Protein 5X3I (pdb70)

Foldseek 3Di:
DKAADQCALQAVPAHAQRHKVPSAAAQQDKIKGKMADQAFPWKWKCKAPDIGTWDQASPDPVRRVVSPRHRMTMDIGGGHNFKIKMWMWTHHVPRIDIDDIDIYWHKDKDPDDPFDEPALPPQKDDWIFIATPVGTWKIKIKGFADPQWFKAFFAFWQAFRGCAQHKAKHDADDDFAPCNVVGHAQETEQKIWGFGFDDWTKMKHWPFLFMKIWGHDDGIIMIMGGDDPHRYIYMHMFTGFLLRRLVVLCVPQHAADFADLLLLAEEEAEAPQQALVSVVVLVVVCVVLVQDGQEYEYENQACVAAQQHGNPWDFDADLQLAADAPVRTAAPPPTRYNDLLVSQVVCVVVNYAYAYEAEQWQAPPDCDDSSPSNQVNCLVVVQFWAALVSHGQFQSDDPSGGTTGGQLVDDVNLCRSCSNNLNCCQVSVHAEYAYEDLQRDRDQAIAGPVGDGCSRCSQARVVSSQVSQLVSQVVNVHGSAYEYRHHYRNSNHGHAYEPHAYAQDLSSLSSRLSSQASNQSNRNAHYYYAFSGADDAADAQLSNLLSLQVRLLGNGHYHYHDDPVPDPPDRGNDQVVNCVVNVPPVRSVLSSVSSLLSVLCSVVLSVLSVVCRVSVQHQFHQCCSVVSNDSCSSVQRSWTARGDWKIFRGDSDPPDQKDKDAFDDAWKAFLQVRDTDDGGIDMDTCDSSDTTMITHPVCCVVCNVSND/DKAADQCALQAPLEHAQRHKVPSAAAAFAKIKHKMADQQFPWKWKCKANDIHTWDQAVYDDPVRNVVSRVNRMTMDIGGGHNAKIKMKMKTDNVNRIDIDDIDIYWHWDKDPDPQAEEPAQPPQKDDWIFIATPVGTWKTKIKGFADPQWFKAFQAFWQAARGCAQHKAKHDADDDFAPCNVVGYAQETEQKIWTFFDPDWTKMKHWDFQFMKIWHHDDRIIMIMGGDDRHRYIYMHMGTGFLLRRLVVQCVPQHAADAADLLQLAEEEAEAPQQALVSVLVVVVVCVVLVFDGQEYEYENQPCVAAQQHGHPWDFDADLQLAADADVRTAADPPTRYRDLLVSQVVCVVVNYAYAYEAEQWQACPDCDDSSPSNQVNCLVVVQFWAALVSHGQFFSDDPSGGTTGGQLVDDVSLCRSCVNNLNCCQPSNHQEYAYEDLQRDRDFQIAGPVGHGCSGCSQARVLSSQVSQLVSCVVSVHGQAYEYRHHYRNSNHGHAYEPHAYAQDLSSLSSRLSSLASNLSNRNAHYYYAFSGADDAADAQQSLLLSLQLRLLGNGHYHYHDDPVPDPDDRGSDQVVNCVVNVPPVSSVLSSVSSVLSVLCSVVSSVQSVVCSVSVQHQFYQCCSVVRNDSCSSVQRNWTDRGDWKIFRGDRDPPAQKDKDAFPPAWKAFLQVRDTDDHGIDMDTDDSSDTTMITGPVCCVVCNVSRD

Secondary structure (DSSP, 8-state):
--B--TTTT--TT---TTSEESSSPBTT---EEEEE-SS-SEEEEEETTEEEE-B-----HHHHHHTT-TTEEEEEPPPP-S-EEEEEEEEETTEEEE---EEE--BEEES-SS-EEES-GGGEEEEEEEEETTEEEEEEEEEE--TT-EEEEEES-SS-S--TT-EEEE------S-HHHHT--SSEEEEEEEE-SSS--EEEEE--SS-EEEEEETTEEEEEEE--SS-EEEEEEEESSHHHHHHHHHHHH----PPPGGGGS-EEE-TT--SHHHHHHHHHHHHHTT---SEEEESS-B-SSSSSSBTTEE----TT-PPPPGGG-EE-TTSS-S-HHHHHHHHHHTT-EEEEEE-S-B--S-SSHHHHHHHHHHHHTT-B-B-TTSSBP---SSSSTT-B-B-TTSHHHHHHHHHTTHHHHHTS---EEEE--------TT-B-TTS-BHHHHTTTHHHHHHHHHHHHHHHTTS---EEES---TTGGGSSEEE----BSSHHHHHHHHHHHHHHHHTT--SEEEETT-SBSSPPPHHHHHHHHHHHTTSSEEE------TT-SS-----HHHHHHHHT-TTHHHHHHHHHHHHHHHHHHHHHHHHHHHHH---SEE-GGGT-TT-GGGGG-TT-EEETTTEEE----STT-SEEEEEE-SS-EEETTT--EE-SEEEEEE--TT---EEEEGGGHHHHHHHH-/--B--TTTT--TT---TTSEESSSPBTTB--EEEEB-TT-SEEEEEETTEEEEEB------HHHHHHTTTTT-EEEE---B-S-EEEEEEEESBTB-EEPPPEEE--EEEE-SSSSEEES-GGGEEEEEEEEETTEEEEEEEEEE--TT-EEEEEES-SS-S--TT-EEEE------S-HHHHT--SSEEEEEEEE-SSS--EEEEEE-SS-EEEEEETTEEEEEEE--SS-EEEEEEEESSHHHHHHHHHHHH----PPPGGGGSPEEE-TT--SHHHHHHHHHHHHHTT----EEEESS-B-SSSSSSBTTEE----TT-----GGG-EE-TTSS-S-HHHHHHHHHHTT-EEEEEE-S-B--S-SSSHHHHHHHHHHHTT-B-B-TTSSBP---SSSSTTPBPB-TTSHHHHHHHHHTTHHHHHTS---EEEE--------TT-B-TTS-BHHHHHHHHHHHHHHHHHHHHHHTTS---EEES---TTGGGSSEEE----BSSHHHHHHHHHHHHHHHHTT--SEEEETT-SBSSPP-HHHHHHHHHHHTTSSEEEE-----TT-SS-----HHHHHHHHT-TTHHHHHHHHHHHHHHHHHHHHHHHHHHHHH---SEE-GGGT-TT-GGGGG-TT-EEETTTEEE----STT-SEEEEEEPSS-EEETTT--EE-SEEEEEE--TT---EEEEHHHHHHHGGGG-

Sequence (1417 aa):
MIKHRPHGIEHPYAVSPDQRVPVLPLAGEPVLLGVVAPEADRVVCEWGTLELPLSATHLSEAQAKSLGADGAWSVQTPPLAEPVKYRFHAHRGGAAESTEWFEVSPAVWTADGVGEVRGGGERVRGVEWLVSSQGVHRGRFRLQLQDGDRLVGFGERYDALDQRGRELDAVVFEQYKAQGVHGRTYLPMPFAHVVGADGNGWGFHVRTSRRTWYSSAGNELTVEVALGDEPVVDLAIYEGDPATVLTGFLDEVGRAEELPGWVFRLWASGNEWNTQQLVTARMDTHRDLAIPVGAVVIEAWSDEQGITIWRDAVYAVTEDGSAHRAEDFSYRPDGAWPDPKAMIDELHARGIKVILWQIPLQKTEFSTGQVAADAAAMVRDGHAVLEADGTAYRNRGWWFPQALMPDLSVQRTRDWWTEKRRYLVEHFDVDGFKTAGGEHAWGHDLVYADGRKGDEGNNLYPVHYARAFGDLLRSAGKAPVTFSRAGFTGSQAHGIFWAGDEDSTWQAFRSSVTAGLTAASCGIVYWGWDLAGFSGPVPDAELYLRAAAASAFMPIMQYHSEFNHHQLPLRDRTPWHVAETTGDDRVVPLFRRFATLRESLVPYLTEQAARTIATDRPLMRPLFFDHENDPEIWNHPYQYLLGDELLINPVLEPGATTWTTYLPAGEWIDVWTGDRVPSGLVTRDVPLEVVPVYCRASRWSELQPVFSMIKHRPHGIEHPYAVSPDQRVPVLPLAGEPVLLGVVAPEADRVVCEWGTLELPLSATGHLSEAQAKSLGADGAWSVQTPPLAEPVKYRFHAHRGGAAESTEWFEVSPAVWTADGVGEVRGGGERVRGVEWLVSSQGVHRGRFRLQLQDGDRLVGFGERYDALDQRGRELDAVVFEQYKAQGVHGRTYLPMPFAHVVGADGNGWGFHVRTSRRTWYSSAGNELTVEVALGDEPVVDLAIYEGDPATVLTGFLDEVGRAEELPGWVFRLWASGNEWNTQQLVTARMDTHRDLAIPVGAVVIEAWSDEQGITIWRDAVYAVTEDGSAHRAEDFSYRPDGAWPDPKAMIDELHARGIKVILWQIPLQKTEFSTGQVAADAAAMVRDGHAVLEADGTAYRNRGWWFPQALMPDLSVQRTRDWWTEKRRYLVEHFDVDGFKTAGGEHAWGHDLVYADGRKGDEGNNLYPVHYARAFGDLLRSAGKAPVTFSRAGFTGSQAHGIFWAGDEDSTWQAFRSSVTAGLTAASCGIVYWGWDLAGFSGPVPDAELYLRAAAASAFMPIMQYHSEFNHHQLPLRDRTPWHVAETTGDDRVVPLFRRFATLRESLVPYLTEQAARTIATDRPLMRPLFFDHENDPEIWNHPYQYLLGDELLINPVLEPGATTWTTYLPAGEWIDVWTGDRVPSGLVTRDVPLEVVPVYCRASRWSELQPVFS

Radius of gyration: 38.54 Å; Cα contacts (8 Å, |Δi|>4): 3440; chains: 2; bounding box: 112×68×106 Å

Nearest PDB structures (foldseek):
  5x3k-assembly2_B  TM=1.001E+00  e=0.000E+00  Kribbella flavida DSM 17836
  5x3i-assembly1_A  TM=9.994E-01  e=0.000E+00  Kribbella flavida DSM 17836
  5x3j-assembly2_B  TM=9.891E-01  e=0.000E+00  Kribbella flavida DSM 17836
  5x3j-assembly1_A  TM=9.867E-01  e=0.000E+00  Kribbella flavida DSM 17836
  5i0f-assembly1_B  TM=9.732E-01  e=0.000E+00  Trueperella pyogenes

CATH classification: 3.20.20.80 (+1 more: 2.60.40.1180)

Organism: Kribbella flavida (strain DSM 17836 / JCM 10339 / NBRC 14399) (NCBI:txid479435)

InterPro domains:
  IPR000322 Glycoside hydrolase family 31, TIM barrel domain [PF01055] (274-621)
  IPR011013 Galactose mutarotase-like domain superfamily [SSF74650] (152-246)
  IPR013780 Glycosyl hydrolase, all-beta [G3DSA:2.60.40.1180] (633-714)
  IPR013783 Immunoglobulin-like fold [G3DSA:2.60.40.10] (1-118)
  IPR017853 Glycoside hydrolase superfamily [SSF51445] (260-630)
  IPR025887 Glycoside hydrolase family 31, N-terminal domain [PF13802] (150-229)
  IPR048395 Glycosyl hydrolase family 31, C-terminal domain [PF21365] (632-712)
  IPR048488 1,3-alpha-isomaltosidase-like, N-terminal domain [PF21568] (8-105)
  IPR051816 Glycosyl Hydrolase Family 31 [PTHR43863] (149-714)

Solvent-accessible surface area: 51830 Å² total; per-residue (Å²): 117,15,126,14,98,30,65,3,6,37,22,26,52,11,54,4,28,9,8,17,46,55,39,51,0,65,48,50,65,52,1,76,0,7,0,20,0,92,100,23,85,135,3,18,0,51,14,36,143,97,117,26,93,15,66,85,129,144,26,54,128,79,51,17,97,73,43,17,36,90,29,10,42,24,24,116,4,54,85,2,92,110,64,19,115,0,68,0,49,7,45,106,73,76,63,81,77,68,20,126,110,22,102,4,9,16,0,70,62,31,82,120,57,129,14,83,28,112,55,6,63,175,66,25,156,46,47,28,6,7,33,20,88,137,30,44,49,72,0,49,0,55,0,63,6,123,122,30,11,61,1,0,0,0,0,1,7,6,46,20,13,43,2,61,57,101,157,21,12,0,18,10,11,70,21,104,38,31,1,11,101,89,25,48,2,0,1,0,0,1,0,0,1,0,4,8,40,128,46,142,8,15,0,0,8,0,124,25,11,46,53,0,60,5,36,9,83,63,77,65,2,30,0,24,3,20,21,21,158,115,28,26,3,56,6,8,41,22,110,22,66,5,12,70,1,1,40,23,0,6,101,69,28,23,67,11,78,92,11,11,6,45,0,2,49,2,0,0,0,1,27,10,2,26,30,23,146,50,0,45,39,37,1,44,40,1,127,96,53,65,2,35,7,0,0,0,0,0,19,21,0,2,37,70,61,8,0,10,6,0,74,68,14,67,55,86,66,38,162,86,0,44,32,17,170,21,116,51,16,47,49,121,108,143,18,12,2,47,70,2,90,47,5,0,61,81,4,45,68,50,32,9,54,0,0,0,32,0,3,0,0,2,25,35,98,68,110,105,32,11,3,19,16,6,11,52,1,0,93,140,62,39,8,5,0,63,39,64,112,45,81,16,0,95,3,43,28,93,140,14,66,88,0,6,0,0,3,0,11,30,85,129,0,19,75,44,0,8,73,8,1,58,11,0,4,101,83,7,60,0,7,0,0,2,0,6,1,0,10,22,6,34,4,76,54,0,44,4,64,46,52,90,97,1,50,44,3,25,8,28,0,2,17,32,2,0,78,2,0,1,44,5,0,83,70,30,70,48,32,5,1,0,0,2,25,1,0,1,20,12,0,4,28,29,11,0,3,7,5,5,16,22,48,24,61,35,102,4,1,70,12,5,0,6,0,0,1,0,0,6,0,0,3,3,14,4,2,0,7,4,0,2,3,15,4,14,100,23,4,77,8,49,2,0,0,8,0,0,2,0,0,1,3,0,0,0,0,1,0,4,2,42,98,16,131,92,102,153,112,51,84,4,1,0,0,42,17,0,17,137,76,49,66,25,126,120,0,24,52,10,0,77,140,13,1,68,25,1,47,56,0,13,29,9,0,15,16,6,3,9,48,5,25,73,53,5,75,3,1,2,3,2,10,2,11,49,38,41,95,31,95,52,8,35,99,40,51,67,7,0,5,0,0,18,16,0,0,0,8,0,2,6,89,74,63,21,104,67,43,61,0,27,1,1,80,50,114,8,10,8,3,71,78,31,86,100,24,106,58,22,116,20,82,42,92,2,57,20,67,13,4,0,0,0,0,94,16,85,50,26,50,35,5,91,38,25,28,118,138,18,101,13,117,29,70,6,36,36,28,26,44,12,66,5,24,9,10,16,43,56,35,57,0,74,42,51,55,49,2,81,0,6,0,19,1,93,130,15,123,140,7,24,0,44,12,33,123,91,125,18,103,11,55,78,129,77,182,33,54,113,49,53,21,137,75,54,24,30,113,25,11,26,27,21,126,4,57,86,3,84,115,63,18,119,0,51,0,41,3,41,162,83,71,44,74,72,59,16,124,100,24,90,4,11,16,2,72,59,31,90,89,76,66,17,86,31,118,55,6,64,175,65,25,149,46,52,29,4,7,30,16,82,139,31,31,61,84,0,52,0,48,0,55,8,112,115,32,9,60,2,0,0,0,0,2,6,5,45,17,14,43,1,59,59,109,146,22,11,0,17,10,13,67,22,91,10,29,0,12,96,91,24,45,3,0,2,0,0,0,0,0,2,0,4,23,10,142,53,118,10,18,0,0,8,0,120,32,11,28,53,0,64,6,46,10,77,67,74,64,2,34,0,21,3,20,21,19,147,88,43,35,4,56,6,6,42,22,98,21,58,5,17,68,1,2,42,23,0,7,97,75,34,17,68,10,79,98,6,49,22,40,0,2,53,1,0,0,0,1,28,8,2,32,30,27,145,47,0,51,38,37,2,35,35,2,134,98,54,67,2,34,9,0,0,0,0,0,21,19,0,1,40,71,62,10,1,8,6,0,74,71,15,74,60,82,56,32,134,89,0,49,27,16,164,25,117,57,14,63,53,129,126,111,17,12,3,48,70,1,83,48,8,0,62,84,5,48,85,73,26,7,52,0,0,0,32,0,4,0,0,4,24,36,96,64,115,110,32,10,3,22,7,6,12,49,0,0,81,153,62,37,8,3,0,55,33,66,112,49,79,15,0,103,4,61,23,133,133,15,65,85,0,3,0,0,5,0,15,34,88,134,1,18,70,41,0,10,74,7,1,57,10,0,4,103,76,6,58,0,9,0,0,1,1,5,1,1,11,21,8,38,7,69,51,0,50,5,65,54,50,86,108,0,51,42,5,28,9,32,1,2,16,32,2,1,81,2,0,1,42,4,0,78,72,32,71,48,34,5,1,0,0,2,25,2,0,2,19,11,0,4,26,27,11,0,3,7,5,6,16,21,14,22,36,40,94,3,1,67,13,4,0,6,0,0,0,0,0,5,0,0,4,4,16,3,2,0,8,5,0,2,3,16,3,4,21,7,2,47,9,37,6,0,0,6,0,0,2,0,0,0,2,0,0,0,0,1,0,4,1,40,99,7,118,88,82,117,30,56,17,4,0,0,0,28,19,0,15,121,24,13,44,26,120,108,0,26,60,26,0,76,87,4,1,55,16,0,52,50,1,27,92,7,0,44,68,2,1,36,108,6,31,81,64,5,77,4,1,1,3,3,9,2,17,51,42,38,118,32,96,59,8,27,103,41,49,68,6,0,2,0,0,17,8,0,0,0,10,0,2,6,93,71,50,21,55,67,43,59,0,26,1,0,91,42,110,5,14,8,4,53,80,29,86,126,22,103,54,21,116,14,83,42,94,1,58,16,67,11,4,0,0,0,0,95,26,90,48,29,97,113,12,89,93,25,23,137

B-factor: mean 33.65, std 22.79, range [8.96, 129.11]

Structure (mmCIF, N/CA/C/O backbone):
data_5X3I
#
_entry.id   5X3I
#
_cell.length_a   181.145
_cell.length_b   181.145
_cell.length_c   391.832
_cell.angle_alpha   90.00
_cell.angle_beta   90.00
_cell.angle_gamma   120.00
#
_symmetry.space_group_name_H-M   'H 3 2'
#
loop_
_entity.id
_entity.type
_entity.pdbx_description
1 polymer 'Glycoside hydrolase family 31'
2 non-polymer 'SULFATE ION'
3 non-polymer GLYCEROL
4 water water
#
loop_
_atom_site.group_PDB
_atom_site.id
_atom_site.type_symbol
_atom_site.label_atom_id
_atom_site.label_alt_id
_atom_site.label_comp_id
_atom_site.label_asym_id
_atom_site.label_entity_id
_atom_site.label_seq_id
_atom_site.pdbx_PDB_ins_code
_atom_site.Cartn_x
_atom_site.Cartn_y
_atom_site.Cartn_z
_atom_site.occupancy
_atom_site.B_iso_or_equiv
_atom_site.auth_seq_id
_atom_site.auth_comp_id
_atom_site.auth_asym_id
_atom_site.auth_atom_id
_atom_site.pdbx_PDB_model_num
ATOM 1 N N . MET A 1 21 ? -94.813 135.081 455.846 1.00 90.49 1 MET A N 1
ATOM 2 C CA . MET A 1 21 ? -94.246 134.120 454.913 1.00 81.19 1 MET A CA 1
ATOM 3 C C . MET A 1 21 ? -92.845 133.714 455.352 1.00 75.47 1 MET A C 1
ATOM 4 O O . MET A 1 21 ? -92.076 134.536 455.851 1.00 72.48 1 MET A O 1
ATOM 9 N N . ILE A 1 22 ? -92.523 132.439 455.172 1.00 72.26 2 ILE A N 1
ATOM 10 C CA . ILE A 1 22 ? -91.217 131.922 455.552 1.00 67.95 2 ILE A CA 1
ATOM 11 C C . ILE A 1 22 ? -90.705 130.919 454.519 1.00 61.25 2 ILE A C 1
ATOM 12 O O . ILE A 1 22 ? -91.433 130.019 454.106 1.00 62.76 2 ILE A O 1
ATOM 17 N N . LYS A 1 23 ? -89.455 131.079 454.098 1.00 56.47 3 LYS A N 1
ATOM 18 C CA . LYS A 1 23 ? -88.899 130.224 453.055 1.00 55.52 3 LYS A CA 1
ATOM 19 C C . LYS A 1 23 ? -87.603 129.535 453.472 1.00 47.30 3 LYS A C 1
ATOM 20 O O . LYS A 1 23 ? -86.687 130.166 453.996 1.00 42.94 3 LYS A O 1
ATOM 26 N N . HIS A 1 24 ? -87.549 128.229 453.235 1.00 41.96 4 HIS A N 1
ATOM 27 C CA . HIS A 1 24 ? -86.342 127.437 453.445 1.00 37.20 4 HIS A CA 1
ATOM 28 C C . HIS A 1 24 ? -86.125 126.494 452.264 1.00 36.66 4 HIS A C 1
ATOM 29 O O . HIS A 1 24 ? -87.004 125.708 451.933 1.00 36.96 4 HIS A O 1
ATOM 36 N N . ARG A 1 25 ? -84.983 126.616 451.595 1.00 34.96 5 ARG A N 1
ATOM 37 C CA . ARG A 1 25 ? -84.581 125.655 450.569 1.00 32.58 5 ARG A CA 1
ATOM 38 C C . ARG A 1 25 ? -83.288 124.972 450.997 1.00 30.54 5 ARG A C 1
ATOM 39 O O . ARG A 1 25 ? -82.249 125.610 451.008 1.00 29.85 5 ARG A O 1
ATOM 47 N N . PRO A 1 26 ? -83.344 123.677 451.344 1.00 31.54 6 PRO A N 1
ATOM 48 C CA . PRO A 1 26 ? -82.167 122.983 451.884 1.00 29.23 6 PRO A CA 1
ATOM 49 C C . PRO A 1 26 ? -80.898 123.159 451.047 1.00 26.53 6 PRO A C 1
ATOM 50 O O . PRO A 1 26 ? -79.837 123.392 451.619 1.00 24.10 6 PRO A O 1
ATOM 54 N N . HIS A 1 27 ? -81.014 123.071 449.724 1.00 25.28 7 HIS A N 1
ATOM 55 C CA . HIS A 1 27 ? -79.875 123.286 448.833 1.00 24.62 7 HIS A CA 1
ATOM 56 C C . HIS A 1 27 ? -79.619 124.756 448.506 1.00 24.91 7 HIS A C 1
ATOM 57 O O . HIS A 1 27 ? -78.567 125.108 447.979 1.00 26.15 7 HIS A O 1
ATOM 64 N N . GLY A 1 28 ? -80.584 125.611 448.801 1.00 25.53 8 GLY A N 1
ATOM 65 C CA . GLY A 1 28 ? -80.445 127.022 448.506 1.00 26.57 8 GLY A CA 1
ATOM 66 C C . GLY A 1 28 ? -80.408 127.292 447.012 1.00 28.31 8 GLY A C 1
ATOM 67 O O . GLY A 1 28 ? -81.022 126.575 446.222 1.00 26.23 8 GLY A O 1
ATOM 68 N N . ILE A 1 29 ? -79.665 128.319 446.627 1.00 25.46 9 ILE A N 1
ATOM 69 C CA . ILE A 1 29 ? -79.616 128.752 445.234 1.00 26.37 9 ILE A CA 1
ATOM 70 C C . ILE A 1 29 ? -78.701 127.835 444.419 1.00 23.10 9 ILE A C 1
ATOM 71 O O . ILE A 1 29 ? -78.762 127.806 443.192 1.00 22.37 9 ILE A O 1
ATOM 76 N N . GLU A 1 30 ? -77.885 127.070 445.136 1.00 22.49 10 GLU A N 1
ATOM 77 C CA . GLU A 1 30 ? -76.949 126.101 444.574 1.00 19.90 10 GLU A CA 1
ATOM 78 C C . GLU A 1 30 ? -75.869 126.777 443.741 1.00 21.21 10 GLU A C 1
ATOM 79 O O . GLU A 1 30 ? -75.419 126.260 442.722 1.00 22.15 10 GLU A O 1
ATOM 85 N N . HIS A 1 31 ? -75.460 127.945 444.212 1.00 22.70 11 HIS A N 1
ATOM 86 C CA . HIS A 1 31 ? -74.223 128.561 443.788 1.00 18.51 11 HIS A CA 1
ATOM 87 C C . HIS A 1 31 ? -73.128 127.577 444.171 1.00 19.88 11 HIS A C 1
ATOM 88 O O . HIS A 1 31 ? -73.071 127.142 445.317 1.00 25.24 11 HIS A O 1
ATOM 95 N N . PRO A 1 32 ? -72.276 127.188 443.214 1.00 19.88 12 PRO A N 1
ATOM 96 C CA . PRO A 1 32 ? -71.314 126.122 443.520 1.00 18.24 12 PRO A CA 1
ATOM 97 C C . PRO A 1 32 ? -70.254 126.508 444.543 1.00 18.40 12 PRO A C 1
ATOM 98 O O . PRO A 1 32 ? -69.662 125.621 445.140 1.00 22.18 12 PRO A O 1
ATOM 102 N N . TYR A 1 33 ? -69.911 127.785 444.619 1.00 20.27 13 TYR A N 1
ATOM 103 C CA . TYR A 1 33 ? -68.982 128.273 445.626 1.00 18.95 13 TYR A CA 1
ATOM 104 C C . TYR A 1 33 ? -69.557 129.019 446.846 1.00 24.09 13 TYR A C 1
ATOM 105 O O . TYR A 1 33 ? -68.795 129.508 447.672 1.00 28.61 13 TYR A O 1
ATOM 114 N N . ALA A 1 34 ? -70.872 129.160 446.942 1.00 22.81 14 ALA A N 1
ATOM 115 C CA . ALA A 1 34 ? -71.446 129.996 447.997 1.00 29.06 14 ALA A CA 1
ATOM 116 C C . ALA A 1 34 ? -72.769 129.461 448.534 1.00 31.08 14 ALA A C 1
ATOM 117 O O . ALA A 1 34 ? -73.393 128.597 447.923 1.00 26.57 14 ALA A O 1
ATOM 119 N N . VAL A 1 35 ? -73.193 129.988 449.681 1.00 32.57 15 VAL A N 1
ATOM 120 C CA . VAL A 1 35 ? -74.467 129.591 450.272 1.00 31.72 15 VAL A CA 1
ATOM 121 C C . VAL A 1 35 ? -75.444 130.760 450.385 1.00 31.54 15 VAL A C 1
ATOM 122 O O . VAL A 1 35 ? -75.051 131.894 450.630 1.00 34.37 15 VAL A O 1
ATOM 126 N N . SER A 1 36 ? -76.719 130.476 450.157 1.00 29.15 16 SER A N 1
ATOM 127 C CA . SER A 1 36 ? -77.765 131.474 450.318 1.00 34.05 16 SER A CA 1
ATOM 128 C C . SER A 1 36 ? -78.335 131.446 451.745 1.00 33.59 16 SER A C 1
ATOM 129 O O . SER A 1 36 ? -78.220 130.442 452.438 1.00 30.54 16 SER A O 1
ATOM 132 N N . PRO A 1 37 ? -78.942 132.557 452.188 1.00 34.71 17 PRO A N 1
ATOM 133 C CA . PRO A 1 37 ? -79.503 132.688 453.539 1.00 34.39 17 PRO A CA 1
ATOM 134 C C . PRO A 1 37 ? -80.670 131.751 453.838 1.00 33.47 17 PRO A C 1
ATOM 135 O O . PRO A 1 37 ? -81.075 131.651 454.985 1.00 36.52 17 PRO A O 1
ATOM 139 N N . ASP A 1 38 ? -81.250 131.133 452.820 1.00 32.25 18 ASP A N 1
ATOM 140 C CA . ASP A 1 38 ? -82.408 130.266 453.020 1.00 33.26 18 ASP A CA 1
ATOM 141 C C . ASP A 1 38 ? -82.077 128.775 453.169 1.00 30.54 18 ASP A C 1
ATOM 142 O O . ASP A 1 38 ? -82.979 127.945 453.196 1.00 30.44 18 ASP A O 1
ATOM 147 N N . GLN A 1 39 ? -80.800 128.419 453.218 1.00 29.11 19 GLN A N 1
ATOM 148 C CA . GLN A 1 39 ? -80.449 127.009 453.062 1.00 30.02 19 GLN A CA 1
ATOM 149 C C . GLN A 1 39 ? -79.849 126.318 454.281 1.00 31.26 19 GLN A C 1
ATOM 150 O O . GLN A 1 39 ? -79.648 126.912 455.332 1.00 30.69 19 GLN A O 1
ATOM 156 N N . ARG A 1 40 ? -79.566 125.038 454.092 1.00 29.10 20 ARG A N 1
ATOM 157 C CA . ARG A 1 40 ? -78.915 124.203 455.085 1.00 29.06 20 ARG A CA 1
ATOM 158 C C . ARG A 1 40 ? -77.420 124.126 454.793 1.00 28.01 20 ARG A C 1
ATOM 159 O O . ARG A 1 40 ? -77.019 123.757 453.684 1.00 28.06 20 ARG A O 1
ATOM 167 N N . VAL A 1 41 ? -76.602 124.544 455.755 1.00 26.46 21 VAL A N 1
ATOM 168 C CA . VAL A 1 41 ? -75.148 124.522 455.609 1.00 24.36 21 VAL A CA 1
ATOM 169 C C . VAL A 1 41 ? -74.439 123.630 456.626 1.00 27.86 21 VAL A C 1
ATOM 170 O O . VAL A 1 41 ? -74.509 123.893 457.821 1.00 32.10 21 VAL A O 1
ATOM 174 N N . PRO A 1 42 ? -73.751 122.577 456.167 1.00 26.90 22 PRO A N 1
ATOM 175 C CA . PRO A 1 42 ? -73.701 122.085 454.792 1.00 25.85 22 PRO A CA 1
ATOM 176 C C . PRO A 1 42 ? -74.986 121.372 454.442 1.00 25.30 22 PRO A C 1
ATOM 177 O O . PRO A 1 42 ? -75.755 121.026 455.336 1.00 25.41 22 PRO A O 1
ATOM 181 N N . VAL A 1 43 ? -75.222 121.178 453.154 1.00 23.00 23 VAL A N 1
ATOM 182 C CA . VAL A 1 43 ? -76.401 120.474 452.706 1.00 23.95 23 VAL A CA 1
ATOM 183 C C . VAL A 1 43 ? -76.326 119.017 453.146 1.00 23.68 23 VAL A C 1
ATOM 184 O O . VAL A 1 43 ? -77.323 118.444 453.559 1.00 24.45 23 VAL A O 1
ATOM 188 N N . LEU A 1 44 ? -75.132 118.436 453.071 1.00 22.43 24 LEU A N 1
ATOM 189 C CA . LEU A 1 44 ? -74.905 117.059 453.501 1.00 22.92 24 LEU A CA 1
ATOM 190 C C . LEU A 1 44 ? -73.850 117.003 454.609 1.00 24.29 24 LEU A C 1
ATOM 191 O O . LEU A 1 44 ? -72.670 116.826 454.342 1.00 25.53 24 LEU A O 1
ATOM 196 N N . PRO A 1 45 ? -74.278 117.158 455.865 1.00 24.55 25 PRO A N 1
ATOM 197 C CA . PRO A 1 45 ? -73.331 117.168 456.985 1.00 26.97 25 PRO A CA 1
ATOM 198 C C . PRO A 1 45 ? -72.781 115.784 457.270 1.00 26.50 25 PRO A C 1
ATOM 199 O O . PRO A 1 45 ? -73.483 114.800 457.054 1.00 27.55 25 PRO A O 1
ATOM 203 N N . LEU A 1 46 ? -71.540 115.706 457.730 1.00 27.14 26 LEU A N 1
ATOM 204 C CA . LEU A 1 46 ? -71.013 114.445 458.231 1.00 27.42 26 LEU A CA 1
ATOM 205 C C . LEU A 1 46 ? -71.667 114.141 459.570 1.00 29.57 26 LEU A C 1
ATOM 206 O O . LEU A 1 46 ? -72.037 115.057 460.301 1.00 30.10 26 LEU A O 1
ATOM 211 N N . ALA A 1 47 ? -71.831 112.862 459.881 1.00 28.38 27 ALA A N 1
ATOM 212 C CA . ALA A 1 47 ? -72.269 112.472 461.216 1.00 31.39 27 ALA A CA 1
ATOM 213 C C . ALA A 1 47 ? -71.312 113.064 462.237 1.00 31.07 27 ALA A C 1
ATOM 214 O O . ALA A 1 47 ? -70.101 112.920 462.114 1.00 33.02 27 ALA A O 1
ATOM 216 N N . GLY A 1 48 ? -71.853 113.763 463.225 1.00 32.48 28 GLY A N 1
ATOM 217 C CA . GLY A 1 48 ? -71.022 114.403 464.225 1.00 36.16 28 GLY A CA 1
ATOM 218 C C . GLY A 1 48 ? -70.874 115.894 464.006 1.00 40.11 28 GLY A C 1
ATOM 219 O O . GLY A 1 48 ? -70.512 116.624 464.922 1.00 40.34 28 GLY A O 1
ATOM 220 N N . GLU A 1 49 ? -71.157 116.345 462.788 1.00 39.07 29 GLU A N 1
ATOM 221 C CA . GLU A 1 49 ? -71.101 117.760 462.458 1.00 35.25 29 GLU A CA 1
ATOM 222 C C . GLU A 1 49 ? -72.398 118.447 462.825 1.00 37.40 29 GLU A C 1
ATOM 223 O O . GLU A 1 49 ? -73.473 117.887 462.639 1.00 37.60 29 GLU A O 1
ATOM 229 N N . PRO A 1 50 ? -72.302 119.669 463.352 1.00 37.17 30 PRO A N 1
ATOM 230 C CA . PRO A 1 50 ? -73.490 120.500 463.518 1.00 39.98 30 PRO A CA 1
ATOM 231 C C . PRO A 1 50 ? -73.948 120.999 462.154 1.00 43.28 30 PRO A C 1
ATOM 232 O O . PRO A 1 50 ? -73.187 120.918 461.192 1.00 39.87 30 PRO A O 1
ATOM 236 N N . VAL A 1 51 ? -75.175 121.482 462.057 1.00 40.75 31 VAL A N 1
ATOM 237 C CA . VAL A 1 51 ? -75.622 122.053 460.804 1.00 37.50 31 VAL A CA 1
ATOM 238 C C . VAL A 1 51 ? -76.223 123.429 461.037 1.00 40.49 31 VAL A C 1
ATOM 239 O O . VAL A 1 51 ? -76.878 123.678 462.049 1.00 41.35 31 VAL A O 1
ATOM 243 N N . LEU A 1 52 ? -75.956 124.340 460.113 1.00 36.17 32 LEU A N 1
ATOM 244 C CA . LEU A 1 52 ? -76.524 125.670 460.188 1.00 35.99 32 LEU A CA 1
ATOM 245 C C . LEU A 1 52 ? -77.781 125.725 459.336 1.00 36.62 32 LEU A C 1
ATOM 246 O O . LEU A 1 52 ? -77.766 125.338 458.171 1.00 35.49 32 LEU A O 1
ATOM 251 N N . LEU A 1 53 ? -78.876 126.179 459.928 1.00 39.38 33 LEU A N 1
ATOM 252 C CA . LEU A 1 53 ? -80.128 126.304 459.206 1.00 37.52 33 LEU A CA 1
ATOM 253 C C . LEU A 1 53 ? -80.466 127.769 458.992 1.00 41.66 33 LEU A C 1
ATOM 254 O O . LEU A 1 53 ? -80.701 128.497 459.947 1.00 44.34 33 LEU A O 1
ATOM 259 N N . GLY A 1 54 ? -80.445 128.210 457.740 1.00 40.13 34 GLY A N 1
ATOM 260 C CA . GLY A 1 54 ? -80.918 129.537 457.404 1.00 39.36 34 GLY A CA 1
ATOM 261 C C . GLY A 1 54 ? -82.367 129.534 456.959 1.00 40.51 34 GLY A C 1
ATOM 262 O O . GLY A 1 54 ? -82.865 128.540 456.434 1.00 38.03 34 GLY A O 1
ATOM 263 N N . VAL A 1 55 ? -83.035 130.667 457.144 1.00 44.39 35 VAL A N 1
ATOM 264 C CA . VAL A 1 55 ? -84.417 130.833 456.719 1.00 46.21 35 VAL A CA 1
ATOM 265 C C . VAL A 1 55 ? -84.655 132.295 456.355 1.00 50.50 35 VAL A C 1
ATOM 266 O O . VAL A 1 55 ? -84.070 133.190 456.961 1.00 50.37 35 VAL A O 1
ATOM 270 N N . VAL A 1 56 ? -85.486 132.542 455.349 1.00 48.37 36 VAL A N 1
ATOM 271 C CA . VAL A 1 56 ? -85.845 133.909 455.013 1.00 55.38 36 VAL A CA 1
ATOM 272 C C . VAL A 1 56 ? -87.295 134.196 455.381 1.00 57.45 36 VAL A C 1
ATOM 273 O O . VAL A 1 56 ? -88.220 133.641 454.794 1.00 58.83 36 VAL A O 1
ATOM 277 N N . ALA A 1 57 ? -87.477 135.054 456.378 1.00 61.89 37 ALA A N 1
ATOM 278 C CA . ALA A 1 57 ? -88.801 135.491 456.802 1.00 70.15 37 ALA A CA 1
ATOM 279 C C . ALA A 1 57 ? -88.755 136.978 457.104 1.00 74.95 37 ALA A C 1
ATOM 280 O O . ALA A 1 57 ? -88.591 137.370 458.257 1.00 74.47 37 ALA A O 1
ATOM 282 N N . PRO A 1 58 ? -88.885 137.810 456.060 1.00 77.36 38 PRO A N 1
ATOM 283 C CA . PRO A 1 58 ? -88.663 139.258 456.140 1.00 81.81 38 PRO A CA 1
ATOM 284 C C . PRO A 1 58 ? -89.512 139.914 457.218 1.00 85.22 38 PRO A C 1
ATOM 285 O O . PRO A 1 58 ? -88.999 140.726 457.990 1.00 80.41 38 PRO A O 1
ATOM 289 N N . GLU A 1 59 ? -90.790 139.558 457.279 1.00 87.65 39 GLU A N 1
ATOM 290 C CA . GLU A 1 59 ? -91.620 140.031 458.371 1.00 94.13 39 GLU A CA 1
ATOM 291 C C . GLU A 1 59 ? -92.040 138.869 459.263 1.00 96.29 39 GLU A C 1
ATOM 292 O O . GLU A 1 59 ? -92.909 138.072 458.912 1.00 99.66 39 GLU A O 1
ATOM 298 N N . ALA A 1 60 ? -91.415 138.791 460.432 1.00 94.33 40 ALA A N 1
ATOM 299 C CA . ALA A 1 60 ? -91.823 137.866 461.477 1.00 94.45 40 ALA A CA 1
ATOM 300 C C . ALA A 1 60 ? -91.366 138.415 462.816 1.00 94.88 40 ALA A C 1
ATOM 301 O O . ALA A 1 60 ? -90.313 139.045 462.897 1.00 90.89 40 ALA A O 1
ATOM 303 N N . ASP A 1 61 ? -92.138 138.170 463.868 1.00 95.68 41 ASP A N 1
ATOM 304 C CA . ASP A 1 61 ? -91.707 138.558 465.203 1.00 94.82 41 ASP A CA 1
ATOM 305 C C . ASP A 1 61 ? -90.701 137.556 465.741 1.00 90.55 41 ASP A C 1
ATOM 306 O O . ASP A 1 61 ? -89.653 137.924 466.270 1.00 86.63 41 ASP A O 1
ATOM 311 N N . ARG A 1 62 ? -91.032 136.281 465.587 1.00 90.23 42 ARG A N 1
ATOM 312 C CA . ARG A 1 62 ? -90.209 135.205 466.110 1.00 89.50 42 ARG A CA 1
ATOM 313 C C . ARG A 1 62 ? -90.200 134.013 465.165 1.00 81.00 42 ARG A C 1
ATOM 314 O O . ARG A 1 62 ? -91.206 133.701 464.527 1.00 79.86 42 ARG A O 1
ATOM 322 N N . VAL A 1 63 ? -89.051 133.355 465.077 1.00 74.08 43 VAL A N 1
ATOM 323 C CA . VAL A 1 63 ? -88.921 132.155 464.269 1.00 71.34 43 VAL A CA 1
ATOM 324 C C . VAL A 1 63 ? -88.209 131.062 465.054 1.00 63.99 43 VAL A C 1
ATOM 325 O O . VAL A 1 63 ? -87.106 131.262 465.564 1.00 60.25 43 VAL A O 1
ATOM 329 N N . VAL A 1 64 ? -88.854 129.907 465.156 1.00 62.01 44 VAL A N 1
ATOM 330 C CA . VAL A 1 64 ? -88.246 128.754 465.800 1.00 66.83 44 VAL A CA 1
ATOM 331 C C . VAL A 1 64 ? -88.219 127.570 464.849 1.00 61.88 44 VAL A C 1
ATOM 332 O O . VAL A 1 64 ? -88.993 127.505 463.894 1.00 61.38 44 VAL A O 1
ATOM 336 N N . CYS A 1 65 ? -87.320 126.634 465.114 1.00 60.48 45 CYS A N 1
ATOM 337 C CA . CYS A 1 65 ? -87.254 125.410 464.334 1.00 61.23 45 CYS A CA 1
ATOM 338 C C . CYS A 1 65 ? -87.640 124.213 465.183 1.00 59.79 45 CYS A C 1
ATOM 339 O O . CYS A 1 65 ? -87.147 124.050 466.296 1.00 59.72 45 CYS A O 1
ATOM 342 N N . GLU A 1 66 ? -88.504 123.358 464.652 1.00 57.61 46 GLU A N 1
ATOM 343 C CA . GLU A 1 66 ? -88.797 122.131 465.358 1.00 60.57 46 GLU A CA 1
ATOM 344 C C . GLU A 1 66 ? -87.842 121.091 464.817 1.00 56.61 46 GLU A C 1
ATOM 345 O O . GLU A 1 66 ? -88.005 120.593 463.707 1.00 54.74 46 GLU A O 1
ATOM 351 N N . TRP A 1 67 ? -86.873 120.731 465.646 1.00 58.32 47 TRP A N 1
ATOM 352 C CA . TRP A 1 67 ? -85.757 119.908 465.220 1.00 56.24 47 TRP A CA 1
ATOM 353 C C . TRP A 1 67 ? -85.823 118.580 465.943 1.00 57.91 47 TRP A C 1
ATOM 354 O O . TRP A 1 67 ? -85.525 118.505 467.133 1.00 59.78 47 TRP A O 1
ATOM 365 N N . GLY A 1 68 ? -86.174 117.526 465.218 1.00 58.76 48 GLY A N 1
ATOM 366 C CA . GLY A 1 68 ? -86.464 116.261 465.859 1.00 61.60 48 GLY A CA 1
ATOM 367 C C . GLY A 1 68 ? -87.561 116.492 466.878 1.00 65.39 48 GLY A C 1
ATOM 368 O O . GLY A 1 68 ? -88.638 116.986 466.549 1.00 65.24 48 GLY A O 1
ATOM 369 N N . THR A 1 69 ? -87.283 116.137 468.125 1.00 63.19 49 THR A N 1
ATOM 370 C CA . THR A 1 69 ? -88.220 116.391 469.206 1.00 66.57 49 THR A CA 1
ATOM 371 C C . THR A 1 69 ? -87.902 117.698 469.937 1.00 64.39 49 THR A C 1
ATOM 372 O O . THR A 1 69 ? -88.580 118.055 470.900 1.00 60.89 49 THR A O 1
ATOM 376 N N . LEU A 1 70 ? -86.874 118.411 469.487 1.00 59.00 50 LEU A N 1
ATOM 377 C CA . LEU A 1 70 ? -86.488 119.653 470.153 1.00 60.44 50 LEU A CA 1
ATOM 378 C C . LEU A 1 70 ? -87.095 120.882 469.493 1.00 61.55 50 LEU A C 1
ATOM 379 O O . LEU A 1 70 ? -87.788 120.782 468.484 1.00 62.84 50 LEU A O 1
ATOM 384 N N . GLU A 1 71 ? -86.821 122.045 470.076 1.00 61.03 51 GLU A N 1
ATOM 385 C CA . GLU A 1 71 ? -87.216 123.317 469.489 1.00 65.89 51 GLU A CA 1
ATOM 386 C C . GLU A 1 71 ? -86.058 124.302 469.576 1.00 69.61 51 GLU A C 1
ATOM 387 O O . GLU A 1 71 ? -85.568 124.598 470.664 1.00 67.58 51 GLU A O 1
ATOM 393 N N . LEU A 1 72 ? -85.617 124.803 468.427 1.00 68.62 52 LEU A N 1
ATOM 394 C CA . LEU A 1 72 ? -84.457 125.683 468.377 1.00 67.14 52 LEU A CA 1
ATOM 395 C C . LEU A 1 72 ? -84.821 127.093 467.920 1.00 68.91 52 LEU A C 1
ATOM 396 O O . LEU A 1 72 ? -85.299 127.283 466.803 1.00 67.78 52 LEU A O 1
ATOM 401 N N . PRO A 1 73 ? -84.609 128.086 468.796 1.00 68.71 53 PRO A N 1
ATOM 402 C CA . PRO A 1 73 ? -84.860 129.492 468.474 1.00 68.95 53 PRO A CA 1
ATOM 403 C C . PRO A 1 73 ? -83.870 130.044 467.455 1.00 67.52 53 PRO A C 1
ATOM 404 O O . PRO A 1 73 ? -82.665 129.832 467.591 1.00 63.61 53 PRO A O 1
ATOM 408 N N . LEU A 1 74 ? -84.374 130.768 466.463 1.00 65.25 54 LEU A N 1
ATOM 409 C CA . LEU A 1 74 ? -83.519 131.321 465.421 1.00 66.81 54 LEU A CA 1
ATOM 410 C C . LEU A 1 74 ? -83.166 132.774 465.705 1.00 65.80 54 LEU A C 1
ATOM 411 O O . LEU A 1 74 ? -83.986 133.535 466.210 1.00 62.83 54 LEU A O 1
ATOM 416 N N . SER A 1 75 ? -81.934 133.143 465.370 1.00 68.57 55 SER A N 1
ATOM 417 C CA . SER A 1 75 ? -81.411 134.476 465.647 1.00 74.97 55 SER A CA 1
ATOM 418 C C . SER A 1 75 ? -81.695 135.485 464.527 1.00 79.36 55 SER A C 1
ATOM 419 O O . SER A 1 75 ? -82.380 135.180 463.554 1.00 77.82 55 SER A O 1
ATOM 422 N N . ALA A 1 76 ? -81.159 136.691 464.681 1.00 82.68 56 ALA A N 1
ATOM 423 C CA . ALA A 1 76 ? -81.436 137.791 463.762 1.00 84.56 56 ALA A CA 1
ATOM 424 C C . ALA A 1 76 ? -80.630 137.726 462.470 1.00 87.17 56 ALA A C 1
ATOM 425 O O . ALA A 1 76 ? -81.098 138.168 461.425 1.00 91.35 56 ALA A O 1
ATOM 427 N N . THR A 1 77 ? -79.413 137.203 462.541 1.00 89.19 57 THR A N 1
ATOM 428 C CA . THR A 1 77 ? -78.554 137.153 461.363 1.00 89.41 57 THR A CA 1
ATOM 429 C C . THR A 1 77 ? -78.138 135.725 461.038 1.00 89.80 57 THR A C 1
ATOM 430 O O . THR A 1 77 ? -78.489 134.790 461.757 1.00 87.62 57 THR A O 1
ATOM 434 N N . HIS A 1 93 ? -67.224 134.404 449.856 1.00 81.31 73 HIS A N 1
ATOM 435 C CA . HIS A 1 93 ? -68.626 134.055 449.768 1.00 78.27 73 HIS A CA 1
ATOM 436 C C . HIS A 1 93 ? -69.502 135.154 449.189 1.00 80.65 73 HIS A C 1
ATOM 437 O O . HIS A 1 93 ? -69.009 136.018 448.471 1.00 86.09 73 HIS A O 1
ATOM 444 N N . LEU A 1 94 ? -70.795 135.131 449.500 1.00 76.28 74 LEU A N 1
ATOM 445 C CA . LEU A 1 94 ? -71.741 136.003 448.803 1.00 80.76 74 LEU A CA 1
ATOM 446 C C . LEU A 1 94 ? -71.557 137.498 449.078 1.00 86.63 74 LEU A C 1
ATOM 447 O O . LEU A 1 94 ? -71.577 137.952 450.217 1.00 86.03 74 LEU A O 1
ATOM 452 N N . SER A 1 95 ? -71.438 138.265 448.002 1.00 88.19 75 SER A N 1
ATOM 453 C CA . SER A 1 95 ? -71.321 139.695 448.109 1.00 92.96 75 SER A CA 1
ATOM 454 C C . SER A 1 95 ? -72.526 140.213 448.848 1.00 95.53 75 SER A C 1
ATOM 455 O O . SER A 1 95 ? -73.626 139.740 448.665 1.00 96.11 75 SER A O 1
ATOM 458 N N . GLU A 1 96 ? -72.315 141.190 449.697 1.00 97.39 76 GLU A N 1
ATOM 459 C CA . GLU A 1 96 ? -73.416 141.849 450.388 1.00 99.39 76 GLU A CA 1
ATOM 460 C C . GLU A 1 96 ? -74.586 142.191 449.458 1.00 97.59 76 GLU A C 1
ATOM 461 O O . GLU A 1 96 ? -75.738 142.003 449.833 1.00 96.14 76 GLU A O 1
ATOM 467 N N . ALA A 1 97 ? -74.293 142.645 448.241 1.00 96.93 77 ALA A N 1
ATOM 468 C CA . ALA A 1 97 ? -75.344 143.019 447.295 1.00 95.22 77 ALA A CA 1
ATOM 469 C C . ALA A 1 97 ? -76.148 141.810 446.806 1.00 94.39 77 ALA A C 1
ATOM 470 O O . ALA A 1 97 ? -77.372 141.881 446.680 1.00 92.20 77 ALA A O 1
ATOM 472 N N . GLN A 1 98 ? -75.455 140.710 446.523 1.00 93.69 78 GLN A N 1
ATOM 473 C CA . GLN A 1 98 ? -76.111 139.468 446.112 1.00 89.81 78 GLN A CA 1
ATOM 474 C C . GLN A 1 98 ? -76.953 138.896 447.247 1.00 88.48 78 GLN A C 1
ATOM 475 O O . GLN A 1 98 ? -78.053 138.383 447.030 1.00 83.27 78 GLN A O 1
ATOM 481 N N . ALA A 1 99 ? -76.415 138.984 448.458 1.00 89.01 79 ALA A N 1
ATOM 482 C CA . ALA A 1 99 ? -77.085 138.472 449.643 1.00 88.80 79 ALA A CA 1
ATOM 483 C C . ALA A 1 99 ? -78.435 139.161 449.877 1.00 88.91 79 ALA A C 1
ATOM 484 O O . ALA A 1 99 ? -79.420 138.493 450.195 1.00 82.77 79 ALA A O 1
ATOM 486 N N . LYS A 1 100 ? -78.480 140.486 449.711 1.00 90.39 80 LYS A N 1
ATOM 487 C CA . LYS A 1 100 ? -79.722 141.250 449.884 1.00 88.54 80 LYS A CA 1
ATOM 488 C C . LYS A 1 100 ? -80.805 140.757 448.932 1.00 86.74 80 LYS A C 1
ATOM 489 O O . LYS A 1 100 ? -81.976 140.667 449.301 1.00 84.99 80 LYS A O 1
ATOM 495 N N . SER A 1 101 ? -80.402 140.455 447.700 1.00 88.06 81 SER A N 1
ATOM 496 C CA . SER A 1 101 ? -81.328 140.010 446.661 1.00 85.61 81 SER A CA 1
ATOM 497 C C . SER A 1 101 ? -81.996 138.695 447.038 1.00 83.38 81 SER A C 1
ATOM 498 O O . SER A 1 101 ? -83.124 138.415 446.632 1.00 81.63 81 SER A O 1
ATOM 501 N N . LEU A 1 102 ? -81.280 137.889 447.812 1.00 83.74 82 LEU A N 1
ATOM 502 C CA . LEU A 1 102 ? -81.798 136.624 448.314 1.00 81.72 82 LEU A CA 1
ATOM 503 C C . LEU A 1 102 ? -82.416 136.809 449.693 1.00 80.96 82 LEU A C 1
ATOM 504 O O . LEU A 1 102 ? -82.852 135.844 450.313 1.00 75.83 82 LEU A O 1
ATOM 509 N N . GLY A 1 103 ? -82.482 138.058 450.143 1.00 84.37 83 GLY A N 1
ATOM 510 C CA . GLY A 1 103 ? -83.085 138.381 451.421 1.00 83.18 83 GLY A CA 1
ATOM 511 C C . GLY A 1 103 ? -82.238 138.224 452.674 1.00 81.41 83 GLY A C 1
ATOM 512 O O . GLY A 1 103 ? -82.749 137.785 453.706 1.00 81.10 83 GLY A O 1
ATOM 513 N N . ALA A 1 104 ? -80.982 138.655 452.607 1.00 81.50 84 ALA A N 1
ATOM 514 C CA . ALA A 1 104 ? -80.082 138.534 453.743 1.00 78.63 84 ALA A CA 1
ATOM 515 C C . ALA A 1 104 ? -80.655 139.320 454.912 1.00 82.90 84 ALA A C 1
ATOM 516 O O . ALA A 1 104 ? -80.615 138.862 456.053 1.00 83.72 84 ALA A O 1
ATOM 518 N N . ASP A 1 105 ? -81.201 140.498 454.631 1.00 83.06 85 ASP A N 1
ATOM 519 C CA . ASP A 1 105 ? -81.992 141.197 455.627 1.00 83.64 85 ASP A CA 1
ATOM 520 C C . ASP A 1 105 ? -83.240 140.355 455.833 1.00 81.74 85 ASP A C 1
ATOM 521 O O . ASP A 1 105 ? -83.803 139.832 454.872 1.00 83.62 85 ASP A O 1
ATOM 526 N N . GLY A 1 106 ? -83.679 140.219 457.076 1.00 81.87 86 GLY A N 1
ATOM 527 C CA . GLY A 1 106 ? -84.829 139.384 457.366 1.00 83.07 86 GLY A CA 1
ATOM 528 C C . GLY A 1 106 ? -84.516 137.900 457.301 1.00 74.13 86 GLY A C 1
ATOM 529 O O . GLY A 1 106 ? -85.420 137.071 457.215 1.00 68.51 86 GLY A O 1
ATOM 530 N N . ALA A 1 107 ? -83.231 137.565 457.335 1.00 69.82 87 ALA A N 1
ATOM 531 C CA . ALA A 1 107 ? -82.807 136.175 457.341 1.00 71.57 87 ALA A CA 1
ATOM 532 C C . ALA A 1 107 ? -82.588 135.692 458.767 1.00 70.25 87 ALA A C 1
ATOM 533 O O . ALA A 1 107 ? -81.917 136.351 459.556 1.00 70.51 87 ALA A O 1
ATOM 535 N N . TRP A 1 108 ? -83.154 134.535 459.085 1.00 66.18 88 TRP A N 1
ATOM 536 C CA . TRP A 1 108 ? -83.013 133.948 460.410 1.00 66.91 88 TRP A CA 1
ATOM 537 C C . TRP A 1 108 ? -82.124 132.715 460.344 1.00 59.05 88 TRP A C 1
ATOM 538 O O . TRP A 1 108 ? -82.114 132.010 459.337 1.00 54.92 88 TRP A O 1
ATOM 549 N N . SER A 1 109 ? -81.377 132.455 461.412 1.00 62.09 89 SER A N 1
ATOM 550 C CA . SER A 1 109 ? -80.518 131.277 461.454 1.00 58.72 89 SER A CA 1
ATOM 551 C C . SER A 1 109 ? -80.258 130.752 462.868 1.00 59.16 89 SER A C 1
ATOM 552 O O . SER A 1 109 ? -80.340 131.490 463.851 1.00 57.22 89 SER A O 1
ATOM 555 N N . VAL A 1 110 ? -79.950 129.461 462.947 1.00 56.51 90 VAL A N 1
ATOM 556 C CA . VAL A 1 110 ? -79.552 128.817 464.191 1.00 51.32 90 VAL A CA 1
ATOM 557 C C . VAL A 1 110 ? -78.632 127.642 463.878 1.00 46.66 90 VAL A C 1
ATOM 558 O O . VAL A 1 110 ? -78.746 127.024 462.821 1.00 45.25 90 VAL A O 1
ATOM 562 N N . GLN A 1 111 ? -77.705 127.352 464.782 1.00 43.84 91 GLN A N 1
ATOM 563 C CA . GLN A 1 111 ? -76.867 126.168 464.661 1.00 43.19 91 GLN A CA 1
ATOM 564 C C . GLN A 1 111 ? -77.419 125.041 465.527 1.00 47.95 91 GLN A C 1
ATOM 565 O O . GLN A 1 111 ? -77.641 125.215 466.724 1.00 49.97 91 GLN A O 1
ATOM 571 N N . THR A 1 112 ? -77.651 123.889 464.908 1.00 46.53 92 THR A N 1
ATOM 572 C CA . THR A 1 112 ? -78.223 122.734 465.588 1.00 49.08 92 THR A CA 1
ATOM 573 C C . THR A 1 112 ? -77.170 121.959 466.374 1.00 48.34 92 THR A C 1
ATOM 574 O O . THR A 1 112 ? -75.974 122.187 466.197 1.00 45.77 92 THR A O 1
ATOM 578 N N . PRO A 1 113 ? -77.615 121.056 467.267 1.00 49.41 93 PRO A N 1
ATOM 579 C CA . PRO A 1 113 ? -76.694 120.080 467.853 1.00 49.25 93 PRO A CA 1
ATOM 580 C C . PRO A 1 113 ? -76.129 119.168 466.775 1.00 46.76 93 PRO A C 1
ATOM 581 O O . PRO A 1 113 ? -76.770 119.020 465.740 1.00 46.43 93 PRO A O 1
ATOM 585 N N . PRO A 1 114 ? -74.954 118.565 467.014 1.00 47.15 94 PRO A N 1
ATOM 586 C CA . PRO A 1 114 ? -74.307 117.663 466.055 1.00 42.18 94 PRO A CA 1
ATOM 587 C C . PRO A 1 114 ? -75.255 116.584 465.559 1.00 44.55 94 PRO A C 1
ATOM 588 O O . PRO A 1 114 ? -76.073 116.113 466.344 1.00 42.58 94 PRO A O 1
ATOM 592 N N . LEU A 1 115 ? -75.160 116.203 464.286 1.00 39.95 95 LEU A N 1
ATOM 593 C CA . LEU A 1 115 ? -76.080 115.206 463.746 1.00 39.55 95 LEU A CA 1
ATOM 594 C C . LEU A 1 115 ? -75.644 113.809 464.134 1.00 40.79 95 LEU A C 1
ATOM 595 O O . LEU A 1 115 ? -74.567 113.366 463.744 1.00 41.77 95 LEU A O 1
ATOM 600 N N . ALA A 1 116 ? -76.471 113.118 464.912 1.00 38.60 96 ALA A N 1
ATOM 601 C CA . ALA A 1 116 ? -76.215 111.719 465.228 1.00 38.20 96 ALA A CA 1
ATOM 602 C C . ALA A 1 116 ? -77.028 110.745 464.391 1.00 34.42 96 ALA A C 1
ATOM 603 O O . ALA A 1 116 ? -76.797 109.546 464.447 1.00 40.88 96 ALA A O 1
ATOM 605 N N . GLU A 1 117 ? -77.941 111.260 463.580 1.00 34.32 97 GLU A N 1
ATOM 606 C CA . GLU A 1 117 ? -78.947 110.416 462.943 1.00 38.37 97 GLU A CA 1
ATOM 607 C C . GLU A 1 117 ? -79.864 111.262 462.076 1.00 36.47 97 GLU A C 1
ATOM 608 O O . GLU A 1 117 ? -79.893 112.478 462.226 1.00 35.53 97 GLU A O 1
ATOM 614 N N . PRO A 1 118 ? -80.606 110.625 461.156 1.00 36.43 98 PRO A N 1
ATOM 615 C CA . PRO A 1 118 ? -81.578 111.375 460.357 1.00 37.30 98 PRO A CA 1
ATOM 616 C C . PRO A 1 118 ? -82.522 112.189 461.227 1.00 42.04 98 PRO A C 1
ATOM 617 O O . PRO A 1 118 ? -82.977 111.707 462.266 1.00 42.06 98 PRO A O 1
ATOM 621 N N . VAL A 1 119 ? -82.785 113.423 460.815 1.00 40.20 99 VAL A N 1
ATOM 622 C CA . VAL A 1 119 ? -83.657 114.315 461.562 1.00 43.18 99 VAL A CA 1
ATOM 623 C C . VAL A 1 119 ? -84.701 114.936 460.647 1.00 47.68 99 VAL A C 1
ATOM 624 O O . VAL A 1 119 ? -84.361 115.484 459.604 1.00 45.34 99 VAL A O 1
ATOM 628 N N . LYS A 1 120 ? -85.972 114.830 461.026 1.00 51.00 100 LYS A N 1
ATOM 629 C CA . LYS A 1 120 ? -87.023 115.589 460.360 1.00 50.92 100 LYS A CA 1
ATOM 630 C C . LYS A 1 120 ? -87.166 116.928 461.057 1.00 51.09 100 LYS A C 1
ATOM 631 O O . LYS A 1 120 ? -87.132 116.998 462.283 1.00 51.58 100 LYS A O 1
ATOM 637 N N . TYR A 1 121 ? -87.315 117.994 460.282 1.00 50.70 101 TYR A N 1
ATOM 638 C CA . TYR A 1 121 ? -87.443 119.312 460.877 1.00 51.45 101 TYR A CA 1
ATOM 639 C C . TYR A 1 121 ? -88.303 120.239 460.035 1.00 51.18 101 TYR A C 1
ATOM 640 O O . TYR A 1 121 ? -88.397 120.089 458.819 1.00 53.88 101 TYR A O 1
ATOM 649 N N . ARG A 1 122 ? -88.948 121.184 460.707 1.00 54.01 102 ARG A N 1
ATOM 650 C CA . ARG A 1 122 ? -89.682 122.245 460.037 1.00 55.65 102 ARG A CA 1
ATOM 651 C C . ARG A 1 122 ? -89.518 123.525 460.839 1.00 56.08 102 ARG A C 1
ATOM 652 O O . ARG A 1 122 ? -88.864 123.532 461.878 1.00 55.01 102 ARG A O 1
ATOM 660 N N . PHE A 1 123 ? -90.106 124.609 460.353 1.00 58.11 103 PHE A N 1
ATOM 661 C CA . PHE A 1 123 ? -89.939 125.901 460.998 1.00 58.87 103 PHE A CA 1
ATOM 662 C C . PHE A 1 123 ? -91.284 126.523 461.326 1.00 63.01 103 PHE A C 1
ATOM 663 O O . PHE A 1 123 ? -92.242 126.396 460.563 1.00 64.05 103 PHE A O 1
ATOM 671 N N . HIS A 1 124 ? -91.348 127.198 462.467 1.00 66.33 104 HIS A N 1
ATOM 672 C CA . HIS A 1 124 ? -92.562 127.883 462.882 1.00 69.63 104 HIS A CA 1
ATOM 673 C C . HIS A 1 124 ? -92.287 129.364 463.078 1.00 69.77 104 HIS A C 1
ATOM 674 O O . HIS A 1 124 ? -91.351 129.748 463.782 1.00 65.86 104 HIS A O 1
ATOM 681 N N . ALA A 1 125 ? -93.102 130.191 462.436 1.00 74.19 105 ALA A N 1
ATOM 682 C CA . ALA A 1 125 ? -92.950 131.635 462.528 1.00 82.19 105 ALA A CA 1
ATOM 683 C C . ALA A 1 125 ? -94.306 132.306 462.656 1.00 87.90 105 ALA A C 1
ATOM 684 O O . ALA A 1 125 ? -95.317 131.778 462.195 1.00 87.82 105 ALA A O 1
ATOM 686 N N . HIS A 1 126 ? -94.325 133.472 463.288 1.00 92.04 106 HIS A N 1
ATOM 687 C CA . HIS A 1 126 ? -95.562 134.222 463.435 1.00 100.54 106 HIS A CA 1
ATOM 688 C C . HIS A 1 126 ? -95.324 135.727 463.460 1.00 102.58 106 HIS A C 1
ATOM 689 O O . HIS A 1 126 ? -94.314 136.197 463.988 1.00 99.79 106 HIS A O 1
ATOM 696 N N . ARG A 1 127 ? -96.257 136.477 462.876 1.00 105.26 107 ARG A N 1
ATOM 697 C CA . ARG A 1 127 ? -96.240 137.930 462.984 1.00 107.35 107 ARG A CA 1
ATOM 698 C C . ARG A 1 127 ? -97.284 138.371 463.997 1.00 108.44 107 ARG A C 1
ATOM 699 O O . ARG A 1 127 ? -98.483 138.308 463.719 1.00 108.51 107 ARG A O 1
ATOM 707 N N . GLY A 1 128 ? -96.826 138.828 465.159 1.00 106.85 108 GLY A N 1
ATOM 708 C CA . GLY A 1 128 ? -97.699 139.377 466.182 1.00 109.31 108 GLY A CA 1
ATOM 709 C C . GLY A 1 128 ? -98.924 138.539 466.495 1.00 111.01 108 GLY A C 1
ATOM 710 O O . GLY A 1 128 ? -100.000 139.078 466.751 1.00 114.00 108 GLY A O 1
ATOM 711 N N . GLY A 1 129 ? -98.769 137.220 466.473 1.00 108.85 109 GLY A N 1
ATOM 712 C CA . GLY A 1 129 ? -99.882 136.329 466.744 1.00 109.51 109 GLY A CA 1
ATOM 713 C C . GLY A 1 129 ? -100.540 135.720 465.517 1.00 109.79 109 GLY A C 1
ATOM 714 O O . GLY A 1 129 ? -101.589 135.087 465.626 1.00 113.14 109 GLY A O 1
ATOM 715 N N . ALA A 1 130 ? -99.934 135.906 464.348 1.00 108.27 110 ALA A N 1
ATOM 716 C CA . ALA A 1 130 ? -100.414 135.247 463.136 1.00 107.52 110 ALA A CA 1
ATOM 717 C C . ALA A 1 130 ? -99.340 134.299 462.629 1.00 105.26 110 ALA A C 1
ATOM 718 O O . ALA A 1 130 ? -98.298 134.738 462.155 1.00 105.44 110 ALA A O 1
ATOM 720 N N . ALA A 1 131 ? -99.611 133.000 462.701 1.00 105.06 111 ALA A N 1
ATOM 721 C CA . ALA A 1 131 ? -98.560 131.996 462.562 1.00 100.15 111 ALA A CA 1
ATOM 722 C C . ALA A 1 131 ? -98.574 131.248 461.235 1.00 96.16 111 ALA A C 1
ATOM 723 O O . ALA A 1 131 ? -99.629 131.018 460.645 1.00 95.61 111 ALA A O 1
ATOM 725 N N . GLU A 1 132 ? -97.381 130.880 460.776 1.00 93.04 112 GLU A N 1
ATOM 726 C CA . GLU A 1 132 ? -97.215 130.036 459.599 1.00 88.74 112 GLU A CA 1
ATOM 727 C C . GLU A 1 132 ? -96.192 128.940 459.866 1.00 81.75 112 GLU A C 1
ATOM 728 O O . GLU A 1 132 ? -95.263 129.120 460.655 1.00 79.13 112 GLU A O 1
ATOM 734 N N . SER A 1 133 ? -96.364 127.808 459.197 1.00 78.50 113 SER A N 1
ATOM 735 C CA . SER A 1 133 ? -95.458 126.682 459.360 1.00 76.02 113 SER A CA 1
ATOM 736 C C . SER A 1 133 ? -94.992 126.169 458.009 1.00 70.48 113 SER A C 1
ATOM 737 O O . SER A 1 133 ? -95.792 126.015 457.089 1.00 71.89 113 SER A O 1
ATOM 740 N N . THR A 1 134 ? -93.696 125.903 457.891 1.00 66.70 114 THR A N 1
ATOM 741 C CA . THR A 1 134 ? -93.147 125.378 456.649 1.00 65.04 114 THR A CA 1
ATOM 742 C C . THR A 1 134 ? -93.481 123.905 456.506 1.00 61.62 114 THR A C 1
ATOM 743 O O . THR A 1 134 ? -94.072 123.305 457.399 1.00 63.13 114 THR A O 1
ATOM 747 N N . GLU A 1 135 ? -93.076 123.316 455.391 1.00 59.75 115 GLU A N 1
ATOM 748 C CA . GLU A 1 135 ? -93.272 121.892 455.185 1.00 62.22 115 GLU A CA 1
ATOM 749 C C . GLU A 1 135 ? -92.239 121.115 455.988 1.00 60.03 115 GLU A C 1
ATOM 750 O O . GLU A 1 135 ? -91.417 121.704 456.687 1.00 55.87 115 GLU A O 1
ATOM 756 N N . TRP A 1 136 ? -92.282 119.793 455.890 1.00 61.34 116 TRP A N 1
ATOM 757 C CA . TRP A 1 136 ? -91.297 118.964 456.570 1.00 60.56 116 TRP A CA 1
ATOM 758 C C . TRP A 1 136 ? -90.054 118.779 455.711 1.00 53.08 116 TRP A C 1
ATOM 759 O O . TRP A 1 136 ? -90.144 118.422 454.537 1.00 52.43 116 TRP A O 1
ATOM 770 N N . PHE A 1 137 ? -88.896 119.038 456.306 1.00 50.59 117 PHE A N 1
ATOM 771 C CA . PHE A 1 137 ? -87.618 118.766 455.666 1.00 50.38 117 PHE A CA 1
ATOM 772 C C . PHE A 1 137 ? -86.917 117.643 456.417 1.00 51.60 117 PHE A C 1
ATOM 773 O O . PHE A 1 137 ? -87.122 117.470 457.616 1.00 49.73 117 PHE A O 1
ATOM 781 N N . GLU A 1 138 ? -86.095 116.876 455.712 1.00 48.65 118 GLU A N 1
ATOM 782 C CA . GLU A 1 138 ? -85.322 115.826 456.353 1.00 46.64 118 GLU A CA 1
ATOM 783 C C . GLU A 1 138 ? -83.863 115.895 455.939 1.00 41.65 118 GLU A C 1
ATOM 784 O O . GLU A 1 138 ? -83.545 116.173 454.786 1.00 39.10 118 GLU A O 1
ATOM 790 N N . VAL A 1 139 ? -82.976 115.648 456.893 1.00 37.04 119 VAL A N 1
ATOM 791 C CA . VAL A 1 139 ? -81.560 115.562 456.596 1.00 32.48 119 VAL A CA 1
ATOM 792 C C . VAL A 1 139 ? -80.956 114.331 457.273 1.00 36.68 119 VAL A C 1
ATOM 793 O O . VAL A 1 139 ? -81.189 114.077 458.453 1.00 36.98 119 VAL A O 1
ATOM 797 N N . SER A 1 140 ? -80.227 113.547 456.489 1.00 33.74 120 SER A N 1
ATOM 798 C CA . SER A 1 140 ? -79.552 112.348 456.956 1.00 29.78 120 SER A CA 1
ATOM 799 C C . SER A 1 140 ? -78.040 112.520 456.913 1.00 31.88 120 SER A C 1
ATOM 800 O O . SER A 1 140 ? -77.481 112.780 455.850 1.00 32.12 120 SER A O 1
ATOM 803 N N . PRO A 1 141 ? -77.370 112.370 458.063 1.00 30.98 121 PRO A N 1
ATOM 804 C CA . PRO A 1 141 ? -75.913 112.508 458.158 1.00 28.95 121 PRO A CA 1
ATOM 805 C C . PRO A 1 141 ? -75.171 111.443 457.360 1.00 26.12 121 PRO A C 1
ATOM 806 O O . PRO A 1 141 ? -75.676 110.339 457.200 1.00 27.38 121 PRO A O 1
ATOM 810 N N . ALA A 1 142 ? -73.985 111.777 456.870 1.00 24.10 122 ALA A N 1
ATOM 811 C CA . ALA A 1 142 ? -73.220 110.858 456.037 1.00 23.60 122 ALA A CA 1
ATOM 812 C C . ALA A 1 142 ? -71.869 110.531 456.649 1.00 21.86 122 ALA A C 1
ATOM 813 O O . ALA A 1 142 ? -71.361 111.269 457.483 1.00 25.31 122 ALA A O 1
ATOM 815 N N . VAL A 1 143 ? -71.291 109.414 456.229 1.00 22.02 123 VAL A N 1
ATOM 816 C CA . VAL A 1 143 ? -69.985 109.008 456.719 1.00 21.89 123 VAL A CA 1
ATOM 817 C C . VAL A 1 143 ? -69.103 108.448 455.615 1.00 22.74 123 VAL A C 1
ATOM 818 O O . VAL A 1 143 ? -69.589 107.854 454.655 1.00 22.71 123 VAL A O 1
ATOM 822 N N . TRP A 1 144 ? -67.800 108.616 455.786 1.00 21.86 124 TRP A N 1
ATOM 823 C CA . TRP A 1 144 ? -66.817 108.031 454.894 1.00 22.84 124 TRP A CA 1
ATOM 824 C C . TRP A 1 144 ? -66.427 106.633 455.355 1.00 24.13 124 TRP A C 1
ATOM 825 O O . TRP A 1 144 ? -66.049 106.433 456.504 1.00 26.48 124 TRP A O 1
ATOM 836 N N . THR A 1 145 ? -66.497 105.676 454.442 1.00 24.64 125 THR A N 1
ATOM 837 C CA . THR A 1 145 ? -66.187 104.288 454.747 1.00 24.37 125 THR A CA 1
ATOM 838 C C . THR A 1 145 ? -65.472 103.638 453.579 1.00 26.82 125 THR A C 1
ATOM 839 O O . THR A 1 145 ? -65.671 104.038 452.432 1.00 25.69 125 THR A O 1
ATOM 843 N N . ALA A 1 146 ? -64.655 102.629 453.865 1.00 25.34 126 ALA A N 1
ATOM 844 C CA . ALA A 1 146 ? -64.057 101.817 452.810 1.00 22.44 126 ALA A CA 1
ATOM 845 C C . ALA A 1 146 ? -64.931 100.616 452.472 1.00 24.92 126 ALA A C 1
ATOM 846 O O . ALA A 1 146 ? -64.661 99.907 451.509 1.00 30.42 126 ALA A O 1
ATOM 848 N N . ASP A 1 147 ? -65.981 100.394 453.258 1.00 25.49 127 ASP A N 1
ATOM 849 C CA . ASP A 1 147 ? -66.905 99.289 453.015 1.00 28.17 127 ASP A CA 1
ATOM 850 C C . ASP A 1 147 ? -68.045 99.702 452.076 1.00 34.60 127 ASP A C 1
ATOM 851 O O . ASP A 1 147 ? -68.766 100.655 452.360 1.00 36.18 127 ASP A O 1
ATOM 856 N N . GLY A 1 148 ? -68.230 98.972 450.979 1.00 39.57 128 GLY A N 1
ATOM 857 C CA . GLY A 1 148 ? -69.305 99.282 450.047 1.00 33.35 128 GLY A CA 1
ATOM 858 C C . GLY A 1 148 ? -69.403 98.339 448.868 1.00 31.07 128 GLY A C 1
ATOM 859 O O . GLY A 1 148 ? -68.512 97.530 448.640 1.00 30.85 128 GLY A O 1
ATOM 860 N N . VAL A 1 149 ? -70.500 98.440 448.121 1.00 37.36 129 VAL A N 1
ATOM 861 C CA . VAL A 1 149 ? -70.659 97.688 446.876 1.00 39.40 129 VAL A CA 1
ATOM 862 C C . VAL A 1 149 ? -70.035 98.442 445.707 1.00 37.59 129 VAL A C 1
ATOM 863 O O . VAL A 1 149 ? -69.930 97.916 444.603 1.00 36.63 129 VAL A O 1
ATOM 867 N N . GLY A 1 150 ? -69.629 99.68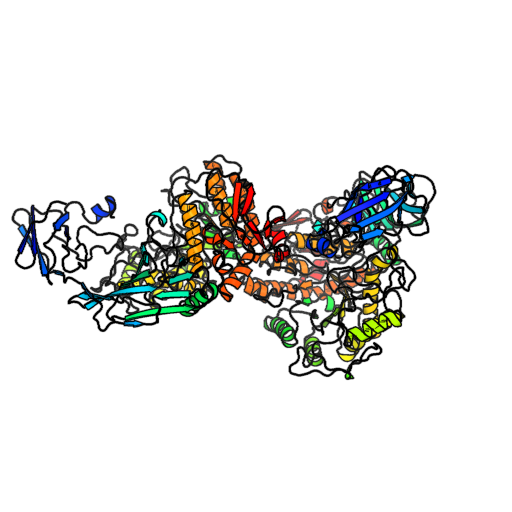2 445.962 1.00 40.07 130 GLY A N 1
ATOM 868 C CA . GLY A 1 150 ? -69.092 100.542 444.924 1.00 34.50 130 GLY A CA 1
ATOM 869 C C . GLY A 1 150 ? -67.698 100.173 444.471 1.00 34.91 130 GLY A C 1
ATOM 870 O O . GLY A 1 150 ? -66.925 99.581 445.221 1.00 35.32 130 GLY A O 1
ATOM 871 N N . GLU A 1 151 ? -67.373 100.546 443.238 1.00 31.77 131 GLU A N 1
ATOM 872 C CA . GLU A 1 151 ? -66.068 100.259 442.662 1.00 31.51 131 GLU A CA 1
ATOM 873 C C . GLU A 1 151 ? -65.457 101.474 441.981 1.00 31.43 131 GLU A C 1
ATOM 874 O O . GLU A 1 151 ? -66.150 102.277 441.357 1.00 28.25 131 GLU A O 1
ATOM 880 N N . VAL A 1 152 ? -64.149 101.595 442.110 1.00 28.62 132 VAL A N 1
ATOM 881 C CA . VAL A 1 152 ? -63.389 102.476 441.256 1.00 29.25 132 VAL A CA 1
ATOM 882 C C . VAL A 1 152 ? -62.728 101.585 440.223 1.00 29.68 132 VAL A C 1
ATOM 883 O O . VAL A 1 152 ? -61.912 100.732 440.565 1.00 32.40 132 VAL A O 1
ATOM 887 N N . ARG A 1 153 ? -63.118 101.751 438.967 1.00 27.72 133 ARG A N 1
ATOM 888 C CA . ARG A 1 153 ? -62.652 100.877 437.900 1.00 27.73 133 ARG A CA 1
ATOM 889 C C . ARG A 1 153 ? -61.655 101.570 436.996 1.00 32.18 133 ARG A C 1
ATOM 890 O O . ARG A 1 153 ? -61.894 102.691 436.556 1.00 31.02 133 ARG A O 1
ATOM 898 N N . GLY A 1 154 ? -60.549 100.893 436.708 1.00 30.19 134 GLY A N 1
ATOM 899 C CA . GLY A 1 154 ? -59.649 101.330 435.660 1.00 31.12 134 GLY A CA 1
ATOM 900 C C . GLY A 1 154 ? -58.305 101.916 436.038 1.00 34.69 134 GLY A C 1
ATOM 901 O O . GLY A 1 154 ? -57.464 102.123 435.164 1.00 38.35 134 GLY A O 1
ATOM 902 N N . GLY A 1 155 ? -58.077 102.167 437.320 1.00 29.33 135 GLY A N 1
ATOM 903 C CA . GLY A 1 155 ? -56.821 102.763 437.735 1.00 29.72 135 GLY A CA 1
ATOM 904 C C . GLY A 1 155 ? -55.694 101.789 438.038 1.00 33.60 135 GLY A C 1
ATOM 905 O O . GLY A 1 155 ? -54.548 102.197 438.215 1.00 30.35 135 GLY A O 1
ATOM 906 N N . GLY A 1 156 ? -56.012 100.502 438.109 1.00 38.66 136 GLY A N 1
ATOM 907 C CA . GLY A 1 156 ? -55.014 99.492 438.423 1.00 39.40 136 GLY A CA 1
ATOM 908 C C . GLY A 1 156 ? -54.269 99.750 439.720 1.00 36.65 136 GLY A C 1
ATOM 909 O O . GLY A 1 156 ? -54.852 100.202 440.703 1.00 37.06 136 GLY A O 1
ATOM 910 N N . GLU A 1 157 ? -52.968 99.488 439.719 1.00 35.97 137 GLU A N 1
ATOM 911 C CA . GLU A 1 157 ? -52.179 99.590 440.942 1.00 40.20 137 GLU A CA 1
ATOM 912 C C . GLU A 1 157 ? -51.909 101.028 441.356 1.00 36.84 137 GLU A C 1
ATOM 913 O O . GLU A 1 157 ? -51.382 101.275 442.435 1.00 35.77 137 GLU A O 1
ATOM 919 N N . ARG A 1 158 ? -52.267 101.977 440.499 1.00 37.54 138 ARG A N 1
ATOM 920 C CA . ARG A 1 158 ? -52.064 103.381 440.822 1.00 34.00 138 ARG A CA 1
ATOM 921 C C . ARG A 1 158 ? -53.077 103.869 441.852 1.00 30.95 138 ARG A C 1
ATOM 922 O O . ARG A 1 158 ? -52.825 104.836 442.560 1.00 32.55 138 ARG A O 1
ATOM 930 N N . VAL A 1 159 ? -54.215 103.190 441.940 1.00 29.74 139 VAL A N 1
ATOM 931 C CA . VAL A 1 159 ? -55.294 103.616 442.827 1.00 30.98 139 VAL A CA 1
ATOM 932 C C . VAL A 1 159 ? -55.227 102.959 444.209 1.00 32.41 139 VAL A C 1
ATOM 933 O O . VAL A 1 159 ? -55.136 101.742 444.325 1.00 31.99 139 VAL A O 1
ATOM 937 N N . ARG A 1 160 ? -55.274 103.785 445.247 1.00 33.29 140 ARG A N 1
ATOM 938 C CA . ARG A 1 160 ? -55.303 103.313 446.624 1.00 42.77 140 ARG A CA 1
ATOM 939 C C . ARG A 1 160 ? -56.296 104.102 447.469 1.00 37.89 140 ARG A C 1
ATOM 940 O O . ARG A 1 160 ? -56.759 105.168 447.068 1.00 30.09 140 ARG A O 1
ATOM 948 N N . GLY A 1 161 ? -56.617 103.566 448.642 1.00 38.82 141 GLY A N 1
ATOM 949 C CA . GLY A 1 161 ? -57.420 104.274 449.619 1.00 33.72 141 GLY A CA 1
ATOM 950 C C . GLY A 1 161 ? -58.804 104.653 449.144 1.00 28.54 141 GLY A C 1
ATOM 951 O O . GLY A 1 161 ? -59.256 105.772 449.362 1.00 31.05 141 GLY A O 1
ATOM 952 N N . VAL A 1 162 ? -59.479 103.717 448.497 1.00 26.68 142 VAL A N 1
ATOM 953 C CA . VAL A 1 162 ? -60.817 103.962 447.995 1.00 27.97 142 VAL A CA 1
ATOM 954 C C . VAL A 1 162 ? -61.817 104.051 449.138 1.00 28.92 142 VAL A C 1
ATOM 955 O O . VAL A 1 162 ? -61.863 103.174 449.997 1.00 31.29 142 VAL A O 1
ATOM 959 N N . GLU A 1 163 ? -62.614 105.111 449.151 1.00 26.83 143 GLU A N 1
ATOM 960 C CA . GLU A 1 163 ? -63.670 105.243 450.140 1.00 26.64 143 GLU A CA 1
ATOM 961 C C . GLU A 1 163 ? -64.923 105.896 449.566 1.00 27.16 143 GLU A C 1
ATOM 962 O O . GLU A 1 163 ? -64.883 106.542 448.515 1.00 26.14 143 GLU A O 1
ATOM 968 N N . TRP A 1 164 ? -66.030 105.714 450.274 1.00 25.75 144 TRP A N 1
ATOM 969 C CA . TRP A 1 164 ? -67.341 106.140 449.826 1.00 24.13 144 TRP A CA 1
ATOM 970 C C . TRP A 1 164 ? -68.044 106.957 450.892 1.00 24.75 144 TRP A C 1
ATOM 971 O O . TRP A 1 164 ? -67.990 106.621 452.074 1.00 26.15 144 TRP A O 1
ATOM 982 N N . LEU A 1 165 ? -68.694 108.035 450.473 1.00 24.75 145 LEU A N 1
ATOM 983 C CA . LEU A 1 165 ? -69.481 108.849 451.383 1.00 23.12 145 LEU A CA 1
ATOM 984 C C . LEU A 1 165 ? -70.915 108.367 451.332 1.00 23.91 145 LEU A C 1
ATOM 985 O O . LEU A 1 165 ? -71.591 108.508 450.312 1.00 21.83 145 LEU A O 1
ATOM 990 N N . VAL A 1 166 ? -71.375 107.788 452.438 1.00 23.46 146 VAL A N 1
ATOM 991 C CA . VAL A 1 166 ? -72.659 107.106 452.451 1.00 22.07 146 VAL A CA 1
ATOM 992 C C . VAL A 1 166 ? -73.575 107.630 453.547 1.00 22.55 146 VAL A C 1
ATOM 993 O O . VAL A 1 166 ? -73.121 108.111 454.573 1.00 27.12 146 VAL A O 1
ATOM 997 N N . SER A 1 167 ? -74.872 107.549 453.298 1.00 24.47 147 SER A N 1
ATOM 998 C CA . SER A 1 167 ? -75.876 107.841 454.306 1.00 26.84 147 SER A CA 1
ATOM 999 C C . SER A 1 167 ? -77.041 106.888 454.096 1.00 30.23 147 SER A C 1
ATOM 1000 O O . SER A 1 167 ? -76.977 106.003 453.243 1.00 28.80 147 SER A O 1
ATOM 1003 N N . SER A 1 168 ? -78.113 107.081 454.856 1.00 30.19 148 SER A N 1
ATOM 1004 C CA . SER A 1 168 ? -79.309 106.264 454.692 1.00 30.59 148 SER A CA 1
ATOM 1005 C C . SER A 1 168 ? -79.932 106.484 453.319 1.00 32.68 148 SER A C 1
ATOM 1006 O O . SER A 1 168 ? -80.713 105.664 452.851 1.00 33.34 148 SER A O 1
ATOM 1009 N N . GLN A 1 169 ? -79.582 107.597 452.683 1.00 34.28 149 GLN A N 1
ATOM 1010 C CA . GLN A 1 169 ? -80.091 107.916 451.355 1.00 34.20 149 GLN A CA 1
ATOM 1011 C C . GLN A 1 169 ? -79.370 107.142 450.264 1.00 32.31 149 GLN A C 1
ATOM 1012 O O . GLN A 1 169 ? -79.973 106.794 449.258 1.00 38.62 149 GLN A O 1
ATOM 1018 N N . GLY A 1 170 ? -78.080 106.886 450.453 1.00 30.54 150 GLY A N 1
ATOM 1019 C CA . GLY A 1 170 ? -77.313 106.137 449.474 1.00 27.09 150 GLY A CA 1
ATOM 1020 C C . GLY A 1 170 ? -75.841 106.492 449.466 1.00 23.69 150 GLY A C 1
ATOM 1021 O O . GLY A 1 170 ? -75.330 107.027 450.445 1.00 25.98 150 GLY A O 1
ATOM 1022 N N . VAL A 1 171 ? -75.159 106.188 448.363 1.00 21.56 151 VAL A N 1
ATOM 1023 C CA . VAL A 1 171 ? -73.756 106.545 448.222 1.00 22.71 151 VAL A CA 1
ATOM 1024 C C . VAL A 1 171 ? -73.617 107.846 447.438 1.00 23.84 151 VAL A C 1
ATOM 1025 O O . VAL A 1 171 ? -73.864 107.893 446.233 1.00 23.45 151 VAL A O 1
ATOM 1029 N N . HIS A 1 172 ? -73.218 108.895 448.143 1.00 24.84 152 HIS A N 1
ATOM 1030 C CA . HIS A 1 172 ? -73.170 110.241 447.594 1.00 24.36 152 HIS A CA 1
ATOM 1031 C C . HIS A 1 172 ? -71.918 110.562 446.787 1.00 24.04 152 HIS A C 1
ATOM 1032 O O . HIS A 1 172 ? -72.004 111.183 445.730 1.00 24.06 152 HIS A O 1
ATOM 1039 N N . ARG A 1 173 ? -70.760 110.148 447.291 1.00 22.43 153 ARG A N 1
ATOM 1040 C CA . ARG A 1 173 ? -69.482 110.450 446.649 1.00 20.82 153 ARG A CA 1
ATOM 1041 C C . ARG A 1 173 ? -68.526 109.277 446.761 1.00 22.62 153 ARG A C 1
ATOM 1042 O O . ARG A 1 173 ? -68.611 108.488 447.708 1.00 21.83 153 ARG A O 1
ATOM 1050 N N . GLY A 1 174 ? -67.668 109.124 445.759 1.00 22.08 154 GLY A N 1
ATOM 1051 C CA . GLY A 1 174 ? -66.468 108.322 445.889 1.00 19.64 154 GLY A CA 1
ATOM 1052 C C . GLY A 1 174 ? -65.245 109.183 446.130 1.00 23.95 154 GLY A C 1
ATOM 1053 O O . GLY A 1 174 ? -65.229 110.373 445.794 1.00 25.61 154 GLY A O 1
ATOM 1054 N N . ARG A 1 175 ? -64.201 108.567 446.669 1.00 22.89 155 ARG A N 1
ATOM 1055 C CA . ARG A 1 175 ? -62.920 109.222 446.876 1.00 22.50 155 ARG A CA 1
ATOM 1056 C C . ARG A 1 175 ? -61.781 108.206 446.806 1.00 24.65 155 ARG A C 1
ATOM 1057 O O . ARG A 1 175 ? -61.940 107.063 447.228 1.00 27.39 155 ARG A O 1
ATOM 1065 N N . PHE A 1 176 ? -60.639 108.618 446.264 1.00 25.67 156 PHE A N 1
ATOM 1066 C CA . PHE A 1 176 ? -59.493 107.730 446.153 1.00 21.97 156 PHE A CA 1
ATOM 1067 C C . PHE A 1 176 ? -58.198 108.497 445.957 1.00 24.25 156 PHE A C 1
ATOM 1068 O O . PHE A 1 176 ? -58.196 109.718 445.819 1.00 24.48 156 PHE A O 1
ATOM 1076 N N . ARG A 1 177 ? -57.095 107.766 445.916 1.00 25.82 157 ARG A N 1
ATOM 1077 C CA . ARG A 1 177 ? -55.781 108.382 445.852 1.00 24.38 157 ARG A CA 1
ATOM 1078 C C . ARG A 1 177 ? -54.995 107.813 444.685 1.00 27.19 157 ARG A C 1
ATOM 1079 O O . ARG A 1 177 ? -54.974 106.606 444.469 1.00 29.20 157 ARG A O 1
ATOM 1087 N N . LEU A 1 178 ? -54.365 108.694 443.922 1.00 28.14 158 LEU A N 1
ATOM 1088 C CA . LEU A 1 178 ? -53.463 108.261 442.871 1.00 30.54 158 LEU A CA 1
ATOM 1089 C C . LEU A 1 178 ? -52.044 108.456 443.356 1.00 27.69 158 LEU A C 1
ATOM 1090 O O . LEU A 1 178 ? -51.710 109.508 443.881 1.00 28.62 158 LEU A O 1
ATOM 1095 N N . GLN A 1 179 ? -51.214 107.438 443.177 1.00 29.37 159 GLN A N 1
ATOM 1096 C CA . GLN A 1 179 ? -49.840 107.481 443.647 1.00 31.69 159 GLN A CA 1
ATOM 1097 C C . GLN A 1 179 ? -48.955 108.369 442.779 1.00 29.43 159 GLN A C 1
ATOM 1098 O O . GLN A 1 179 ? -48.884 108.196 441.571 1.00 30.91 159 GLN A O 1
ATOM 1104 N N . LEU A 1 180 ? -48.260 109.295 443.422 1.00 29.80 160 LEU A N 1
ATOM 1105 C CA . LEU A 1 180 ? -47.337 110.202 442.756 1.00 33.56 160 LEU A CA 1
ATOM 1106 C C . LEU A 1 180 ? -45.904 109.873 443.142 1.00 38.78 160 LEU A C 1
ATOM 1107 O O . LEU A 1 180 ? -45.651 109.334 444.219 1.00 37.17 160 LEU A O 1
ATOM 1112 N N . GLN A 1 181 ? -44.966 110.196 442.261 1.00 35.25 161 GLN A N 1
ATOM 1113 C CA . GLN A 1 181 ? -43.560 109.997 442.564 1.00 37.13 161 GLN A CA 1
ATOM 1114 C C . GLN A 1 181 ? -42.893 111.351 442.723 1.00 44.21 161 GLN A C 1
ATOM 1115 O O . GLN A 1 181 ? -43.528 112.387 442.525 1.00 40.31 161 GLN A O 1
ATOM 1121 N N . ASP A 1 182 ? -41.609 111.348 443.060 1.00 44.15 162 ASP A N 1
ATOM 1122 C CA . ASP A 1 182 ? -40.888 112.596 443.257 1.00 44.41 162 ASP A CA 1
ATOM 1123 C C . ASP A 1 182 ? -40.630 113.254 441.916 1.00 41.08 162 ASP A C 1
ATOM 1124 O O . ASP A 1 182 ? -40.314 112.582 440.940 1.00 42.50 162 ASP A O 1
ATOM 1129 N N . GLY A 1 183 ? -40.782 114.570 441.866 1.00 41.30 163 GLY A N 1
ATOM 1130 C CA . GLY A 1 183 ? -40.583 115.295 440.627 1.00 42.34 163 GLY A CA 1
ATOM 1131 C C . GLY A 1 183 ? -41.787 115.257 439.706 1.00 38.24 163 GLY A C 1
ATOM 1132 O O . GLY A 1 183 ? -41.785 115.883 438.647 1.00 37.84 163 GLY A O 1
ATOM 1133 N N . ASP A 1 184 ? -42.819 114.522 440.104 1.00 38.24 164 ASP A N 1
ATOM 1134 C CA . ASP A 1 184 ? -44.051 114.480 439.330 1.00 33.91 164 ASP A CA 1
ATOM 1135 C C . ASP A 1 184 ? -44.759 115.823 439.395 1.00 30.74 164 ASP A C 1
ATOM 1136 O O . ASP A 1 184 ? -44.871 116.423 440.458 1.00 28.36 164 ASP A O 1
ATOM 1141 N N . ARG A 1 185 ? -45.215 116.293 438.242 1.00 30.34 165 ARG A N 1
ATOM 1142 C CA . ARG A 1 185 ? -46.020 117.507 438.154 1.00 26.44 165 ARG A CA 1
ATOM 1143 C C . ARG A 1 185 ? -47.436 117.151 437.728 1.00 23.58 165 ARG A C 1
ATOM 1144 O O . ARG A 1 185 ? -47.648 116.148 437.059 1.00 23.74 165 ARG A O 1
ATOM 1152 N N . LEU A 1 186 ? -48.402 117.964 438.135 1.00 21.81 166 LEU A N 1
ATOM 1153 C CA . LEU A 1 186 ? -49.780 117.770 437.721 1.00 22.29 166 LEU A CA 1
ATOM 1154 C C . LEU A 1 186 ? -50.223 118.934 436.830 1.00 20.93 166 LEU A C 1
ATOM 1155 O O . LEU A 1 186 ? -50.377 120.053 437.304 1.00 21.22 166 LEU A O 1
ATOM 1160 N N . VAL A 1 187 ? -50.429 118.659 435.545 1.00 22.08 167 VAL A N 1
ATOM 1161 C CA . VAL A 1 187 ? -50.734 119.716 434.565 1.00 19.65 167 VAL A CA 1
ATOM 1162 C C . VAL A 1 187 ? -51.982 119.350 433.777 1.00 16.26 167 VAL A C 1
ATOM 1163 O O . VAL A 1 187 ? -52.064 118.272 433.206 1.00 20.56 167 VAL A O 1
ATOM 1167 N N . GLY A 1 188 ? -52.984 120.220 433.781 1.00 21.85 168 GLY A N 1
ATOM 1168 C CA . GLY A 1 188 ? -54.279 119.748 433.334 1.00 16.06 168 GLY A CA 1
ATOM 1169 C C . GLY A 1 188 ? -55.460 120.471 433.929 1.00 15.70 168 GLY A C 1
ATOM 1170 O O . GLY A 1 188 ? -55.423 121.655 434.225 1.00 17.67 168 GLY A O 1
ATOM 1171 N N . PHE A 1 189 ? -56.533 119.701 434.051 1.00 17.52 169 PHE A N 1
ATOM 1172 C CA . PHE A 1 189 ? -57.750 120.083 434.750 1.00 17.19 169 PHE A CA 1
ATOM 1173 C C . PHE A 1 189 ? -58.494 121.163 433.992 1.00 16.39 169 PHE A C 1
ATOM 1174 O O . PHE A 1 189 ? -59.254 121.919 434.571 1.00 17.85 169 PHE A O 1
ATOM 1182 N N . GLY A 1 190 ? -58.299 121.180 432.680 1.00 17.80 170 GLY A N 1
ATOM 1183 C CA . GLY A 1 190 ? -58.911 122.180 431.834 1.00 14.64 170 GLY A CA 1
ATOM 1184 C C . GLY A 1 190 ? -58.096 123.452 431.846 1.00 15.55 170 GLY A C 1
ATOM 1185 O O . GLY A 1 190 ? -56.867 123.419 431.896 1.00 18.30 170 GLY A O 1
ATOM 1186 N N . GLU A 1 191 ? -58.796 124.574 431.786 1.00 18.35 171 GLU A N 1
ATOM 1187 C CA . GLU A 1 191 ? -58.178 125.887 431.747 1.00 15.43 171 GLU A CA 1
ATOM 1188 C C . GLU A 1 191 ? -57.970 126.421 433.170 1.00 15.89 171 GLU A C 1
ATOM 1189 O O . GLU A 1 191 ? -58.930 126.634 433.894 1.00 17.48 171 GLU A O 1
ATOM 1195 N N . ARG A 1 192 ? -56.715 126.642 433.552 1.00 17.05 172 ARG A N 1
ATOM 1196 C CA . ARG A 1 192 ? -56.382 127.040 434.919 1.00 16.20 172 ARG A CA 1
ATOM 1197 C C . ARG A 1 192 ? -55.593 128.335 434.939 1.00 15.42 172 ARG A C 1
ATOM 1198 O O . ARG A 1 192 ? -54.689 128.531 434.133 1.00 16.64 172 ARG A O 1
ATOM 1206 N N . TYR A 1 193 ? -56.027 129.265 435.781 1.00 18.08 173 TYR A N 1
ATOM 1207 C CA . TYR A 1 193 ? -55.414 130.575 435.824 1.00 15.74 173 TYR A CA 1
ATOM 1208 C C . TYR A 1 193 ? -54.347 130.836 436.898 1.00 19.20 173 TYR A C 1
ATOM 1209 O O . TYR A 1 193 ? -53.664 131.852 436.835 1.00 19.99 173 TYR A O 1
ATOM 1218 N N . ASP A 1 194 ? -54.251 129.982 437.916 1.00 21.11 174 ASP A N 1
ATOM 1219 C CA . ASP A 1 194 ? -53.253 130.194 438.970 1.00 18.85 174 ASP A CA 1
ATOM 1220 C C . ASP A 1 194 ? -51.872 129.588 438.724 1.00 19.92 174 ASP A C 1
ATOM 1221 O O . ASP A 1 194 ? -50.867 130.232 438.987 1.00 25.91 174 ASP A O 1
ATOM 1226 N N . ALA A 1 195 ? -51.813 128.353 438.243 1.00 19.01 175 ALA A N 1
ATOM 1227 C CA . ALA A 1 195 ? -50.517 127.712 438.014 1.00 18.57 175 ALA A CA 1
ATOM 1228 C C . ALA A 1 195 ? -50.554 126.656 436.918 1.00 17.76 175 ALA A C 1
ATOM 1229 O O . ALA A 1 195 ? -51.570 126.008 436.706 1.00 20.80 175 ALA A O 1
ATOM 1231 N N . LEU A 1 196 ? -49.436 126.484 436.224 1.00 17.43 176 LEU A N 1
ATOM 1232 C CA . LEU A 1 196 ? -49.295 125.378 435.290 1.00 16.16 176 LEU A CA 1
ATOM 1233 C C . LEU A 1 196 ? -49.293 124.037 436.039 1.00 20.27 176 LEU A C 1
ATOM 1234 O O . LEU A 1 196 ? -50.044 123.118 435.711 1.00 21.19 176 LEU A O 1
ATOM 1239 N N . ASP A 1 197 ? -48.446 123.944 437.057 1.00 22.19 177 ASP A N 1
ATOM 1240 C CA . ASP A 1 197 ? -48.362 122.743 437.891 1.00 21.02 177 ASP A CA 1
ATOM 1241 C C . ASP A 1 197 ? -49.289 122.878 439.097 1.00 21.48 177 ASP A C 1
ATOM 1242 O O . ASP A 1 197 ? -49.145 123.795 439.884 1.00 20.48 177 ASP A O 1
ATOM 1247 N N . GLN A 1 198 ? -50.252 121.970 439.224 1.00 21.55 178 GLN A N 1
ATOM 1248 C CA . GLN A 1 198 ? -51.260 122.064 440.282 1.00 22.55 178 GLN A CA 1
ATOM 1249 C C . GLN A 1 198 ? -50.908 121.271 441.554 1.00 25.70 178 GLN A C 1
ATOM 1250 O O . GLN A 1 198 ? -51.697 121.230 442.499 1.00 24.40 178 GLN A O 1
ATOM 1256 N N . ARG A 1 199 ? -49.741 120.637 441.573 1.00 24.95 179 ARG A N 1
ATOM 1257 C CA . ARG A 1 199 ? -49.370 119.817 442.723 1.00 24.33 179 ARG A CA 1
ATOM 1258 C C . ARG A 1 199 ? -49.233 120.663 443.987 1.00 24.94 179 ARG A C 1
ATOM 1259 O O . ARG A 1 199 ? -48.593 121.704 443.985 1.00 26.86 179 ARG A O 1
ATOM 1267 N N . GLY A 1 200 ? -49.860 120.207 445.065 1.00 26.42 180 GLY A N 1
ATOM 1268 C CA . GLY A 1 200 ? -49.800 120.907 446.336 1.00 24.42 180 GLY A CA 1
ATOM 1269 C C . GLY A 1 200 ? -51.012 121.783 446.564 1.00 27.91 180 GLY A C 1
ATOM 1270 O O . GLY A 1 200 ? -51.140 122.428 447.601 1.00 27.91 180 GLY A O 1
ATOM 1271 N N . ARG A 1 201 ? -51.923 121.793 445.599 1.00 26.97 181 ARG A N 1
ATOM 1272 C CA . ARG A 1 201 ? -53.060 122.700 445.648 1.00 26.07 181 ARG A CA 1
ATOM 1273 C C . ARG A 1 201 ? -54.365 121.957 445.806 1.00 24.11 181 ARG A C 1
ATOM 1274 O O . ARG A 1 201 ? -54.477 120.796 445.444 1.00 23.98 181 ARG A O 1
ATOM 1282 N N . GLU A 1 202 ? -55.347 122.650 446.359 1.00 23.50 182 GLU A N 1
ATOM 1283 C CA . GLU A 1 202 ? -56.718 122.190 446.334 1.00 23.47 182 GLU A CA 1
ATOM 1284 C C . GLU A 1 202 ? -57.479 122.889 445.209 1.00 23.49 182 GLU A C 1
ATOM 1285 O O . GLU A 1 202 ? -57.411 124.105 445.075 1.00 25.65 182 GLU A O 1
ATOM 1291 N N . LEU A 1 203 ? -58.209 122.109 444.421 1.00 21.31 183 LEU A N 1
ATOM 1292 C CA . LEU A 1 203 ? -58.969 122.631 443.288 1.00 21.12 183 LEU A CA 1
ATOM 1293 C C . LEU A 1 203 ? -60.122 121.694 442.986 1.00 21.80 183 LEU A C 1
ATOM 1294 O O . LEU A 1 203 ? -60.160 120.571 443.496 1.00 21.36 183 LEU A O 1
ATOM 1299 N N . ASP A 1 204 ? -61.082 122.160 442.190 1.00 21.25 184 ASP A N 1
ATOM 1300 C CA . ASP A 1 204 ? -62.149 121.281 441.746 1.00 16.83 184 ASP A CA 1
ATOM 1301 C C . ASP A 1 204 ? -62.452 121.476 440.252 1.00 18.50 184 ASP A C 1
ATOM 1302 O O . ASP A 1 204 ? -61.844 122.317 439.611 1.00 21.19 184 ASP A O 1
ATOM 1307 N N . ALA A 1 205 ? -63.348 120.666 439.700 1.00 17.49 185 ALA A N 1
ATOM 1308 C CA . ALA A 1 205 ? -63.772 120.883 438.334 1.00 16.95 185 ALA A CA 1
ATOM 1309 C C . ALA A 1 205 ? -65.271 121.069 438.268 1.00 15.94 185 ALA A C 1
ATOM 1310 O O . ALA A 1 205 ? -66.025 120.095 438.295 1.00 20.94 185 ALA A O 1
ATOM 1312 N N . VAL A 1 206 ? -65.693 122.315 438.094 1.00 16.42 186 VAL A N 1
ATOM 1313 C CA . VAL A 1 206 ? -67.093 122.627 437.888 1.00 14.96 186 VAL A CA 1
ATOM 1314 C C . VAL A 1 206 ? -67.198 123.919 437.075 1.00 15.59 186 VAL A C 1
ATOM 1315 O O . VAL A 1 206 ? -66.493 124.898 437.341 1.00 16.44 186 VAL A O 1
ATOM 1319 N N . VAL A 1 207 ? -68.127 123.943 436.131 1.00 17.64 187 VAL A N 1
ATOM 1320 C CA . VAL A 1 207 ? -68.272 125.109 435.277 1.00 13.71 187 VAL A CA 1
ATOM 1321 C C . VAL A 1 207 ? -68.834 126.243 436.107 1.00 15.49 187 VAL A C 1
ATOM 1322 O O . VAL A 1 207 ? -69.871 126.097 436.747 1.00 15.80 187 VAL A O 1
ATOM 1326 N N . PHE A 1 208 ? -68.137 127.368 436.112 1.00 15.51 188 PHE A N 1
ATOM 1327 C CA . PHE A 1 208 ? -68.597 128.510 436.885 1.00 15.03 188 PHE A CA 1
ATOM 1328 C C . PHE A 1 208 ? -68.173 129.805 436.235 1.00 15.12 188 PHE A C 1
ATOM 1329 O O . PHE A 1 208 ? -67.056 129.902 435.731 1.00 17.02 188 PHE A O 1
ATOM 1337 N N . GLU A 1 209 ? -69.029 130.814 436.290 1.00 14.41 189 GLU A N 1
ATOM 1338 C CA . GLU A 1 209 ? -68.597 132.110 435.822 1.00 16.19 189 GLU A CA 1
ATOM 1339 C C . GLU A 1 209 ? -68.076 132.896 437.006 1.00 16.32 189 GLU A C 1
ATOM 1340 O O . GLU A 1 209 ? -68.836 133.410 437.808 1.00 20.48 189 GLU A O 1
ATOM 1346 N N . GLN A 1 210 ? -66.767 133.048 437.047 1.00 17.64 190 GLN A N 1
ATOM 1347 C CA . GLN A 1 210 ? -66.115 133.877 438.034 1.00 17.14 190 GLN A CA 1
ATOM 1348 C C . GLN A 1 210 ? -65.760 135.175 437.335 1.00 16.66 190 GLN A C 1
ATOM 1349 O O . GLN A 1 210 ? -64.966 135.168 436.395 1.00 15.58 190 GLN A O 1
ATOM 1355 N N . TYR A 1 211 ? -66.332 136.288 437.733 1.00 17.98 191 TYR A N 1
ATOM 1356 C CA . TYR A 1 211 ? -66.141 137.540 437.026 1.00 17.85 191 TYR A CA 1
ATOM 1357 C C . TYR A 1 211 ? -64.854 138.222 437.452 1.00 19.44 191 TYR A C 1
ATOM 1358 O O . TYR A 1 211 ? -64.805 138.878 438.424 1.00 20.07 191 TYR A O 1
ATOM 1367 N N . LYS A 1 212 ? -63.804 137.961 436.696 1.00 19.10 192 LYS A N 1
ATOM 1368 C CA . LYS A 1 212 ? -62.461 138.461 436.903 1.00 17.94 192 LYS A CA 1
ATOM 1369 C C . LYS A 1 212 ? -61.728 137.721 438.043 1.00 18.78 192 LYS A C 1
ATOM 1370 O O . LYS A 1 212 ? -62.327 137.006 438.778 1.00 18.93 192 LYS A O 1
ATOM 1376 N N . ALA A 1 213 ? -60.442 137.950 438.203 1.00 20.52 193 ALA A N 1
ATOM 1377 C CA . ALA A 1 213 ? -59.704 137.379 439.316 1.00 20.20 193 ALA A CA 1
ATOM 1378 C C . ALA A 1 213 ? -59.823 135.857 439.352 1.00 22.05 193 ALA A C 1
ATOM 1379 O O . ALA A 1 213 ? -59.938 135.276 440.392 1.00 19.70 193 ALA A O 1
ATOM 1381 N N . GLN A 1 214 ? -59.839 135.218 438.205 1.00 17.67 194 GLN A N 1
ATOM 1382 C CA . GLN A 1 214 ? -60.003 133.757 438.155 1.00 15.99 194 GLN A CA 1
ATOM 1383 C C . GLN A 1 214 ? -58.847 133.048 438.858 1.00 18.72 194 GLN A C 1
ATOM 1384 O O . GLN A 1 214 ? -59.057 132.070 439.576 1.00 19.19 194 GLN A O 1
ATOM 1390 N N . GLY A 1 215 ? -57.636 133.542 438.637 1.00 19.54 195 GLY A N 1
ATOM 1391 C CA . GLY A 1 215 ? -56.442 132.970 439.231 1.00 19.31 195 GLY A CA 1
ATOM 1392 C C . GLY A 1 215 ? -56.442 133.075 440.750 1.00 20.00 195 GLY A C 1
ATOM 1393 O O . GLY A 1 215 ? -56.125 132.120 441.442 1.00 23.06 195 GLY A O 1
ATOM 1394 N N . VAL A 1 216 ? -56.809 134.247 441.248 1.00 21.20 196 VAL A N 1
ATOM 1395 C CA . VAL A 1 216 ? -56.917 134.498 442.680 1.00 19.96 196 VAL A CA 1
ATOM 1396 C C . VAL A 1 216 ? -57.841 133.492 443.362 1.00 23.88 196 VAL A C 1
ATOM 1397 O O . VAL A 1 216 ? -57.470 132.888 444.364 1.00 25.22 196 VAL A O 1
ATOM 1401 N N . HIS A 1 217 ? -59.026 133.288 442.793 1.00 21.85 197 HIS A N 1
ATOM 1402 C CA . HIS A 1 217 ? -60.018 132.391 443.376 1.00 19.85 197 HIS A CA 1
ATOM 1403 C C . HIS A 1 217 ? -59.796 130.922 443.038 1.00 21.15 197 HIS A C 1
ATOM 1404 O O . HIS A 1 217 ? -60.468 130.048 443.579 1.00 21.64 197 HIS A O 1
ATOM 1411 N N . GLY A 1 218 ? -58.872 130.653 442.126 1.00 21.66 198 GLY A N 1
ATOM 1412 C CA . GLY A 1 218 ? -58.666 129.307 441.636 1.00 19.68 198 GLY A CA 1
ATOM 1413 C C . GLY A 1 218 ? -59.897 128.691 440.984 1.00 21.82 198 GLY A C 1
ATOM 1414 O O . GLY A 1 218 ? -60.186 127.516 441.196 1.00 20.72 198 GLY A O 1
ATOM 1415 N N . ARG A 1 219 ? -60.637 129.474 440.203 1.00 18.17 199 ARG A N 1
ATOM 1416 C CA . ARG A 1 219 ? -61.820 128.926 439.542 1.00 17.18 199 ARG A CA 1
ATOM 1417 C C . ARG A 1 219 ? -61.697 129.017 438.021 1.00 16.93 199 ARG A C 1
ATOM 1418 O O . ARG A 1 219 ? -60.763 129.631 437.508 1.00 19.30 199 ARG A O 1
ATOM 1426 N N . THR A 1 220 ? -62.650 128.435 437.298 1.00 18.29 200 THR A N 1
ATOM 1427 C CA . THR A 1 220 ? -62.571 128.478 435.848 1.00 14.90 200 THR A CA 1
ATOM 1428 C C . THR A 1 220 ? -63.911 128.296 435.130 1.00 16.72 200 THR A C 1
ATOM 1429 O O . THR A 1 220 ? -64.797 127.602 435.602 1.00 12.57 200 THR A O 1
ATOM 1433 N N . TYR A 1 221 ? -64.009 128.893 433.947 1.00 16.83 201 TYR A N 1
ATOM 1434 C CA . TYR A 1 221 ? -65.125 128.660 433.044 1.00 14.90 201 TYR A CA 1
ATOM 1435 C C . TYR A 1 221 ? -65.032 127.306 432.334 1.00 14.06 201 TYR A C 1
ATOM 1436 O O . TYR A 1 221 ? -66.008 126.818 431.788 1.00 15.17 201 TYR A O 1
ATOM 1445 N N . LEU A 1 222 ? -63.838 126.742 432.282 1.00 12.89 202 LEU A N 1
ATOM 1446 C CA . LEU A 1 222 ? -63.595 125.600 431.413 1.00 15.18 202 LEU A CA 1
ATOM 1447 C C . LEU A 1 222 ? -62.761 124.522 432.114 1.00 15.31 202 LEU A C 1
ATOM 1448 O O . LEU A 1 222 ? -61.608 124.311 431.765 1.00 15.72 202 LEU A O 1
ATOM 1453 N N . PRO A 1 223 ? -63.334 123.873 433.136 1.00 16.46 203 PRO A N 1
ATOM 1454 C CA . PRO A 1 223 ? -62.635 122.776 433.818 1.00 15.37 203 PRO A CA 1
ATOM 1455 C C . PRO A 1 223 ? -62.715 121.469 433.046 1.00 15.66 203 PRO A C 1
ATOM 1456 O O . PRO A 1 223 ? -63.665 121.308 432.295 1.00 17.12 203 PRO A O 1
ATOM 1460 N N . MET A 1 224 ? -61.757 120.563 433.240 1.00 15.69 204 MET A N 1
ATOM 1461 C CA . MET A 1 224 ? -61.923 119.159 432.852 1.00 13.84 204 MET A CA 1
ATOM 1462 C C . MET A 1 224 ? -61.343 118.210 433.923 1.00 14.18 204 MET A C 1
ATOM 1463 O O . MET A 1 224 ? -60.278 118.468 434.452 1.00 14.34 204 MET A O 1
ATOM 1468 N N . PRO A 1 225 ? -62.009 117.077 434.182 1.00 14.65 205 PRO A N 1
ATOM 1469 C CA . PRO A 1 225 ? -61.454 116.122 435.153 1.00 16.92 205 PRO A CA 1
ATOM 1470 C C . PRO A 1 225 ? -60.347 115.292 434.517 1.00 16.35 205 PRO A C 1
ATOM 1471 O O . PRO A 1 225 ? -60.478 114.087 434.373 1.00 19.53 205 PRO A O 1
ATOM 1475 N N . PHE A 1 226 ? -59.292 115.957 434.083 1.00 15.92 206 PHE A N 1
ATOM 1476 C CA . PHE A 1 226 ? -58.213 115.302 433.358 1.00 16.67 206 PHE A CA 1
ATOM 1477 C C . PHE A 1 226 ? -56.923 116.035 433.641 1.00 18.28 206 PHE A C 1
ATOM 1478 O O . PHE A 1 226 ? -56.923 117.247 433.772 1.00 19.18 206 PHE A O 1
ATOM 1486 N N . ALA A 1 227 ? -55.821 115.304 433.736 1.00 19.35 207 ALA A N 1
ATOM 1487 C CA . ALA A 1 227 ? -54.519 115.936 433.915 1.00 17.70 207 ALA A CA 1
ATOM 1488 C C . ALA A 1 227 ? -53.370 115.035 433.490 1.00 17.88 207 ALA A C 1
ATOM 1489 O O . ALA A 1 227 ? -53.496 113.815 433.480 1.00 19.88 207 ALA A O 1
ATOM 1491 N N . HIS A 1 228 ? -52.239 115.658 433.188 1.00 19.04 208 HIS A N 1
ATOM 1492 C CA . HIS A 1 228 ? -50.998 114.942 432.965 1.00 18.40 208 HIS A CA 1
ATOM 1493 C C . HIS A 1 228 ? -50.332 114.688 434.314 1.00 21.49 208 HIS A C 1
ATOM 1494 O O . HIS A 1 228 ? -50.314 115.567 435.173 1.00 20.89 208 HIS A O 1
ATOM 1501 N N . VAL A 1 229 ? -49.783 113.496 434.503 1.00 23.74 209 VAL A N 1
ATOM 1502 C CA . VAL A 1 229 ? -48.831 113.303 435.585 1.00 24.60 209 VAL A CA 1
ATOM 1503 C C . VAL A 1 229 ? -47.481 113.090 434.925 1.00 26.44 209 VAL A C 1
ATOM 1504 O O . VAL A 1 229 ? -47.204 112.030 434.370 1.00 27.03 209 VAL A O 1
ATOM 1508 N N . VAL A 1 230 ? -46.630 114.097 435.019 1.00 25.14 210 VAL A N 1
ATOM 1509 C CA . VAL A 1 230 ? -45.434 114.144 434.195 1.00 30.74 210 VAL A CA 1
ATOM 1510 C C . VAL A 1 230 ? -44.242 114.415 435.074 1.00 32.79 210 VAL A C 1
ATOM 1511 O O . VAL A 1 230 ? -44.259 115.341 435.878 1.00 35.76 210 VAL A O 1
ATOM 1515 N N . GLY A 1 231 ? -43.188 113.627 434.903 1.00 37.90 211 GLY A N 1
ATOM 1516 C CA . GLY A 1 231 ? -42.159 113.570 435.923 1.00 47.22 211 GLY A CA 1
ATOM 1517 C C . GLY A 1 231 ? -40.760 113.375 435.399 1.00 53.08 211 GLY A C 1
ATOM 1518 O O . GLY A 1 231 ? -40.550 113.110 434.217 1.00 59.69 211 GLY A O 1
ATOM 1519 N N . ALA A 1 232 ? -39.803 113.509 436.307 1.00 53.10 212 ALA A N 1
ATOM 1520 C CA . ALA A 1 232 ? -38.397 113.659 435.961 1.00 64.77 212 ALA A CA 1
ATOM 1521 C C . ALA A 1 232 ? -37.808 112.496 435.167 1.00 64.49 212 ALA A C 1
ATOM 1522 O O . ALA A 1 232 ? -37.080 112.714 434.202 1.00 60.31 212 ALA A O 1
ATOM 1524 N N . ASP A 1 233 ? -38.117 111.269 435.577 1.00 72.04 213 ASP A N 1
ATOM 1525 C CA . ASP A 1 233 ? -37.425 110.101 435.043 1.00 74.41 213 ASP A CA 1
ATOM 1526 C C . ASP A 1 233 ? -38.362 109.125 434.345 1.00 70.72 213 ASP A C 1
ATOM 1527 O O . ASP A 1 233 ? -38.319 108.976 433.121 1.00 70.15 213 ASP A O 1
ATOM 1532 N N . GLY A 1 234 ? -39.198 108.459 435.135 1.00 70.95 214 GLY A N 1
ATOM 1533 C CA . GLY A 1 234 ? -40.061 107.408 434.631 1.00 67.52 214 GLY A CA 1
ATOM 1534 C C . GLY A 1 234 ? -41.011 107.862 433.539 1.00 62.51 214 GLY A C 1
ATOM 1535 O O . GLY A 1 234 ? -41.283 109.054 433.403 1.00 61.14 214 GLY A O 1
ATOM 1536 N N . ASN A 1 235 ? -41.497 106.913 432.745 1.00 57.85 215 ASN A N 1
ATOM 1537 C CA . ASN A 1 235 ? -42.509 107.203 431.740 1.00 56.98 215 ASN A CA 1
ATOM 1538 C C . ASN A 1 235 ? -43.728 107.881 432.362 1.00 50.91 215 ASN A C 1
ATOM 1539 O O . ASN A 1 235 ? -44.271 107.406 433.357 1.00 44.68 215 ASN A O 1
ATOM 1544 N N . GLY A 1 236 ? -44.146 108.996 431.774 1.00 46.51 216 GLY A N 1
ATOM 1545 C CA . GLY A 1 236 ? -45.264 109.761 432.290 1.00 33.40 216 GLY A CA 1
ATOM 1546 C C . GLY A 1 236 ? -46.597 109.108 431.990 1.00 30.01 216 GLY A C 1
ATOM 1547 O O . GLY A 1 236 ? -46.661 108.074 431.329 1.00 29.15 216 GLY A O 1
ATOM 1548 N N . TRP A 1 237 ? -47.665 109.717 432.489 1.00 25.23 217 TRP A N 1
ATOM 1549 C CA . TRP A 1 237 ? -49.004 109.190 432.287 1.00 25.17 217 TRP A CA 1
ATOM 1550 C C . TRP A 1 237 ? -50.043 110.281 432.515 1.00 22.66 217 TRP A C 1
ATOM 1551 O O . TRP A 1 237 ? -49.703 111.432 432.783 1.00 22.82 217 TRP A O 1
ATOM 1562 N N . GLY A 1 238 ? -51.310 109.914 432.389 1.00 21.16 218 GLY A N 1
ATOM 1563 C CA . GLY A 1 238 ? -52.392 110.836 432.655 1.00 19.50 218 GLY A CA 1
ATOM 1564 C C . GLY A 1 238 ? -53.678 110.102 432.955 1.00 19.65 218 GLY A C 1
ATOM 1565 O O . GLY A 1 238 ? -53.801 108.917 432.675 1.00 23.29 218 GLY A O 1
ATOM 1566 N N . PHE A 1 239 ? -54.646 110.816 433.510 1.00 20.69 219 PHE A N 1
ATOM 1567 C CA . PHE A 1 239 ? -55.916 110.216 433.889 1.00 19.33 219 PHE A CA 1
ATOM 1568 C C . PHE A 1 239 ? -57.094 111.093 433.486 1.00 18.00 219 PHE A C 1
ATOM 1569 O O . PHE A 1 239 ? -56.985 112.305 433.430 1.00 20.16 219 PHE A O 1
ATOM 1577 N N . HIS A 1 240 ? -58.222 110.454 433.232 1.00 18.72 220 HIS A N 1
ATOM 1578 C CA . HIS A 1 240 ? -59.480 111.140 433.022 1.00 16.75 220 HIS A CA 1
ATOM 1579 C C . HIS A 1 240 ? -60.550 110.463 433.861 1.00 17.55 220 HIS A C 1
ATOM 1580 O O . HIS A 1 240 ? -60.842 109.292 433.665 1.00 19.57 220 HIS A O 1
ATOM 1587 N N . VAL A 1 241 ? -61.138 111.199 434.791 1.00 18.94 221 VAL A N 1
ATOM 1588 C CA . VAL A 1 241 ? -62.267 110.663 435.533 1.00 17.60 221 VAL A CA 1
ATOM 1589 C C . VAL A 1 241 ? -63.480 110.775 434.634 1.00 18.42 221 VAL A C 1
ATOM 1590 O O . VAL A 1 241 ? -63.840 111.892 434.243 1.00 19.87 221 VAL A O 1
ATOM 1594 N N . ARG A 1 242 ? -64.154 109.676 434.306 1.00 18.78 222 ARG A N 1
ATOM 1595 C CA . ARG A 1 242 ? -65.174 109.896 433.314 1.00 17.21 222 ARG A CA 1
ATOM 1596 C C . ARG A 1 242 ? -66.478 110.203 434.017 1.00 19.49 222 ARG A C 1
ATOM 1597 O O . ARG A 1 242 ? -67.291 109.331 434.272 1.00 22.83 222 ARG A O 1
ATOM 1605 N N . THR A 1 243 ? -66.742 111.492 434.127 1.00 20.84 223 THR A N 1
ATOM 1606 C CA . THR A 1 243 ? -67.989 111.995 434.655 1.00 17.49 223 THR A CA 1
ATOM 1607 C C . THR A 1 243 ? -68.115 113.442 434.211 1.00 18.62 223 THR A C 1
ATOM 1608 O O . THR A 1 243 ? -67.101 114.112 434.023 1.00 17.57 223 THR A O 1
ATOM 1612 N N . SER A 1 244 ? -69.339 113.937 434.102 1.00 18.40 224 SER A N 1
ATOM 1613 C CA . SER A 1 244 ? -69.568 115.373 434.051 1.00 19.41 224 SER A CA 1
ATOM 1614 C C . SER A 1 244 ? -70.038 115.921 435.409 1.00 17.39 224 SER A C 1
ATOM 1615 O O . SER A 1 244 ? -70.348 117.097 435.528 1.00 19.22 224 SER A O 1
ATOM 1618 N N . ARG A 1 245 ? -70.121 115.058 436.419 1.00 17.48 225 ARG A N 1
ATOM 1619 C CA . ARG A 1 245 ? -70.437 115.519 437.772 1.00 17.04 225 ARG A CA 1
ATOM 1620 C C . ARG A 1 245 ? -69.231 116.237 438.374 1.00 16.04 225 ARG A C 1
ATOM 1621 O O . ARG A 1 245 ? -68.124 116.098 437.894 1.00 17.87 225 ARG A O 1
ATOM 1629 N N . ARG A 1 246 ? -69.464 117.028 439.413 1.00 15.56 226 ARG A N 1
ATOM 1630 C CA . ARG A 1 246 ? -68.394 117.734 440.100 1.00 15.03 226 ARG A CA 1
ATOM 1631 C C . ARG A 1 246 ? -67.327 116.769 440.627 1.00 18.56 226 ARG A C 1
ATOM 1632 O O . ARG A 1 246 ? -67.636 115.659 441.068 1.00 19.17 226 ARG A O 1
ATOM 1640 N N . THR A 1 247 ? -66.073 117.201 440.544 1.00 18.76 227 THR A N 1
ATOM 1641 C CA . THR A 1 247 ? -64.935 116.486 441.112 1.00 17.36 227 THR A CA 1
ATOM 1642 C C . THR A 1 247 ? -64.025 117.462 441.841 1.00 19.15 227 THR A C 1
ATOM 1643 O O . THR A 1 247 ? -63.965 118.637 441.474 1.00 22.09 227 THR A O 1
ATOM 1647 N N . TRP A 1 248 ? -63.302 116.967 442.843 1.00 18.34 228 TRP A N 1
ATOM 1648 C CA . TRP A 1 248 ? -62.410 117.780 443.677 1.00 17.67 228 TRP A CA 1
ATOM 1649 C C . TRP A 1 248 ? -61.015 117.162 443.750 1.00 19.14 228 TRP A C 1
ATOM 1650 O O . TRP A 1 248 ? -60.858 115.952 443.692 1.00 19.57 228 TRP A O 1
ATOM 1661 N N . TYR A 1 249 ? -60.003 117.999 443.902 1.00 21.46 229 TYR A N 1
ATOM 1662 C CA . TYR A 1 249 ? -58.629 117.532 443.846 1.00 20.44 229 TYR A CA 1
ATOM 1663 C C . TYR A 1 249 ? -57.785 118.174 444.928 1.00 21.47 229 TYR A C 1
ATOM 1664 O O . TYR A 1 249 ? -57.931 119.360 445.220 1.00 24.75 229 TYR A O 1
ATOM 1673 N N . SER A 1 250 ? -56.925 117.375 445.546 1.00 23.24 230 SER A N 1
ATOM 1674 C CA . SER A 1 250 ? -55.920 117.905 446.452 1.00 23.64 230 SER A CA 1
ATOM 1675 C C . SER A 1 250 ? -54.693 117.015 446.434 1.00 22.52 230 SER A C 1
ATOM 1676 O O . SER A 1 250 ? -54.792 115.799 446.318 1.00 28.22 230 SER A O 1
ATOM 1679 N N . SER A 1 251 ? -53.524 117.614 446.547 1.00 23.44 231 SER A N 1
ATOM 1680 C CA . SER A 1 251 ? -52.328 116.798 446.620 1.00 27.54 231 SER A CA 1
ATOM 1681 C C . SER A 1 251 ? -51.438 117.272 447.764 1.00 28.87 231 SER A C 1
ATOM 1682 O O . SER A 1 251 ? -51.274 118.462 448.006 1.00 29.25 231 SER A O 1
ATOM 1685 N N . ALA A 1 252 ? -50.919 116.306 448.500 1.00 32.69 232 ALA A N 1
ATOM 1686 C CA . ALA A 1 252 ? -49.928 116.546 449.532 1.00 30.91 232 ALA A CA 1
ATOM 1687 C C . ALA A 1 252 ? -49.062 115.307 449.571 1.00 30.92 232 ALA A C 1
ATOM 1688 O O . ALA A 1 252 ? -49.540 114.208 449.301 1.00 32.04 232 ALA A O 1
ATOM 1690 N N . GLY A 1 253 ? -47.787 115.480 449.876 1.00 34.39 233 GLY A N 1
ATOM 1691 C CA . GLY A 1 253 ? -46.868 114.364 449.853 1.00 35.13 233 GLY A CA 1
ATOM 1692 C C . GLY A 1 253 ? -46.855 113.670 448.505 1.00 34.20 233 GLY A C 1
ATOM 1693 O O . GLY A 1 253 ? -46.807 114.308 447.460 1.00 34.77 233 GLY A O 1
ATOM 1694 N N . ASN A 1 254 ? -46.888 112.347 448.547 1.00 34.18 234 ASN A N 1
ATOM 1695 C CA . ASN A 1 254 ? -46.819 111.510 447.361 1.00 33.98 234 ASN A CA 1
ATOM 1696 C C . ASN A 1 254 ? -48.174 111.071 446.813 1.00 32.80 234 ASN A C 1
ATOM 1697 O O . ASN A 1 254 ? -48.242 110.161 445.998 1.00 30.39 234 ASN A O 1
ATOM 1702 N N . GLU A 1 255 ? -49.258 111.627 447.341 1.00 30.56 235 GLU A N 1
ATOM 1703 C CA . GLU A 1 255 ? -50.579 111.250 446.857 1.00 32.70 235 GLU A CA 1
ATOM 1704 C C . GLU A 1 255 ? -51.442 112.385 446.285 1.00 29.80 235 GLU A C 1
ATOM 1705 O O . GLU A 1 255 ? -51.491 113.484 446.820 1.00 27.57 235 GLU A O 1
ATOM 1711 N N . LEU A 1 256 ? -52.134 112.086 445.192 1.00 27.14 236 LEU A N 1
ATOM 1712 C CA . LEU A 1 256 ? -53.171 112.968 444.671 1.00 26.15 236 LEU A CA 1
ATOM 1713 C C . LEU A 1 256 ? -54.534 112.414 445.050 1.00 23.95 236 LEU A C 1
ATOM 1714 O O . LEU A 1 256 ? -54.912 111.331 444.616 1.00 23.76 236 LEU A O 1
ATOM 1719 N N . THR A 1 257 ? -55.268 113.156 445.867 1.00 24.28 237 THR A N 1
ATOM 1720 C CA . THR A 1 257 ? -56.585 112.715 446.296 1.00 23.30 237 THR A CA 1
ATOM 1721 C C . THR A 1 257 ? -57.666 113.213 445.344 1.00 22.25 237 THR A C 1
ATOM 1722 O O . THR A 1 257 ? -57.753 114.405 445.080 1.00 23.36 237 THR A O 1
ATOM 1726 N N . VAL A 1 258 ? -58.491 112.296 444.851 1.00 23.86 238 VAL A N 1
ATOM 1727 C CA . VAL A 1 258 ? -59.576 112.622 443.930 1.00 22.62 238 VAL A CA 1
ATOM 1728 C C . VAL A 1 258 ? -60.941 112.283 444.519 1.00 23.31 238 VAL A C 1
ATOM 1729 O O . VAL A 1 258 ? -61.199 111.136 444.873 1.00 25.18 238 VAL A O 1
ATOM 1733 N N . GLU A 1 259 ? -61.810 113.284 444.611 1.00 22.00 239 GLU A N 1
ATOM 1734 C CA . GLU A 1 259 ? -63.164 113.105 445.123 1.00 19.53 239 GLU A CA 1
ATOM 1735 C C . GLU A 1 259 ? -64.169 113.329 443.996 1.00 20.69 239 GLU A C 1
ATOM 1736 O O . GLU A 1 259 ? -64.042 114.279 443.217 1.00 20.04 239 GLU A O 1
ATOM 1742 N N . VAL A 1 260 ? -65.165 112.456 443.932 1.00 19.88 240 VAL A N 1
ATOM 1743 C CA . VAL A 1 260 ? -66.101 112.393 442.826 1.00 17.53 240 VAL A CA 1
ATOM 1744 C C . VAL A 1 260 ? -67.570 112.344 443.254 1.00 21.57 240 VAL A C 1
ATOM 1745 O O . VAL A 1 260 ? -67.986 111.416 443.941 1.00 21.96 240 VAL A O 1
ATOM 1749 N N . ALA A 1 261 ? -68.358 113.327 442.828 1.00 18.40 241 ALA A N 1
ATOM 1750 C CA . ALA A 1 261 ? -69.799 113.286 443.042 1.00 18.26 241 ALA A CA 1
ATOM 1751 C C . ALA A 1 261 ? -70.409 112.157 442.223 1.00 18.18 241 ALA A C 1
ATOM 1752 O O . ALA A 1 261 ? -70.002 111.924 441.088 1.00 20.14 241 ALA A O 1
ATOM 1754 N N . LEU A 1 262 ? -71.381 111.460 442.806 1.00 20.16 242 LEU A N 1
ATOM 1755 C CA . LEU A 1 262 ? -71.979 110.288 442.178 1.00 19.02 242 LEU A CA 1
ATOM 1756 C C . LEU A 1 262 ? -73.455 110.485 441.886 1.00 19.69 242 LEU A C 1
ATOM 1757 O O . LEU A 1 262 ? -74.121 111.296 442.517 1.00 21.97 242 LEU A O 1
ATOM 1762 N N . GLY A 1 263 ? -73.949 109.734 440.911 1.00 20.18 243 GLY A N 1
ATOM 1763 C CA . GLY A 1 263 ? -75.372 109.595 440.686 1.00 22.68 243 GLY A CA 1
ATOM 1764 C C . GLY A 1 263 ? -75.878 108.354 441.407 1.00 26.17 243 GLY A C 1
ATOM 1765 O O . GLY A 1 263 ? -75.369 108.003 442.461 1.00 28.14 243 GLY A O 1
ATOM 1766 N N . ASP A 1 264 ? -76.878 107.697 440.838 1.00 26.94 244 ASP A N 1
ATOM 1767 C CA . ASP A 1 264 ? -77.460 106.500 441.431 1.00 27.95 244 ASP A CA 1
ATOM 1768 C C . ASP A 1 264 ? -76.537 105.292 441.444 1.00 28.56 244 ASP A C 1
ATOM 1769 O O . ASP A 1 264 ? -76.750 104.360 442.209 1.00 31.01 244 ASP A O 1
ATOM 1774 N N . GLU A 1 265 ? -75.528 105.292 440.589 1.00 27.68 245 GLU A N 1
ATOM 1775 C CA . GLU A 1 265 ? -74.650 104.143 440.479 1.00 28.41 245 GLU A CA 1
ATOM 1776 C C . GLU A 1 265 ? -73.331 104.427 441.172 1.00 27.95 245 GLU A C 1
ATOM 1777 O O . GLU A 1 265 ? -72.610 105.335 440.778 1.00 28.26 245 GLU A O 1
ATOM 1783 N N . PRO A 1 266 ? -73.005 103.644 442.211 1.00 28.48 246 PRO A N 1
ATOM 1784 C CA . PRO A 1 266 ? -71.767 103.869 442.960 1.00 29.19 246 PRO A CA 1
ATOM 1785 C C . PRO A 1 266 ? -70.535 103.355 442.217 1.00 28.90 246 PRO A C 1
ATOM 1786 O O . PRO A 1 266 ? -69.818 102.499 442.723 1.00 28.14 246 PRO A O 1
ATOM 1790 N N . VAL A 1 267 ? -70.294 103.883 441.023 1.00 27.85 247 VAL A N 1
ATOM 1791 C CA . VAL A 1 267 ? -69.161 103.456 440.212 1.00 27.02 247 VAL A CA 1
ATOM 1792 C C . VAL A 1 267 ? -68.379 104.658 439.707 1.00 28.57 247 VAL A C 1
ATOM 1793 O O . VAL A 1 267 ? -68.967 105.617 439.210 1.00 30.36 247 VAL A O 1
ATOM 1797 N N . VAL A 1 268 ? -67.060 104.618 439.854 1.00 28.58 248 VAL A N 1
ATOM 1798 C CA . VAL A 1 268 ? -66.198 105.619 439.248 1.00 25.21 248 VAL A CA 1
ATOM 1799 C C . VAL A 1 268 ? -65.349 104.959 438.168 1.00 27.13 248 VAL A C 1
ATOM 1800 O O . VAL A 1 268 ? -64.536 104.077 438.449 1.00 26.36 248 VAL A O 1
ATOM 1804 N N . ASP A 1 269 ? -65.573 105.369 436.926 1.00 24.70 249 ASP A N 1
ATOM 1805 C CA . ASP A 1 269 ? -64.796 104.866 435.804 1.00 22.84 249 ASP A CA 1
ATOM 1806 C C . ASP A 1 269 ? -63.622 105.791 435.543 1.00 22.96 249 ASP A C 1
ATOM 1807 O O . ASP A 1 269 ? -63.800 106.967 435.231 1.00 22.36 249 ASP A O 1
ATOM 1812 N N . LEU A 1 270 ? -62.421 105.250 435.669 1.00 23.48 250 LEU A N 1
ATOM 1813 C CA . LEU A 1 270 ? -61.211 106.041 435.566 1.00 21.98 250 LEU A CA 1
ATOM 1814 C C . LEU A 1 270 ? -60.355 105.553 434.408 1.00 28.19 250 LEU A C 1
ATOM 1815 O O . LEU A 1 270 ? -59.993 104.379 434.354 1.00 30.48 250 LEU A O 1
ATOM 1820 N N . ALA A 1 271 ? -60.052 106.447 433.469 1.00 25.37 251 ALA A N 1
ATOM 1821 C CA . ALA A 1 271 ? -59.196 106.094 432.345 1.00 19.92 251 ALA A CA 1
ATOM 1822 C C . ALA A 1 271 ? -57.762 106.475 432.657 1.00 21.02 251 ALA A C 1
ATOM 1823 O O . ALA A 1 271 ? -57.497 107.550 433.182 1.00 24.99 251 ALA A O 1
ATOM 1825 N N . ILE A 1 272 ? -56.842 105.570 432.358 1.00 22.87 252 ILE A N 1
ATOM 1826 C CA . ILE A 1 272 ? -55.421 105.828 432.518 1.00 21.51 252 ILE A CA 1
ATOM 1827 C C . ILE A 1 272 ? -54.752 105.834 431.150 1.00 21.85 252 ILE A C 1
ATOM 1828 O O . ILE A 1 272 ? -54.966 104.928 430.360 1.00 25.77 252 ILE A O 1
ATOM 1833 N N . TYR A 1 273 ? -53.954 106.857 430.866 1.00 23.61 253 TYR A N 1
ATOM 1834 C CA . TYR A 1 273 ? -53.251 106.921 429.586 1.00 24.60 253 TYR A CA 1
ATOM 1835 C C . TYR A 1 273 ? -51.757 106.894 429.833 1.00 23.77 253 TYR A C 1
ATOM 1836 O O . TYR A 1 273 ? -51.267 107.581 430.719 1.00 26.45 253 TYR A O 1
ATOM 1845 N N . GLU A 1 274 ? -51.030 106.116 429.039 1.00 26.14 254 GLU A N 1
ATOM 1846 C CA . GLU A 1 274 ? -49.590 105.987 429.242 1.00 29.08 254 GLU A CA 1
ATOM 1847 C C . GLU A 1 274 ? -48.797 106.436 428.021 1.00 27.52 254 GLU A C 1
ATOM 1848 O O . GLU A 1 274 ? -49.206 106.193 426.895 1.00 26.78 254 GLU A O 1
ATOM 1854 N N . GLY A 1 275 ? -47.680 107.118 428.250 1.00 26.00 255 GLY A N 1
ATOM 1855 C CA . GLY A 1 275 ? -46.785 107.495 427.169 1.00 25.12 255 GLY A CA 1
ATOM 1856 C C . GLY A 1 275 ? -46.115 108.819 427.450 1.00 27.64 255 GLY A C 1
ATOM 1857 O O . GLY A 1 275 ? -46.154 109.302 428.581 1.00 28.70 255 GLY A O 1
ATOM 1858 N N . ASP A 1 276 ? -45.513 109.418 426.425 1.00 25.40 256 ASP A N 1
ATOM 1859 C CA . ASP A 1 276 ? -45.044 110.794 426.533 1.00 24.00 256 ASP A CA 1
ATOM 1860 C C . ASP A 1 276 ? -46.282 111.693 426.551 1.00 23.09 256 ASP A C 1
ATOM 1861 O O . ASP A 1 276 ? -47.369 111.221 426.231 1.00 24.68 256 ASP A O 1
ATOM 1866 N N . PRO A 1 277 ? -46.133 112.967 426.956 1.00 21.91 257 PRO A N 1
ATOM 1867 C CA . PRO A 1 277 ? -47.326 113.798 427.154 1.00 20.39 257 PRO A CA 1
ATOM 1868 C C . PRO A 1 277 ? -48.246 113.889 425.931 1.00 20.55 257 PRO A C 1
ATOM 1869 O O . PRO A 1 277 ? -49.459 113.895 426.100 1.00 20.16 257 PRO A O 1
ATOM 1873 N N . ALA A 1 278 ? -47.683 113.920 424.728 1.00 21.43 258 ALA A N 1
ATOM 1874 C CA . ALA A 1 278 ? -48.503 113.980 423.526 1.00 20.51 258 ALA A CA 1
ATOM 1875 C C . ALA A 1 278 ? -49.330 112.710 423.361 1.00 22.68 258 ALA A C 1
ATOM 1876 O O . ALA A 1 278 ? -50.503 112.770 423.011 1.00 23.25 258 ALA A O 1
ATOM 1878 N N . THR A 1 279 ? -48.714 111.560 423.612 1.00 22.12 259 THR A N 1
ATOM 1879 C CA . THR A 1 279 ? -49.419 110.289 423.501 1.00 20.59 259 T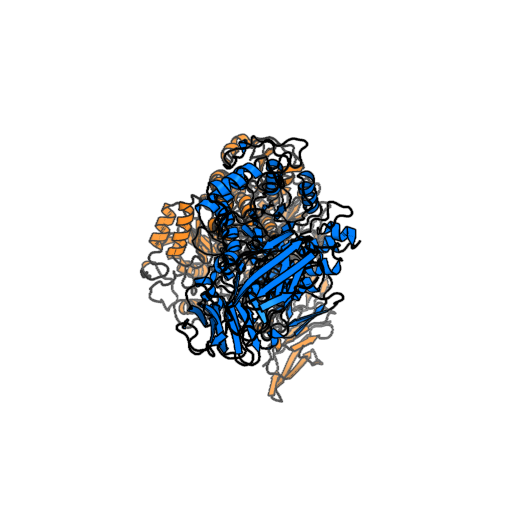HR A CA 1
ATOM 1880 C C . THR A 1 279 ? -50.499 110.156 424.580 1.00 18.20 259 THR A C 1
ATOM 1881 O O . THR A 1 279 ? -51.558 109.601 424.337 1.00 19.96 259 THR A O 1
ATOM 1885 N N . VAL A 1 280 ? -50.226 110.680 425.764 1.00 21.94 260 VAL A N 1
ATOM 1886 C CA . VAL A 1 280 ? -51.242 110.742 426.811 1.00 19.68 260 VAL A CA 1
ATOM 1887 C C . VAL A 1 280 ? -52.426 111.583 426.330 1.00 21.28 260 VAL A C 1
ATOM 1888 O O . VAL A 1 280 ? -53.576 111.167 426.437 1.00 22.04 260 VAL A O 1
ATOM 1892 N N . LEU A 1 281 ? -52.135 112.751 425.772 1.00 18.82 261 LEU A N 1
ATOM 1893 C CA . LEU A 1 281 ? -53.192 113.618 425.268 1.00 19.03 261 LEU A CA 1
ATOM 1894 C C . LEU A 1 281 ? -53.984 112.934 424.150 1.00 18.61 261 LEU A C 1
ATOM 1895 O O . LEU A 1 281 ? -55.205 113.041 424.099 1.00 20.27 261 LEU A O 1
ATOM 1900 N N . THR A 1 282 ? -53.291 112.199 423.286 1.00 19.43 262 THR A N 1
ATOM 1901 C CA . THR A 1 282 ? -53.946 111.507 422.184 1.00 18.31 262 THR A CA 1
ATOM 1902 C C . THR A 1 282 ? -54.992 110.528 422.702 1.00 18.18 262 THR A C 1
ATOM 1903 O O . THR A 1 282 ? -56.094 110.444 422.170 1.00 22.66 262 THR A O 1
ATOM 1907 N N . GLY A 1 283 ? -54.637 109.787 423.745 1.00 23.55 263 GLY A N 1
ATOM 1908 C CA . GLY A 1 283 ? -55.573 108.866 424.361 1.00 20.25 263 GLY A CA 1
ATOM 1909 C C . GLY A 1 283 ? -56.816 109.572 424.880 1.00 18.51 263 GLY A C 1
ATOM 1910 O O . GLY A 1 283 ? -57.928 109.125 424.640 1.00 20.41 263 GLY A O 1
ATOM 1911 N N . PHE A 1 284 ? -56.618 110.672 425.596 1.00 16.97 264 PHE A N 1
ATOM 1912 C CA . PHE A 1 284 ? -57.724 111.501 426.077 1.00 16.24 264 PHE A CA 1
ATOM 1913 C C . PHE A 1 284 ? -58.602 111.975 424.906 1.00 15.51 264 PHE A C 1
ATOM 1914 O O . PHE A 1 284 ? -59.808 111.767 424.907 1.00 17.89 264 PHE A O 1
ATOM 1922 N N . LEU A 1 285 ? -57.987 112.578 423.895 1.00 18.40 265 LEU A N 1
ATOM 1923 C CA . LEU A 1 285 ? -58.759 113.199 422.813 1.00 15.84 265 LEU A CA 1
ATOM 1924 C C . LEU A 1 285 ? -59.426 112.154 421.916 1.00 17.11 265 LEU A C 1
ATOM 1925 O O . LEU A 1 285 ? -60.529 112.375 421.431 1.00 19.35 265 LEU A O 1
ATOM 1930 N N . ASP A 1 286 ? -58.772 111.010 421.712 1.00 20.70 266 ASP A N 1
ATOM 1931 C CA . ASP A 1 286 ? -59.405 109.890 421.013 1.00 18.25 266 ASP A CA 1
ATOM 1932 C C . ASP A 1 286 ? -60.713 109.511 421.688 1.00 18.59 266 ASP A C 1
ATOM 1933 O O . ASP A 1 286 ? -61.671 109.105 421.039 1.00 19.35 266 ASP A O 1
ATOM 1938 N N . GLU A 1 287 ? -60.720 109.603 423.010 1.00 19.25 267 GLU A N 1
ATOM 1939 C CA . GLU A 1 287 ? -61.906 109.297 423.785 1.00 17.67 267 GLU A CA 1
ATOM 1940 C C . GLU A 1 287 ? -62.947 110.424 423.807 1.00 17.10 267 GLU A C 1
ATOM 1941 O O . GLU A 1 287 ? -64.124 110.174 423.617 1.00 19.01 267 GLU A O 1
ATOM 1947 N N . VAL A 1 288 ? -62.525 111.645 424.112 1.00 18.60 268 VAL A N 1
ATOM 1948 C CA . VAL A 1 288 ? -63.505 112.719 424.307 1.00 16.85 268 VAL A CA 1
ATOM 1949 C C . VAL A 1 288 ? -63.707 113.717 423.151 1.00 18.01 268 VAL A C 1
ATOM 1950 O O . VAL A 1 288 ? -64.604 114.551 423.202 1.00 20.80 268 VAL A O 1
ATOM 1954 N N . GLY A 1 289 ? -62.924 113.592 422.092 1.00 20.87 269 GLY A N 1
ATOM 1955 C CA . GLY A 1 289 ? -62.980 114.557 421.011 1.00 16.89 269 GLY A CA 1
ATOM 1956 C C . GLY A 1 289 ? -61.785 115.474 420.850 1.00 17.22 269 GLY A C 1
ATOM 1957 O O . GLY A 1 289 ? -60.976 115.663 421.763 1.00 13.66 269 GLY A O 1
ATOM 1958 N N . ARG A 1 290 ? -61.702 116.055 419.651 1.00 16.58 270 ARG A N 1
ATOM 1959 C CA . ARG A 1 290 ? -60.509 116.723 419.159 1.00 15.48 270 ARG A CA 1
ATOM 1960 C C . ARG A 1 290 ? -60.889 117.869 418.196 1.00 15.35 270 ARG A C 1
ATOM 1961 O O . ARG A 1 290 ? -61.927 117.820 417.552 1.00 15.02 270 ARG A O 1
ATOM 1969 N N . ALA A 1 291 ? -60.046 118.889 418.110 1.00 15.94 271 ALA A N 1
ATOM 1970 C CA . ALA A 1 291 ? -60.301 120.000 417.205 1.00 16.58 271 ALA A CA 1
ATOM 1971 C C . ALA A 1 291 ? -60.300 119.526 415.764 1.00 17.27 271 ALA A C 1
ATOM 1972 O O . ALA A 1 291 ? -59.666 118.538 415.425 1.00 17.72 271 ALA A O 1
ATOM 1974 N N . GLU A 1 292 ? -61.026 120.255 414.929 1.00 19.13 272 GLU A N 1
ATOM 1975 C CA . GLU A 1 292 ? -60.928 120.103 413.490 1.00 15.62 272 GLU A CA 1
ATOM 1976 C C . GLU A 1 292 ? -60.292 121.380 412.972 1.00 17.38 272 GLU A C 1
ATOM 1977 O O . GLU A 1 292 ? -60.339 122.414 413.646 1.00 17.94 272 GLU A O 1
ATOM 1983 N N . GLU A 1 293 ? -59.650 121.297 411.810 1.00 15.27 273 GLU A N 1
ATOM 1984 C CA . GLU A 1 293 ? -58.947 122.441 411.263 1.00 16.04 273 GLU A CA 1
ATOM 1985 C C . GLU A 1 293 ? -59.945 123.538 410.943 1.00 14.16 273 GLU A C 1
ATOM 1986 O O . GLU A 1 293 ? -60.924 123.309 410.254 1.00 15.79 273 GLU A O 1
ATOM 1992 N N . LEU A 1 294 ? -59.709 124.709 411.510 1.00 14.33 274 LEU A N 1
ATOM 1993 C CA . LEU A 1 294 ? -60.466 125.901 411.190 1.00 14.03 274 LEU A CA 1
ATOM 1994 C C . LEU A 1 294 ? -59.768 126.701 410.065 1.00 15.11 274 LEU A C 1
ATOM 1995 O O . LEU A 1 294 ? -58.573 126.532 409.839 1.00 14.22 274 LEU A O 1
ATOM 2000 N N . PRO A 1 295 ? -60.513 127.572 409.365 1.00 13.67 275 PRO A N 1
ATOM 2001 C CA . PRO A 1 295 ? -59.875 128.369 408.308 1.00 14.76 275 PRO A CA 1
ATOM 2002 C C . PRO A 1 295 ? -58.747 129.239 408.825 1.00 11.99 275 PRO A C 1
ATOM 2003 O O . PRO A 1 295 ? -58.776 129.721 409.963 1.00 13.25 275 PRO A O 1
ATOM 2007 N N . GLY A 1 296 ? -57.767 129.450 407.963 1.00 13.36 276 GLY A N 1
ATOM 2008 C CA . GLY A 1 296 ? -56.603 130.252 408.285 1.00 12.90 276 GLY A CA 1
ATOM 2009 C C . GLY A 1 296 ? -56.904 131.648 408.784 1.00 12.88 276 GLY A C 1
ATOM 2010 O O . GLY A 1 296 ? -56.125 132.190 409.556 1.00 13.61 276 GLY A O 1
ATOM 2011 N N . TRP A 1 297 ? -58.031 132.227 408.368 1.00 14.83 277 TRP A N 1
ATOM 2012 C CA . TRP A 1 297 ? -58.329 133.609 408.754 1.00 12.16 277 TRP A CA 1
ATOM 2013 C C . TRP A 1 297 ? -58.517 133.808 410.263 1.00 13.42 277 TRP A C 1
ATOM 2014 O O . TRP A 1 297 ? -58.397 134.933 410.735 1.00 11.09 277 TRP A O 1
ATOM 2025 N N . VAL A 1 298 ? -58.779 132.735 411.020 1.00 12.86 278 VAL A N 1
ATOM 2026 C CA . VAL A 1 298 ? -58.940 132.893 412.473 1.00 11.29 278 VAL A CA 1
ATOM 2027 C C . VAL A 1 298 ? -57.626 133.332 413.107 1.00 14.45 278 VAL A C 1
ATOM 2028 O O . VAL A 1 298 ? -57.616 133.875 414.209 1.00 14.87 278 VAL A O 1
ATOM 2032 N N . PHE A 1 299 ? -56.524 133.151 412.385 1.00 12.52 279 PHE A N 1
ATOM 2033 C CA . PHE A 1 299 ? -55.226 133.539 412.913 1.00 12.51 279 PHE A CA 1
ATOM 2034 C C . PHE A 1 299 ? -54.871 135.007 412.700 1.00 15.61 279 PHE A C 1
ATOM 2035 O O . PHE A 1 299 ? -53.811 135.454 413.119 1.00 14.02 279 PHE A O 1
ATOM 2043 N N . ARG A 1 300 ? -55.766 135.768 412.084 1.00 13.87 280 ARG A N 1
ATOM 2044 C CA . ARG A 1 300 ? -55.538 137.196 411.964 1.00 12.80 280 ARG A CA 1
ATOM 2045 C C . ARG A 1 300 ? -56.023 137.922 413.217 1.00 14.07 280 ARG A C 1
ATOM 2046 O O . ARG A 1 300 ? -56.627 137.314 414.092 1.00 14.91 280 ARG A O 1
ATOM 2054 N N . LEU A 1 301 ? -55.808 139.229 413.280 1.00 12.50 281 LEU A N 1
ATOM 2055 C CA . LEU A 1 301 ? -56.203 139.983 414.460 1.00 14.20 281 LEU A CA 1
ATOM 2056 C C . LEU A 1 301 ? -57.722 140.085 414.558 1.00 13.23 281 LEU A C 1
ATOM 2057 O O . LEU A 1 301 ? -58.401 140.380 413.567 1.00 13.94 281 LEU A O 1
ATOM 2062 N N . TRP A 1 302 ? -58.237 139.813 415.751 1.00 15.13 282 TRP A N 1
ATOM 2063 C CA . TRP A 1 302 ? -59.648 140.004 416.072 1.00 13.92 282 TRP A CA 1
ATOM 2064 C C . TRP A 1 302 ? -59.858 141.326 416.802 1.00 14.05 282 TRP A C 1
ATOM 2065 O O . TRP A 1 302 ? -59.235 141.578 417.834 1.00 12.05 282 TRP A O 1
ATOM 2076 N N . ALA A 1 303 ? -60.750 142.158 416.278 1.00 13.51 283 ALA A N 1
ATOM 2077 C CA . ALA A 1 303 ? -61.045 143.437 416.902 1.00 14.74 283 ALA A CA 1
ATOM 2078 C C . ALA A 1 303 ? -62.415 143.378 417.535 1.00 12.87 283 ALA A C 1
ATOM 2079 O O . ALA A 1 303 ? -63.330 142.776 416.980 1.00 12.43 283 ALA A O 1
ATOM 2081 N N . SER A 1 304 ? -62.539 143.977 418.713 1.00 12.62 284 SER A N 1
ATOM 2082 C CA . SER A 1 304 ? -63.793 143.968 419.430 1.00 12.30 284 SER A CA 1
ATOM 2083 C C . SER A 1 304 ? -63.928 145.163 420.384 1.00 13.91 284 SER A C 1
ATOM 2084 O O . SER A 1 304 ? -62.936 145.667 420.895 1.00 12.43 284 SER A O 1
ATOM 2087 N N . GLY A 1 305 ? -65.157 145.626 420.591 1.00 13.51 285 GLY A N 1
ATOM 2088 C CA . GLY A 1 305 ? -65.486 146.282 421.838 1.00 12.98 285 GLY A CA 1
ATOM 2089 C C . GLY A 1 305 ? -66.980 146.420 422.041 1.00 16.17 285 GLY A C 1
ATOM 2090 O O . GLY A 1 305 ? -67.740 146.718 421.111 1.00 15.83 285 GLY A O 1
ATOM 2091 N N . ASN A 1 306 ? -67.383 146.377 423.305 1.00 13.92 286 ASN A N 1
ATOM 2092 C CA . ASN A 1 306 ? -68.786 146.133 423.582 1.00 14.93 286 ASN A CA 1
ATOM 2093 C C . ASN A 1 306 ? -69.633 147.322 423.178 1.00 16.56 286 ASN A C 1
ATOM 2094 O O . ASN A 1 306 ? -70.774 147.174 422.784 1.00 15.95 286 ASN A O 1
ATOM 2099 N N . GLU A 1 307 ? -69.035 148.498 423.229 1.00 14.69 287 GLU A N 1
ATOM 2100 C CA . GLU A 1 307 ? -69.774 149.709 422.953 1.00 17.58 287 GLU A CA 1
ATOM 2101 C C . GLU A 1 307 ? -69.888 150.025 421.456 1.00 16.88 287 GLU A C 1
ATOM 2102 O O . GLU A 1 307 ? -70.421 151.075 421.107 1.00 17.15 287 GLU A O 1
ATOM 2108 N N . TRP A 1 308 ? -69.429 149.147 420.559 1.00 14.31 288 TRP A N 1
ATOM 2109 C CA . TRP A 1 308 ? -69.704 149.498 419.182 1.00 13.83 288 TRP A CA 1
ATOM 2110 C C . TRP A 1 308 ? -71.048 148.869 418.896 1.00 16.05 288 TRP A C 1
ATOM 2111 O O . TRP A 1 308 ? -71.146 147.760 418.379 1.00 13.97 288 TRP A O 1
ATOM 2122 N N . ASN A 1 309 ? -72.072 149.680 419.130 1.00 17.67 289 ASN A N 1
ATOM 2123 C CA . ASN A 1 309 ? -73.457 149.230 419.121 1.00 15.46 289 ASN A CA 1
ATOM 2124 C C . ASN A 1 309 ? -74.310 149.706 417.959 1.00 14.40 289 ASN A C 1
ATOM 2125 O O . ASN A 1 309 ? -75.531 149.589 418.020 1.00 14.99 289 ASN A O 1
ATOM 2130 N N . THR A 1 310 ? -73.694 150.394 416.999 1.00 14.20 290 THR A N 1
ATOM 2131 C CA . THR A 1 310 ? -74.393 150.848 415.799 1.00 13.32 290 THR A CA 1
ATOM 2132 C C . THR A 1 310 ? -73.588 150.557 414.534 1.00 13.68 290 THR A C 1
ATOM 2133 O O . THR A 1 310 ? -72.376 150.394 414.590 1.00 14.73 290 THR A O 1
ATOM 2137 N N . GLN A 1 311 ? -74.272 150.539 413.395 1.00 15.74 291 GLN A N 1
ATOM 2138 C CA . GLN A 1 311 ? -73.608 150.427 412.103 1.00 15.27 291 GLN A CA 1
ATOM 2139 C C . GLN A 1 311 ? -72.555 151.532 411.947 1.00 17.81 291 GLN A C 1
ATOM 2140 O O . GLN A 1 311 ? -71.419 151.259 411.588 1.00 15.51 291 GLN A O 1
ATOM 2146 N N . GLN A 1 312 ? -72.931 152.764 412.270 1.00 16.75 292 GLN A N 1
ATOM 2147 C CA . GLN A 1 312 ? -72.012 153.900 412.184 1.00 17.75 292 GLN A CA 1
ATOM 2148 C C . GLN A 1 312 ? -70.726 153.685 412.994 1.00 18.24 292 GLN A C 1
ATOM 2149 O O . GLN A 1 312 ? -69.637 153.987 412.518 1.00 17.68 292 GLN A O 1
ATOM 2155 N N . LEU A 1 313 ? -70.853 153.142 414.202 1.00 16.53 293 LEU A N 1
ATOM 2156 C CA . LEU A 1 313 ? -69.686 152.927 415.054 1.00 14.77 293 LEU A CA 1
ATOM 2157 C C . LEU A 1 313 ? -68.784 151.789 414.556 1.00 16.09 293 LEU A C 1
ATOM 2158 O O . LEU A 1 313 ? -67.566 151.948 414.493 1.00 15.45 293 LEU A O 1
ATOM 2163 N N . VAL A 1 314 ? -69.379 150.651 414.207 1.00 15.93 294 VAL A N 1
ATOM 2164 C CA . VAL A 1 314 ? -68.597 149.534 413.709 1.00 14.14 294 VAL A CA 1
ATOM 2165 C C . VAL A 1 314 ? -67.841 149.967 412.455 1.00 15.28 294 VAL A C 1
ATOM 2166 O O . VAL A 1 314 ? -66.646 149.741 412.340 1.00 14.71 294 VAL A O 1
ATOM 2170 N N . THR A 1 315 ? -68.527 150.638 411.537 1.00 15.73 295 THR A N 1
ATOM 2171 C CA . THR A 1 315 ? -67.855 151.056 410.317 1.00 15.87 295 THR A CA 1
ATOM 2172 C C . THR A 1 315 ? -66.778 152.105 410.644 1.00 15.02 295 THR A C 1
ATOM 2173 O O . THR A 1 315 ? -65.703 152.059 410.069 1.00 16.01 295 THR A O 1
ATOM 2177 N N . ALA A 1 316 ? -67.026 152.992 411.605 1.00 15.94 296 ALA A N 1
ATOM 2178 C CA . ALA A 1 316 ? -66.009 153.987 411.986 1.00 17.02 296 ALA A CA 1
ATOM 2179 C C . ALA A 1 316 ? -64.740 153.345 412.543 1.00 15.74 296 ALA A C 1
ATOM 2180 O O . ALA A 1 316 ? -63.636 153.703 412.139 1.00 16.38 296 ALA A O 1
ATOM 2182 N N . ARG A 1 317 ? -64.906 152.401 413.469 1.00 16.23 297 ARG A N 1
ATOM 2183 C CA . ARG A 1 317 ? -63.772 151.724 414.087 1.00 13.11 297 ARG A CA 1
ATOM 2184 C C . ARG A 1 317 ? -62.964 150.924 413.051 1.00 11.45 297 ARG A C 1
ATOM 2185 O O . ARG A 1 317 ? -61.738 150.932 413.082 1.00 13.03 297 ARG A O 1
ATOM 2193 N N . MET A 1 318 ? -63.648 150.241 412.138 1.00 10.75 298 MET A N 1
ATOM 2194 C CA . MET A 1 318 ? -62.946 149.470 411.115 1.00 12.04 298 MET A CA 1
ATOM 2195 C C . MET A 1 318 ? -62.283 150.404 410.089 1.00 12.74 298 MET A C 1
ATOM 2196 O O . MET A 1 318 ? -61.208 150.114 409.597 1.00 13.66 298 MET A O 1
ATOM 2201 N N . ASP A 1 319 ? -62.922 151.528 409.795 1.00 14.13 299 ASP A N 1
ATOM 2202 C CA . ASP A 1 319 ? -62.315 152.520 408.913 1.00 16.15 299 ASP A CA 1
ATOM 2203 C C . ASP A 1 319 ? -61.016 153.022 409.540 1.00 14.51 299 ASP A C 1
ATOM 2204 O O . ASP A 1 319 ? -60.025 153.216 408.848 1.00 15.39 299 ASP A O 1
ATOM 2209 N N . THR A 1 320 ? -61.013 153.182 410.860 1.00 15.34 300 THR A N 1
ATOM 2210 C CA . THR A 1 320 ? -59.811 153.660 411.528 1.00 15.93 300 THR A CA 1
ATOM 2211 C C . THR A 1 320 ? -58.694 152.618 411.435 1.00 14.39 300 THR A C 1
ATOM 2212 O O . THR A 1 320 ? -57.554 152.973 411.169 1.00 16.60 300 THR A O 1
ATOM 2216 N N . HIS A 1 321 ? -59.029 151.340 411.620 1.00 14.17 301 HIS A N 1
ATOM 2217 C CA . HIS A 1 321 ? -58.070 150.258 411.401 1.00 14.78 301 HIS A CA 1
ATOM 2218 C C . HIS A 1 321 ? -57.443 150.379 410.016 1.00 15.37 301 HIS A C 1
ATOM 2219 O O . HIS A 1 321 ? -56.226 150.293 409.866 1.00 17.61 301 HIS A O 1
ATOM 2226 N N . ARG A 1 322 ? -58.291 150.561 409.006 1.00 14.01 302 ARG A N 1
ATOM 2227 C CA . ARG A 1 322 ? -57.823 150.689 407.629 1.00 15.84 302 ARG A CA 1
ATOM 2228 C C . ARG A 1 322 ? -56.920 151.908 407.457 1.00 13.49 302 ARG A C 1
ATOM 2229 O O . ARG A 1 322 ? -55.851 151.811 406.889 1.00 16.28 302 ARG A O 1
ATOM 2237 N N . ASP A 1 323 ? -57.361 153.055 407.954 1.00 15.12 303 ASP A N 1
ATOM 2238 C CA . ASP A 1 323 ? -56.626 154.291 407.724 1.00 16.79 303 ASP A CA 1
ATOM 2239 C C . ASP A 1 323 ? -55.288 154.312 408.463 1.00 18.29 303 ASP A C 1
ATOM 2240 O O . ASP A 1 323 ? -54.345 154.941 408.004 1.00 17.10 303 ASP A O 1
ATOM 2245 N N . LEU A 1 324 ? -55.191 153.590 409.581 1.00 17.92 304 LEU A N 1
ATOM 2246 C CA . LEU A 1 324 ? -53.927 153.507 410.310 1.00 13.46 304 LEU A CA 1
ATOM 2247 C C . LEU A 1 324 ? -53.093 152.312 409.855 1.00 16.48 304 LEU A C 1
ATOM 2248 O O . LEU A 1 324 ? -52.042 152.038 410.409 1.00 16.65 304 LEU A O 1
ATOM 2253 N N . ALA A 1 325 ? -53.580 151.605 408.841 1.00 16.51 305 ALA A N 1
ATOM 2254 C CA . ALA A 1 325 ? -52.879 150.464 408.272 1.00 17.00 305 ALA A CA 1
ATOM 2255 C C . ALA A 1 325 ? -52.541 149.397 409.328 1.00 17.34 305 ALA A C 1
ATOM 2256 O O . ALA A 1 325 ? -51.462 148.817 409.303 1.00 20.22 305 ALA A O 1
ATOM 2258 N N . ILE A 1 326 ? -53.469 149.175 410.256 1.00 16.85 306 ILE A N 1
ATOM 2259 C CA . ILE A 1 326 ? -53.395 148.063 411.198 1.00 15.37 306 ILE A CA 1
ATOM 2260 C C . ILE A 1 326 ? -54.323 146.964 410.718 1.00 14.59 306 ILE A C 1
ATOM 2261 O O . ILE A 1 326 ? -55.542 147.088 410.817 1.00 15.63 306 ILE A O 1
ATOM 2266 N N . PRO A 1 327 ? -53.747 145.880 410.200 1.00 15.26 307 PRO A N 1
ATOM 2267 C CA . PRO A 1 327 ? -54.540 144.816 409.578 1.00 15.22 307 PRO A CA 1
ATOM 2268 C C . PRO A 1 327 ? -55.453 144.154 410.599 1.00 16.44 307 PRO A C 1
ATOM 2269 O O . PRO A 1 327 ? -55.015 143.921 411.712 1.00 20.09 307 PRO A O 1
ATOM 2273 N N . VAL A 1 328 ? -56.698 143.892 410.232 1.00 15.32 308 VAL A N 1
ATOM 2274 C CA . VAL A 1 328 ? -57.606 143.175 411.099 1.00 15.88 308 VAL A CA 1
ATOM 2275 C C . VAL A 1 328 ? -58.339 142.119 410.275 1.00 15.60 308 VAL A C 1
ATOM 2276 O O . VAL A 1 328 ? -58.778 142.394 409.166 1.00 17.59 308 VAL A O 1
ATOM 2280 N N . GLY A 1 329 ? -58.412 140.896 410.794 1.00 14.24 309 GLY A N 1
ATOM 2281 C CA . GLY A 1 329 ? -59.083 139.816 410.097 1.00 9.97 309 GLY A CA 1
ATOM 2282 C C . GLY A 1 329 ? -60.513 139.506 410.515 1.00 11.93 309 GLY A C 1
ATOM 2283 O O . GLY A 1 329 ? -61.239 138.873 409.763 1.00 15.46 309 GLY A O 1
ATOM 2284 N N . ALA A 1 330 ? -60.929 139.948 411.698 1.00 12.28 310 ALA A N 1
ATOM 2285 C CA . ALA A 1 330 ? -62.302 139.726 412.145 1.00 13.52 310 ALA A CA 1
ATOM 2286 C C . ALA A 1 330 ? -62.802 140.825 413.076 1.00 10.24 310 ALA A C 1
ATOM 2287 O O . ALA A 1 330 ? -62.053 141.335 413.890 1.00 14.48 310 ALA A O 1
ATOM 2289 N N . VAL A 1 331 ? -64.078 141.159 412.976 1.00 12.39 311 VAL A N 1
ATOM 2290 C CA . VAL A 1 331 ? -64.684 142.056 413.952 1.00 12.00 311 VAL A CA 1
ATOM 2291 C C . VAL A 1 331 ? -65.809 141.326 414.670 1.00 9.68 311 VAL A C 1
ATOM 2292 O O . VAL A 1 331 ? -66.624 140.644 414.048 1.00 13.32 311 VAL A O 1
ATOM 2296 N N . VAL A 1 332 ? -65.807 141.442 415.991 1.00 11.52 312 VAL A N 1
ATOM 2297 C CA . VAL A 1 332 ? -66.865 140.911 416.818 1.00 12.60 312 VAL A CA 1
ATOM 2298 C C . VAL A 1 332 ? -67.832 142.036 417.177 1.00 11.25 312 VAL A C 1
ATOM 2299 O O . VAL A 1 332 ? -67.412 143.073 417.664 1.00 13.97 312 VAL A O 1
ATOM 2303 N N . ILE A 1 333 ? -69.117 141.836 416.943 1.00 10.74 313 ILE A N 1
ATOM 2304 C CA . ILE A 1 333 ? -70.091 142.824 417.375 1.00 12.08 313 ILE A CA 1
ATOM 2305 C C . ILE A 1 333 ? -70.933 142.253 418.508 1.00 13.52 313 ILE A C 1
ATOM 2306 O O . ILE A 1 333 ? -71.786 141.396 418.287 1.00 12.32 313 ILE A O 1
ATOM 2311 N N . GLU A 1 334 ? -70.694 142.738 419.719 1.00 12.97 314 GLU A N 1
ATOM 2312 C CA . GLU A 1 334 ? -71.462 142.255 420.857 1.00 14.30 314 GLU A CA 1
ATOM 2313 C C . GLU A 1 334 ? -72.843 142.868 420.984 1.00 17.73 314 GLU A C 1
ATOM 2314 O O . GLU A 1 334 ? -73.814 142.122 421.119 1.00 15.46 314 GLU A O 1
ATOM 2320 N N . ALA A 1 335 ? -72.985 144.195 420.928 1.00 17.07 315 ALA A N 1
ATOM 2321 C CA . ALA A 1 335 ? -74.363 144.625 420.964 1.00 14.77 315 ALA A CA 1
ATOM 2322 C C . ALA A 1 335 ? -74.781 145.001 419.569 1.00 16.81 315 ALA A C 1
ATOM 2323 O O . ALA A 1 335 ? -74.783 146.179 419.186 1.00 14.92 315 ALA A O 1
ATOM 2325 N N . TRP A 1 336 ? -75.293 143.992 418.878 1.00 14.50 316 TRP A N 1
ATOM 2326 C CA . TRP A 1 336 ? -75.873 144.151 417.560 1.00 14.09 316 TRP A CA 1
ATOM 2327 C C . TRP A 1 336 ? -77.365 144.036 417.550 1.00 12.61 316 TRP A C 1
ATOM 2328 O O . TRP A 1 336 ? -77.993 144.357 416.552 1.00 11.61 316 TRP A O 1
ATOM 2339 N N . SER A 1 337 ? -77.939 143.615 418.675 1.00 13.56 317 SER A N 1
ATOM 2340 C CA . SER A 1 337 ? -79.267 143.026 418.612 1.00 11.60 317 SER A CA 1
ATOM 2341 C C . SER A 1 337 ? -80.312 143.896 419.280 1.00 14.26 317 SER A C 1
ATOM 2342 O O . SER A 1 337 ? -79.990 144.919 419.857 1.00 14.06 317 SER A O 1
ATOM 2345 N N . ASP A 1 338 ? -81.559 143.441 419.227 1.00 13.88 318 ASP A N 1
ATOM 2346 C CA . ASP A 1 338 ? -82.670 144.109 419.894 1.00 14.88 318 ASP A CA 1
ATOM 2347 C C . ASP A 1 338 ? -82.546 144.082 421.418 1.00 17.12 318 ASP A C 1
ATOM 2348 O O . ASP A 1 338 ? -83.365 144.657 422.113 1.00 17.90 318 ASP A O 1
ATOM 2353 N N . GLU A 1 339 ? -81.554 143.360 421.924 1.00 17.27 319 GLU A N 1
ATOM 2354 C CA . GLU A 1 339 ? -81.374 143.176 423.358 1.00 16.33 319 GLU A CA 1
ATOM 2355 C C . GLU A 1 339 ? -82.616 142.567 424.001 1.00 15.57 319 GLU A C 1
ATOM 2356 O O . GLU A 1 339 ? -82.860 142.754 425.180 1.00 13.83 319 GLU A O 1
ATOM 2362 N N . GLN A 1 340 ? -83.393 141.824 423.224 1.00 16.11 320 GLN A N 1
ATOM 2363 C CA . GLN A 1 340 ? -84.485 141.083 423.811 1.00 15.86 320 GLN A CA 1
ATOM 2364 C C . GLN A 1 340 ? -84.280 139.601 423.522 1.00 14.59 320 GLN A C 1
ATOM 2365 O O . GLN A 1 340 ? -83.762 138.890 424.368 1.00 16.82 320 GLN A O 1
ATOM 2371 N N . GLY A 1 341 ? -84.568 139.178 422.328 1.00 16.82 321 GLY A N 1
ATOM 2372 C CA . GLY A 1 341 ? -84.266 137.841 421.924 1.00 16.71 321 GLY A CA 1
ATOM 2373 C C . GLY A 1 341 ? -82.825 137.546 421.545 1.00 19.01 321 GLY A C 1
ATOM 2374 O O . GLY A 1 341 ? -82.449 136.435 421.550 1.00 13.99 321 GLY A O 1
ATOM 2375 N N . ILE A 1 342 ? -82.065 138.582 421.197 1.00 16.80 322 ILE A N 1
ATOM 2376 C CA . ILE A 1 342 ? -80.684 138.466 420.796 1.00 14.61 322 ILE A CA 1
ATOM 2377 C C . ILE A 1 342 ? -80.552 137.553 419.587 1.00 16.44 322 ILE A C 1
ATOM 2378 O O . ILE A 1 342 ? -79.650 136.773 419.498 1.00 17.23 322 ILE A O 1
ATOM 2383 N N . THR A 1 343 ? -81.493 137.664 418.679 1.00 15.86 323 THR A N 1
ATOM 2384 C CA . THR A 1 343 ? -81.440 136.971 417.428 1.00 14.03 323 THR A CA 1
ATOM 2385 C C . THR A 1 343 ? -81.953 137.859 416.300 1.00 13.26 323 THR A C 1
ATOM 2386 O O . THR A 1 343 ? -82.158 137.411 415.228 1.00 12.93 323 THR A O 1
ATOM 2390 N N . ILE A 1 344 ? -82.111 139.138 416.587 1.00 15.49 324 ILE A N 1
ATOM 2391 C CA . ILE A 1 344 ? -82.604 140.119 415.610 1.00 13.86 324 ILE A CA 1
ATOM 2392 C C . ILE A 1 344 ? -81.823 141.444 415.692 1.00 12.91 324 ILE A C 1
ATOM 2393 O O . ILE A 1 344 ? -81.528 141.909 416.782 1.00 16.69 324 ILE A O 1
ATOM 2398 N N . TRP A 1 345 ? -81.467 142.039 414.554 1.00 11.76 325 TRP A N 1
ATOM 2399 C CA . TRP A 1 345 ? -80.739 143.315 414.570 1.00 12.97 325 TRP A CA 1
ATOM 2400 C C . TRP A 1 345 ? -81.551 144.396 415.304 1.00 12.43 325 TRP A C 1
ATOM 2401 O O . TRP A 1 345 ? -82.752 144.502 415.110 1.00 16.79 325 TRP A O 1
ATOM 2412 N N . ARG A 1 346 ? -80.901 145.185 416.146 1.00 13.63 326 ARG A N 1
ATOM 2413 C CA . ARG A 1 346 ? -81.594 146.277 416.816 1.00 14.21 326 ARG A CA 1
ATOM 2414 C C . ARG A 1 346 ? -82.264 147.217 415.808 1.00 17.14 326 ARG A C 1
ATOM 2415 O O . ARG A 1 346 ? -81.691 147.528 414.758 1.00 16.49 326 ARG A O 1
ATOM 2423 N N . ASP A 1 347 ? -83.477 147.630 416.174 1.00 15.67 327 ASP A N 1
ATOM 2424 C CA . ASP A 1 347 ? -84.386 148.483 415.398 1.00 17.89 327 ASP A CA 1
ATOM 2425 C C . ASP A 1 347 ? -84.884 147.864 414.101 1.00 16.87 327 ASP A C 1
ATOM 2426 O O . ASP A 1 347 ? -85.369 148.572 413.230 1.00 22.98 327 ASP A O 1
ATOM 2431 N N . ALA A 1 348 ? -84.837 146.544 414.000 1.00 18.02 328 ALA A N 1
ATOM 2432 C CA . ALA A 1 348 ? -85.436 145.871 412.856 1.00 17.75 328 ALA A CA 1
ATOM 2433 C C . ALA A 1 348 ? -86.948 145.927 412.986 1.00 17.35 328 ALA A C 1
ATOM 2434 O O . ALA A 1 348 ? -87.475 145.879 414.091 1.00 19.66 328 ALA A O 1
ATOM 2436 N N . VAL A 1 349 ? -87.636 146.014 411.856 1.00 17.97 329 VAL A N 1
ATOM 2437 C CA . VAL A 1 349 ? -89.092 146.089 411.843 1.00 18.30 329 VAL A CA 1
ATOM 2438 C C . VAL A 1 349 ? -89.706 144.864 411.158 1.00 14.85 329 VAL A C 1
ATOM 2439 O O . VAL A 1 349 ? -89.330 144.501 410.052 1.00 20.39 329 VAL A O 1
ATOM 2443 N N . TYR A 1 350 ? -90.628 144.208 411.843 1.00 17.43 330 TYR A N 1
ATOM 2444 C CA . TYR A 1 350 ? -91.170 142.938 411.375 1.00 16.13 330 TYR A CA 1
ATOM 2445 C C . TYR A 1 350 ? -92.502 142.632 412.047 1.00 16.22 330 TYR A C 1
ATOM 2446 O O . TYR A 1 350 ? -92.809 143.175 413.096 1.00 17.84 330 TYR A O 1
ATOM 2455 N N . ALA A 1 351 ? -93.277 141.737 411.457 1.00 18.86 331 ALA A N 1
ATOM 2456 C CA . ALA A 1 351 ? -94.468 141.241 412.121 1.00 16.79 331 ALA A CA 1
ATOM 2457 C C . ALA A 1 351 ? -94.074 140.088 413.037 1.00 16.34 331 ALA A C 1
ATOM 2458 O O . ALA A 1 351 ? -93.460 139.140 412.593 1.00 19.52 331 ALA A O 1
ATOM 2460 N N . VAL A 1 352 ? -94.426 140.184 414.312 1.00 19.02 332 VAL A N 1
ATOM 2461 C CA . VAL A 1 352 ? -94.150 139.127 415.285 1.00 15.04 332 VAL A CA 1
ATOM 2462 C C . VAL A 1 352 ? -94.843 137.814 414.908 1.00 19.92 332 VAL A C 1
ATOM 2463 O O . VAL A 1 352 ? -95.995 137.810 414.503 1.00 19.70 332 VAL A O 1
ATOM 2467 N N . THR A 1 353 ? -94.141 136.694 415.036 1.00 20.97 333 THR A N 1
ATOM 2468 C CA . THR A 1 353 ? -94.789 135.416 414.825 1.00 16.57 333 THR A CA 1
ATOM 2469 C C . THR A 1 353 ? -95.290 134.927 416.184 1.00 19.50 333 THR A C 1
ATOM 2470 O O . THR A 1 353 ? -94.498 134.550 417.060 1.00 20.41 333 THR A O 1
ATOM 2474 N N . GLU A 1 354 ? -96.618 134.941 416.340 1.00 20.46 334 GLU A N 1
ATOM 2475 C CA . GLU A 1 354 ? -97.285 134.600 417.595 1.00 18.72 334 GLU A CA 1
ATOM 2476 C C . GLU A 1 354 ? -96.930 133.184 418.037 1.00 18.26 334 GLU A C 1
ATOM 2477 O O . GLU A 1 354 ? -96.953 132.886 419.220 1.00 19.80 334 GLU A O 1
ATOM 2483 N N . ASP A 1 355 ? -96.614 132.316 417.083 1.00 16.40 335 ASP A N 1
ATOM 2484 C CA . ASP A 1 355 ? -96.391 130.903 417.391 1.00 17.78 335 ASP A CA 1
ATOM 2485 C C . ASP A 1 355 ? -94.967 130.600 417.869 1.00 19.10 335 ASP A C 1
ATOM 2486 O O . ASP A 1 355 ? -94.657 129.478 418.217 1.00 20.02 335 ASP A O 1
ATOM 2491 N N . GLY A 1 356 ? -94.100 131.600 417.864 1.00 18.64 336 GLY A N 1
ATOM 2492 C CA . GLY A 1 356 ? -92.716 131.390 418.243 1.00 14.54 336 GLY A CA 1
ATOM 2493 C C . GLY A 1 356 ? -91.864 130.725 417.171 1.00 16.09 336 GLY A C 1
ATOM 2494 O O . GLY A 1 356 ? -90.800 130.192 417.465 1.00 16.97 336 GLY A O 1
ATOM 2495 N N . SER A 1 357 ? -92.335 130.744 415.931 1.00 15.87 337 SER A N 1
ATOM 2496 C CA . 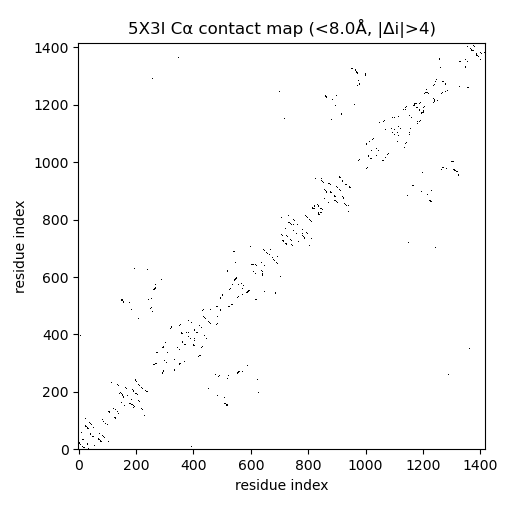SER A 1 357 ? -91.559 130.225 414.815 1.00 14.28 337 SER A CA 1
ATOM 2497 C C . SER A 1 357 ? -90.450 131.206 414.452 1.00 16.65 337 SER A C 1
ATOM 2498 O O . SER A 1 357 ? -90.544 132.384 414.742 1.00 17.38 337 SER A O 1
ATOM 2501 N N . ALA A 1 358 ? -89.406 130.702 413.813 1.00 13.11 338 ALA A N 1
ATOM 2502 C CA . ALA A 1 358 ? -88.287 131.518 413.378 1.00 13.29 338 ALA A CA 1
ATOM 2503 C C . ALA A 1 358 ? -88.652 132.430 412.198 1.00 14.88 338 ALA A C 1
ATOM 2504 O O . ALA A 1 358 ? -89.563 132.129 411.444 1.00 15.78 338 ALA A O 1
ATOM 2506 N N . HIS A 1 359 ? -87.915 133.527 412.042 1.00 17.73 339 HIS A N 1
ATOM 2507 C CA . HIS A 1 359 ? -88.120 134.485 410.938 1.00 15.21 339 HIS A CA 1
ATOM 2508 C C . HIS A 1 359 ? -87.253 134.192 409.724 1.00 17.19 339 HIS A C 1
ATOM 2509 O O . HIS A 1 359 ? -86.152 133.673 409.861 1.00 17.99 339 HIS A O 1
ATOM 2516 N N . ARG A 1 360 ? -87.769 134.474 408.531 1.00 15.99 340 ARG A N 1
ATOM 2517 C CA . ARG A 1 360 ? -86.893 134.511 407.373 1.00 17.48 340 ARG A CA 1
ATOM 2518 C C . ARG A 1 360 ? -86.339 135.929 407.201 1.00 16.44 340 ARG A C 1
ATOM 2519 O O . ARG A 1 360 ? -86.834 136.865 407.822 1.00 16.76 340 ARG A O 1
ATOM 2527 N N . ALA A 1 361 ? -85.404 136.103 406.275 1.00 15.80 341 ALA A N 1
ATOM 2528 C CA . ALA A 1 361 ? -84.710 137.382 406.124 1.00 17.29 341 ALA A CA 1
ATOM 2529 C C . ALA A 1 361 ? -85.665 138.466 405.632 1.00 17.56 341 ALA A C 1
ATOM 2530 O O . ALA A 1 361 ? -85.603 139.615 406.062 1.00 16.93 341 ALA A O 1
ATOM 2532 N N . GLU A 1 362 ? -86.574 138.070 404.752 1.00 17.93 342 GLU A N 1
ATOM 2533 C CA . GLU A 1 362 ? -87.478 139.017 404.127 1.00 19.97 342 GLU A CA 1
ATOM 2534 C C . GLU A 1 362 ? -88.567 139.517 405.089 1.00 19.73 342 GLU A C 1
ATOM 2535 O O . GLU A 1 362 ? -89.293 140.438 404.751 1.00 21.49 342 GLU A O 1
ATOM 2541 N N . ASP A 1 363 ? -88.676 138.923 406.277 1.00 17.60 343 ASP A N 1
ATOM 2542 C CA . ASP A 1 363 ? -89.589 139.434 407.300 1.00 15.11 343 ASP A CA 1
ATOM 2543 C C . ASP A 1 363 ? -89.173 140.820 407.787 1.00 17.09 343 ASP A C 1
ATOM 2544 O O . ASP A 1 363 ? -89.988 141.561 408.316 1.00 15.77 343 ASP A O 1
ATOM 2549 N N . PHE A 1 364 ? -87.893 141.141 407.647 1.00 14.90 344 PHE A N 1
ATOM 2550 C CA . PHE A 1 364 ? -87.324 142.309 408.308 1.00 15.96 344 PHE A CA 1
ATOM 2551 C C . PHE A 1 364 ? -87.175 143.522 407.384 1.00 16.98 344 PHE A C 1
ATOM 2552 O O . PHE A 1 364 ? -86.747 143.397 406.243 1.00 17.93 344 PHE A O 1
ATOM 2560 N N . SER A 1 365 ? -87.531 144.690 407.897 1.00 19.51 345 SER A N 1
ATOM 2561 C CA . SER A 1 365 ? -87.164 145.952 407.268 1.00 19.82 345 SER A CA 1
ATOM 2562 C C . SER A 1 365 ? -86.222 146.684 408.195 1.00 18.39 345 SER A C 1
ATOM 2563 O O . SER A 1 365 ? -86.340 146.566 409.402 1.00 19.72 345 SER A O 1
ATOM 2566 N N . TYR A 1 366 ? -85.308 147.452 407.622 1.00 20.18 346 TYR A N 1
ATOM 2567 C CA . TYR A 1 366 ? -84.348 148.221 408.391 1.00 21.38 346 TYR A CA 1
ATOM 2568 C C . TYR A 1 366 ? -84.489 149.707 408.040 1.00 22.55 346 TYR A C 1
ATOM 2569 O O . TYR A 1 366 ? -84.367 150.104 406.889 1.00 25.42 346 TYR A O 1
ATOM 2578 N N . ARG A 1 367 ? -84.773 150.517 409.045 1.00 23.91 347 ARG A N 1
ATOM 2579 C CA . ARG A 1 367 ? -85.082 151.923 408.830 1.00 26.78 347 ARG A CA 1
ATOM 2580 C C . ARG A 1 367 ? -83.834 152.782 408.738 1.00 24.23 347 ARG A C 1
ATOM 2581 O O . ARG A 1 367 ? -82.870 152.558 409.473 1.00 23.84 347 ARG A O 1
ATOM 2589 N N . PRO A 1 368 ? -83.857 153.783 407.839 1.00 22.99 348 PRO A N 1
ATOM 2590 C CA . PRO A 1 368 ? -82.707 154.649 407.574 1.00 22.59 348 PRO A CA 1
ATOM 2591 C C . PRO A 1 368 ? -82.175 155.304 408.832 1.00 19.47 348 PRO A C 1
ATOM 2592 O O . PRO A 1 368 ? -80.994 155.569 408.919 1.00 22.49 348 PRO A O 1
ATOM 2596 N N . ASP A 1 369 ? -83.052 155.561 409.789 1.00 20.54 349 ASP A N 1
ATOM 2597 C CA . ASP A 1 369 ? -82.670 156.229 411.026 1.00 20.82 349 ASP A CA 1
ATOM 2598 C C . ASP A 1 369 ? -82.383 155.250 412.172 1.00 20.96 349 ASP A C 1
ATOM 2599 O O . ASP A 1 369 ? -82.112 155.666 413.294 1.00 23.13 349 ASP A O 1
ATOM 2604 N N . GLY A 1 370 ? -82.454 153.954 411.895 1.00 21.80 350 GLY A N 1
ATOM 2605 C CA . GLY A 1 370 ? -82.236 152.955 412.929 1.00 20.69 350 GLY A CA 1
ATOM 2606 C C . GLY A 1 370 ? -80.771 152.731 413.257 1.00 21.24 350 GLY A C 1
ATOM 2607 O O . GLY A 1 370 ? -79.888 153.251 412.571 1.00 20.35 350 GLY A O 1
ATOM 2608 N N . ALA A 1 371 ? -80.504 151.939 414.295 1.00 17.13 351 ALA A N 1
ATOM 2609 C CA . ALA A 1 371 ? -79.126 151.639 414.669 1.00 14.20 351 ALA A CA 1
ATOM 2610 C C . ALA A 1 371 ? -78.360 150.878 413.572 1.00 13.67 351 ALA A C 1
ATOM 2611 O O . ALA A 1 371 ? -77.152 151.023 413.449 1.00 16.22 351 ALA A O 1
ATOM 2613 N N . TRP A 1 372 ? -79.066 150.059 412.799 1.00 14.36 352 TRP A N 1
ATOM 2614 C CA . TRP A 1 372 ? -78.463 149.291 411.712 1.00 15.99 352 TRP A CA 1
ATOM 2615 C C . TRP A 1 372 ? -79.290 149.474 410.435 1.00 17.04 352 TRP A C 1
ATOM 2616 O O . TRP A 1 372 ? -80.094 148.621 410.081 1.00 17.84 352 TRP A O 1
ATOM 2627 N N . PRO A 1 373 ? -79.106 150.608 409.751 1.00 18.17 353 PRO A N 1
ATOM 2628 C CA . PRO A 1 373 ? -79.938 150.900 408.577 1.00 17.32 353 PRO A CA 1
ATOM 2629 C C . PRO A 1 373 ? -79.751 149.893 407.455 1.00 16.39 353 PRO A C 1
ATOM 2630 O O . PRO A 1 373 ? -80.706 149.603 406.756 1.00 19.14 353 PRO A O 1
ATOM 2634 N N . ASP A 1 374 ? -78.533 149.413 407.248 1.00 16.72 354 ASP A N 1
ATOM 2635 C CA . ASP A 1 374 ? -78.291 148.437 406.188 1.00 15.00 354 ASP A CA 1
ATOM 2636 C C . ASP A 1 374 ? -77.212 147.428 406.579 1.00 16.47 354 ASP A C 1
ATOM 2637 O O . ASP A 1 374 ? -76.083 147.540 406.137 1.00 17.19 354 ASP A O 1
ATOM 2642 N N . PRO A 1 375 ? -77.550 146.448 407.420 1.00 16.22 355 PRO A N 1
ATOM 2643 C CA . PRO A 1 375 ? -76.503 145.539 407.901 1.00 16.22 355 PRO A CA 1
ATOM 2644 C C . PRO A 1 375 ? -75.857 144.683 406.802 1.00 14.20 355 PRO A C 1
ATOM 2645 O O . PRO A 1 375 ? -74.676 144.395 406.915 1.00 16.04 355 PRO A O 1
ATOM 2649 N N . LYS A 1 376 ? -76.598 144.312 405.762 1.00 16.15 356 LYS A N 1
ATOM 2650 C CA . LYS A 1 376 ? -76.015 143.550 404.662 1.00 15.39 356 LYS A CA 1
ATOM 2651 C C . LYS A 1 376 ? -74.936 144.362 403.941 1.00 18.78 356 LYS A C 1
ATOM 2652 O O . LYS A 1 376 ? -73.888 143.832 403.600 1.00 17.57 356 LYS A O 1
ATOM 2658 N N . ALA A 1 377 ? -75.191 145.649 403.719 1.00 18.36 357 ALA A N 1
ATOM 2659 C CA . ALA A 1 377 ? -74.200 146.504 403.072 1.00 15.63 357 ALA A CA 1
ATOM 2660 C C . ALA A 1 377 ? -72.946 146.626 403.933 1.00 14.35 357 ALA A C 1
ATOM 2661 O O . ALA A 1 377 ? -71.838 146.590 403.420 1.00 17.58 357 ALA A O 1
ATOM 2663 N N . MET A 1 378 ? -73.126 146.767 405.243 1.00 15.15 358 MET A N 1
ATOM 2664 C CA . MET A 1 378 ? -71.988 146.836 406.153 1.00 16.89 358 MET A CA 1
ATOM 2665 C C . MET A 1 378 ? -71.138 145.569 406.048 1.00 16.31 358 MET A C 1
ATOM 2666 O O . MET A 1 378 ? -69.924 145.635 405.889 1.00 15.77 358 MET A O 1
ATOM 2671 N N . ILE A 1 379 ? -71.795 144.419 406.106 1.00 17.25 359 ILE A N 1
ATOM 2672 C CA . ILE A 1 379 ? -71.096 143.143 406.096 1.00 18.48 359 ILE A CA 1
ATOM 2673 C C . ILE A 1 379 ? -70.453 142.882 404.732 1.00 14.90 359 ILE A C 1
ATOM 2674 O O . ILE A 1 379 ? -69.347 142.376 404.661 1.00 15.73 359 ILE A O 1
ATOM 2679 N N . ASP A 1 380 ? -71.145 143.240 403.657 1.00 17.00 360 ASP A N 1
ATOM 2680 C CA . ASP A 1 380 ? -70.576 143.074 402.329 1.00 15.62 360 ASP A CA 1
ATOM 2681 C C . ASP A 1 380 ? -69.289 143.896 402.197 1.00 14.28 360 ASP A C 1
ATOM 2682 O O . ASP A 1 380 ? -68.299 143.400 401.688 1.00 16.21 360 ASP A O 1
ATOM 2687 N N . GLU A 1 381 ? -69.293 145.130 402.693 1.00 15.61 361 GLU A N 1
ATOM 2688 C CA . GLU A 1 381 ? -68.086 145.951 402.628 1.00 15.22 361 GLU A CA 1
ATOM 2689 C C . GLU A 1 381 ? -66.955 145.360 403.459 1.00 15.79 361 GLU A C 1
ATOM 2690 O O . GLU A 1 381 ? -65.825 145.305 402.991 1.00 16.30 361 GLU A O 1
ATOM 2696 N N . LEU A 1 382 ? -67.259 144.906 404.676 1.00 15.68 362 LEU A N 1
ATOM 2697 C CA . LEU A 1 382 ? -66.240 144.291 405.526 1.00 14.82 362 LEU A CA 1
ATOM 2698 C C . LEU A 1 382 ? -65.663 143.050 404.833 1.00 13.18 362 LEU A C 1
ATOM 2699 O O . LEU A 1 382 ? -64.455 142.862 404.799 1.00 12.07 362 LEU A O 1
ATOM 2704 N N . HIS A 1 383 ? -66.533 142.225 404.266 1.00 12.96 363 HIS A N 1
ATOM 2705 C CA . HIS A 1 383 ? -66.083 141.057 403.521 1.00 14.05 363 HIS A CA 1
ATOM 2706 C C . HIS A 1 383 ? -65.194 141.466 402.340 1.00 17.87 363 HIS A C 1
ATOM 2707 O O . HIS A 1 383 ? -64.180 140.823 402.075 1.00 16.21 363 HIS A O 1
ATOM 2714 N N . ALA A 1 384 ? -65.563 142.555 401.667 1.00 15.77 364 ALA A N 1
ATOM 2715 C CA . ALA A 1 384 ? -64.779 143.061 400.538 1.00 15.73 364 ALA A CA 1
ATOM 2716 C C . ALA A 1 384 ? -63.360 143.425 400.983 1.00 16.29 364 ALA A C 1
ATOM 2717 O O . ALA A 1 384 ? -62.407 143.246 400.235 1.00 19.45 364 ALA A O 1
ATOM 2719 N N . ARG A 1 385 ? -63.226 143.895 402.219 1.00 16.13 365 ARG A N 1
ATOM 2720 C CA . ARG A 1 385 ? -61.917 144.207 402.770 1.00 17.59 365 ARG A CA 1
ATOM 2721 C C . ARG A 1 385 ? -61.240 142.986 403.396 1.00 15.88 365 ARG A C 1
ATOM 2722 O O . ARG A 1 385 ? -60.166 143.101 403.963 1.00 19.58 365 ARG A O 1
ATOM 2730 N N . GLY A 1 386 ? -61.884 141.829 403.320 1.00 17.89 366 GLY A N 1
ATOM 2731 C CA . GLY A 1 386 ? -61.322 140.607 403.873 1.00 15.69 366 GLY A CA 1
ATOM 2732 C C . GLY A 1 386 ? -61.514 140.459 405.378 1.00 16.39 366 GLY A C 1
ATOM 2733 O O . GLY A 1 386 ? -60.818 139.698 406.025 1.00 19.22 366 GLY A O 1
ATOM 2734 N N . ILE A 1 387 ? -62.475 141.181 405.929 1.00 15.89 367 ILE A N 1
ATOM 2735 C CA . ILE A 1 387 ? -62.764 141.129 407.359 1.00 14.10 367 ILE A CA 1
ATOM 2736 C C . ILE A 1 387 ? -64.013 140.296 407.631 1.00 15.32 367 ILE A C 1
ATOM 2737 O O . ILE A 1 387 ? -65.058 140.539 407.029 1.00 14.18 367 ILE A O 1
ATOM 2742 N N . LYS A 1 388 ? -63.885 139.297 408.502 1.00 14.57 368 LYS A N 1
ATOM 2743 C CA . LYS A 1 388 ? -65.014 138.462 408.935 1.00 12.82 368 LYS A CA 1
ATOM 2744 C C . LYS A 1 388 ? -65.862 139.114 410.032 1.00 13.41 368 LYS A C 1
ATOM 2745 O O . LYS A 1 388 ? -65.397 139.982 410.764 1.00 12.74 368 LYS A O 1
ATOM 2751 N N . VAL A 1 389 ? -67.117 138.696 410.123 1.00 14.46 369 VAL A N 1
ATOM 2752 C CA . VAL A 1 389 ? -68.037 139.295 411.062 1.00 12.26 369 VAL A CA 1
ATOM 2753 C C . VAL A 1 389 ? -68.587 138.234 412.023 1.00 10.93 369 VAL A C 1
ATOM 2754 O O . VAL A 1 389 ? -69.116 137.201 411.598 1.00 10.88 369 VAL A O 1
ATOM 2758 N N . ILE A 1 390 ? -68.434 138.509 413.309 1.00 10.54 370 ILE A N 1
ATOM 2759 C CA . ILE A 1 390 ? -68.836 137.599 414.379 1.00 10.88 370 ILE A CA 1
ATOM 2760 C C . ILE A 1 390 ? -69.891 138.265 415.259 1.00 11.38 370 ILE A C 1
ATOM 2761 O O . ILE A 1 390 ? -69.674 139.366 415.748 1.00 11.65 370 ILE A O 1
ATOM 2766 N N . LEU A 1 391 ? -71.021 137.598 415.458 1.00 10.99 371 LEU A N 1
ATOM 2767 C CA . LEU A 1 391 ? -72.112 138.143 416.269 1.00 10.44 371 LEU A CA 1
ATOM 2768 C C . LEU A 1 391 ? -72.227 137.456 417.643 1.00 12.39 371 LEU A C 1
ATOM 2769 O O . LEU A 1 391 ? -72.146 136.241 417.744 1.00 11.94 371 LEU A O 1
ATOM 2774 N N . TRP A 1 392 ? -72.439 138.255 418.677 1.00 12.81 372 TRP A N 1
ATOM 2775 C CA . TRP A 1 392 ? -72.574 137.773 420.051 1.00 12.51 372 TRP A CA 1
ATOM 2776 C C . TRP A 1 392 ? -73.850 136.965 420.252 1.00 12.75 372 TRP A C 1
ATOM 2777 O O . TRP A 1 392 ? -74.884 137.266 419.666 1.00 11.64 372 TRP A O 1
ATOM 2788 N N . GLN A 1 393 ? -73.753 135.950 421.104 1.00 12.83 373 GLN A N 1
ATOM 2789 C CA . GLN A 1 393 ? -74.866 135.096 421.474 1.00 12.39 373 GLN A CA 1
ATOM 2790 C C . GLN A 1 393 ? -74.814 134.746 422.961 1.00 13.87 373 GLN A C 1
ATOM 2791 O O . GLN A 1 393 ? -73.740 134.733 423.572 1.00 11.31 373 GLN A O 1
ATOM 2797 N N . ILE A 1 394 ? -75.988 134.470 423.518 1.00 11.73 374 ILE A N 1
ATOM 2798 C CA . ILE A 1 394 ? -76.135 133.993 424.884 1.00 11.79 374 ILE A CA 1
ATOM 2799 C C . ILE A 1 394 ? -77.226 132.913 424.880 1.00 12.83 374 ILE A C 1
ATOM 2800 O O . ILE A 1 394 ? -78.215 133.050 424.181 1.00 14.76 374 ILE A O 1
ATOM 2805 N N . PRO A 1 395 ? -77.053 131.829 425.659 1.00 12.02 375 PRO A N 1
ATOM 2806 C CA . PRO A 1 395 ? -78.082 130.782 425.626 1.00 12.44 375 PRO A CA 1
ATOM 2807 C C . PRO A 1 395 ? -79.173 131.024 426.662 1.00 13.70 375 PRO A C 1
ATOM 2808 O O . PRO A 1 395 ? -79.346 130.210 427.575 1.00 12.60 375 PRO A O 1
ATOM 2812 N N . LEU A 1 396 ? -79.871 132.143 426.522 1.00 11.02 376 LEU A N 1
ATOM 2813 C CA . LEU A 1 396 ? -80.898 132.569 427.463 1.00 14.34 376 LEU A CA 1
ATOM 2814 C C . LEU A 1 396 ? -82.026 133.278 426.735 1.00 16.18 376 LEU A C 1
ATOM 2815 O O . LEU A 1 396 ? -81.779 134.072 425.831 1.00 16.73 376 LEU A O 1
ATOM 2820 N N . GLN A 1 397 ? -83.249 132.995 427.153 1.00 14.14 377 GLN A N 1
ATOM 2821 C CA . GLN A 1 397 ? -84.428 133.650 426.630 1.00 14.45 377 GLN A CA 1
ATOM 2822 C C . GLN A 1 397 ? -85.081 134.492 427.720 1.00 16.04 377 GLN A C 1
ATOM 2823 O O . GLN A 1 397 ? -85.659 133.949 428.657 1.00 15.47 377 GLN A O 1
ATOM 2829 N N . LYS A 1 398 ? -85.000 135.810 427.573 1.00 16.67 378 LYS A 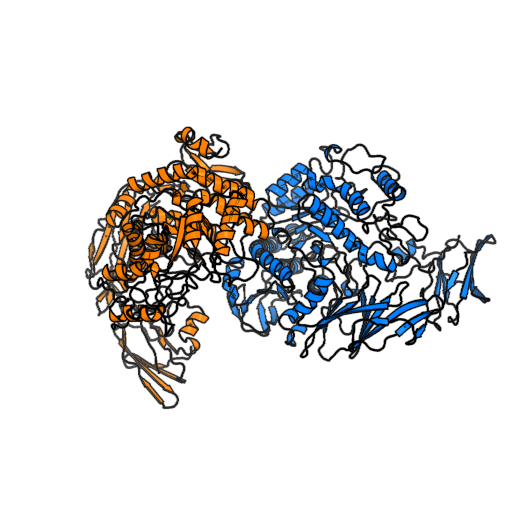N 1
ATOM 2830 C CA . LYS A 1 398 ? -85.521 136.744 428.564 1.00 16.74 378 LYS A CA 1
ATOM 2831 C C . LYS A 1 398 ? -87.010 136.543 428.801 1.00 17.67 378 LYS A C 1
ATOM 2832 O O . LYS A 1 398 ? -87.786 136.395 427.861 1.00 19.36 378 LYS A O 1
ATOM 2838 N N . THR A 1 399 ? -87.378 136.445 430.070 1.00 20.27 379 THR A N 1
ATOM 2839 C CA . THR A 1 399 ? -88.773 136.354 430.483 1.00 21.09 379 THR A CA 1
ATOM 2840 C C . THR A 1 399 ? -89.400 137.659 430.986 1.00 23.44 379 THR A C 1
ATOM 2841 O O . THR A 1 399 ? -90.580 137.692 431.297 1.00 24.49 379 THR A O 1
ATOM 2845 N N . GLU A 1 400 ? -88.614 138.725 431.067 1.00 23.99 380 GLU A N 1
ATOM 2846 C CA . GLU A 1 400 ? -89.067 139.950 431.720 1.00 25.53 380 GLU A CA 1
ATOM 2847 C C . GLU A 1 400 ? -90.019 140.773 430.855 1.00 28.93 380 GLU A C 1
ATOM 2848 O O . GLU A 1 400 ? -90.570 141.767 431.310 1.00 33.50 380 GLU A O 1
ATOM 2854 N N . PHE A 1 401 ? -90.212 140.368 429.608 1.00 28.33 381 PHE A N 1
ATOM 2855 C CA . PHE A 1 401 ? -91.115 141.089 428.724 1.00 30.75 381 PHE A CA 1
ATOM 2856 C C . PHE A 1 401 ? -92.428 140.354 428.549 1.00 29.97 381 PHE A C 1
ATOM 2857 O O . PHE A 1 401 ? -92.447 139.145 428.366 1.00 31.95 381 PHE A O 1
ATOM 2865 N N . SER A 1 402 ? -93.526 141.096 428.628 1.00 33.18 382 SER A N 1
ATOM 2866 C CA . SER A 1 402 ? -94.860 140.534 428.455 1.00 35.52 382 SER A CA 1
ATOM 2867 C C . SER A 1 402 ? -95.223 140.343 426.995 1.00 30.74 382 SER A C 1
ATOM 2868 O O . SER A 1 402 ? -96.026 139.478 426.662 1.00 30.20 382 SER A O 1
ATOM 2871 N N . THR A 1 403 ? -94.657 141.179 426.131 1.00 29.97 383 THR A N 1
ATOM 2872 C CA . THR A 1 403 ? -95.040 141.199 424.725 1.00 27.15 383 THR A CA 1
ATOM 2873 C C . THR A 1 403 ? -93.861 141.077 423.772 1.00 23.78 383 THR A C 1
ATOM 2874 O O . THR A 1 403 ? -92.713 141.049 424.190 1.00 27.25 383 THR A O 1
ATOM 2878 N N . GLY A 1 404 ? -94.168 141.049 422.481 1.00 22.74 384 GLY A N 1
ATOM 2879 C CA . GLY A 1 404 ? -93.157 141.002 421.442 1.00 22.55 384 GLY A CA 1
ATOM 2880 C C . GLY A 1 404 ? -92.714 139.597 421.089 1.00 18.83 384 GLY A C 1
ATOM 2881 O O . GLY A 1 404 ? -93.208 138.618 421.642 1.00 19.21 384 GLY A O 1
ATOM 2882 N N . GLN A 1 405 ? -91.783 139.506 420.150 1.00 19.28 385 GLN A N 1
ATOM 2883 C CA . GLN A 1 405 ? -91.250 138.225 419.730 1.00 16.44 385 GLN A CA 1
ATOM 2884 C C . GLN A 1 405 ? -90.609 137.467 420.882 1.00 16.10 385 GLN A C 1
ATOM 2885 O O . GLN A 1 405 ? -90.717 136.252 420.961 1.00 19.05 385 GLN A O 1
ATOM 2891 N N . VAL A 1 406 ? -89.936 138.196 421.766 1.00 18.11 386 VAL A N 1
ATOM 2892 C CA . VAL A 1 406 ? -89.229 137.568 422.863 1.00 15.82 386 VAL A CA 1
ATOM 2893 C C . VAL A 1 406 ? -90.204 136.813 423.781 1.00 18.98 386 VAL A C 1
ATOM 2894 O O . VAL A 1 406 ? -89.890 135.721 424.245 1.00 16.24 386 VAL A O 1
ATOM 2898 N N . ALA A 1 407 ? -91.390 137.382 424.008 1.00 19.38 387 ALA A N 1
ATOM 2899 C CA . ALA A 1 407 ? -92.402 136.754 424.855 1.00 17.88 387 ALA A CA 1
ATOM 2900 C C . ALA A 1 407 ? -93.075 135.594 424.138 1.00 17.76 387 ALA A C 1
ATOM 2901 O O . ALA A 1 407 ? -93.358 134.564 424.747 1.00 20.07 387 ALA A O 1
ATOM 2903 N N . ALA A 1 408 ? -93.325 135.766 422.845 1.00 16.88 388 ALA A N 1
ATOM 2904 C CA . ALA A 1 408 ? -93.900 134.695 422.052 1.00 18.10 388 ALA A CA 1
ATOM 2905 C C . ALA A 1 408 ? -92.979 133.473 422.048 1.00 19.13 388 ALA A C 1
ATOM 2906 O O . ALA A 1 408 ? -93.446 132.354 422.153 1.00 17.93 388 ALA A O 1
ATOM 2908 N N . ASP A 1 409 ? -91.672 133.703 421.925 1.00 19.62 389 ASP A N 1
ATOM 2909 C CA . ASP A 1 409 ? -90.708 132.606 421.863 1.00 17.04 389 ASP A CA 1
ATOM 2910 C C . ASP A 1 409 ? -90.568 131.903 423.223 1.00 15.19 389 ASP A C 1
ATOM 2911 O O . ASP A 1 409 ? -90.457 130.688 423.282 1.00 16.33 389 ASP A O 1
ATOM 2916 N N . ALA A 1 410 ? -90.566 132.675 424.304 1.00 16.72 390 ALA A N 1
ATOM 2917 C CA . ALA A 1 410 ? -90.474 132.098 425.638 1.00 16.46 390 ALA A CA 1
ATOM 2918 C C . ALA A 1 410 ? -91.679 131.198 425.890 1.00 19.63 390 ALA A C 1
ATOM 2919 O O . ALA A 1 410 ? -91.544 130.106 426.421 1.00 18.68 390 ALA A O 1
ATOM 2921 N N . ALA A 1 411 ? -92.853 131.664 425.484 1.00 20.96 391 ALA A N 1
ATOM 2922 C CA . ALA A 1 411 ? -94.072 130.892 425.653 1.00 18.29 391 ALA A CA 1
ATOM 2923 C C . ALA A 1 411 ? -94.007 129.617 424.822 1.00 20.09 391 ALA A C 1
ATOM 2924 O O . ALA A 1 411 ? -94.404 128.561 425.290 1.00 21.37 391 ALA A O 1
ATOM 2926 N N . ALA A 1 412 ? -93.509 129.722 423.592 1.00 16.65 392 ALA A N 1
ATOM 2927 C CA . ALA A 1 412 ? -93.328 128.547 422.757 1.00 17.65 392 ALA A CA 1
ATOM 2928 C C . ALA A 1 412 ? -92.350 127.565 423.397 1.00 17.96 392 ALA A C 1
ATOM 2929 O O . ALA A 1 412 ? -92.530 126.370 423.286 1.00 16.76 392 ALA A O 1
ATOM 2931 N N . MET A 1 413 ? -91.314 128.082 424.044 1.00 15.39 393 MET A N 1
ATOM 2932 C CA . MET A 1 413 ? -90.320 127.226 424.677 1.00 16.27 393 MET A CA 1
ATOM 2933 C C . MET A 1 413 ? -90.957 126.340 425.740 1.00 19.33 393 MET A C 1
ATOM 2934 O O . MET A 1 413 ? -90.670 125.154 425.813 1.00 18.52 393 MET A O 1
ATOM 2939 N N . VAL A 1 414 ? -91.822 126.932 426.559 1.00 19.12 394 VAL A N 1
ATOM 2940 C CA . VAL A 1 414 ? -92.515 126.188 427.606 1.00 19.65 394 VAL A CA 1
ATOM 2941 C C . VAL A 1 414 ? -93.533 125.236 426.990 1.00 17.99 394 VAL A C 1
ATOM 2942 O O . VAL A 1 414 ? -93.586 124.074 427.353 1.00 23.90 394 VAL A O 1
ATOM 2946 N N . ARG A 1 415 ? -94.326 125.736 426.046 1.00 19.87 395 ARG A N 1
ATOM 2947 C CA . ARG A 1 415 ? -95.385 124.944 425.428 1.00 17.06 395 ARG A CA 1
ATOM 2948 C C . ARG A 1 415 ? -94.841 123.709 424.706 1.00 21.22 395 ARG A C 1
ATOM 2949 O O . ARG A 1 415 ? -95.394 122.628 424.824 1.00 18.18 395 ARG A O 1
ATOM 2957 N N . ASP A 1 416 ? -93.780 123.886 423.925 1.00 19.45 396 ASP A N 1
ATOM 2958 C CA . ASP A 1 416 ? -93.258 122.805 423.095 1.00 16.47 396 ASP A CA 1
ATOM 2959 C C . ASP A 1 416 ? -92.081 122.049 423.700 1.00 18.24 396 ASP A C 1
ATOM 2960 O O . ASP A 1 416 ? -91.449 121.244 423.028 1.00 21.17 396 ASP A O 1
ATOM 2965 N N . GLY A 1 417 ? -91.738 122.364 424.941 1.00 18.01 397 GLY A N 1
ATOM 2966 C CA . GLY A 1 417 ? -90.707 121.616 425.631 1.00 19.06 397 GLY A CA 1
ATOM 2967 C C . GLY A 1 417 ? -89.278 121.915 425.207 1.00 17.25 397 GLY A C 1
ATOM 2968 O O . GLY A 1 417 ? -88.465 121.010 425.134 1.00 16.41 397 GLY A O 1
ATOM 2969 N N . HIS A 1 418 ? -88.980 123.178 424.920 1.00 16.59 398 HIS A N 1
ATOM 2970 C CA . HIS A 1 418 ? -87.637 123.582 424.513 1.00 14.48 398 HIS A CA 1
ATOM 2971 C C . HIS A 1 418 ? -86.800 124.132 425.671 1.00 13.83 398 HIS A C 1
ATOM 2972 O O . HIS A 1 418 ? -85.661 124.531 425.471 1.00 15.77 398 HIS A O 1
ATOM 2979 N N . ALA A 1 419 ? -87.383 124.194 426.864 1.00 14.99 399 ALA A N 1
ATOM 2980 C CA . ALA A 1 419 ? -86.695 124.784 428.009 1.00 14.60 399 ALA A CA 1
ATOM 2981 C C . ALA A 1 419 ? -86.158 123.729 428.977 1.00 16.00 399 ALA A C 1
ATOM 2982 O O . ALA A 1 419 ? -86.810 122.721 429.227 1.00 18.82 399 ALA A O 1
ATOM 2984 N N . VAL A 1 420 ? -84.973 123.986 429.517 1.00 14.07 400 VAL A N 1
ATOM 2985 C CA . VAL A 1 420 ? -84.432 123.186 430.603 1.00 15.91 400 VAL A CA 1
ATOM 2986 C C . VAL A 1 420 ? -85.408 123.263 431.777 1.00 15.67 400 VAL A C 1
ATOM 2987 O O . VAL A 1 420 ? -85.936 124.331 432.069 1.00 18.17 400 VAL A O 1
ATOM 2991 N N . LEU A 1 421 ? -85.652 122.133 432.427 1.00 15.77 401 LEU A N 1
ATOM 2992 C CA . LEU A 1 421 ? -86.710 122.025 433.432 1.00 17.75 401 LEU A CA 1
ATOM 2993 C C . LEU A 1 421 ? -86.202 121.849 434.866 1.00 16.34 401 LEU A C 1
ATOM 2994 O O . LEU A 1 421 ? -85.134 121.289 435.088 1.00 18.02 401 LEU A O 1
ATOM 2999 N N . GLU A 1 422 ? -86.988 122.335 435.825 1.00 20.42 402 GLU A N 1
ATOM 3000 C CA . GLU A 1 422 ? -86.783 121.997 437.226 1.00 19.47 402 GLU A CA 1
ATOM 3001 C C . GLU A 1 422 ? -87.307 120.589 437.478 1.00 20.15 402 GLU A C 1
ATOM 3002 O O . GLU A 1 422 ? -87.937 119.987 436.609 1.00 22.16 402 GLU A O 1
ATOM 3008 N N . ALA A 1 423 ? -87.102 120.096 438.693 1.00 21.93 403 ALA A N 1
ATOM 3009 C CA . ALA A 1 423 ? -87.547 118.759 439.060 1.00 20.91 403 ALA A CA 1
ATOM 3010 C C . ALA A 1 423 ? -89.068 118.679 439.038 1.00 21.65 403 ALA A C 1
ATOM 3011 O O . ALA A 1 423 ? -89.629 117.650 438.697 1.00 24.42 403 ALA A O 1
ATOM 3013 N N . ASP A 1 424 ? -89.725 119.790 439.354 1.00 22.66 404 ASP A N 1
ATOM 3014 C CA . ASP A 1 424 ? -91.182 119.821 439.426 1.00 23.63 404 ASP A CA 1
ATOM 3015 C C . ASP A 1 424 ? -91.829 120.044 438.060 1.00 24.43 404 ASP A C 1
ATOM 3016 O O . ASP A 1 424 ? -93.040 120.181 437.963 1.00 25.27 404 ASP A O 1
ATOM 3021 N N . GLY A 1 425 ? -91.016 120.123 437.010 1.00 21.98 405 GLY A N 1
ATOM 3022 C CA . GLY A 1 425 ? -91.560 120.209 435.669 1.00 19.08 405 GLY A CA 1
ATOM 3023 C C . GLY A 1 425 ? -91.782 121.612 435.134 1.00 20.24 405 GLY A C 1
ATOM 3024 O O . GLY A 1 425 ? -92.071 121.773 433.948 1.00 21.91 405 GLY A O 1
ATOM 3025 N N . THR A 1 426 ? -91.670 122.620 435.994 1.00 24.57 406 THR A N 1
ATOM 3026 C CA . THR A 1 426 ? -91.674 124.014 435.543 1.00 19.76 406 THR A CA 1
ATOM 3027 C C . THR A 1 426 ? -90.333 124.348 434.878 1.00 20.57 406 THR A C 1
ATOM 3028 O O . THR A 1 426 ? -89.348 123.654 435.094 1.00 21.79 406 THR A O 1
ATOM 3032 N N . ALA A 1 427 ? -90.301 125.403 434.069 1.00 19.10 407 ALA A N 1
ATOM 3033 C CA . ALA A 1 427 ? -89.073 125.780 433.378 1.00 15.70 407 ALA A CA 1
ATOM 3034 C C . ALA A 1 427 ? -88.071 126.404 434.332 1.00 18.58 407 ALA A C 1
ATOM 3035 O O . ALA A 1 427 ? -88.427 127.222 435.175 1.00 20.98 407 ALA A O 1
ATOM 3037 N N . TYR A 1 428 ? -86.815 126.009 434.197 1.00 18.37 408 TYR A N 1
ATOM 3038 C CA . TYR A 1 428 ? -85.740 126.618 434.972 1.00 16.92 408 TYR A CA 1
ATOM 3039 C C . TYR A 1 428 ? -85.612 128.101 434.661 1.00 18.54 408 TYR A C 1
ATOM 3040 O O . TYR A 1 428 ? -85.689 128.497 433.509 1.00 18.20 408 TYR A O 1
ATOM 3049 N N . ARG A 1 429 ? -85.405 128.919 435.669 1.00 20.19 409 ARG A N 1
ATOM 3050 C CA . ARG A 1 429 ? -85.154 130.325 435.536 1.00 18.89 409 ARG A CA 1
ATOM 3051 C C . ARG A 1 429 ? -83.773 130.739 436.003 1.00 20.37 409 ARG A C 1
ATOM 3052 O O . ARG A 1 429 ? -83.350 130.429 437.066 1.00 23.29 409 ARG A O 1
ATOM 3060 N N . ASN A 1 430 ? -83.091 131.451 435.151 1.00 20.08 410 ASN A N 1
ATOM 3061 C CA . ASN A 1 430 ? -81.768 131.944 435.416 1.00 22.79 410 ASN A CA 1
ATOM 3062 C C . ASN A 1 430 ? -81.684 132.567 436.802 1.00 26.29 410 ASN A C 1
ATOM 3063 O O . ASN A 1 430 ? -82.350 133.493 437.111 1.00 27.04 410 ASN A O 1
ATOM 3068 N N . ARG A 1 431 ? -80.902 131.919 437.630 1.00 29.65 411 ARG A N 1
ATOM 3069 C CA . ARG A 1 431 ? -80.879 132.120 439.064 1.00 38.97 411 ARG A CA 1
ATOM 3070 C C . ARG A 1 431 ? -79.732 133.014 439.187 1.00 40.79 411 ARG A C 1
ATOM 3071 O O . ARG A 1 431 ? -79.182 133.114 440.220 1.00 42.94 411 ARG A O 1
ATOM 3079 N N . GLY A 1 432 ? -79.406 133.651 438.073 1.00 46.84 412 GLY A N 1
ATOM 3080 C CA . GLY A 1 432 ? -78.206 134.391 437.898 1.00 56.83 412 GLY A CA 1
ATOM 3081 C C . GLY A 1 432 ? -78.564 135.747 438.302 1.00 56.97 412 GLY A C 1
ATOM 3082 O O . GLY A 1 432 ? -79.707 135.993 438.631 1.00 61.23 412 GLY A O 1
ATOM 3083 N N . TRP A 1 433 ? -77.548 136.610 438.291 1.00 63.54 413 TRP A N 1
ATOM 3084 C CA . TRP A 1 433 ? -77.685 138.026 438.591 1.00 59.57 413 TRP A CA 1
ATOM 3085 C C . TRP A 1 433 ? -77.992 138.986 437.441 1.00 56.82 413 TRP A C 1
ATOM 3086 O O . TRP A 1 433 ? -78.717 139.956 437.675 1.00 65.91 413 TRP A O 1
ATOM 3097 N N . TRP A 1 434 ? -77.531 138.683 436.227 1.00 53.44 414 TRP A N 1
ATOM 3098 C CA . TRP A 1 434 ? -78.021 139.462 435.021 1.00 48.73 414 TRP A CA 1
ATOM 3099 C C . TRP A 1 434 ? -78.817 138.567 434.007 1.00 39.96 414 TRP A C 1
ATOM 3100 O O . TRP A 1 434 ? -78.670 137.428 434.031 1.00 39.93 414 TRP A O 1
ATOM 3111 N N . PHE A 1 435 ? -79.668 139.109 433.162 1.00 40.09 415 PHE A N 1
ATOM 3112 C CA . PHE A 1 435 ? -80.649 138.343 432.399 1.00 37.25 415 PHE A CA 1
ATOM 3113 C C . PHE A 1 435 ? -81.528 137.567 433.416 1.00 38.31 415 PHE A C 1
ATOM 3114 O O . PHE A 1 435 ? -81.518 136.380 433.400 1.00 31.38 415 PHE A O 1
ATOM 3122 N N . PRO A 1 436 ? -82.234 138.268 434.316 1.00 41.82 416 PRO A N 1
ATOM 3123 C CA . PRO A 1 436 ? -82.861 137.617 435.467 1.00 36.78 416 PRO A CA 1
ATOM 3124 C C . PRO A 1 436 ? -84.022 136.727 435.073 1.00 29.10 416 PRO A C 1
ATOM 3125 O O . PRO A 1 436 ? -84.887 137.154 434.314 1.00 29.72 416 PRO A O 1
ATOM 3129 N N . GLN A 1 437 ? -84.047 135.514 435.606 1.00 25.76 417 GLN A N 1
ATOM 3130 C CA . GLN A 1 437 ? -85.151 134.595 435.377 1.00 24.57 417 GLN A CA 1
ATOM 3131 C C . GLN A 1 437 ? -85.311 134.202 433.913 1.00 23.01 417 GLN A C 1
ATOM 3132 O O . GLN A 1 437 ? -86.377 133.748 433.513 1.00 23.88 417 GLN A O 1
ATOM 3138 N N . ALA A 1 438 ? -84.250 134.337 433.126 1.00 21.48 418 ALA A N 1
ATOM 3139 C CA . ALA A 1 438 ? -84.308 133.929 431.727 1.00 18.01 418 ALA A CA 1
ATOM 3140 C C . ALA A 1 438 ? -84.354 132.407 431.630 1.00 17.11 418 ALA A C 1
ATOM 3141 O O . ALA A 1 438 ? -83.745 131.725 432.439 1.00 19.71 418 ALA A O 1
ATOM 3143 N N . LEU A 1 439 ? -85.078 131.880 430.647 1.00 17.43 419 LEU A N 1
ATOM 3144 C CA . LEU A 1 439 ? -85.076 130.436 430.372 1.00 16.67 419 LEU A CA 1
ATOM 3145 C C . LEU A 1 439 ? -83.811 130.007 429.636 1.00 16.35 419 LEU A C 1
ATOM 3146 O O . LEU A 1 439 ? -83.200 130.804 428.935 1.00 17.76 419 LEU A O 1
ATOM 3151 N N . MET A 1 440 ? -83.427 128.749 429.799 1.00 16.02 420 MET A N 1
ATOM 3152 C CA . MET A 1 440 ? -82.322 128.172 429.040 1.00 14.28 420 MET A CA 1
ATOM 3153 C C . MET A 1 440 ? -82.868 127.211 427.997 1.00 13.54 420 MET A C 1
ATOM 3154 O O . MET A 1 440 ? -83.586 126.287 428.348 1.00 17.33 420 MET A O 1
ATOM 3159 N N . PRO A 1 441 ? -82.524 127.412 426.713 1.00 12.36 421 PRO A N 1
ATOM 3160 C CA . PRO A 1 441 ? -82.975 126.409 425.743 1.00 14.18 421 PRO A CA 1
ATOM 3161 C C . PRO A 1 441 ? -82.304 125.077 426.042 1.00 13.87 421 PRO A C 1
ATOM 3162 O O . PRO A 1 441 ? -81.140 125.059 426.421 1.00 11.79 421 PRO A O 1
ATOM 3166 N N . ASP A 1 442 ? -82.993 123.969 425.849 1.00 14.83 422 ASP A N 1
ATOM 3167 C CA . ASP A 1 442 ? -82.355 122.736 426.231 1.00 16.04 422 ASP A CA 1
ATOM 3168 C C . ASP A 1 442 ? -81.625 122.218 425.010 1.00 13.08 422 ASP A C 1
ATOM 3169 O O . ASP A 1 442 ? -82.178 121.496 424.195 1.00 14.82 422 ASP A O 1
ATOM 3174 N N . LEU A 1 443 ? -80.319 122.419 425.020 1.00 14.76 423 LEU A N 1
ATOM 3175 C CA . LEU A 1 443 ? -79.502 122.204 423.834 1.00 15.00 423 LEU A CA 1
ATOM 3176 C C . LEU A 1 443 ? -78.925 120.804 423.907 1.00 13.95 423 LEU A C 1
ATOM 3177 O O . LEU A 1 443 ? -78.130 120.408 423.068 1.00 14.44 423 LEU A O 1
ATOM 3182 N N . SER A 1 444 ? -79.336 120.064 424.935 1.00 13.07 424 SER A N 1
ATOM 3183 C CA . SER A 1 444 ? -78.903 118.681 425.084 1.00 15.24 424 SER A CA 1
ATOM 3184 C C . SER A 1 444 ? -79.491 117.755 424.023 1.00 16.01 424 SER A C 1
ATOM 3185 O O . SER A 1 444 ? -79.007 116.648 423.852 1.00 19.74 424 SER A O 1
ATOM 3188 N N . VAL A 1 445 ? -80.544 118.185 423.334 1.00 15.84 425 VAL A N 1
ATOM 3189 C CA . VAL A 1 445 ? -81.138 117.334 422.305 1.00 13.40 425 VAL A CA 1
ATOM 3190 C C . VAL A 1 445 ? -81.304 118.046 420.958 1.00 16.67 425 VAL A C 1
ATOM 3191 O O . VAL A 1 445 ? -81.483 119.262 420.889 1.00 14.60 425 VAL A O 1
ATOM 3195 N N . GLN A 1 446 ? -81.266 117.255 419.894 1.00 14.23 426 GLN A N 1
ATOM 3196 C CA . GLN A 1 446 ? -81.191 117.778 418.544 1.00 16.30 426 GLN A CA 1
ATOM 3197 C C . GLN A 1 446 ? -82.373 118.678 418.161 1.00 19.22 426 GLN A C 1
ATOM 3198 O O . GLN A 1 446 ? -82.160 119.722 417.546 1.00 17.92 426 GLN A O 1
ATOM 3204 N N . ARG A 1 447 ? -83.601 118.291 418.529 1.00 17.51 427 ARG A N 1
ATOM 3205 C CA . ARG A 1 447 ? -84.779 119.046 418.106 1.00 14.97 427 ARG A CA 1
ATOM 3206 C C . ARG A 1 447 ? -84.740 120.480 418.631 1.00 16.93 427 ARG A C 1
ATOM 3207 O O . ARG A 1 447 ? -85.156 121.404 417.947 1.00 15.57 427 ARG A O 1
ATOM 3215 N N . THR A 1 448 ? -84.244 120.667 419.847 1.00 17.25 428 THR A N 1
ATOM 3216 C CA . THR A 1 448 ? -84.176 122.006 420.404 1.00 14.88 428 THR A CA 1
ATOM 3217 C C . THR A 1 448 ? -82.948 122.774 419.901 1.00 14.39 428 THR A C 1
ATOM 3218 O O . THR A 1 448 ? -83.029 123.976 419.698 1.00 17.08 428 THR A O 1
ATOM 3222 N N . ARG A 1 449 ? -81.824 122.093 419.697 1.00 14.08 429 ARG A N 1
ATOM 3223 C CA . ARG A 1 449 ? -80.697 122.729 419.031 1.00 15.07 429 ARG A CA 1
ATOM 3224 C C . ARG A 1 449 ? -81.172 123.275 417.670 1.00 15.01 429 ARG A C 1
ATOM 3225 O O . ARG A 1 449 ? -80.900 124.423 417.353 1.00 17.25 429 ARG A O 1
ATOM 3233 N N . ASP A 1 450 ? -81.928 122.468 416.927 1.00 13.63 430 ASP A N 1
ATOM 3234 C CA . ASP A 1 450 ? -82.538 122.895 415.660 1.00 16.65 430 ASP A CA 1
ATOM 3235 C C . ASP A 1 450 ? -83.423 124.129 415.828 1.00 15.50 430 ASP A C 1
ATOM 3236 O O . ASP A 1 450 ? -83.246 125.116 415.126 1.00 14.43 430 ASP A O 1
ATOM 3241 N N . TRP A 1 451 ? -84.384 124.038 416.744 1.00 14.10 431 TRP A N 1
ATOM 3242 C CA . TRP A 1 451 ? -85.351 125.110 416.974 1.00 13.89 431 TRP A CA 1
ATOM 3243 C C . TRP A 1 451 ? -84.686 126.422 417.375 1.00 13.15 431 TRP A C 1
ATOM 3244 O O . TRP A 1 451 ? -84.998 127.472 416.831 1.00 12.27 431 TRP A O 1
ATOM 3255 N N . TRP A 1 452 ? -83.765 126.350 418.327 1.00 11.72 432 TRP A N 1
ATOM 3256 C CA . TRP A 1 452 ? -83.059 127.533 418.813 1.00 13.76 432 TRP A CA 1
ATOM 3257 C C . TRP A 1 452 ? -82.211 128.203 417.719 1.00 11.68 432 TRP A C 1
ATOM 3258 O O . TRP A 1 452 ? -82.305 129.405 417.503 1.00 9.94 432 TRP A O 1
ATOM 3269 N N . THR A 1 453 ? -81.383 127.406 417.056 1.00 12.96 433 THR A N 1
ATOM 3270 C CA . THR A 1 453 ? -80.479 127.928 416.044 1.00 12.32 433 THR A CA 1
ATOM 3271 C C . THR A 1 453 ? -81.239 128.376 414.790 1.00 13.50 433 THR A C 1
ATOM 3272 O O . THR A 1 453 ? -80.764 129.251 414.067 1.00 13.40 433 THR A O 1
ATOM 3276 N N . GLU A 1 454 ? -82.416 127.801 414.545 1.00 12.99 434 GLU A N 1
ATOM 3277 C CA . GLU A 1 454 ? -83.195 128.162 413.358 1.00 13.43 434 GLU A CA 1
ATOM 3278 C C . GLU A 1 454 ? -83.509 129.656 413.348 1.00 12.37 434 GLU A C 1
ATOM 3279 O O . GLU A 1 454 ? -83.604 130.260 412.304 1.00 13.09 434 GLU A O 1
ATOM 3285 N N . LYS A 1 455 ? -83.648 130.245 414.528 1.00 13.91 435 LYS A N 1
ATOM 3286 C CA . LYS A 1 455 ? -83.925 131.673 414.636 1.00 14.98 435 LYS A CA 1
ATOM 3287 C C . LYS A 1 455 ? -82.749 132.516 414.139 1.00 13.30 435 LYS A C 1
ATOM 3288 O O . LYS A 1 455 ? -82.937 133.651 413.697 1.00 12.24 435 LYS A O 1
ATOM 3294 N N . ARG A 1 456 ? -81.548 131.947 414.213 1.00 12.02 436 ARG A N 1
ATOM 3295 C CA . ARG A 1 456 ? -80.337 132.619 413.768 1.00 11.17 436 ARG A CA 1
ATOM 3296 C C . ARG A 1 456 ? -79.945 132.291 412.309 1.00 13.85 436 ARG A C 1
ATOM 3297 O O . ARG A 1 456 ? -78.984 132.860 411.782 1.00 12.11 436 ARG A O 1
ATOM 3305 N N . ARG A 1 457 ? -80.674 131.373 411.681 1.00 11.49 437 ARG A N 1
ATOM 3306 C CA . ARG A 1 457 ? -80.254 130.851 410.381 1.00 14.48 437 ARG A CA 1
ATOM 3307 C C . ARG A 1 457 ? -80.102 131.950 409.319 1.00 13.85 437 ARG A C 1
ATOM 3308 O O . ARG A 1 457 ? -79.129 131.947 408.566 1.00 9.84 437 ARG A O 1
ATOM 3316 N N . TYR A 1 458 ? -81.041 132.892 409.276 1.00 12.99 438 TYR A N 1
ATOM 3317 C CA . TYR A 1 458 ? -80.971 133.967 408.283 1.00 13.44 438 TYR A CA 1
ATOM 3318 C C . TYR A 1 458 ? -79.720 134.840 408.466 1.00 12.66 438 TYR A C 1
ATOM 3319 O O . TYR A 1 458 ? -79.253 135.460 407.516 1.00 13.81 438 TYR A O 1
ATOM 3328 N N . LEU A 1 459 ? -79.164 134.868 409.675 1.00 12.52 439 LEU A N 1
ATOM 3329 C CA . LEU A 1 459 ? -77.953 135.647 409.920 1.00 12.35 439 LEU A CA 1
ATOM 3330 C C . LEU A 1 459 ? -76.772 135.060 409.165 1.00 12.82 439 LEU A C 1
ATOM 3331 O O . LEU A 1 459 ? -75.946 135.805 408.638 1.00 13.63 439 LEU A O 1
ATOM 3336 N N . VAL A 1 460 ? -76.685 133.731 409.129 1.00 14.80 440 VAL A N 1
ATOM 3337 C CA . VAL A 1 460 ? -75.637 133.063 408.355 1.00 13.65 440 VAL A CA 1
ATOM 3338 C C . VAL A 1 460 ? -75.971 132.930 406.856 1.00 16.35 440 VAL A C 1
ATOM 3339 O O . VAL A 1 460 ? -75.106 133.122 406.013 1.00 16.25 440 VAL A O 1
ATOM 3343 N N . GLU A 1 461 ? -77.211 132.588 406.527 1.00 14.07 441 GLU A N 1
ATOM 3344 C CA . GLU A 1 461 ? -77.556 132.304 405.134 1.00 16.08 441 GLU A CA 1
ATOM 3345 C C . GLU A 1 461 ? -77.810 133.571 404.291 1.00 16.38 441 GLU A C 1
ATOM 3346 O O . GLU A 1 461 ? -77.360 133.653 403.160 1.00 21.29 441 GLU A O 1
ATOM 3352 N N . HIS A 1 462 ? -78.512 134.550 404.843 1.00 16.76 442 HIS A N 1
ATOM 3353 C CA . HIS A 1 462 ? -78.726 135.814 404.146 1.00 16.99 442 HIS A CA 1
ATOM 3354 C C . HIS A 1 462 ? -77.576 136.781 404.408 1.00 16.44 442 HIS A C 1
ATOM 3355 O O . HIS A 1 462 ? -76.941 137.243 403.472 1.00 16.31 442 HIS A O 1
ATOM 3362 N N . PHE A 1 463 ? -77.346 137.142 405.671 1.00 14.70 443 PHE A N 1
ATOM 3363 C CA . PHE A 1 463 ? -76.315 138.130 405.977 1.00 13.67 443 PHE A CA 1
ATOM 3364 C C . PHE A 1 463 ? -74.874 137.608 405.883 1.00 13.48 443 PHE A C 1
ATOM 3365 O O . PHE A 1 463 ? -73.947 138.395 405.945 1.00 15.20 443 PHE A O 1
ATOM 3373 N N . ASP A 1 464 ? -74.693 136.301 405.724 1.00 15.82 444 ASP A N 1
ATOM 3374 C CA . ASP A 1 464 ? -73.364 135.696 405.534 1.00 13.85 444 ASP A CA 1
ATOM 3375 C C . ASP A 1 464 ? -72.394 135.934 406.722 1.00 15.87 444 ASP A C 1
ATOM 3376 O O . ASP A 1 464 ? -71.186 136.062 406.540 1.00 13.40 444 ASP A O 1
ATOM 3381 N N . VAL A 1 465 ? -72.949 135.997 407.930 1.00 12.06 445 VAL A N 1
ATOM 3382 C CA . VAL A 1 465 ? -72.150 136.087 409.154 1.00 13.87 445 VAL A CA 1
ATOM 3383 C C . VAL A 1 465 ? -71.179 134.893 409.252 1.00 16.23 445 VAL A C 1
ATOM 3384 O O . VAL A 1 465 ? -71.513 133.778 408.879 1.00 14.96 445 VAL A O 1
ATOM 3388 N N . ASP A 1 466 ? -69.955 135.156 409.685 1.00 13.94 446 ASP A N 1
ATOM 3389 C CA . ASP A 1 466 ? -68.915 134.140 409.686 1.00 13.11 446 ASP A CA 1
ATOM 3390 C C . ASP A 1 466 ? -68.723 133.338 410.976 1.00 12.43 446 ASP A C 1
ATOM 3391 O O . ASP A 1 466 ? -67.959 132.385 410.999 1.00 13.05 446 ASP A O 1
ATOM 3396 N N . GLY A 1 467 ? -69.387 133.733 412.046 1.00 13.80 447 GLY A N 1
ATOM 3397 C CA . GLY A 1 467 ? -69.201 133.036 413.310 1.00 12.86 447 GLY A CA 1
ATOM 3398 C C . GLY A 1 467 ? -70.047 133.626 414.412 1.00 10.00 447 GLY A C 1
ATOM 3399 O O . GLY A 1 467 ? -70.706 134.634 414.208 1.00 10.66 447 GLY A O 1
ATOM 3400 N N . PHE A 1 468 ? -70.028 132.998 415.577 1.00 11.13 448 PHE A N 1
ATOM 3401 C CA . PHE A 1 468 ? -70.808 133.485 416.705 1.00 11.27 448 PHE A CA 1
ATOM 3402 C C . PHE A 1 468 ? -69.953 133.506 417.953 1.00 11.47 448 PHE A C 1
ATOM 3403 O O . PHE A 1 468 ? -69.219 132.563 418.227 1.00 12.32 448 PHE A O 1
ATOM 3411 N N . LYS A 1 469 ? -70.062 134.570 418.729 1.00 12.31 449 LYS A N 1
ATOM 3412 C CA . LYS A 1 469 ? -69.351 134.570 419.970 1.00 11.03 449 LYS A CA 1
ATOM 3413 C C . LYS A 1 469 ? -70.367 134.000 420.928 1.00 13.38 449 LYS A C 1
ATOM 3414 O O . LYS A 1 469 ? -71.266 134.711 421.395 1.00 13.53 449 LYS A O 1
ATOM 3420 N N . THR A 1 470 ? -70.153 132.755 421.320 1.00 13.67 450 THR A N 1
ATOM 3421 C CA . THR A 1 470 ? -71.186 132.118 422.097 1.00 12.71 450 THR A CA 1
ATOM 3422 C C . THR A 1 470 ? -70.691 132.285 423.515 1.00 13.21 450 THR A C 1
ATOM 3423 O O . THR A 1 470 ? -69.961 131.458 424.052 1.00 16.53 450 THR A O 1
ATOM 3427 N N . ALA A 1 471 ? -71.189 133.347 424.121 1.00 12.36 451 ALA A N 1
ATOM 3428 C CA . ALA A 1 471 ? -70.837 133.768 425.462 1.00 12.73 451 ALA A CA 1
ATOM 3429 C C . ALA A 1 471 ? -71.705 133.034 426.477 1.00 11.51 451 ALA A C 1
ATOM 3430 O O . ALA A 1 471 ? -72.778 132.587 426.135 1.00 12.65 451 ALA A O 1
ATOM 3432 N N . GLY A 1 472 ? -71.234 132.914 427.711 1.00 15.60 452 GLY A N 1
ATOM 3433 C CA . GLY A 1 472 ? -72.035 132.333 428.778 1.00 15.47 452 GLY A CA 1
ATOM 3434 C C . GLY A 1 472 ? -72.206 130.835 428.649 1.00 13.83 452 GLY A C 1
ATOM 3435 O O . GLY A 1 472 ? -71.337 130.152 428.124 1.00 16.83 452 GLY A O 1
ATOM 3436 N N . GLY A 1 473 ? -73.336 130.327 429.116 1.00 13.36 453 GLY A N 1
ATOM 3437 C CA . GLY A 1 473 ? -73.555 128.896 429.190 1.00 12.64 453 GLY A CA 1
ATOM 3438 C C . GLY A 1 473 ? -73.304 128.263 430.564 1.00 15.67 453 GLY A C 1
ATOM 3439 O O . GLY A 1 473 ? -73.447 127.054 430.718 1.00 15.39 453 GLY A O 1
ATOM 3440 N N . GLU A 1 474 ? -72.943 129.078 431.554 1.00 14.77 454 GLU A N 1
ATOM 3441 C CA . GLU A 1 474 ? -72.668 128.600 432.922 1.00 15.46 454 GLU A CA 1
ATOM 3442 C C . GLU A 1 474 ? -73.894 128.670 433.826 1.00 15.56 454 GLU A C 1
ATOM 3443 O O . GLU A 1 474 ? -73.788 128.466 435.023 1.00 17.39 454 GLU A O 1
ATOM 3449 N N . HIS A 1 475 ? -75.040 129.014 433.250 1.00 15.27 455 HIS A N 1
ATOM 3450 C CA . HIS A 1 475 ? -76.176 129.518 434.016 1.00 15.91 455 HIS A CA 1
ATOM 3451 C C . HIS A 1 475 ? -76.970 128.465 434.783 1.00 17.22 455 HIS A C 1
ATOM 3452 O O . HIS A 1 475 ? -77.808 128.823 435.597 1.00 15.45 455 HIS A O 1
ATOM 3459 N N . ALA A 1 476 ? -76.742 127.184 434.510 1.00 15.37 456 ALA A N 1
ATOM 3460 C CA . ALA A 1 476 ? -77.617 126.190 435.101 1.00 16.08 456 ALA A CA 1
ATOM 3461 C C . ALA A 1 476 ? -77.133 125.839 436.499 1.00 16.96 456 ALA A C 1
ATOM 3462 O O . ALA A 1 476 ? -76.091 125.228 436.661 1.00 17.47 456 ALA A O 1
ATOM 3464 N N . TRP A 1 477 ? -77.935 126.188 437.493 1.00 17.41 457 TRP A N 1
ATOM 3465 C CA . TRP A 1 477 ? -77.671 125.770 438.861 1.00 18.17 457 TRP A CA 1
ATOM 3466 C C . TRP A 1 477 ? -78.849 124.968 439.377 1.00 19.88 457 TRP A C 1
ATOM 3467 O O . TRP A 1 477 ? -79.945 125.491 439.516 1.00 20.28 457 TRP A O 1
ATOM 3478 N N . GLY A 1 478 ? -78.634 123.673 439.544 1.00 20.45 458 GLY A N 1
ATOM 3479 C CA . GLY A 1 478 ? -79.309 122.865 440.533 1.00 18.16 458 GLY A CA 1
ATOM 3480 C C . GLY A 1 478 ? -79.004 121.407 440.254 1.00 18.75 458 GLY A C 1
ATOM 3481 O O . GLY A 1 478 ? -78.869 121.004 439.098 1.00 17.46 458 GLY A O 1
ATOM 3482 N N . HIS A 1 479 ? -79.086 120.582 441.283 1.00 18.29 459 HIS A N 1
ATOM 3483 C CA . HIS A 1 479 ? -78.660 119.204 441.160 1.00 17.23 459 HIS A CA 1
ATOM 3484 C C . HIS A 1 479 ? -79.751 118.388 440.505 1.00 16.47 459 HIS A C 1
ATOM 3485 O O . HIS A 1 479 ? -79.485 117.378 439.891 1.00 18.55 459 HIS A O 1
ATOM 3492 N N . ASP A 1 480 ? -80.989 118.801 440.735 1.00 16.95 460 ASP A N 1
ATOM 3493 C CA . ASP A 1 480 ? -82.175 118.101 440.256 1.00 16.88 460 ASP A CA 1
ATOM 3494 C C . ASP A 1 480 ? -82.797 118.648 438.968 1.00 21.04 460 ASP A C 1
ATOM 3495 O O . ASP A 1 480 ? -83.929 118.304 438.654 1.00 19.07 460 ASP A O 1
ATOM 3500 N N . LEU A 1 481 ? -82.130 119.581 438.295 1.00 16.88 461 LEU A N 1
ATOM 3501 C CA . LEU A 1 481 ? -82.621 120.055 436.992 1.00 16.09 461 LEU A CA 1
ATOM 3502 C C . LEU A 1 481 ? -82.795 118.873 436.036 1.00 17.67 461 LEU A C 1
ATOM 3503 O O . LEU A 1 481 ? -82.139 117.858 436.188 1.00 20.09 461 LEU A O 1
ATOM 3508 N N . VAL A 1 482 ? -83.730 118.975 435.098 1.00 19.26 462 VAL A N 1
ATOM 3509 C CA . VAL A 1 482 ? -83.976 117.889 434.157 1.00 15.01 462 VAL A CA 1
ATOM 3510 C C . VAL A 1 482 ? -83.778 118.305 432.696 1.00 16.94 462 VAL A C 1
ATOM 3511 O O . VAL A 1 482 ? -84.401 119.253 432.222 1.00 18.71 462 VAL A O 1
ATOM 3515 N N . TYR A 1 483 ? -82.916 117.568 431.998 1.00 17.54 463 TYR A N 1
ATOM 3516 C CA . TYR A 1 483 ? -82.622 117.793 430.590 1.00 16.76 463 TYR A CA 1
ATOM 3517 C C . TYR A 1 483 ? -83.290 116.736 429.737 1.00 19.41 463 TYR A C 1
ATOM 3518 O O . TYR A 1 483 ? -83.448 115.591 430.166 1.00 19.47 463 TYR A O 1
ATOM 3527 N N . ALA A 1 484 ? -83.671 117.123 428.521 1.00 17.56 464 ALA A N 1
ATOM 3528 C CA . ALA A 1 484 ? -84.418 116.238 427.638 1.00 14.80 464 ALA A CA 1
ATOM 3529 C C . ALA A 1 484 ? -83.603 115.032 427.186 1.00 17.40 464 ALA A C 1
ATOM 3530 O O . ALA A 1 484 ? -84.159 114.062 426.692 1.00 18.15 464 ALA A O 1
ATOM 3532 N N . ASP A 1 485 ? -82.292 115.084 427.361 1.00 16.50 465 ASP A N 1
ATOM 3533 C CA . ASP A 1 485 ? -81.469 113.955 426.981 1.00 16.57 465 ASP A CA 1
ATOM 3534 C C . ASP A 1 485 ? -81.489 112.889 428.085 1.00 18.97 465 ASP A C 1
ATOM 3535 O O . ASP A 1 485 ? -80.835 111.875 427.957 1.00 18.81 465 ASP A O 1
ATOM 3540 N N . GLY A 1 486 ? -82.227 113.154 429.166 1.00 18.82 466 GLY A N 1
ATOM 3541 C CA . GLY A 1 486 ? -82.363 112.207 430.267 1.00 18.86 466 GLY A CA 1
ATOM 3542 C C . GLY A 1 486 ? -81.414 112.429 431.433 1.00 20.02 466 GLY A C 1
ATOM 3543 O O . GLY A 1 486 ? -81.532 111.773 432.474 1.00 25.13 466 GLY A O 1
ATOM 3544 N N . ARG A 1 487 ? -80.465 113.344 431.278 1.00 17.60 467 ARG A N 1
ATOM 3545 C CA . ARG A 1 487 ? -79.562 113.677 432.372 1.00 16.17 467 ARG A CA 1
ATOM 3546 C C . ARG A 1 487 ? -80.188 114.644 433.369 1.00 16.29 467 ARG A C 1
ATOM 3547 O O . ARG A 1 487 ? -80.986 115.499 432.998 1.00 17.15 467 ARG A O 1
ATOM 3555 N N . LYS A 1 488 ? -79.797 114.521 434.633 1.00 18.39 468 LYS A N 1
ATOM 3556 C CA . LYS A 1 488 ? -80.199 115.493 435.626 1.00 16.86 468 LYS A CA 1
ATOM 3557 C C . LYS A 1 488 ? -79.112 116.549 435.766 1.00 16.47 468 LYS A C 1
ATOM 3558 O O . LYS A 1 488 ? -78.027 116.405 435.214 1.00 17.12 468 LYS A O 1
ATOM 3564 N N . GLY A 1 489 ? -79.384 117.574 436.565 1.00 18.05 469 GLY A N 1
ATOM 3565 C CA . GLY A 1 489 ? -78.518 118.737 436.628 1.00 17.42 469 GLY A CA 1
ATOM 3566 C C . GLY A 1 489 ? -77.129 118.468 437.168 1.00 20.00 469 GLY A C 1
ATOM 3567 O O . GLY A 1 489 ? -76.167 119.096 436.737 1.00 15.34 469 GLY A O 1
ATOM 3568 N N . ASP A 1 490 ? -77.016 117.529 438.109 1.00 19.08 470 ASP A N 1
ATOM 3569 C CA . ASP A 1 490 ? -75.717 117.225 438.690 1.00 16.02 470 ASP A CA 1
ATOM 3570 C C . ASP A 1 490 ? -74.758 116.700 437.631 1.00 16.33 470 ASP A C 1
ATOM 3571 O O . ASP A 1 490 ? -73.561 116.900 437.730 1.00 18.00 470 ASP A O 1
ATOM 3576 N N . GLU A 1 491 ? -75.293 115.953 436.673 1.00 16.60 471 GLU A N 1
ATOM 3577 C CA . GLU A 1 491 ? -74.582 115.548 435.467 1.00 17.00 471 GLU A CA 1
ATOM 3578 C C . GLU A 1 491 ? -74.586 116.541 434.287 1.00 19.79 471 GLU A C 1
ATOM 3579 O O . GLU A 1 491 ? -73.585 116.711 433.602 1.00 19.92 471 GLU A O 1
ATOM 3585 N N . GLY A 1 492 ? -75.736 117.152 434.024 1.00 17.99 472 GLY A N 1
ATOM 3586 C CA . GLY A 1 492 ? -75.944 117.878 432.783 1.00 15.75 472 GLY A CA 1
ATOM 3587 C C . GLY A 1 492 ? -75.427 119.305 432.761 1.00 17.11 472 GLY A C 1
ATOM 3588 O O . GLY A 1 492 ? -75.084 119.822 431.702 1.00 17.50 472 GLY A O 1
ATOM 3589 N N . ASN A 1 493 ? -75.373 119.942 433.926 1.00 17.50 473 ASN A N 1
ATOM 3590 C CA . ASN A 1 493 ? -75.041 121.357 433.999 1.00 17.34 473 ASN A CA 1
ATOM 3591 C C . ASN A 1 493 ? -73.645 121.676 433.486 1.00 17.02 473 ASN A C 1
ATOM 3592 O O . ASN A 1 493 ? -73.450 122.693 432.838 1.00 14.85 473 ASN A O 1
ATOM 3597 N N . ASN A 1 494 ? -72.682 120.810 433.780 1.00 15.49 474 ASN A N 1
ATOM 3598 C CA . ASN A 1 494 ? -71.336 120.983 433.270 1.00 16.54 474 ASN A CA 1
ATOM 3599 C C . ASN A 1 494 ? -71.256 120.740 431.756 1.00 15.20 474 ASN A C 1
ATOM 3600 O O . ASN A 1 494 ? -70.378 121.273 431.093 1.00 14.12 474 ASN A O 1
ATOM 3605 N N . LEU A 1 495 ? -72.160 119.923 431.228 1.00 15.76 475 LEU A N 1
ATOM 3606 C CA . LEU A 1 495 ? -72.163 119.614 429.803 1.00 14.95 475 LEU A CA 1
ATOM 3607 C C . LEU A 1 495 ? -72.801 120.719 428.955 1.00 15.13 475 LEU A C 1
ATOM 3608 O O . LEU A 1 495 ? -72.550 120.783 427.755 1.00 12.10 475 LEU A O 1
ATOM 3613 N N . TYR A 1 496 ? -73.616 121.567 429.585 1.00 14.01 476 TYR A N 1
ATOM 3614 C CA . TYR A 1 496 ? -74.384 122.567 428.859 1.00 14.44 476 TYR A CA 1
ATOM 3615 C C . TYR A 1 496 ? -73.536 123.410 427.896 1.00 13.77 476 TYR A C 1
ATOM 3616 O O . TYR A 1 496 ? -73.911 123.513 426.753 1.00 16.14 476 TYR A O 1
ATOM 3625 N N . PRO A 1 497 ? -72.402 123.988 428.345 1.00 11.96 477 PRO A N 1
ATOM 3626 C CA . PRO A 1 497 ? -71.643 124.808 427.389 1.00 13.20 477 PRO A CA 1
ATOM 3627 C C . PRO A 1 497 ? -71.077 124.019 426.205 1.00 15.49 477 PRO A C 1
ATOM 3628 O O . PRO A 1 497 ? -70.879 124.625 425.151 1.00 14.46 477 PRO A O 1
ATOM 3632 N N . VAL A 1 498 ? -70.829 122.720 426.375 1.00 12.81 478 VAL A N 1
ATOM 3633 C CA . VAL A 1 498 ? -70.440 121.867 425.259 1.00 10.69 478 VAL A CA 1
ATOM 3634 C C . VAL A 1 498 ? -71.552 121.781 424.203 1.00 13.21 478 VAL A C 1
ATOM 3635 O O . VAL A 1 498 ? -71.294 122.004 423.020 1.00 12.99 478 VAL A O 1
ATOM 3639 N N . HIS A 1 499 ? -72.765 121.444 424.639 1.00 12.45 479 HIS A N 1
ATOM 3640 C CA . HIS A 1 499 ? -73.931 121.391 423.765 1.00 12.50 479 HIS A CA 1
ATOM 3641 C C . HIS A 1 499 ? -74.132 122.730 423.050 1.00 13.91 479 HIS A C 1
ATOM 3642 O O . HIS A 1 499 ? -74.492 122.766 421.879 1.00 13.45 479 HIS A O 1
ATOM 3649 N N . TYR A 1 500 ? -73.888 123.811 423.785 1.00 10.21 480 TYR A N 1
ATOM 3650 C CA . TYR A 1 500 ? -74.113 125.175 423.318 1.00 13.29 480 TYR A CA 1
ATOM 3651 C C . TYR A 1 500 ? -73.177 125.530 422.159 1.00 13.99 480 TYR A C 1
ATOM 3652 O O . TYR A 1 500 ? -73.634 125.907 421.101 1.00 12.62 480 TYR A O 1
ATOM 3661 N N . ALA A 1 501 ? -71.880 125.368 422.371 1.00 13.59 481 ALA A N 1
ATOM 3662 C CA . ALA A 1 501 ? -70.893 125.529 421.316 1.00 14.46 481 ALA A CA 1
ATOM 3663 C C . ALA A 1 501 ? -71.207 124.670 420.088 1.00 13.48 481 ALA A C 1
ATOM 3664 O O . ALA A 1 501 ? -71.207 125.158 418.949 1.00 13.44 481 ALA A O 1
ATOM 3666 N N . ARG A 1 502 ? -71.457 123.394 420.335 1.00 12.52 482 ARG A N 1
ATOM 3667 C CA . ARG A 1 502 ? -71.764 122.424 419.297 1.00 10.33 482 ARG A CA 1
ATOM 3668 C C . ARG A 1 502 ? -72.982 122.859 418.473 1.00 13.07 482 ARG A C 1
ATOM 3669 O O . ARG A 1 502 ? -72.992 122.719 417.253 1.00 12.63 482 ARG A O 1
ATOM 3677 N N . ALA A 1 503 ? -74.006 123.372 419.149 1.00 14.53 483 ALA A N 1
ATOM 3678 C CA . ALA A 1 503 ? -75.225 123.785 418.464 1.00 12.95 483 ALA A CA 1
ATOM 3679 C C . ALA A 1 503 ? -74.927 124.868 417.423 1.00 10.52 483 ALA A C 1
ATOM 3680 O O . ALA A 1 503 ? -75.400 124.794 416.308 1.00 11.80 483 ALA A O 1
ATOM 3682 N N . PHE A 1 504 ? -74.140 125.871 417.785 1.00 12.70 484 PHE A N 1
ATOM 3683 C CA . PHE A 1 504 ? -73.870 126.925 416.818 1.00 12.29 484 PHE A CA 1
ATOM 3684 C C . PHE A 1 504 ? -72.789 126.516 415.810 1.00 11.61 484 PHE A C 1
ATOM 3685 O O . PHE A 1 504 ? -72.825 126.953 414.652 1.00 12.18 484 PHE A O 1
ATOM 3693 N N . GLY A 1 505 ? -71.888 125.627 416.215 1.00 10.84 485 GLY A N 1
ATOM 3694 C CA . GLY A 1 505 ? -70.989 124.989 415.266 1.00 10.08 485 GLY A CA 1
ATOM 3695 C C . GLY A 1 505 ? -71.781 124.322 414.147 1.00 13.33 485 GLY A C 1
ATOM 3696 O O . GLY A 1 505 ? -71.495 124.518 412.961 1.00 14.88 485 GLY A O 1
ATOM 3697 N N . ASP A 1 506 ? -72.804 123.567 414.530 1.00 11.72 486 ASP A N 1
ATOM 3698 C CA . ASP A 1 506 ? -73.642 122.840 413.583 1.00 12.63 486 ASP A CA 1
ATOM 3699 C C . ASP A 1 506 ? -74.471 123.761 412.680 1.00 12.61 486 ASP A C 1
ATOM 3700 O O . ASP A 1 506 ? -74.666 123.451 411.514 1.00 12.99 486 ASP A O 1
ATOM 3705 N N . LEU A 1 507 ? -74.979 124.858 413.230 1.00 11.48 487 LEU A N 1
ATOM 3706 C CA . LEU A 1 507 ? -75.657 125.862 412.411 1.00 12.27 487 LEU A CA 1
ATOM 3707 C C . LEU A 1 507 ? -74.754 126.327 411.266 1.00 11.92 487 LEU A C 1
ATOM 3708 O O . LEU A 1 507 ? -75.154 126.312 410.116 1.00 14.79 487 LEU A O 1
ATOM 3713 N N . LEU A 1 508 ? -73.537 126.720 411.610 1.00 10.88 488 LEU A N 1
ATOM 3714 C CA . LEU A 1 508 ? -72.552 127.179 410.648 1.00 13.46 488 LEU A CA 1
ATOM 3715 C C . LEU A 1 508 ? -72.270 126.081 409.612 1.00 15.27 488 LEU A C 1
ATOM 3716 O O . LEU A 1 508 ? -72.357 126.336 408.420 1.00 13.64 488 LEU A O 1
ATOM 3721 N N . ARG A 1 509 ? -71.981 124.865 410.076 1.00 14.58 489 ARG A N 1
ATOM 3722 C CA . ARG A 1 509 ? -71.833 123.709 409.185 1.00 13.13 489 ARG A CA 1
ATOM 3723 C C . ARG A 1 509 ? -73.008 123.553 408.226 1.00 14.27 489 ARG A C 1
ATOM 3724 O O . ARG A 1 509 ? -72.811 123.300 407.055 1.00 14.83 489 ARG A O 1
ATOM 3732 N N . SER A 1 510 ? -74.230 123.707 408.728 1.00 13.77 490 SER A N 1
ATOM 3733 C CA . SER A 1 510 ? -75.410 123.435 407.923 1.00 13.99 490 SER A CA 1
ATOM 3734 C C . SER A 1 510 ? -75.569 124.483 406.827 1.00 16.93 490 SER A C 1
ATOM 3735 O O . SER A 1 510 ? -76.263 124.256 405.852 1.00 16.55 490 SER A O 1
ATOM 3738 N N . ALA A 1 511 ? -74.936 125.630 407.027 1.00 13.92 491 ALA A N 1
ATOM 3739 C CA . ALA A 1 511 ? -74.915 126.712 406.054 1.00 15.58 491 ALA A CA 1
ATOM 3740 C C . ALA A 1 511 ? -73.672 126.637 405.176 1.00 17.60 491 ALA A C 1
ATOM 3741 O O . ALA A 1 511 ? -73.386 127.552 404.431 1.00 23.54 491 ALA A O 1
ATOM 3743 N N . GLY A 1 512 ? -72.887 125.577 405.320 1.00 19.99 492 GLY A N 1
ATOM 3744 C CA . GLY A 1 512 ? -71.730 125.383 404.464 1.00 17.93 492 GLY A CA 1
ATOM 3745 C C . GLY A 1 512 ? -70.499 126.144 404.914 1.00 19.15 492 GLY A C 1
ATOM 3746 O O . GLY A 1 512 ? -69.547 126.284 404.155 1.00 21.34 492 GLY A O 1
ATOM 3747 N N . LYS A 1 513 ? -70.502 126.602 406.163 1.00 16.40 493 LYS A N 1
ATOM 3748 C CA . LYS A 1 513 ? -69.406 127.396 406.694 1.00 14.73 493 LYS A CA 1
ATOM 3749 C C . LYS A 1 513 ? -68.696 126.674 407.834 1.00 14.44 493 LYS A C 1
ATOM 3750 O O . LYS A 1 513 ? -69.268 125.808 408.466 1.00 17.03 493 LYS A O 1
ATOM 3756 N N . ALA A 1 514 ? -67.450 127.042 408.083 1.00 15.02 494 ALA A N 1
ATOM 3757 C CA . ALA A 1 514 ? -66.670 126.447 409.168 1.00 15.65 494 ALA A CA 1
ATOM 3758 C C . ALA A 1 514 ? -67.273 126.764 410.538 1.00 14.75 494 ALA A C 1
ATOM 3759 O O . ALA A 1 514 ? -67.822 127.842 410.742 1.00 12.20 494 ALA A O 1
ATOM 3761 N N . PRO A 1 515 ? -67.163 125.809 411.483 1.00 14.92 495 PRO A N 1
ATOM 3762 C CA . PRO A 1 515 ? -67.839 125.927 412.779 1.00 13.57 495 PRO A CA 1
ATOM 3763 C C . PRO A 1 515 ? -67.106 126.889 413.692 1.00 15.64 495 PRO A C 1
ATOM 3764 O O . PRO A 1 515 ? -66.594 126.464 414.733 1.00 13.21 495 PRO A O 1
ATOM 3768 N N . VAL A 1 516 ? -67.062 128.169 413.334 1.00 13.87 496 VAL A N 1
ATOM 3769 C CA . VAL A 1 516 ? -66.294 129.067 414.146 1.00 11.17 496 VAL A CA 1
ATOM 3770 C C . VAL A 1 516 ? -67.241 129.647 415.183 1.00 12.17 496 VAL A C 1
ATOM 3771 O O . VAL A 1 516 ? -67.910 130.625 414.939 1.00 13.90 496 VAL A O 1
ATOM 3775 N N . THR A 1 517 ? -67.128 129.127 416.399 1.00 12.56 497 THR A N 1
ATOM 3776 C CA . THR A 1 517 ? -67.820 129.632 417.568 1.00 11.94 497 THR A CA 1
ATOM 3777 C C . THR A 1 517 ? -66.670 130.159 418.407 1.00 13.37 497 THR A C 1
ATOM 3778 O O . THR A 1 517 ? -65.532 129.738 418.222 1.00 12.66 497 THR A O 1
ATOM 3782 N N . PHE A 1 518 ? -66.956 131.132 419.255 1.00 11.89 498 PHE A N 1
ATOM 3783 C CA . PHE A 1 518 ? -65.962 131.741 420.103 1.00 13.22 498 PHE A CA 1
ATOM 3784 C C . PHE A 1 518 ? -66.566 131.740 421.518 1.00 12.80 498 PHE A C 1
ATOM 3785 O O . PHE A 1 518 ? -67.469 132.520 421.795 1.00 12.13 498 PHE A O 1
ATOM 3793 N N . SER A 1 519 ? -66.026 130.912 422.408 1.00 13.66 499 SER A N 1
ATOM 3794 C CA . SER A 1 519 ? -66.671 130.589 423.693 1.00 11.90 499 SER A CA 1
ATOM 3795 C C . SER A 1 519 ? -65.716 130.776 424.871 1.00 11.31 499 SER A C 1
ATOM 3796 O O . SER A 1 519 ? -64.530 130.571 424.721 1.00 13.30 499 SER A O 1
ATOM 3799 N N . ARG A 1 520 ? -66.205 131.258 426.005 1.00 12.20 500 ARG A N 1
ATOM 3800 C CA . ARG A 1 520 ? -65.442 131.221 427.254 1.00 11.36 500 ARG A CA 1
ATOM 3801 C C . ARG A 1 520 ? -65.598 129.904 428.035 1.00 13.86 500 ARG A C 1
ATOM 3802 O O . ARG A 1 520 ? -64.666 129.443 428.670 1.00 13.13 500 ARG A O 1
ATOM 3810 N N . ALA A 1 521 ? -66.787 129.312 427.969 1.00 16.51 501 ALA A N 1
ATOM 3811 C CA . ALA A 1 521 ? -67.170 128.217 428.844 1.00 14.73 501 ALA A CA 1
ATOM 3812 C C . ALA A 1 521 ? -67.129 126.886 428.130 1.00 14.37 501 ALA A C 1
ATOM 3813 O O . ALA A 1 521 ? -67.336 126.812 426.925 1.00 16.56 501 ALA A O 1
ATOM 3815 N N . GLY A 1 522 ? -66.817 125.836 428.881 1.00 12.36 502 GLY A N 1
ATOM 3816 C CA . GLY A 1 522 ? -66.769 124.506 428.321 1.00 13.90 502 GLY A CA 1
ATOM 3817 C C . GLY A 1 522 ? -66.472 123.435 429.351 1.00 14.29 502 GLY A C 1
ATOM 3818 O O . GLY A 1 522 ? -66.447 123.698 430.556 1.00 15.35 502 GLY A O 1
ATOM 3819 N N . PHE A 1 523 ? -66.236 122.230 428.858 1.00 14.12 503 PHE A N 1
ATOM 3820 C CA . PHE A 1 523 ? -65.996 121.064 429.688 1.00 15.91 503 PHE A CA 1
ATOM 3821 C C . PHE A 1 523 ? -65.314 120.045 428.801 1.00 16.96 503 PHE A C 1
ATOM 3822 O O . PHE A 1 523 ? -64.974 120.344 427.655 1.00 14.66 503 PHE A O 1
ATOM 3830 N N . THR A 1 524 ? -65.149 118.838 429.326 1.00 18.78 504 THR A N 1
ATOM 3831 C CA . THR A 1 524 ? -64.681 117.707 428.550 1.00 14.48 504 THR A CA 1
ATOM 3832 C C . THR A 1 524 ? -65.500 117.584 427.263 1.00 16.28 504 THR A C 1
ATOM 3833 O O . THR A 1 524 ? -66.719 117.580 427.304 1.00 14.37 504 THR A O 1
ATOM 3837 N N . GLY A 1 525 ? -64.822 117.481 426.126 1.00 15.64 505 GLY A N 1
ATOM 3838 C CA . GLY A 1 525 ? -65.503 117.417 424.845 1.00 14.24 505 GLY A CA 1
ATOM 3839 C C . GLY A 1 525 ? -65.541 118.735 424.078 1.00 16.43 505 GLY A C 1
ATOM 3840 O O . GLY A 1 525 ? -65.716 118.729 422.862 1.00 15.74 505 GLY A O 1
ATOM 3841 N N . SER A 1 526 ? -65.361 119.856 424.774 1.00 15.24 506 SER A N 1
ATOM 3842 C CA . SER A 1 526 ? -65.338 121.165 424.120 1.00 15.11 506 SER A CA 1
ATOM 3843 C C . SER A 1 526 ? -64.221 121.305 423.071 1.00 16.10 506 SER A C 1
ATOM 3844 O O . SER A 1 526 ? -64.288 122.180 422.207 1.00 16.05 506 SER A O 1
ATOM 3847 N N . GLN A 1 527 ? -63.217 120.435 423.145 1.00 15.76 507 GLN A N 1
ATOM 3848 C CA . GLN A 1 527 ? -62.104 120.437 422.198 1.00 13.48 507 GLN A CA 1
ATOM 3849 C C . GLN A 1 527 ? -62.597 120.414 420.741 1.00 13.78 507 GLN A C 1
ATOM 3850 O O . GLN A 1 527 ? -61.973 120.987 419.861 1.00 13.27 507 GLN A O 1
ATOM 3856 N N . ALA A 1 528 ? -63.712 119.739 420.507 1.00 13.08 508 ALA A N 1
ATOM 3857 C CA . ALA A 1 528 ? -64.216 119.559 419.160 1.00 15.52 508 ALA A CA 1
ATOM 3858 C C . ALA A 1 528 ? -64.962 120.782 418.630 1.00 12.95 508 ALA A C 1
ATOM 3859 O O . ALA A 1 528 ? -65.327 120.808 417.465 1.00 14.59 508 ALA A O 1
ATOM 3861 N N . HIS A 1 529 ? -65.239 121.763 419.485 1.00 13.60 509 HIS A N 1
ATOM 3862 C CA . HIS A 1 529 ? -66.090 122.855 419.032 1.00 14.78 509 HIS A CA 1
ATOM 3863 C C . HIS A 1 529 ? -65.534 124.271 419.130 1.00 13.08 509 HIS A C 1
ATOM 3864 O O . HIS A 1 529 ? -65.701 124.944 420.140 1.00 13.15 509 HIS A O 1
ATOM 3871 N N . GLY A 1 530 ? -65.109 124.799 417.993 1.00 16.05 510 GLY A N 1
ATOM 3872 C CA . GLY A 1 530 ? -64.726 126.189 417.894 1.00 12.59 510 GLY A CA 1
ATOM 3873 C C . GLY A 1 530 ? -63.524 126.689 418.661 1.00 13.65 510 GLY A C 1
ATOM 3874 O O . GLY A 1 530 ? -62.568 125.973 418.931 1.00 14.94 510 GLY A O 1
ATOM 3875 N N . ILE A 1 531 ? -63.598 127.968 418.994 1.00 12.64 511 ILE A N 1
ATOM 3876 C CA . ILE A 1 531 ? -62.507 128.725 419.559 1.00 11.36 511 ILE A CA 1
ATOM 3877 C C . ILE A 1 531 ? -62.892 129.143 420.978 1.00 13.27 511 ILE A C 1
ATOM 3878 O O . ILE A 1 531 ? -64.075 129.281 421.290 1.00 12.44 511 ILE A O 1
ATOM 3883 N N . PHE A 1 532 ? -61.890 129.345 421.823 1.00 14.23 512 PHE A N 1
ATOM 3884 C CA . PHE A 1 532 ? -62.111 129.679 423.218 1.00 14.71 512 PHE A CA 1
ATOM 3885 C C . PHE A 1 532 ? -61.276 130.883 423.611 1.00 12.43 512 PHE A C 1
ATOM 3886 O O . PHE A 1 532 ? -60.172 131.074 423.112 1.00 14.11 512 PHE A O 1
ATOM 3894 N N . TRP A 1 533 ? -61.829 131.719 424.476 1.00 13.22 513 TRP A N 1
ATOM 3895 C CA . TRP A 1 533 ? -61.053 132.802 425.043 1.00 14.04 513 TRP A CA 1
ATOM 3896 C C . TRP A 1 533 ? -61.173 132.782 426.569 1.00 13.77 513 TRP A C 1
ATOM 3897 O O . TRP A 1 533 ? -62.141 132.260 427.119 1.00 14.13 513 TRP A O 1
ATOM 3908 N N . ALA A 1 534 ? -60.186 133.372 427.229 1.00 12.82 514 ALA A N 1
ATOM 3909 C CA . ALA A 1 534 ? -59.978 133.207 428.667 1.00 14.86 514 ALA A CA 1
ATOM 3910 C C . ALA A 1 534 ? -61.008 133.915 429.547 1.00 13.91 514 ALA A C 1
ATOM 3911 O O . ALA A 1 534 ? -60.945 133.795 430.755 1.00 14.36 514 ALA A O 1
ATOM 3913 N N . GLY A 1 535 ? -61.921 134.677 428.950 1.00 14.45 515 GLY A N 1
ATOM 3914 C CA . GLY A 1 535 ? -62.986 135.302 429.713 1.00 12.87 515 GLY A CA 1
ATOM 3915 C C . GLY A 1 535 ? -62.629 136.679 430.240 1.00 13.24 515 GLY A C 1
ATOM 3916 O O . GLY A 1 535 ? -61.783 137.356 429.677 1.00 15.82 515 GLY A O 1
ATOM 3917 N N . ASP A 1 536 ? -63.268 137.086 431.331 1.00 13.39 516 ASP A N 1
ATOM 3918 C CA . ASP A 1 536 ? -63.221 138.481 431.774 1.00 16.77 516 ASP A CA 1
ATOM 3919 C C . ASP A 1 536 ? -62.098 138.750 432.785 1.00 19.02 516 ASP A C 1
ATOM 3920 O O . ASP A 1 536 ? -61.967 138.018 433.767 1.00 21.14 516 ASP A O 1
ATOM 3925 N N . GLU A 1 537 ? -61.304 139.798 432.560 1.00 17.16 517 GLU A N 1
ATOM 3926 C CA . GLU A 1 537 ? -60.318 140.248 433.551 1.00 17.24 517 GLU A CA 1
ATOM 3927 C C . GLU A 1 537 ? -60.052 141.756 433.536 1.00 19.95 517 GLU A C 1
ATOM 3928 O O . GLU A 1 537 ? -60.377 142.456 432.566 1.00 18.48 517 GLU A O 1
ATOM 3934 N N . ASP A 1 538 ? -59.454 142.253 434.619 1.00 21.24 518 ASP A N 1
ATOM 3935 C CA . ASP A 1 538 ? -59.024 143.647 434.662 1.00 19.97 518 ASP A CA 1
ATOM 3936 C C . ASP A 1 538 ? -57.749 143.802 433.859 1.00 19.29 518 ASP A C 1
ATOM 3937 O O . ASP A 1 538 ? -57.148 142.804 433.468 1.00 19.29 518 ASP A O 1
ATOM 3942 N N . SER A 1 539 ? -57.270 145.034 433.706 1.00 19.73 519 SER A N 1
ATOM 3943 C CA . SER A 1 539 ? -56.048 145.209 432.954 1.00 16.93 519 SER A CA 1
ATOM 3944 C C . SER A 1 539 ? -54.923 145.375 433.956 1.00 18.34 519 SER A C 1
ATOM 3945 O O . SER A 1 539 ? -54.614 146.490 434.355 1.00 21.76 519 SER A O 1
ATOM 3948 N N . THR A 1 540 ? -54.187 144.290 434.177 1.00 20.52 520 THR A N 1
ATOM 3949 C CA . THR A 1 540 ? -53.175 144.203 435.226 1.00 16.92 520 THR A CA 1
ATOM 3950 C C . THR A 1 540 ? -52.154 143.208 434.772 1.00 18.26 520 THR A C 1
ATOM 3951 O O . THR A 1 540 ? -52.457 142.344 433.954 1.00 19.69 520 THR A O 1
ATOM 3955 N N . TRP A 1 541 ? -50.957 143.290 435.333 1.00 21.28 521 TRP A N 1
ATOM 3956 C CA . TRP A 1 541 ? -49.933 142.314 435.015 1.00 19.59 521 TRP A CA 1
ATOM 3957 C C . TRP A 1 541 ? -50.327 140.947 435.556 1.00 19.48 521 TRP A C 1
ATOM 3958 O O . TRP A 1 541 ? -50.041 139.926 434.940 1.00 22.96 521 TRP A O 1
ATOM 3969 N N . GLN A 1 542 ? -50.995 140.936 436.704 1.00 22.70 522 GLN A N 1
ATOM 3970 C CA . GLN A 1 542 ? -51.421 139.683 437.308 1.00 22.85 522 GLN A CA 1
ATOM 3971 C C . GLN A 1 542 ? -52.383 138.923 436.386 1.00 19.06 522 GLN A C 1
ATOM 3972 O O . GLN A 1 542 ? -52.261 137.723 436.216 1.00 20.60 522 GLN A O 1
ATOM 3978 N N . ALA A 1 543 ? -53.328 139.630 435.784 1.00 19.69 523 ALA A N 1
ATOM 3979 C CA . ALA A 1 543 ? -54.264 139.001 434.851 1.00 17.78 523 ALA A CA 1
ATOM 3980 C C . ALA A 1 543 ? -53.556 138.509 433.581 1.00 17.72 523 ALA A C 1
ATOM 3981 O O . ALA A 1 543 ? -53.900 137.468 433.040 1.00 21.77 523 ALA A O 1
ATOM 3983 N N . PHE A 1 544 ? -52.571 139.273 433.125 1.00 19.64 524 PHE A N 1
ATOM 3984 C CA . PHE A 1 544 ? -51.735 138.912 431.982 1.00 15.65 524 PHE A CA 1
ATOM 3985 C C . PHE A 1 544 ? -51.089 137.553 432.260 1.00 17.71 524 PHE A C 1
ATOM 3986 O O . PHE A 1 544 ? -51.228 136.611 431.475 1.00 18.57 524 PHE A O 1
ATOM 3994 N N . ARG A 1 545 ? -50.411 137.441 433.397 1.00 18.30 525 ARG A N 1
ATOM 3995 C CA . ARG A 1 545 ? -49.763 136.187 433.758 1.00 18.12 525 ARG A CA 1
ATOM 3996 C C . ARG A 1 545 ? -50.777 135.056 433.893 1.00 17.82 525 ARG A C 1
ATOM 3997 O O . ARG A 1 545 ? -50.558 133.971 433.375 1.00 17.48 525 ARG A O 1
ATOM 4005 N N . SER A 1 546 ? -51.890 135.314 434.575 1.00 19.33 526 SER A N 1
ATOM 4006 C CA . SER A 1 546 ? -52.927 134.297 434.719 1.00 17.74 526 SER A CA 1
ATOM 4007 C C . SER A 1 546 ? -53.411 133.827 433.345 1.00 17.96 526 SER A C 1
ATOM 4008 O O . SER A 1 546 ? -53.675 132.64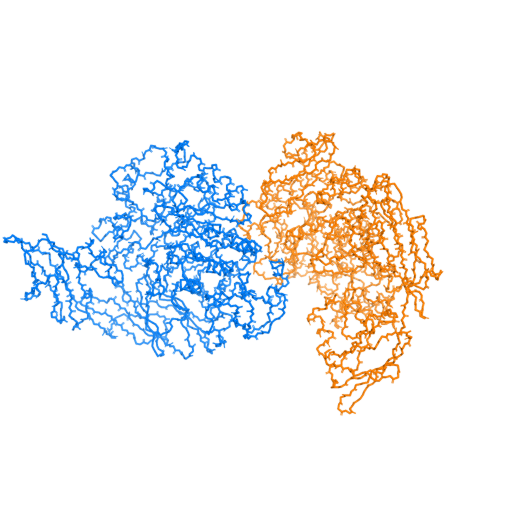2 433.130 1.00 19.91 526 SER A O 1
ATOM 4011 N N . SER A 1 547 ? -53.498 134.763 432.412 1.00 18.34 527 SER A N 1
ATOM 4012 C CA . SER A 1 547 ? -54.021 134.447 431.091 1.00 15.72 527 SER A CA 1
ATOM 4013 C C . SER A 1 547 ? -53.080 133.536 430.305 1.00 13.49 527 SER A C 1
ATOM 4014 O O . SER A 1 547 ? -53.527 132.589 429.678 1.00 17.36 527 SER A O 1
ATOM 4017 N N . VAL A 1 548 ? -51.780 133.808 430.354 1.00 16.02 528 VAL A N 1
ATOM 4018 C CA . VAL A 1 548 ? -50.803 132.908 429.747 1.00 15.49 528 VAL A CA 1
ATOM 4019 C C . VAL A 1 548 ? -50.945 131.481 430.303 1.00 16.68 528 VAL A C 1
ATOM 4020 O O . VAL A 1 548 ? -50.912 130.510 429.556 1.00 16.03 528 VAL A O 1
ATOM 4024 N N . THR A 1 549 ? -51.130 131.373 431.617 1.00 18.77 529 THR A N 1
ATOM 4025 C CA . THR A 1 549 ? -51.268 130.068 432.270 1.00 17.57 529 THR A CA 1
ATOM 4026 C C . THR A 1 549 ? -52.532 129.362 431.814 1.00 15.30 529 THR A C 1
ATOM 4027 O O . THR A 1 549 ? -52.534 128.154 431.600 1.00 17.72 529 THR A O 1
ATOM 4031 N N . ALA A 1 550 ? -53.598 130.137 431.649 1.00 16.04 530 ALA A N 1
ATOM 4032 C CA . ALA A 1 550 ? -54.864 129.623 431.151 1.00 16.50 530 ALA A CA 1
ATOM 4033 C C . ALA A 1 550 ? -54.687 128.978 429.773 1.00 14.93 530 ALA A C 1
ATOM 4034 O O . ALA A 1 550 ? -55.113 127.857 429.554 1.00 15.44 530 ALA A O 1
ATOM 4036 N N . GLY A 1 551 ? -54.045 129.701 428.858 1.00 17.53 531 GLY A N 1
ATOM 4037 C CA . GLY A 1 551 ? -53.746 129.172 427.535 1.00 13.28 531 GLY A CA 1
ATOM 4038 C C . GLY A 1 551 ? -52.934 127.889 427.559 1.00 15.65 531 GLY A C 1
ATOM 4039 O O . GLY A 1 551 ? -53.273 126.927 426.887 1.00 16.00 531 GLY A O 1
ATOM 4040 N N . LEU A 1 552 ? -51.869 127.875 428.354 1.00 17.84 532 LEU A N 1
ATOM 4041 C CA . LEU A 1 552 ? -50.991 126.704 428.456 1.00 17.32 532 LEU A CA 1
ATOM 4042 C C . LEU A 1 552 ? -51.693 125.468 429.010 1.00 14.62 532 LEU A C 1
ATOM 4043 O O . LEU A 1 552 ? -51.532 124.367 428.492 1.00 17.35 532 LEU A O 1
ATOM 4048 N N . THR A 1 553 ? -52.467 125.657 430.069 1.00 17.13 533 THR A N 1
ATOM 4049 C CA . THR A 1 553 ? -53.182 124.552 430.678 1.00 15.15 533 THR A CA 1
ATOM 4050 C C . THR A 1 553 ? -54.285 124.057 429.753 1.00 17.03 533 THR A C 1
ATOM 4051 O O . THR A 1 553 ? -54.425 122.854 429.565 1.00 16.27 533 THR A O 1
ATOM 4055 N N . ALA A 1 554 ? -55.033 124.979 429.142 1.00 16.34 534 ALA A N 1
ATOM 4056 C CA . ALA A 1 554 ? -56.061 124.588 428.173 1.00 15.62 534 ALA A CA 1
ATOM 4057 C C . ALA A 1 554 ? -55.464 123.770 427.029 1.00 14.61 534 ALA A C 1
ATOM 4058 O O . ALA A 1 554 ? -56.025 122.761 426.613 1.00 15.50 534 ALA A O 1
ATOM 4060 N N . ALA A 1 555 ? -54.319 124.215 426.530 1.00 14.43 535 ALA A N 1
ATOM 4061 C CA . ALA A 1 555 ? -53.640 123.509 425.447 1.00 14.47 535 ALA A CA 1
ATOM 4062 C C . ALA A 1 555 ? -53.212 122.099 425.859 1.00 15.66 535 ALA A C 1
ATOM 4063 O O . ALA A 1 555 ? -53.304 121.167 425.077 1.00 16.31 535 ALA A O 1
ATOM 4065 N N . SER A 1 556 ? -52.736 121.952 427.093 1.00 18.79 536 SER A N 1
ATOM 4066 C CA . SER A 1 556 ? -52.326 120.632 427.580 1.00 16.26 536 SER A CA 1
ATOM 4067 C C . SER A 1 556 ? -53.492 119.651 427.585 1.00 16.52 536 SER A C 1
ATOM 4068 O O . SER A 1 556 ? -53.291 118.444 427.600 1.00 18.63 536 SER A O 1
ATOM 4071 N N . CYS A 1 557 ? -54.705 120.189 427.611 1.00 16.81 537 CYS A N 1
ATOM 4072 C CA . CYS A 1 557 ? -55.936 119.410 427.588 1.00 13.92 537 CYS A CA 1
ATOM 4073 C C . CYS A 1 557 ? -56.607 119.301 426.213 1.00 16.39 537 CYS A C 1
ATOM 4074 O O . CYS A 1 557 ? -57.699 118.746 426.095 1.00 15.95 537 CYS A O 1
ATOM 4077 N N . GLY A 1 558 ? -55.970 119.860 425.182 1.00 17.68 538 GLY A N 1
ATOM 4078 C CA . GLY A 1 558 ? -56.465 119.714 423.827 1.00 16.56 538 GLY A CA 1
ATOM 4079 C C . GLY A 1 558 ? -57.280 120.882 423.288 1.00 15.11 538 GLY A C 1
ATOM 4080 O O . GLY A 1 558 ? -57.920 120.757 422.240 1.00 13.80 538 GLY A O 1
ATOM 4081 N N . ILE A 1 559 ? -57.230 122.021 423.975 1.00 15.83 539 ILE A N 1
ATOM 4082 C CA . ILE A 1 559 ? -57.912 123.198 423.482 1.00 15.35 539 ILE A CA 1
ATOM 4083 C C . ILE A 1 559 ? -56.891 123.917 422.603 1.00 15.06 539 ILE A C 1
ATOM 4084 O O . ILE A 1 559 ? -55.924 124.504 423.086 1.00 17.38 539 ILE A O 1
ATOM 4089 N N . VAL A 1 560 ? -57.147 123.875 421.305 1.00 14.52 540 VAL A N 1
ATOM 4090 C CA . VAL A 1 560 ? -56.178 124.315 420.302 1.00 16.19 540 VAL A CA 1
ATOM 4091 C C . VAL A 1 560 ? -56.301 125.812 420.038 1.00 17.62 540 VAL A C 1
ATOM 4092 O O . VAL A 1 560 ? -55.334 126.558 420.175 1.00 14.71 540 VAL A O 1
ATOM 4096 N N . TYR A 1 561 ? -57.474 126.244 419.600 1.00 14.57 541 TYR A N 1
ATOM 4097 C CA . TYR A 1 561 ? -57.617 127.634 419.270 1.00 12.23 541 TYR A CA 1
ATOM 4098 C C . TYR A 1 561 ? -58.086 128.414 420.488 1.00 11.91 541 TYR A C 1
ATOM 4099 O O . TYR A 1 561 ? -59.266 128.460 420.821 1.00 13.79 541 TYR A O 1
ATOM 4108 N N . TRP A 1 562 ? -57.153 129.157 421.045 1.00 14.22 542 TRP A N 1
ATOM 4109 C CA . TRP A 1 562 ? -57.349 129.827 422.311 1.00 12.86 542 TRP A CA 1
ATOM 4110 C C . TRP A 1 562 ? -56.742 131.210 422.258 1.00 11.51 542 TRP A C 1
ATOM 4111 O O . TRP A 1 562 ? -55.686 131.419 421.670 1.00 13.88 542 TRP A O 1
ATOM 4122 N N . GLY A 1 563 ? -57.402 132.139 422.927 1.00 12.83 543 GLY A N 1
ATOM 4123 C CA . GLY A 1 563 ? -56.961 133.516 423.011 1.00 10.01 543 GLY A CA 1
ATOM 4124 C C . GLY A 1 563 ? -57.491 134.150 424.286 1.00 13.62 543 GLY A C 1
ATOM 4125 O O . GLY A 1 563 ? -58.072 133.467 425.128 1.00 11.75 543 GLY A O 1
ATOM 4126 N N . TRP A 1 564 ? -57.260 135.448 424.436 1.00 13.18 544 TRP A N 1
ATOM 4127 C CA . TRP A 1 564 ? -57.666 136.196 425.621 1.00 13.15 544 TRP A CA 1
ATOM 4128 C C . TRP A 1 564 ? -57.869 137.651 425.235 1.00 14.22 544 TRP A C 1
ATOM 4129 O O . TRP A 1 564 ? -57.429 138.055 424.168 1.00 13.38 544 TRP A O 1
ATOM 4140 N N . ASP A 1 565 ? -58.514 138.442 426.087 1.00 15.48 545 ASP A N 1
ATOM 4141 C CA . ASP A 1 565 ? -58.611 139.853 425.775 1.00 16.56 545 ASP A CA 1
ATOM 4142 C C . ASP A 1 565 ? -57.247 140.433 426.113 1.00 15.83 545 ASP A C 1
ATOM 4143 O O . ASP A 1 565 ? -56.916 140.584 427.286 1.00 15.48 545 ASP A O 1
ATOM 4148 N N . LEU A 1 566 ? -56.509 140.894 425.111 1.00 15.13 546 LEU A N 1
ATOM 4149 C CA . LEU A 1 566 ? -55.123 141.236 425.390 1.00 14.21 546 LEU A CA 1
ATOM 4150 C C . LEU A 1 566 ? -55.101 142.513 426.212 1.00 16.18 546 LEU A C 1
ATOM 4151 O O . LEU A 1 566 ? -55.813 143.462 425.920 1.00 16.21 546 LEU A O 1
ATOM 4156 N N . ALA A 1 567 ? -54.335 142.466 427.299 1.00 16.18 547 ALA A N 1
ATOM 4157 C CA . ALA A 1 567 ? -54.244 143.529 428.303 1.00 14.11 547 ALA A CA 1
ATOM 4158 C C . ALA A 1 567 ? -55.572 143.869 429.000 1.00 15.62 547 ALA A C 1
ATOM 4159 O O . ALA A 1 567 ? -55.692 144.931 429.585 1.00 18.33 547 ALA A O 1
ATOM 4161 N N . GLY A 1 568 ? -56.543 142.959 428.962 1.00 16.97 548 GLY A N 1
ATOM 4162 C CA . GLY A 1 568 ? -57.756 143.022 429.766 1.00 14.82 548 GLY A CA 1
ATOM 4163 C C . GLY A 1 568 ? -58.872 143.875 429.180 1.00 17.64 548 GLY A C 1
ATOM 4164 O O . GLY A 1 568 ? -58.587 144.910 428.557 1.00 18.30 548 GLY A O 1
ATOM 4165 N N . PHE A 1 569 ? -60.136 143.507 429.403 1.00 13.64 549 PHE A N 1
ATOM 4166 C CA . PHE A 1 569 ? -61.220 144.354 428.909 1.00 14.36 549 PHE A CA 1
ATOM 4167 C C . PHE A 1 569 ? -61.897 145.271 429.937 1.00 16.96 549 PHE A C 1
ATOM 4168 O O . PHE A 1 569 ? -62.669 146.141 429.560 1.00 18.35 549 PHE A O 1
ATOM 4176 N N . SER A 1 570 ? -61.559 145.124 431.216 1.00 16.74 550 SER A N 1
ATOM 4177 C CA . SER A 1 570 ? -62.380 145.725 432.265 1.00 18.84 550 SER A CA 1
ATOM 4178 C C . SER A 1 570 ? -61.636 146.835 432.982 1.00 18.08 550 SER A C 1
ATOM 4179 O O . SER A 1 570 ? -60.444 146.738 433.195 1.00 19.34 550 SER A O 1
ATOM 4182 N N . GLY A 1 571 ? -62.359 147.882 433.352 1.00 20.85 551 GLY A N 1
ATOM 4183 C CA . GLY A 1 571 ? -61.780 149.003 434.066 1.00 24.77 551 GLY A CA 1
ATOM 4184 C C . GLY A 1 571 ? -61.138 150.033 433.155 1.00 26.49 551 GLY A C 1
ATOM 4185 O O . GLY A 1 571 ? -61.325 149.990 431.944 1.00 25.80 551 GLY A O 1
ATOM 4186 N N . PRO A 1 572 ? -60.377 150.971 433.738 1.00 27.67 552 PRO A N 1
ATOM 4187 C CA . PRO A 1 572 ? -59.701 152.004 432.953 1.00 25.34 552 PRO A CA 1
ATOM 4188 C C . PRO A 1 572 ? -58.812 151.406 431.866 1.00 21.65 552 PRO A C 1
ATOM 4189 O O . PRO A 1 572 ? -58.315 150.296 432.020 1.00 21.03 552 PRO A O 1
ATOM 4193 N N . VAL A 1 573 ? -58.645 152.146 430.777 1.00 20.27 553 VAL A N 1
ATOM 4194 C CA . VAL A 1 573 ? -57.790 151.744 429.677 1.00 18.68 553 VAL A CA 1
ATOM 4195 C C . VAL A 1 573 ? -56.387 151.408 430.188 1.00 20.20 553 VAL A C 1
ATOM 4196 O O . VAL A 1 573 ? -55.842 152.142 430.995 1.00 20.44 553 VAL A O 1
ATOM 4200 N N . PRO A 1 574 ? -55.819 150.277 429.745 1.00 19.31 554 PRO A N 1
ATOM 4201 C CA . PRO A 1 574 ? -54.466 149.896 430.162 1.00 18.46 554 PRO A CA 1
ATOM 4202 C C . PRO A 1 574 ? -53.416 150.937 429.810 1.00 23.01 554 PRO A C 1
ATOM 4203 O O . PRO A 1 574 ? -53.552 151.623 428.800 1.00 23.73 554 PRO A O 1
ATOM 4207 N N . ASP A 1 575 ? -52.373 151.036 430.623 1.00 23.03 555 ASP A N 1
ATOM 4208 C CA . ASP A 1 575 ? -51.238 151.884 430.288 1.00 21.25 555 ASP A CA 1
ATOM 4209 C C . ASP A 1 575 ? -50.490 151.311 429.080 1.00 22.41 555 ASP A C 1
ATOM 4210 O O . ASP A 1 575 ? -50.665 150.146 428.722 1.00 23.53 555 ASP A O 1
ATOM 4215 N N . ALA A 1 576 ? -49.690 152.151 428.431 1.00 24.04 556 ALA A N 1
ATOM 4216 C CA . ALA A 1 576 ? -49.023 151.776 427.185 1.00 22.36 556 ALA A CA 1
ATOM 4217 C C . ALA A 1 576 ? -48.111 150.561 427.330 1.00 20.61 556 ALA A C 1
ATOM 4218 O O . ALA A 1 576 ? -48.029 149.732 426.427 1.00 21.55 556 ALA A O 1
ATOM 4220 N N . GLU A 1 577 ? -47.427 150.451 428.462 1.00 21.19 557 GLU A N 1
ATOM 4221 C CA . GLU A 1 577 ? -46.463 149.373 428.638 1.00 20.73 557 GLU A CA 1
ATOM 4222 C C . GLU A 1 577 ? -47.140 148.006 428.738 1.00 20.24 557 GLU A C 1
ATOM 4223 O O . GLU A 1 577 ? -46.734 147.067 428.066 1.00 20.67 557 GLU A O 1
ATOM 4229 N N . LEU A 1 578 ? -48.159 147.894 429.579 1.00 20.01 558 LEU A N 1
ATOM 4230 C CA . LEU A 1 578 ? -48.919 146.650 429.683 1.00 18.35 558 LEU A CA 1
ATOM 4231 C C . LEU A 1 578 ? -49.547 146.283 428.338 1.00 19.95 558 LEU A C 1
ATOM 4232 O O . LEU A 1 578 ? -49.462 145.147 427.901 1.00 22.30 558 LEU A O 1
ATOM 4237 N N . TYR A 1 579 ? -50.164 147.260 427.686 1.00 19.90 559 TYR A N 1
ATOM 4238 C CA . TYR A 1 579 ? -50.840 147.021 426.409 1.00 18.21 559 TYR A CA 1
ATOM 4239 C C . TYR A 1 579 ? -49.874 146.433 425.377 1.00 17.47 559 TYR A C 1
ATOM 4240 O O . TYR A 1 579 ? -50.162 145.412 424.766 1.00 19.58 559 TYR A O 1
ATOM 4249 N N . LEU A 1 580 ? -48.713 147.057 425.225 1.00 18.78 560 LEU A N 1
ATOM 4250 C CA . LEU A 1 580 ? -47.743 146.625 424.220 1.00 19.32 560 LEU A CA 1
ATOM 4251 C C . LEU A 1 580 ? -47.027 145.331 424.595 1.00 16.99 560 LEU A C 1
ATOM 4252 O O . LEU A 1 580 ? -46.695 144.546 423.722 1.00 17.71 560 LEU A O 1
ATOM 4257 N N . ARG A 1 581 ? -46.788 145.103 425.885 1.00 19.89 561 ARG A N 1
ATOM 4258 C CA . ARG A 1 581 ? -46.269 143.801 426.310 1.00 17.76 561 ARG A CA 1
ATOM 4259 C C . ARG A 1 581 ? -47.300 142.720 425.990 1.00 15.30 561 ARG A C 1
ATOM 4260 O O . ARG A 1 581 ? -46.965 141.667 425.481 1.00 14.79 561 ARG A O 1
ATOM 4268 N N . ALA A 1 582 ? -48.557 142.999 426.306 1.00 16.95 562 ALA A N 1
ATOM 4269 C CA . ALA A 1 582 ? -49.635 142.061 426.023 1.00 14.57 562 ALA A CA 1
ATOM 4270 C C . ALA A 1 582 ? -49.769 141.828 424.524 1.00 15.89 562 ALA A C 1
ATOM 4271 O O . ALA A 1 582 ? -49.833 140.694 424.076 1.00 17.96 562 ALA A O 1
ATOM 4273 N N . ALA A 1 583 ? -49.809 142.917 423.762 1.00 16.65 563 ALA A N 1
ATOM 4274 C CA . ALA A 1 583 ? -49.982 142.827 422.316 1.00 16.44 563 ALA A CA 1
ATOM 4275 C C . ALA A 1 583 ? -48.863 142.013 421.675 1.00 18.52 563 ALA A C 1
ATOM 4276 O O . ALA A 1 583 ? -49.122 141.174 420.822 1.00 15.41 563 ALA A O 1
ATOM 4278 N N . ALA A 1 584 ? -47.625 142.253 422.098 1.00 19.08 564 ALA A N 1
ATOM 4279 C CA . ALA A 1 584 ? -46.488 141.555 421.512 1.00 15.13 564 ALA A CA 1
ATOM 4280 C C . ALA A 1 584 ? -46.545 140.054 421.756 1.00 15.49 564 ALA A C 1
ATOM 4281 O O . ALA A 1 584 ? -46.348 139.271 420.835 1.00 16.93 564 ALA A O 1
ATOM 4283 N N . ALA A 1 585 ? -46.824 139.651 422.993 1.00 17.15 565 ALA A N 1
ATOM 4284 C CA . ALA A 1 585 ? -46.923 138.234 423.312 1.00 17.53 565 ALA A CA 1
ATOM 4285 C C . ALA A 1 585 ? -48.100 137.599 422.585 1.00 14.02 565 ALA A C 1
ATOM 4286 O O . ALA A 1 585 ? -48.017 136.472 422.125 1.00 16.46 565 ALA A O 1
ATOM 4288 N N . SER A 1 586 ? -49.196 138.337 422.478 1.00 16.71 566 SER A N 1
ATOM 4289 C CA . SER A 1 586 ? -50.422 137.795 421.891 1.00 15.28 566 SER A CA 1
ATOM 4290 C C . SER A 1 586 ? -50.285 137.515 420.394 1.00 17.30 566 SER A C 1
ATOM 4291 O O . SER A 1 586 ? -50.906 136.592 419.875 1.00 17.03 566 SER A O 1
ATOM 4294 N N . ALA A 1 587 ? -49.443 138.292 419.721 1.00 16.33 567 ALA A N 1
ATOM 4295 C CA . ALA A 1 587 ? -49.115 138.054 418.311 1.00 14.97 567 ALA A CA 1
ATOM 4296 C C . ALA A 1 587 ? -48.499 136.664 418.097 1.00 17.57 567 ALA A C 1
ATOM 4297 O O . ALA A 1 587 ? -48.451 136.135 416.991 1.00 16.41 567 ALA A O 1
ATOM 4299 N N . PHE A 1 588 ? -47.951 136.132 419.172 1.00 17.30 568 PHE A N 1
ATOM 4300 C CA . PHE A 1 588 ? -47.408 134.777 419.270 1.00 16.93 568 PHE A CA 1
ATOM 4301 C C . PHE A 1 588 ? -48.323 133.715 419.943 1.00 18.93 568 PHE A C 1
ATOM 4302 O O . PHE A 1 588 ? -47.840 132.730 420.502 1.00 18.36 568 PHE A O 1
ATOM 4310 N N . MET A 1 589 ? -49.611 134.020 420.065 1.00 19.91 569 MET A N 1
ATOM 4311 C CA . MET A 1 589 ? -50.581 133.095 420.655 1.00 15.43 569 MET A CA 1
ATOM 4312 C C . MET A 1 589 ? -51.593 132.620 419.593 1.00 18.48 569 MET A C 1
ATOM 4313 O O . MET A 1 589 ? -51.667 133.213 418.526 1.00 18.92 569 MET A O 1
ATOM 4318 N N . PRO A 1 590 ? -52.298 131.493 419.842 1.00 13.08 570 PRO A N 1
ATOM 4319 C CA . PRO A 1 590 ? -53.212 130.984 418.814 1.00 13.58 570 PRO A CA 1
ATOM 4320 C C . PRO A 1 590 ? -54.232 132.019 418.307 1.00 15.01 570 PRO A C 1
ATOM 4321 O O . PRO A 1 590 ? -54.514 132.055 417.123 1.00 11.30 570 PRO A O 1
ATOM 4325 N N . ILE A 1 591 ? -54.764 132.838 419.203 1.00 13.85 571 ILE A N 1
ATOM 4326 C CA . ILE A 1 591 ? -55.764 133.828 418.845 1.00 13.13 571 ILE A CA 1
ATOM 4327 C C . ILE A 1 591 ? -55.411 135.184 419.440 1.00 11.82 571 ILE A C 1
ATOM 4328 O O . ILE A 1 591 ? -55.330 135.346 420.671 1.00 16.33 571 ILE A O 1
ATOM 4333 N N . MET A 1 592 ? -55.213 136.145 418.549 1.00 12.81 572 MET A N 1
ATOM 4334 C CA . MET A 1 592 ? -54.863 137.508 418.899 1.00 12.89 572 MET A CA 1
ATOM 4335 C C . MET A 1 592 ? -56.107 138.366 418.798 1.00 16.02 572 MET A C 1
ATOM 4336 O O . MET A 1 592 ? -56.683 138.524 417.706 1.00 14.58 572 MET A O 1
ATOM 4341 N N . GLN A 1 593 ? -56.548 138.875 419.945 1.00 15.25 573 GLN A N 1
ATOM 4342 C CA . GLN A 1 593 ? -57.812 139.599 420.040 1.00 14.21 573 GLN A CA 1
ATOM 4343 C C . GLN A 1 593 ? -57.768 140.690 421.104 1.00 15.66 573 GLN A C 1
ATOM 4344 O O . GLN A 1 593 ? -57.254 140.463 422.202 1.00 18.52 573 GLN A O 1
ATOM 4350 N N . TYR A 1 594 ? -58.348 141.849 420.813 1.00 15.08 574 TYR A N 1
ATOM 4351 C CA . TYR A 1 594 ? -58.576 142.839 421.855 1.00 11.51 574 TYR A CA 1
ATOM 4352 C C . TYR A 1 594 ? -60.072 143.050 422.026 1.00 12.26 574 TYR A C 1
ATOM 4353 O O . TYR A 1 594 ? -60.852 142.783 421.118 1.00 14.22 574 TYR A O 1
ATOM 4362 N N . HIS A 1 595 ? -60.459 143.520 423.207 1.00 14.35 575 HIS A N 1
ATOM 4363 C CA . HIS A 1 595 ? -61.862 143.652 423.573 1.00 14.22 575 HIS A CA 1
ATOM 4364 C C . HIS A 1 595 ? -62.022 144.662 424.707 1.00 14.45 575 HIS A C 1
ATOM 4365 O O . HIS A 1 595 ? -61.064 144.959 425.413 1.00 16.51 575 HIS A O 1
ATOM 4372 N N . SER A 1 596 ? -63.225 145.196 424.874 1.00 14.67 576 SER A N 1
ATOM 4373 C CA . SER A 1 596 ? -63.488 146.140 425.950 1.00 14.12 576 SER A CA 1
ATOM 4374 C C . SER A 1 596 ? -64.907 145.989 426.490 1.00 13.91 576 SER A C 1
ATOM 4375 O O . SER A 1 596 ? -65.852 145.765 425.738 1.00 15.50 576 SER A O 1
ATOM 4378 N N . GLU A 1 597 ? -65.032 146.120 427.809 1.00 15.66 577 GLU A N 1
ATOM 4379 C CA . GLU A 1 597 ? -66.290 145.931 428.530 1.00 16.30 577 GLU A CA 1
ATOM 4380 C C . GLU A 1 597 ? -67.250 147.101 428.350 1.00 17.35 577 GLU A C 1
ATOM 4381 O O . GLU A 1 597 ? -66.817 148.227 428.142 1.00 20.32 577 GLU A O 1
ATOM 4387 N N . PHE A 1 598 ? -68.545 146.833 428.490 1.00 16.64 578 PHE A N 1
ATOM 4388 C CA . PHE A 1 598 ? -69.566 147.871 428.521 1.00 18.30 578 PHE A CA 1
ATOM 4389 C C . PHE A 1 598 ? -69.232 148.920 429.587 1.00 21.20 578 PHE A C 1
ATOM 4390 O O . PHE A 1 598 ? -68.948 148.571 430.723 1.00 23.61 578 PHE A O 1
ATOM 4398 N N . ASN A 1 599 ? -69.135 150.176 429.161 1.00 23.92 579 ASN A N 1
ATOM 4399 C CA . ASN A 1 599 ? -68.936 151.360 430.021 1.00 24.31 579 ASN A CA 1
ATOM 4400 C C . ASN A 1 599 ? -70.154 152.260 430.318 1.00 26.52 579 ASN A C 1
ATOM 4401 O O . ASN A 1 599 ? -69.966 153.385 430.761 1.00 30.12 579 ASN A O 1
ATOM 4406 N N . HIS A 1 600 ? -71.354 151.848 429.924 1.00 24.58 580 HIS A N 1
ATOM 4407 C CA . HIS A 1 600 ? -72.555 152.697 429.966 1.00 26.86 580 HIS A CA 1
ATOM 4408 C C . HIS A 1 600 ? -72.485 153.858 428.986 1.00 30.76 580 HIS A C 1
ATOM 4409 O O . HIS A 1 600 ? -73.125 154.885 429.189 1.00 33.27 580 HIS A O 1
ATOM 4416 N N . HIS A 1 601 ? -71.760 153.672 427.915 1.00 30.44 581 HIS A N 1
ATOM 4417 C CA . HIS A 1 601 ? -71.650 154.644 426.870 1.00 32.95 581 HIS A CA 1
ATOM 4418 C C . HIS A 1 601 ? -71.290 156.009 427.407 1.00 38.27 581 HIS A C 1
ATOM 4419 O O . HIS A 1 601 ? -71.801 156.978 426.964 1.00 39.72 581 HIS A O 1
ATOM 4426 N N . GLN A 1 602 ? -70.391 156.038 428.363 1.00 45.43 582 GLN A N 1
ATOM 4427 C CA . GLN A 1 602 ? -69.850 157.249 428.895 1.00 56.61 582 GLN A CA 1
ATOM 4428 C C . GLN A 1 602 ? -68.702 157.776 428.056 1.00 41.33 582 GLN A C 1
ATOM 4429 O O . GLN A 1 602 ? -68.294 157.148 427.138 1.00 45.95 582 GLN A O 1
ATOM 4435 N N . LEU A 1 603 ? -68.196 158.957 428.393 1.00 41.62 583 LEU A N 1
ATOM 4436 C CA . LEU A 1 603 ? -66.952 159.490 427.838 1.00 37.66 583 LEU A CA 1
ATOM 4437 C C . LEU A 1 603 ? -66.052 159.825 428.998 1.00 36.10 583 LEU A C 1
ATOM 4438 O O . LEU A 1 603 ? -66.532 160.274 429.983 1.00 38.42 583 LEU A O 1
ATOM 4443 N N . PRO A 1 604 ? -64.755 159.598 428.901 1.00 36.10 584 PRO A N 1
ATOM 4444 C CA . PRO A 1 604 ? -64.101 159.092 427.694 1.00 34.96 584 PRO A CA 1
ATOM 4445 C C . PRO A 1 604 ? -64.368 157.606 427.456 1.00 29.54 584 PRO A C 1
ATOM 4446 O O . PRO A 1 604 ? -64.838 156.910 428.352 1.00 30.01 584 PRO A O 1
ATOM 4450 N N . LEU A 1 605 ? -64.089 157.146 426.243 1.00 25.54 585 LEU A N 1
ATOM 4451 C CA . LEU A 1 605 ? -64.254 155.746 425.888 1.00 23.14 585 LEU A CA 1
ATOM 4452 C C . LEU A 1 605 ? -63.296 154.848 426.661 1.00 22.31 585 LEU A C 1
ATOM 4453 O O . LEU A 1 605 ? -62.230 155.270 427.073 1.00 23.32 585 LEU A O 1
ATOM 4458 N N . ARG A 1 606 ? -63.739 153.627 426.918 1.00 20.96 586 ARG A N 1
ATOM 4459 C CA . ARG A 1 606 ? -62.899 152.543 427.423 1.00 20.94 586 ARG A CA 1
ATOM 4460 C C . ARG A 1 606 ? -62.387 151.549 426.352 1.00 19.98 586 ARG A C 1
ATOM 4461 O O . ARG A 1 606 ? -61.940 150.450 426.688 1.00 18.96 586 ARG A O 1
ATOM 4469 N N . ASP A 1 607 ? -62.550 151.890 425.074 1.00 19.51 587 ASP A N 1
ATOM 4470 C CA . ASP A 1 607 ? -62.048 151.045 423.983 1.00 17.46 587 ASP A CA 1
ATOM 4471 C C . ASP A 1 607 ? -60.594 150.607 424.197 1.00 18.17 587 ASP A C 1
ATOM 4472 O O . ASP A 1 607 ? -59.768 151.342 424.733 1.00 19.10 587 ASP A O 1
ATOM 4477 N N . ARG A 1 608 ? -60.327 149.364 423.837 1.00 15.22 588 ARG A N 1
ATOM 4478 C CA . ARG A 1 608 ? -58.987 148.792 423.820 1.00 15.34 588 ARG A CA 1
ATOM 4479 C C . ARG A 1 608 ? -58.305 148.887 422.442 1.00 15.61 588 ARG A C 1
ATOM 4480 O O . ARG A 1 608 ? -57.352 148.155 422.179 1.00 18.21 588 ARG A O 1
ATOM 4488 N N . THR A 1 609 ? -58.890 149.640 421.513 1.00 15.18 589 THR A N 1
ATOM 4489 C CA . THR A 1 609 ? -58.222 149.876 420.227 1.00 17.20 589 THR A CA 1
ATOM 4490 C C . THR A 1 609 ? -56.825 150.490 420.415 1.00 17.95 589 THR A C 1
ATOM 4491 O O . THR A 1 609 ? -56.588 151.232 421.354 1.00 18.93 589 THR A O 1
ATOM 4495 N N . PRO A 1 610 ? -55.888 150.161 419.527 1.00 15.48 590 PRO A N 1
ATOM 4496 C CA . PRO A 1 610 ? -54.529 150.704 419.655 1.00 15.69 590 PRO A CA 1
ATOM 4497 C C . PRO A 1 610 ? -54.514 152.232 419.685 1.00 17.42 590 PRO A C 1
ATOM 4498 O O . PRO A 1 610 ? -53.756 152.819 420.451 1.00 20.35 590 PRO A O 1
ATOM 4502 N N . TRP A 1 611 ? -55.358 152.867 418.881 1.00 16.79 591 TRP A N 1
ATOM 4503 C CA . TRP A 1 611 ? -55.346 154.316 418.807 1.00 16.14 591 TRP A CA 1
ATOM 4504 C C . TRP A 1 611 ? -55.994 154.961 420.019 1.00 19.65 591 TRP A C 1
ATOM 4505 O O . TRP A 1 611 ? -55.570 156.031 420.440 1.00 22.68 591 TRP A O 1
ATOM 4516 N N . HIS A 1 612 ? -57.023 154.335 420.581 1.00 19.92 592 HIS A N 1
ATOM 4517 C CA . HIS A 1 612 ? -57.610 154.911 421.784 1.00 17.96 592 HIS A CA 1
ATOM 4518 C C . HIS A 1 612 ? -56.660 154.780 422.965 1.00 19.57 592 HIS A C 1
ATOM 4519 O O . HIS A 1 612 ? -56.610 155.651 423.828 1.00 22.52 592 HIS A O 1
ATOM 4526 N N . VAL A 1 613 ? -55.914 153.684 423.001 1.00 19.79 593 VAL A N 1
ATOM 4527 C CA . VAL A 1 613 ? -54.929 153.494 424.051 1.00 18.44 593 VAL A CA 1
ATOM 4528 C C . VAL A 1 613 ? -53.842 154.562 423.904 1.00 20.67 593 VAL A C 1
ATOM 4529 O O . VAL A 1 613 ? -53.429 155.174 424.887 1.00 22.81 593 VAL A O 1
ATOM 4533 N N . ALA A 1 614 ? -53.408 154.794 422.667 1.00 18.48 594 ALA A N 1
ATOM 4534 C CA . ALA A 1 614 ? -52.442 155.846 422.375 1.00 18.84 594 ALA A CA 1
ATOM 4535 C C . ALA A 1 614 ? -52.964 157.186 422.853 1.00 21.44 594 ALA A C 1
ATOM 4536 O O . ALA A 1 614 ? -52.252 157.931 423.511 1.00 25.61 594 ALA A O 1
ATOM 4538 N N . GLU A 1 615 ? -54.220 157.476 422.539 1.00 21.58 595 GLU A N 1
ATOM 4539 C CA . GLU A 1 615 ? -54.824 158.738 422.925 1.00 21.67 595 GLU A CA 1
ATOM 4540 C C . GLU A 1 615 ? -54.924 158.885 424.436 1.00 24.44 595 GLU A C 1
ATOM 4541 O O . GLU A 1 615 ? -54.668 159.955 424.974 1.00 26.30 595 GLU A O 1
ATOM 4547 N N . THR A 1 616 ? -55.304 157.809 425.116 1.00 24.56 596 THR A N 1
ATOM 4548 C CA . THR A 1 616 ? -55.512 157.867 426.551 1.00 21.58 596 THR A CA 1
ATOM 4549 C C . THR A 1 616 ? -54.184 158.068 427.254 1.00 21.93 596 THR A C 1
ATOM 4550 O O . THR A 1 616 ? -54.069 158.895 428.150 1.00 23.45 596 THR A O 1
ATOM 4554 N N . THR A 1 617 ? -53.186 157.305 426.830 1.00 23.85 597 THR A N 1
ATOM 4555 C CA . THR A 1 617 ? -51.870 157.335 427.447 1.00 21.80 597 THR A CA 1
ATOM 4556 C C . THR A 1 617 ? -51.009 158.507 426.992 1.00 26.76 597 THR A C 1
ATOM 4557 O O . THR A 1 617 ? -50.080 158.905 427.689 1.00 25.76 597 THR A O 1
ATOM 4561 N N . GLY A 1 618 ? -51.317 159.055 425.822 1.00 25.15 598 GLY A N 1
ATOM 4562 C CA . GLY A 1 618 ? -50.462 160.050 425.206 1.00 25.02 598 GLY A CA 1
ATOM 4563 C C . GLY A 1 618 ? -49.149 159.465 424.718 1.00 25.63 598 GLY A C 1
ATOM 4564 O O . GLY A 1 618 ? -48.186 160.193 424.522 1.00 30.15 598 GLY A O 1
ATOM 4565 N N . ASP A 1 619 ? -49.107 158.150 424.515 1.00 27.30 599 ASP A N 1
ATOM 4566 C CA . ASP A 1 619 ? -47.880 157.469 424.104 1.00 22.81 599 ASP A CA 1
ATOM 4567 C C . ASP A 1 619 ? -47.862 157.234 422.600 1.00 26.79 599 ASP A C 1
ATOM 4568 O O . ASP A 1 619 ? -48.688 156.494 422.070 1.00 26.69 599 ASP A O 1
ATOM 4573 N N . ASP A 1 620 ? -46.904 157.853 421.916 1.00 27.77 600 ASP A N 1
ATOM 4574 C CA . ASP A 1 620 ? -46.874 157.828 420.461 1.00 25.70 600 ASP A CA 1
ATOM 4575 C C . ASP A 1 620 ? -46.148 156.604 419.927 1.00 24.22 600 ASP A C 1
ATOM 4576 O O . ASP A 1 620 ? -45.942 156.485 418.736 1.00 29.34 600 ASP A O 1
ATOM 4581 N N . ARG A 1 621 ? -45.716 155.719 420.813 1.00 24.61 601 ARG A N 1
ATOM 4582 C CA . ARG A 1 621 ? -45.219 154.427 420.376 1.00 23.29 601 ARG A CA 1
ATOM 4583 C C . ARG A 1 621 ? -46.317 153.377 420.193 1.00 20.49 601 ARG A C 1
ATOM 4584 O O . ARG A 1 621 ? -46.090 152.371 419.543 1.00 20.47 601 ARG A O 1
ATOM 4592 N N . VAL A 1 622 ? -47.499 153.607 420.755 1.00 22.10 602 VAL A N 1
ATOM 4593 C CA . VAL A 1 622 ? -48.510 152.547 420.809 1.00 18.98 602 VAL A CA 1
ATOM 4594 C C . VAL A 1 622 ? -49.026 152.116 419.424 1.00 19.33 602 VAL A C 1
ATOM 4595 O O . VAL A 1 622 ? -49.011 150.935 419.093 1.00 20.42 602 VAL A O 1
ATOM 4599 N N . VAL A 1 623 ? -49.463 153.066 418.613 1.00 20.17 603 VAL A N 1
ATOM 4600 C CA . VAL A 1 623 ? -49.954 152.724 417.281 1.00 17.19 603 VAL A CA 1
ATOM 4601 C C . VAL A 1 623 ? -48.866 152.084 416.405 1.00 20.87 603 VAL A C 1
ATOM 4602 O O . VAL A 1 623 ? -49.079 150.989 415.903 1.00 19.37 603 VAL A O 1
ATOM 4606 N N . PRO A 1 624 ? -47.689 152.733 416.249 1.00 20.27 604 PRO A N 1
ATOM 4607 C CA . PRO A 1 624 ? -46.688 152.128 415.362 1.00 20.47 604 PRO A CA 1
ATOM 4608 C C . PRO A 1 624 ? -46.211 150.752 415.813 1.00 18.97 604 PRO A C 1
ATOM 4609 O O . PRO A 1 624 ? -45.999 149.878 414.985 1.00 20.61 604 PRO A O 1
ATOM 4613 N N . LEU A 1 625 ? -46.045 150.554 417.113 1.00 19.46 605 LEU A N 1
ATOM 4614 C CA . LEU A 1 625 ? -45.562 149.266 417.575 1.00 19.36 605 LEU A CA 1
ATOM 4615 C C . LEU A 1 625 ? -46.650 148.195 417.463 1.00 19.04 605 LEU A C 1
ATOM 4616 O O . LEU A 1 625 ? -46.370 147.074 417.063 1.00 19.42 605 LEU A O 1
ATOM 4621 N N . PHE A 1 626 ? -47.888 148.545 417.797 1.00 19.67 606 PHE A N 1
ATOM 4622 C CA . PHE A 1 626 ? -48.979 147.597 417.628 1.00 17.40 606 PHE A CA 1
ATOM 4623 C C . PHE A 1 626 ? -49.080 147.204 416.156 1.00 16.97 606 PHE A C 1
ATOM 4624 O O . PHE A 1 626 ? -49.218 146.035 415.842 1.00 17.60 606 PHE A O 1
ATOM 4632 N N . ARG A 1 627 ? -48.986 148.192 415.268 1.00 20.27 607 ARG A N 1
ATOM 4633 C CA . ARG A 1 627 ? -49.006 147.942 413.827 1.00 17.58 607 ARG A CA 1
ATOM 4634 C C . ARG A 1 627 ? -47.925 146.943 413.430 1.00 16.73 607 ARG A C 1
ATOM 4635 O O . ARG A 1 627 ? -48.193 146.017 412.671 1.00 21.39 607 ARG A O 1
ATOM 4643 N N . ARG A 1 628 ? -46.715 147.118 413.950 1.00 19.04 608 ARG A N 1
ATOM 4644 C CA . ARG A 1 628 ? -45.641 146.159 413.685 1.00 17.48 608 ARG A CA 1
ATOM 4645 C C . ARG A 1 628 ? -46.024 144.750 414.113 1.00 14.72 608 ARG A C 1
ATOM 4646 O O . ARG A 1 628 ? -45.830 143.796 413.372 1.00 18.07 608 ARG A O 1
ATOM 4654 N N . PHE A 1 629 ? -46.572 144.628 415.314 1.00 18.49 609 PHE A N 1
ATOM 4655 C CA . PHE A 1 629 ? -46.974 143.326 415.828 1.00 18.65 609 PHE A CA 1
ATOM 4656 C C . PHE A 1 629 ? -48.045 142.708 414.937 1.00 14.90 609 PHE A C 1
ATOM 4657 O O . PHE A 1 629 ? -47.957 141.544 414.573 1.00 17.33 609 PHE A O 1
ATOM 4665 N N . ALA A 1 630 ? -49.047 143.506 414.586 1.00 17.06 610 ALA A N 1
ATOM 4666 C CA . ALA A 1 630 ? -50.159 143.025 413.761 1.00 15.65 610 ALA A CA 1
ATOM 4667 C C . ALA A 1 630 ? -49.694 142.639 412.355 1.00 18.38 610 ALA A C 1
ATOM 4668 O O . ALA A 1 630 ? -50.176 141.668 411.777 1.00 16.75 610 ALA A O 1
ATOM 4670 N N . THR A 1 631 ? -48.735 143.390 411.825 1.00 18.44 611 THR A N 1
ATOM 4671 C CA . THR A 1 631 ? -48.231 143.138 410.482 1.00 15.42 611 THR A CA 1
ATOM 4672 C C . THR A 1 631 ? -47.374 141.875 410.459 1.00 16.90 611 THR A C 1
ATOM 4673 O O . THR A 1 631 ? -47.463 141.068 409.540 1.00 17.58 611 THR A O 1
ATOM 4677 N N . LEU A 1 632 ? -46.545 141.717 411.482 1.00 17.04 612 LEU A N 1
ATOM 4678 C CA . LEU A 1 632 ? -45.799 140.488 411.682 1.00 16.25 612 LEU A CA 1
ATOM 4679 C C . LEU A 1 632 ? -46.757 139.292 411.816 1.00 15.85 612 LEU A C 1
ATOM 4680 O O . LEU A 1 632 ? -46.548 138.248 411.205 1.00 17.14 612 LEU A O 1
ATOM 4685 N N . ARG A 1 633 ? -47.806 139.467 412.617 1.00 18.63 613 ARG A N 1
ATOM 4686 C CA . ARG A 1 633 ? -48.863 138.466 412.779 1.00 15.23 613 ARG A CA 1
ATOM 4687 C C . ARG A 1 633 ? -49.397 137.969 411.427 1.00 17.00 613 ARG A C 1
ATOM 4688 O O . ARG A 1 633 ? -49.494 136.770 411.193 1.00 16.02 613 ARG A O 1
ATOM 4696 N N . GLU A 1 634 ? -49.739 138.911 410.549 1.00 17.05 614 GLU A N 1
ATOM 4697 C CA . GLU A 1 634 ? -50.212 138.587 409.202 1.00 16.44 614 GLU A CA 1
ATOM 4698 C C . GLU A 1 634 ? -49.256 137.633 408.497 1.00 14.81 614 GLU A C 1
ATOM 4699 O O . GLU A 1 634 ? -49.676 136.663 407.890 1.00 15.60 614 GLU A O 1
ATOM 4705 N N . SER A 1 635 ? -47.963 137.913 408.601 1.00 16.67 615 SER A N 1
ATOM 4706 C CA . SER A 1 635 ? -46.950 137.082 407.957 1.00 18.68 615 SER A CA 1
ATOM 4707 C C . SER A 1 635 ? -46.856 135.690 408.565 1.00 16.16 615 SER A C 1
ATOM 4708 O O . SER A 1 635 ? -46.385 134.770 407.921 1.00 19.22 615 SER A O 1
ATOM 4711 N N . LEU A 1 636 ? -47.312 135.550 409.802 1.00 15.96 616 LEU A N 1
ATOM 4712 C CA . LEU A 1 636 ? -47.250 134.283 410.524 1.00 15.43 616 LEU A CA 1
ATOM 4713 C C . LEU A 1 636 ? -48.396 133.343 410.202 1.00 15.83 616 LEU A C 1
ATOM 4714 O O . LEU A 1 636 ? -48.378 132.189 410.615 1.00 16.84 616 LEU A O 1
ATOM 4719 N N . VAL A 1 637 ? -49.413 133.837 409.497 1.00 15.88 617 VAL A N 1
ATOM 4720 C CA . VAL A 1 637 ? -50.606 133.023 409.290 1.00 14.41 617 VAL A CA 1
ATOM 4721 C C . VAL A 1 637 ? -50.318 131.682 408.590 1.00 16.20 617 VAL A C 1
ATOM 4722 O O . VAL A 1 637 ? -50.846 130.657 409.019 1.00 17.39 617 VAL A O 1
ATOM 4726 N N . PRO A 1 638 ? -49.468 131.665 407.540 1.00 15.26 618 PRO A N 1
ATOM 4727 C CA . PRO A 1 638 ? -49.183 130.336 406.971 1.00 14.34 618 PRO A CA 1
ATOM 4728 C C . PRO A 1 638 ? -48.486 129.373 407.953 1.00 13.40 618 PRO A C 1
ATOM 4729 O O . PRO A 1 638 ? -48.770 128.184 407.931 1.00 14.93 618 PRO A O 1
ATOM 4733 N N . TYR A 1 639 ? -47.578 129.878 408.776 1.00 15.87 619 TYR A N 1
ATOM 4734 C CA . TYR A 1 639 ? -46.937 129.054 409.797 1.00 16.88 619 TYR A CA 1
ATOM 4735 C C . TYR A 1 639 ? -47.965 128.500 410.788 1.00 16.96 619 TYR A C 1
ATOM 4736 O O . TYR A 1 639 ? -48.018 127.297 411.026 1.00 16.21 619 TYR A O 1
ATOM 4745 N N . LEU A 1 640 ? -48.793 129.387 411.331 1.00 17.29 620 LEU A N 1
ATOM 4746 C CA . LEU A 1 640 ? -49.806 129.006 412.315 1.00 17.36 620 LEU A CA 1
ATOM 4747 C C . LEU A 1 640 ? -50.739 127.962 411.737 1.00 16.69 620 LEU A C 1
ATOM 4748 O O . LEU A 1 640 ? -51.059 126.985 412.394 1.00 15.99 620 LEU A O 1
ATOM 4753 N N . THR A 1 641 ? -51.139 128.168 410.484 1.00 16.84 621 THR A N 1
ATOM 4754 C CA . THR A 1 641 ? -52.018 127.249 409.786 1.00 15.61 621 THR A CA 1
ATOM 4755 C C . THR A 1 641 ? -51.384 125.857 409.669 1.00 18.24 621 THR A C 1
ATOM 4756 O O . THR A 1 641 ? -52.028 124.849 409.925 1.00 13.51 621 THR A O 1
ATOM 4760 N N . GLU A 1 642 ? -50.119 125.806 409.273 1.00 16.10 622 GLU A N 1
ATOM 4761 C CA . GLU A 1 642 ? -49.451 124.525 409.160 1.00 17.68 622 GLU A CA 1
ATOM 4762 C C . GLU A 1 642 ? -49.307 123.869 410.531 1.00 16.24 622 GLU A C 1
ATOM 4763 O O . GLU A 1 642 ? -49.561 122.692 410.682 1.00 17.64 622 GLU A O 1
ATOM 4769 N N . GLN A 1 643 ? -48.893 124.653 411.515 1.00 16.33 623 GLN A N 1
ATOM 4770 C CA . GLN A 1 643 ? -48.684 124.140 412.866 1.00 17.14 623 GLN A CA 1
ATOM 4771 C C . GLN A 1 643 ? -49.997 123.673 413.513 1.00 19.52 623 GLN A C 1
ATOM 4772 O O . GLN A 1 643 ? -50.015 122.655 414.206 1.00 17.69 623 GLN A O 1
ATOM 4778 N N . ALA A 1 644 ? -51.087 124.396 413.262 1.00 16.12 624 ALA A N 1
ATOM 4779 C CA . ALA A 1 644 ? -52.399 123.988 413.763 1.00 17.50 624 ALA A CA 1
ATOM 4780 C C . ALA A 1 644 ? -52.791 122.638 413.190 1.00 17.50 624 ALA A C 1
ATOM 4781 O O . ALA A 1 644 ? -53.350 121.788 413.888 1.00 17.69 624 ALA A O 1
ATOM 4783 N N . ALA A 1 645 ? -52.499 122.446 411.909 1.00 16.58 625 ALA A N 1
ATOM 4784 C CA . ALA A 1 645 ? -52.784 121.184 411.274 1.00 15.08 625 ALA A CA 1
ATOM 4785 C C . ALA A 1 645 ? -51.956 120.055 411.914 1.00 16.26 625 ALA A C 1
ATOM 4786 O O . ALA A 1 645 ? -52.451 118.955 412.088 1.00 17.29 625 ALA A O 1
ATOM 4788 N N . ARG A 1 646 ? -50.703 120.330 412.251 1.00 16.32 626 ARG A N 1
ATOM 4789 C CA . ARG A 1 646 ? -49.855 119.316 412.886 1.00 18.52 626 ARG A CA 1
ATOM 4790 C C . ARG A 1 646 ? -50.372 118.985 414.296 1.00 19.10 626 ARG A C 1
ATOM 4791 O O . ARG A 1 646 ? -50.436 117.823 414.692 1.00 19.21 626 ARG A O 1
ATOM 4799 N N . THR A 1 647 ? -50.762 120.023 415.025 1.00 16.90 627 THR A N 1
ATOM 4800 C CA . THR A 1 647 ? -51.333 119.857 416.349 1.00 17.73 627 THR A CA 1
ATOM 4801 C C . THR A 1 647 ? -52.561 118.966 416.308 1.00 18.06 627 THR A C 1
ATOM 4802 O O . THR A 1 647 ? -52.730 118.093 417.148 1.00 18.43 627 THR A O 1
ATOM 4806 N N . ILE A 1 648 ? -53.395 119.151 415.302 1.00 16.93 628 ILE A N 1
ATOM 4807 C CA . ILE A 1 648 ? -54.604 118.359 415.193 1.00 14.86 628 ILE A CA 1
ATOM 4808 C C . ILE A 1 648 ? -54.276 116.924 414.775 1.00 22.04 628 ILE A C 1
ATOM 4809 O O . ILE A 1 648 ? -54.942 115.975 415.197 1.00 22.68 628 ILE A O 1
ATOM 4814 N N . ALA A 1 649 ? -53.239 116.770 413.961 1.00 17.83 629 ALA A N 1
ATOM 4815 C CA . ALA A 1 649 ? -52.822 115.448 413.518 1.00 18.27 629 ALA A CA 1
ATOM 4816 C C . ALA A 1 649 ? -52.044 114.676 414.580 1.00 18.77 629 ALA A C 1
ATOM 4817 O O . ALA A 1 649 ? -52.282 113.501 414.762 1.00 22.99 629 ALA A O 1
ATOM 4819 N N . THR A 1 650 ? -51.062 115.313 415.207 1.00 21.39 630 THR A N 1
ATOM 4820 C CA . THR A 1 650 ? -50.227 114.647 416.201 1.00 18.57 630 THR A CA 1
ATOM 4821 C C . THR A 1 650 ? -50.617 114.822 417.674 1.00 20.33 630 THR A C 1
ATOM 4822 O O . THR A 1 650 ? -50.043 114.160 418.530 1.00 21.42 630 THR A O 1
ATOM 4826 N N . ASP A 1 651 ? -51.551 115.733 417.948 1.00 18.46 631 ASP A N 1
ATOM 4827 C CA . ASP A 1 651 ? -51.948 116.134 419.305 1.00 18.96 631 ASP A CA 1
ATOM 4828 C C . ASP A 1 651 ? -50.868 116.894 420.086 1.00 17.54 631 ASP A C 1
ATOM 4829 O O . ASP A 1 651 ? -51.109 117.313 421.214 1.00 22.34 631 ASP A O 1
ATOM 4834 N N . ARG A 1 652 ? -49.685 117.065 419.506 1.00 19.38 632 ARG A N 1
ATOM 4835 C CA . ARG A 1 652 ? -48.697 117.973 420.088 1.00 18.02 632 ARG A CA 1
ATOM 4836 C C . ARG A 1 652 ? -49.230 119.401 420.028 1.00 16.71 632 ARG A C 1
ATOM 4837 O O . ARG A 1 652 ? -49.502 119.899 418.945 1.00 22.07 632 ARG A O 1
ATOM 4845 N N . PRO A 1 653 ? -49.388 120.053 421.191 1.00 18.54 633 PRO A N 1
ATOM 4846 C CA . PRO A 1 653 ? -50.108 121.331 421.299 1.00 19.51 633 PRO A CA 1
ATOM 4847 C C . PRO A 1 653 ? -49.556 122.489 420.467 1.00 19.20 633 PRO A C 1
ATOM 4848 O O . PRO A 1 653 ? -48.375 122.529 420.147 1.00 21.16 633 PRO A O 1
ATOM 4852 N N . LEU A 1 654 ? -50.440 123.422 420.135 1.00 19.77 634 LEU A N 1
ATOM 4853 C CA . LEU A 1 654 ? -50.064 124.633 419.414 1.00 17.24 634 LEU A CA 1
ATOM 4854 C C . LEU A 1 654 ? -49.409 125.656 420.333 1.00 15.62 634 LEU A C 1
ATOM 4855 O O . LEU A 1 654 ? -48.349 126.178 420.021 1.00 20.55 634 LEU A O 1
ATOM 4860 N N . MET A 1 655 ? -50.023 125.928 421.481 1.00 17.76 635 MET A N 1
ATOM 4861 C CA . MET A 1 655 ? -49.363 126.752 422.473 1.00 17.07 635 MET A CA 1
ATOM 4862 C C . MET A 1 655 ? -48.840 125.754 423.514 1.00 18.69 635 MET A C 1
ATOM 4863 O O . MET A 1 655 ? -49.577 125.295 424.382 1.00 19.84 635 MET A O 1
ATOM 4868 N N . ARG A 1 656 ? -47.537 125.494 423.465 1.00 20.34 636 ARG A N 1
ATOM 4869 C CA . ARG A 1 656 ? -47.017 124.227 423.976 1.00 17.75 636 ARG A CA 1
ATOM 4870 C C . ARG A 1 656 ? -46.050 124.373 425.134 1.00 18.26 636 ARG A C 1
ATOM 4871 O O . ARG A 1 656 ? -44.922 124.833 424.945 1.00 20.58 636 ARG A O 1
ATOM 4879 N N . PRO A 1 657 ? -46.485 123.962 426.336 1.00 16.84 637 PRO A N 1
ATOM 4880 C CA . PRO A 1 657 ? -45.577 123.876 427.482 1.00 18.00 637 PRO A CA 1
ATOM 4881 C C . PRO A 1 657 ? -44.367 123.024 427.121 1.00 17.78 637 PRO A C 1
ATOM 4882 O O . PRO A 1 657 ? -44.500 122.071 426.369 1.00 18.64 637 PRO A O 1
ATOM 4886 N N . LEU A 1 658 ? -43.204 123.372 427.639 1.00 19.55 638 LEU A N 1
ATOM 4887 C CA . LEU A 1 658 ? -41.984 122.675 427.264 1.00 21.77 638 LEU A CA 1
ATOM 4888 C C . LEU A 1 658 ? -41.947 121.204 427.687 1.00 22.08 638 LEU A C 1
ATOM 4889 O O . LEU A 1 658 ? -41.142 120.443 427.165 1.00 25.55 638 LEU A O 1
ATOM 4894 N N . PHE A 1 659 ? -42.820 120.785 428.599 1.00 23.68 639 PHE A N 1
ATOM 4895 C CA . PHE A 1 659 ? -42.737 119.404 429.077 1.00 21.12 639 PHE A CA 1
ATOM 4896 C C . PHE A 1 659 ? -43.184 118.401 428.016 1.00 23.03 639 PHE A C 1
ATOM 4897 O O . PHE A 1 659 ? -42.915 117.214 428.136 1.00 24.13 639 PHE A O 1
ATOM 4905 N N . PHE A 1 660 ? -43.833 118.876 426.957 1.00 23.15 640 PHE A N 1
ATOM 4906 C CA . PHE A 1 660 ? -44.246 117.976 425.886 1.00 20.66 640 PHE A CA 1
ATOM 4907 C C . PHE A 1 660 ? -43.058 117.452 425.103 1.00 22.63 640 PHE A C 1
ATOM 4908 O O . PHE A 1 660 ? -42.976 116.268 424.792 1.00 23.42 640 PHE A O 1
ATOM 4916 N N . ASP A 1 661 ? -42.109 118.321 424.815 1.00 25.19 641 ASP A N 1
ATOM 4917 C CA . ASP A 1 661 ? -40.942 117.931 424.059 1.00 26.44 641 ASP A CA 1
ATOM 4918 C C . ASP A 1 661 ? -39.725 117.653 424.936 1.00 27.10 641 ASP A C 1
ATOM 4919 O O . ASP A 1 661 ? -38.787 117.092 424.486 1.00 28.03 641 ASP A O 1
ATOM 4924 N N . HIS A 1 662 ? -39.747 118.095 426.171 1.00 24.50 642 HIS A N 1
ATOM 4925 C CA . HIS A 1 662 ? -38.606 117.964 427.039 1.00 27.58 642 HIS A CA 1
ATOM 4926 C C . HIS A 1 662 ? -38.967 117.442 428.429 1.00 29.98 642 HIS A C 1
ATOM 4927 O O . HIS A 1 662 ? -38.594 118.014 429.419 1.00 34.98 642 HIS A O 1
ATOM 4934 N N . GLU A 1 663 ? -39.688 116.349 428.486 1.00 31.10 643 GLU A N 1
ATOM 4935 C CA . GLU A 1 663 ? -40.216 115.887 429.746 1.00 37.51 643 GLU A CA 1
ATOM 4936 C C . GLU A 1 663 ? -39.130 115.697 430.848 1.00 41.89 643 GLU A C 1
ATOM 4937 O O . GLU A 1 663 ? -39.414 115.961 431.995 1.00 39.84 643 GLU A O 1
ATOM 4943 N N . ASN A 1 664 ? -37.897 115.328 430.461 1.00 40.00 644 ASN A N 1
ATOM 4944 C CA . ASN A 1 664 ? -36.833 114.954 431.379 1.00 44.26 644 ASN A CA 1
ATOM 4945 C C . ASN A 1 664 ? -35.887 116.087 431.733 1.00 39.69 644 ASN A C 1
ATOM 4946 O O . ASN A 1 664 ? -34.892 115.877 432.422 1.00 46.10 644 ASN A O 1
ATOM 4951 N N . ASP A 1 665 ? -36.184 117.284 431.250 1.00 34.28 645 ASP A N 1
ATOM 4952 C CA . ASP A 1 665 ? -35.416 118.458 431.637 1.00 31.75 645 ASP A CA 1
ATOM 4953 C C . ASP A 1 665 ? -36.081 119.120 432.833 1.00 33.77 645 ASP A C 1
ATOM 4954 O O . ASP A 1 665 ? -37.154 119.707 432.706 1.00 35.52 645 ASP A O 1
ATOM 4959 N N . PRO A 1 666 ? -35.429 119.048 434.002 1.00 36.67 646 PRO A N 1
ATOM 4960 C CA . PRO A 1 666 ? -35.994 119.596 435.237 1.00 29.49 646 PRO A CA 1
ATOM 4961 C C . PRO A 1 666 ? -36.082 121.115 435.223 1.00 27.26 646 PRO A C 1
ATOM 4962 O O . PRO A 1 666 ? -36.950 121.682 435.878 1.00 27.66 646 PRO A O 1
ATOM 4966 N N . GLU A 1 667 ? -35.200 121.764 434.476 1.00 29.25 647 GLU A N 1
ATOM 4967 C CA . GLU A 1 667 ? -35.130 123.217 434.492 1.00 28.26 647 GLU A CA 1
ATOM 4968 C C . GLU A 1 667 ? -36.384 123.900 433.923 1.00 29.19 647 GLU A C 1
ATOM 4969 O O . GLU A 1 667 ? -36.692 125.035 434.281 1.00 29.96 647 GLU A O 1
ATOM 4975 N N . ILE A 1 668 ? -37.117 123.203 433.062 1.00 27.38 648 ILE A N 1
ATOM 4976 C CA . ILE A 1 668 ? -38.277 123.808 432.404 1.00 27.54 648 ILE A CA 1
ATOM 4977 C C . ILE A 1 668 ? -39.313 124.339 433.399 1.00 27.52 648 ILE A C 1
ATOM 4978 O O . ILE A 1 668 ? -39.972 125.339 433.137 1.00 26.68 648 ILE A O 1
ATOM 4983 N N . TRP A 1 669 ? -39.420 123.697 434.557 1.00 26.25 649 TRP A N 1
ATOM 4984 C CA . TRP A 1 669 ? -40.441 124.048 435.531 1.00 22.38 649 TRP A CA 1
ATOM 4985 C C . TRP A 1 669 ? -40.152 125.357 436.239 1.00 24.24 649 TRP A C 1
ATOM 4986 O O . TRP A 1 669 ? -41.029 125.921 436.877 1.00 26.53 649 TRP A O 1
ATOM 4997 N N . ASN A 1 670 ? -38.928 125.849 436.107 1.00 25.43 650 ASN A N 1
ATOM 4998 C CA . ASN A 1 670 ? -38.570 127.146 436.655 1.00 26.50 650 ASN A CA 1
ATOM 4999 C C . ASN A 1 670 ? -38.964 128.285 435.715 1.00 26.38 650 ASN A C 1
ATOM 5000 O O . ASN A 1 670 ? -38.775 129.455 436.027 1.00 24.78 650 ASN A O 1
ATOM 5005 N N . HIS A 1 671 ? -39.519 127.932 434.559 1.00 28.77 651 HIS A N 1
ATOM 5006 C CA . HIS A 1 671 ? -39.946 128.936 433.585 1.00 29.02 651 HIS A CA 1
ATOM 5007 C C . HIS A 1 671 ? -41.313 128.588 433.001 1.00 26.76 651 HIS A C 1
ATOM 5008 O O . HIS A 1 671 ? -41.422 128.286 431.818 1.00 24.13 651 HIS A O 1
ATOM 5015 N N . PRO A 1 672 ? -42.351 128.617 433.848 1.00 24.48 652 PRO A N 1
ATOM 5016 C CA . PRO A 1 672 ? -43.689 128.128 433.513 1.00 23.74 652 PRO A CA 1
ATOM 5017 C C . PRO A 1 672 ? -44.433 128.983 432.482 1.00 21.42 652 PRO A C 1
ATOM 5018 O O . PRO A 1 672 ? -45.432 128.523 431.952 1.00 25.95 652 PRO A O 1
ATOM 5022 N N . TYR A 1 673 ? -43.985 130.208 432.243 1.00 22.73 653 TYR A N 1
ATOM 5023 C CA . TYR A 1 673 ? -44.660 131.093 431.294 1.00 19.29 653 TYR A CA 1
ATOM 5024 C C . TYR A 1 673 ? -44.116 131.014 429.860 1.00 23.25 653 TYR A C 1
ATOM 5025 O O . TYR A 1 673 ? -44.688 131.614 428.943 1.00 23.95 653 TYR A O 1
ATOM 5034 N N . GLN A 1 674 ? -43.018 130.282 429.681 1.00 23.83 654 GLN A N 1
ATOM 5035 C CA . GLN A 1 674 ? -42.447 130.015 428.364 1.00 20.54 654 GLN A CA 1
ATOM 5036 C C . GLN A 1 674 ? -43.214 128.936 427.641 1.00 18.68 654 GLN A C 1
ATOM 5037 O O . GLN A 1 674 ? -43.770 128.044 428.266 1.00 26.31 654 GLN A O 1
ATOM 5043 N N . TYR A 1 675 ? -43.228 129.002 426.321 1.00 19.17 655 TYR A N 1
ATOM 5044 C CA . TYR A 1 675 ? -43.849 127.950 425.536 1.00 18.45 655 TYR A CA 1
ATOM 5045 C C . TYR A 1 675 ? -43.337 127.928 424.112 1.00 17.99 655 TYR A C 1
ATOM 5046 O O . TYR A 1 675 ? -42.787 128.908 423.619 1.00 20.07 655 TYR A O 1
ATOM 5055 N N . LEU A 1 676 ? -43.538 126.802 423.449 1.00 20.35 656 LEU A N 1
ATOM 5056 C CA . LEU A 1 676 ? -43.277 126.702 422.031 1.00 19.33 656 LEU A CA 1
ATOM 5057 C C . LEU A 1 676 ? -44.574 127.006 421.289 1.00 20.38 656 LEU A C 1
ATOM 5058 O O . LEU A 1 676 ? -45.623 126.468 421.642 1.00 18.24 656 LEU A O 1
ATOM 5063 N N . LEU A 1 677 ? -44.506 127.884 420.292 1.00 17.13 657 LEU A N 1
ATOM 5064 C CA . LEU A 1 677 ? -45.635 128.089 419.401 1.00 16.33 657 LEU A CA 1
ATOM 5065 C C . LEU A 1 677 ? -45.408 127.196 418.190 1.00 16.05 657 LEU A C 1
ATOM 5066 O O . LEU A 1 677 ? -44.581 127.493 417.329 1.00 20.88 657 LEU A O 1
ATOM 5071 N N . GLY A 1 678 ? -46.185 126.130 418.096 1.00 15.14 658 GLY A N 1
ATOM 5072 C CA . GLY A 1 678 ? -45.869 125.069 417.162 1.00 16.33 658 GLY A CA 1
ATOM 5073 C C . GLY A 1 678 ? -44.515 124.442 417.467 1.00 17.66 658 GLY A C 1
ATOM 5074 O O . GLY A 1 678 ? -43.941 124.662 418.532 1.00 18.86 658 GLY A O 1
ATOM 5075 N N . ASP A 1 679 ? -43.998 123.672 416.518 1.00 20.21 659 ASP A N 1
ATOM 5076 C CA . ASP A 1 679 ? -42.709 123.007 416.672 1.00 19.00 659 ASP A CA 1
ATOM 5077 C C . ASP A 1 679 ? -41.530 123.975 416.754 1.00 23.22 659 ASP A C 1
ATOM 5078 O O . ASP A 1 679 ? -40.603 123.756 417.524 1.00 26.66 659 ASP A O 1
ATOM 5083 N N . GLU A 1 680 ? -41.541 125.013 415.922 1.00 24.42 660 GLU A N 1
ATOM 5084 C CA . GLU A 1 680 ? -40.322 125.785 415.667 1.00 20.00 660 GLU A CA 1
ATOM 5085 C C . GLU A 1 680 ? -39.992 127.028 416.490 1.00 18.56 660 GLU A C 1
ATOM 5086 O O . GLU A 1 680 ? -38.854 127.480 416.464 1.00 19.33 660 GLU A O 1
ATOM 5092 N N . LEU A 1 681 ? -40.942 127.576 417.233 1.00 19.12 661 LEU A N 1
ATOM 5093 C CA . LEU A 1 681 ? -40.698 128.864 417.878 1.00 16.30 661 LEU A CA 1
ATOM 5094 C C . LEU A 1 681 ? -40.915 128.810 419.381 1.00 18.77 661 LEU A C 1
ATOM 5095 O O . LEU A 1 681 ? -41.938 128.330 419.837 1.00 21.87 661 LEU A O 1
ATOM 5100 N N . LEU A 1 682 ? -39.966 129.353 420.133 1.00 19.49 662 LEU A N 1
ATOM 5101 C CA . LEU A 1 682 ? -40.084 129.451 421.578 1.00 18.21 662 LEU A CA 1
ATOM 5102 C C . LEU A 1 682 ? -40.356 130.894 421.974 1.00 18.64 662 LEU A C 1
ATOM 5103 O O . LEU A 1 682 ? -39.621 131.811 421.605 1.00 21.50 662 LEU A O 1
ATOM 5108 N N . ILE A 1 683 ? -41.427 131.084 422.725 1.00 19.39 663 ILE A N 1
ATOM 5109 C CA . ILE A 1 683 ? -41.876 132.409 423.116 1.00 18.05 663 ILE A CA 1
ATOM 5110 C C . ILE A 1 683 ? -41.659 132.633 424.609 1.00 18.24 663 ILE A C 1
ATOM 5111 O O . ILE A 1 683 ? -41.858 131.722 425.402 1.00 20.94 663 ILE A O 1
ATOM 5116 N N . ASN A 1 684 ? -41.261 133.842 424.982 1.00 19.23 664 ASN A N 1
ATOM 5117 C CA . ASN A 1 684 ? -41.110 134.199 426.386 1.00 19.57 664 ASN A CA 1
ATOM 5118 C C . ASN A 1 684 ? -41.659 135.583 426.697 1.00 20.02 664 ASN A C 1
ATOM 5119 O O . ASN A 1 684 ? -40.908 136.553 426.748 1.00 22.43 664 ASN A O 1
ATOM 5124 N N . PRO A 1 685 ? -42.972 135.671 426.931 1.00 19.36 665 PRO A N 1
ATOM 5125 C CA . PRO A 1 685 ? -43.688 136.922 427.153 1.00 17.46 665 PRO A CA 1
ATOM 5126 C C . PRO A 1 685 ? -43.031 137.768 428.224 1.00 21.51 665 PRO A C 1
ATOM 5127 O O . PRO A 1 685 ? -42.526 137.210 429.198 1.00 25.86 665 PRO A O 1
ATOM 5131 N N . VAL A 1 686 ? -43.052 139.085 428.078 1.00 21.79 666 VAL A N 1
ATOM 5132 C CA . VAL A 1 686 ? -42.500 139.907 429.133 1.00 21.26 666 VAL A CA 1
ATOM 5133 C C . VAL A 1 686 ? -43.646 140.283 430.060 1.00 21.81 666 VAL A C 1
ATOM 5134 O O . VAL A 1 686 ? -44.518 141.076 429.723 1.00 21.42 666 VAL A O 1
ATOM 5138 N N . LEU A 1 687 ? -43.624 139.665 431.235 1.00 23.73 667 LEU A N 1
ATOM 5139 C CA . LEU A 1 687 ? -44.731 139.692 432.189 1.00 21.17 667 LEU A CA 1
ATOM 5140 C C . LEU A 1 687 ? -44.606 140.675 433.353 1.00 22.23 667 LEU A C 1
ATOM 5141 O O . LEU A 1 687 ? -45.395 140.616 434.291 1.00 24.00 667 LEU A O 1
ATOM 5146 N N . GLU A 1 688 ? -43.568 141.504 433.352 1.00 24.11 668 GLU A N 1
ATOM 5147 C CA . GLU A 1 688 ? -43.397 142.480 434.424 1.00 24.75 668 GLU A CA 1
ATOM 5148 C C . GLU A 1 688 ? -43.134 143.894 433.918 1.00 24.49 668 GLU A C 1
ATOM 5149 O O . GLU A 1 688 ? -42.454 144.083 432.917 1.00 27.32 668 GLU A O 1
ATOM 5155 N N . PRO A 1 689 ? -43.660 144.900 434.628 1.00 23.70 669 PRO A N 1
ATOM 5156 C CA . PRO A 1 689 ? -43.391 146.287 434.244 1.00 26.03 669 PRO A CA 1
ATOM 5157 C C . PRO A 1 689 ? -41.960 146.690 434.578 1.00 27.11 669 PRO A C 1
ATOM 5158 O O . PRO A 1 689 ? -41.413 146.193 435.556 1.00 27.84 669 PRO A O 1
ATOM 5162 N N . GLY A 1 690 ? -41.368 147.560 433.769 1.00 26.24 670 GLY A N 1
ATOM 5163 C CA . GLY A 1 690 ? -40.051 148.096 434.052 1.00 26.59 670 GLY A CA 1
ATOM 5164 C C . GLY A 1 690 ? -38.876 147.253 433.592 1.00 28.50 670 GLY A C 1
ATOM 5165 O O . GLY A 1 690 ? -37.735 147.636 433.808 1.00 31.89 670 GLY A O 1
ATOM 5166 N N . ALA A 1 691 ? -39.129 146.124 432.941 1.00 26.75 671 ALA A N 1
ATOM 5167 C CA . ALA A 1 691 ? -38.027 145.246 432.549 1.00 29.08 671 ALA A CA 1
ATOM 5168 C C . ALA A 1 691 ? -37.306 145.745 431.299 1.00 30.96 671 ALA A C 1
ATOM 5169 O O . ALA A 1 691 ? -37.923 145.916 430.258 1.00 32.68 671 ALA A O 1
ATOM 5171 N N . THR A 1 692 ? -36.008 146.022 431.420 1.00 31.01 672 THR A N 1
ATOM 5172 C CA . THR A 1 692 ? -35.178 146.344 430.262 1.00 27.44 672 THR A CA 1
ATOM 5173 C C . THR A 1 692 ? -34.435 145.144 429.683 1.00 27.43 672 THR A C 1
ATOM 5174 O O . THR A 1 692 ? -33.916 145.201 428.574 1.00 27.91 672 THR A O 1
ATOM 5178 N N . THR A 1 693 ? -34.420 144.043 430.423 1.00 29.41 673 THR A N 1
ATOM 5179 C CA . THR A 1 693 ? -33.778 142.822 429.963 1.00 25.72 673 THR A CA 1
ATOM 5180 C C . THR A 1 693 ? -34.667 141.670 430.374 1.00 25.00 673 THR A C 1
ATOM 5181 O O . THR A 1 693 ? -35.492 141.812 431.260 1.00 26.12 673 THR A O 1
ATOM 5185 N N . TRP A 1 694 ? -34.518 140.534 429.717 1.00 24.59 674 TRP A N 1
ATOM 5186 C CA . TRP A 1 694 ? -35.373 139.396 430.002 1.00 25.68 674 TRP A CA 1
ATOM 5187 C C . TRP A 1 694 ? -34.574 138.135 429.770 1.00 26.33 674 TRP A C 1
ATOM 5188 O O . TRP A 1 694 ? -33.796 138.059 428.826 1.00 26.56 674 TRP A O 1
ATOM 5199 N N . THR A 1 695 ? -34.767 137.141 430.625 1.00 26.51 675 THR A N 1
ATOM 5200 C CA . THR A 1 695 ? -33.999 135.914 430.516 1.00 26.54 675 THR A CA 1
ATOM 5201 C C . THR A 1 695 ? -34.878 134.742 430.135 1.00 25.18 675 THR A C 1
ATOM 5202 O O . THR A 1 695 ? -35.925 134.514 430.734 1.00 24.71 675 THR A O 1
ATOM 5206 N N . THR A 1 696 ? -34.426 134.001 429.130 1.00 24.13 676 THR A N 1
ATOM 5207 C CA . THR A 1 696 ? -35.164 132.886 428.570 1.00 23.81 676 THR A CA 1
ATOM 5208 C C . THR A 1 696 ? -34.365 131.603 428.736 1.00 25.19 676 THR A C 1
ATOM 5209 O O . THR A 1 696 ? -33.152 131.607 428.570 1.00 28.97 676 THR A O 1
ATOM 5213 N N . TYR A 1 697 ? -35.033 130.509 429.073 1.00 23.52 677 TYR A N 1
ATOM 5214 C CA . TYR A 1 697 ? -34.346 129.233 429.141 1.00 25.76 677 TYR A CA 1
ATOM 5215 C C . TYR A 1 697 ? -34.617 128.431 427.887 1.00 25.37 677 TYR A C 1
ATOM 5216 O O . TYR A 1 697 ? -35.743 128.011 427.628 1.00 25.14 677 TYR A O 1
ATOM 5225 N N . LEU A 1 698 ? -33.567 128.217 427.111 1.00 27.33 678 LEU A N 1
ATOM 5226 C CA . LEU A 1 698 ? -33.666 127.426 425.902 1.00 27.29 678 LEU A CA 1
ATOM 5227 C C . LEU A 1 698 ? -33.254 125.992 426.184 1.00 27.81 678 LEU A C 1
ATOM 5228 O O . LEU A 1 698 ? -32.127 125.738 426.584 1.00 29.30 678 LEU A O 1
ATOM 5233 N N . PRO A 1 699 ? -34.165 125.045 425.949 1.00 30.29 679 PRO A N 1
ATOM 5234 C CA . PRO A 1 699 ? -33.866 123.629 426.161 1.00 31.45 679 PRO A CA 1
ATOM 5235 C C . PRO A 1 699 ? -32.886 123.108 425.119 1.00 31.75 679 PRO A C 1
ATOM 5236 O O . PRO A 1 699 ? -32.364 123.891 424.325 1.00 32.32 679 PRO A O 1
ATOM 5240 N N . ALA A 1 700 ? -32.657 121.802 425.115 1.00 30.58 680 ALA A N 1
ATOM 5241 C CA . ALA A 1 700 ? -31.679 121.189 424.223 1.00 33.14 680 ALA A CA 1
ATOM 5242 C C . ALA A 1 700 ? -32.020 121.456 422.765 1.00 35.18 680 ALA A C 1
ATOM 5243 O O . ALA A 1 700 ? -33.181 121.630 422.421 1.00 36.56 680 ALA A O 1
ATOM 5245 N N . GLY A 1 701 ? -30.994 121.458 421.919 1.00 37.70 681 GLY A N 1
ATOM 5246 C CA . GLY A 1 701 ? -31.117 121.808 420.513 1.00 37.13 681 GLY A CA 1
ATOM 5247 C C . GLY A 1 701 ? -30.482 123.143 420.181 1.00 34.78 681 GLY A C 1
ATOM 5248 O O . GLY A 1 701 ? -29.928 123.803 421.055 1.00 31.52 681 GLY A O 1
ATOM 5249 N N . GLU A 1 702 ? -30.536 123.525 418.906 1.00 37.23 682 GLU A N 1
ATOM 5250 C CA . GLU A 1 702 ? -29.868 124.739 418.439 1.00 37.02 682 GLU A CA 1
ATOM 5251 C C . GLU A 1 702 ? -30.859 125.852 418.129 1.00 33.60 682 GLU A C 1
ATOM 5252 O O . GLU A 1 702 ? -31.889 125.617 417.512 1.00 32.47 682 GLU A O 1
ATOM 5258 N N . TRP A 1 703 ? -30.524 127.070 418.536 1.00 32.12 683 TRP A N 1
ATOM 5259 C CA . TRP A 1 703 ? -31.473 128.166 418.495 1.00 32.20 683 TRP A CA 1
ATOM 5260 C C . TRP A 1 703 ? -30.952 129.414 417.799 1.00 31.31 683 TRP A C 1
ATOM 5261 O O . TRP A 1 703 ? -29.753 129.693 417.782 1.00 30.75 683 TRP A O 1
ATOM 5272 N N . ILE A 1 704 ? -31.888 130.170 417.243 1.00 27.57 684 ILE A N 1
ATOM 5273 C CA . ILE A 1 704 ? -31.596 131.443 416.616 1.00 26.19 684 ILE A CA 1
ATOM 5274 C C . ILE A 1 704 ? -32.506 132.525 417.168 1.00 23.74 684 ILE A C 1
ATOM 5275 O O . ILE A 1 704 ? -33.719 132.331 417.262 1.00 24.46 684 ILE A O 1
ATOM 5280 N N . ASP A 1 705 ? -31.915 133.647 417.565 1.00 21.81 685 ASP A N 1
ATOM 5281 C CA . ASP A 1 705 ? -32.680 134.806 417.989 1.00 23.35 685 ASP A CA 1
ATOM 5282 C C . ASP A 1 705 ? -33.338 135.409 416.747 1.00 27.21 685 ASP A C 1
ATOM 5283 O O . ASP A 1 705 ? -32.645 135.836 415.830 1.00 26.52 685 ASP A O 1
ATOM 5288 N N . VAL A 1 706 ? -34.666 135.507 416.742 1.00 25.77 686 VAL A N 1
ATOM 5289 C CA . VAL A 1 706 ? -35.366 135.843 415.501 1.00 23.58 686 VAL A CA 1
ATOM 5290 C C . VAL A 1 706 ? -35.215 137.311 415.141 1.00 22.89 686 VAL A C 1
ATOM 5291 O O . VAL A 1 706 ? -35.421 137.686 413.997 1.00 24.79 686 VAL A O 1
ATOM 5295 N N . TRP A 1 707 ? -34.886 138.141 416.121 1.00 21.97 687 TRP A N 1
ATOM 5296 C CA . TRP A 1 707 ? -34.739 139.559 415.871 1.00 22.96 687 TRP A CA 1
ATOM 5297 C C . TRP A 1 707 ? -33.388 139.929 415.260 1.00 27.57 687 TRP A C 1
ATOM 5298 O O . TRP A 1 707 ? -33.298 140.865 414.484 1.00 28.91 687 TRP A O 1
ATOM 5309 N N . THR A 1 708 ? -32.322 139.272 415.691 1.00 30.03 688 THR A N 1
ATOM 5310 C CA . THR A 1 708 ? -31.019 139.492 415.066 1.00 30.82 688 THR A CA 1
ATOM 5311 C C . THR A 1 708 ? -30.558 138.446 414.057 1.00 28.96 688 THR A C 1
ATOM 5312 O O . THR A 1 708 ? -29.558 138.640 413.374 1.00 30.72 688 THR A O 1
ATOM 5316 N N . GLY A 1 709 ? -31.293 137.351 413.936 1.00 29.20 689 GLY A N 1
ATOM 5317 C CA . GLY A 1 709 ? -30.816 136.228 413.153 1.00 28.05 689 GLY A CA 1
ATOM 5318 C C . GLY A 1 709 ? -29.552 135.538 413.663 1.00 29.99 689 GLY A C 1
ATOM 5319 O O . GLY A 1 709 ? -29.041 134.634 413.003 1.00 29.24 689 GLY A O 1
ATOM 5320 N N . ASP A 1 710 ? -29.048 135.937 414.830 1.00 28.71 690 ASP A N 1
ATOM 5321 C CA . ASP A 1 710 ? -27.830 135.330 415.379 1.00 32.63 690 ASP A CA 1
ATOM 5322 C C . ASP A 1 710 ? -28.084 134.012 416.105 1.00 31.21 690 ASP A C 1
ATOM 5323 O O . ASP A 1 710 ? -29.102 133.849 416.772 1.00 30.60 690 ASP A O 1
ATOM 5328 N N . ARG A 1 711 ? -27.151 133.076 415.968 1.00 33.96 691 ARG A N 1
ATOM 5329 C CA . ARG A 1 711 ? -27.184 131.845 416.747 1.00 33.16 691 ARG A CA 1
ATOM 5330 C C . ARG A 1 711 ? -27.090 132.166 418.223 1.00 31.25 691 ARG A C 1
ATOM 5331 O O . ARG A 1 711 ? -26.467 133.143 418.618 1.00 31.09 691 ARG A O 1
ATOM 5339 N N . VAL A 1 712 ? -27.736 131.347 419.035 1.00 32.74 692 VAL A N 1
ATOM 5340 C CA . VAL A 1 712 ? -27.675 131.514 420.473 1.00 30.25 692 VAL A CA 1
ATOM 5341 C C . VAL A 1 712 ? -27.521 130.139 421.125 1.00 30.91 692 VAL A C 1
ATOM 5342 O O . VAL A 1 712 ? -28.131 129.166 420.690 1.00 34.12 692 VAL A O 1
ATOM 5346 N N . PRO A 1 713 ? -26.690 130.045 422.169 1.00 34.04 693 PRO A N 1
ATOM 5347 C CA . PRO A 1 713 ? -26.512 128.724 422.770 1.00 34.03 693 PRO A CA 1
ATOM 5348 C C . PRO A 1 713 ? -27.695 128.345 423.648 1.00 31.33 693 PRO A C 1
ATOM 5349 O O . PRO A 1 713 ? -28.335 129.222 424.216 1.00 32.33 693 PRO A O 1
ATOM 5353 N N . SER A 1 714 ? -27.963 127.052 423.771 1.00 32.55 694 SER A N 1
ATOM 5354 C CA . SER A 1 714 ? -29.023 126.576 424.651 1.00 32.66 694 SER A CA 1
ATOM 5355 C C . SER A 1 714 ? -28.639 126.873 426.092 1.00 34.57 694 SER A C 1
ATOM 5356 O O . SER A 1 714 ? -27.475 127.150 426.379 1.00 36.88 694 SER A O 1
ATOM 5359 N N . GLY A 1 715 ? -29.618 126.853 426.990 1.00 30.47 695 GLY A N 1
ATOM 5360 C CA . GLY A 1 715 ? -29.414 127.345 428.340 1.00 30.28 695 GLY A CA 1
ATOM 5361 C C . GLY A 1 715 ? -30.033 128.713 428.544 1.00 30.24 695 GLY A C 1
ATOM 5362 O O . GLY A 1 715 ? -30.877 129.142 427.762 1.00 32.41 695 GLY A O 1
ATOM 5363 N N . LEU A 1 716 ? -29.661 129.377 429.628 1.00 28.37 696 LEU A N 1
ATOM 5364 C CA . LEU A 1 716 ? -30.204 130.688 429.938 1.00 28.55 696 LEU A CA 1
ATOM 5365 C C . LEU A 1 716 ? -29.653 131.741 428.994 1.00 36.87 696 LEU A C 1
ATOM 5366 O O . LEU A 1 716 ? -28.444 131.830 428.789 1.00 39.09 696 LEU A O 1
ATOM 5371 N N . VAL A 1 717 ? -30.546 132.535 428.415 1.00 32.52 697 VAL A N 1
ATOM 5372 C CA . VAL A 1 717 ? -30.153 133.610 427.518 1.00 27.53 697 VAL A CA 1
ATOM 5373 C C . VAL A 1 717 ? -30.813 134.900 427.939 1.00 29.06 697 VAL A C 1
ATOM 5374 O O . VAL A 1 717 ? -32.022 134.941 428.139 1.00 32.35 697 VAL A O 1
ATOM 5378 N N . THR A 1 718 ? -30.026 135.959 428.055 1.00 28.56 698 THR A N 1
ATOM 5379 C CA . THR A 1 718 ? -30.566 137.261 428.393 1.00 26.76 698 THR A CA 1
ATOM 5380 C C . THR A 1 718 ? -30.409 138.213 427.213 1.00 29.59 698 THR A C 1
ATOM 5381 O O . THR A 1 718 ? -29.358 138.258 426.590 1.00 31.69 698 THR A O 1
ATOM 5385 N N . ARG A 1 719 ? -31.466 138.949 426.889 1.00 29.36 699 ARG A N 1
ATOM 5386 C CA . ARG A 1 719 ? -31.387 139.955 425.842 1.00 26.94 699 ARG A CA 1
ATOM 5387 C C . ARG A 1 719 ? -32.158 141.191 426.256 1.00 29.83 699 ARG A C 1
ATOM 5388 O O . ARG A 1 719 ? -32.931 141.150 427.209 1.00 30.40 699 ARG A O 1
ATOM 5396 N N . ASP A 1 720 ? -31.942 142.294 425.549 1.00 29.38 700 ASP A N 1
ATOM 5397 C CA . ASP A 1 720 ? -32.684 143.516 425.822 1.00 30.32 700 ASP A CA 1
ATOM 5398 C C . ASP A 1 720 ? -34.137 143.382 425.394 1.00 29.53 700 ASP A C 1
ATOM 5399 O O . ASP A 1 720 ? -34.440 142.727 424.402 1.00 29.35 700 ASP A O 1
ATOM 5404 N N . VAL A 1 721 ? -35.034 144.010 426.142 1.00 27.30 701 VAL A N 1
ATOM 5405 C CA . VAL A 1 721 ? -36.436 143.997 425.764 1.00 24.00 701 VAL A CA 1
ATOM 5406 C C . VAL A 1 721 ? -37.048 145.392 425.718 1.00 23.22 701 VAL A C 1
ATOM 5407 O O . VAL A 1 721 ? -37.859 145.755 426.560 1.00 26.78 701 VAL A O 1
ATOM 5411 N N . PRO A 1 722 ? -36.683 146.176 424.693 1.00 25.68 702 PRO A N 1
ATOM 5412 C CA . PRO A 1 722 ? -37.435 147.401 424.423 1.00 27.76 702 PRO A CA 1
ATOM 5413 C C . PRO A 1 722 ? -38.849 147.005 424.015 1.00 25.08 702 PRO A C 1
ATOM 5414 O O . PRO A 1 722 ? -39.063 145.839 423.725 1.00 24.34 702 PRO A O 1
ATOM 5418 N N . LEU A 1 723 ? -39.795 147.932 424.019 1.00 24.84 703 LEU A N 1
ATOM 5419 C CA . LEU A 1 723 ? -41.191 147.572 423.773 1.00 22.64 703 LEU A CA 1
ATOM 5420 C C . LEU A 1 723 ? -41.436 146.889 422.420 1.00 25.28 703 LEU A C 1
ATOM 5421 O O . LEU A 1 723 ? -42.417 146.178 422.255 1.00 25.31 703 LEU A O 1
ATOM 5426 N N . GLU A 1 724 ? -40.532 147.050 421.464 1.00 26.28 704 GLU A N 1
ATOM 5427 C CA . GLU A 1 724 ? -40.774 146.457 420.156 1.00 26.68 704 GLU A CA 1
ATOM 5428 C C . GLU A 1 724 ? -40.337 144.996 420.111 1.00 26.52 704 GLU A C 1
ATOM 5429 O O . GLU A 1 724 ? -40.455 144.343 419.085 1.00 25.59 704 GLU A O 1
ATOM 5435 N N . VAL A 1 725 ? -39.840 144.487 421.230 1.00 23.46 705 VAL A N 1
ATOM 5436 C CA . VAL A 1 725 ? -39.325 143.125 421.273 1.00 22.51 705 VAL A CA 1
ATOM 5437 C C . VAL A 1 725 ? -39.993 142.280 422.355 1.00 20.79 705 VAL A C 1
ATOM 5438 O O . VAL A 1 725 ? -40.196 142.736 423.474 1.00 24.29 705 VAL A O 1
ATOM 5442 N N . VAL A 1 726 ? -40.364 141.058 421.996 1.00 22.00 706 VAL A N 1
ATOM 5443 C CA . VAL A 1 726 ? -40.615 140.015 422.980 1.00 20.56 706 VAL A CA 1
ATOM 5444 C C . VAL A 1 726 ? -39.673 138.906 422.575 1.00 20.25 706 VAL A C 1
ATOM 5445 O O . VAL A 1 726 ? -39.536 138.630 421.387 1.00 23.50 706 VAL A O 1
ATOM 5449 N N . PRO A 1 727 ? -39.014 138.266 423.556 1.00 20.72 707 PRO A N 1
ATOM 5450 C CA . PRO A 1 727 ? -38.031 137.257 423.163 1.00 18.98 707 PRO A CA 1
ATOM 5451 C C . PRO A 1 727 ? -38.671 136.079 422.461 1.00 19.85 707 PRO A C 1
ATOM 5452 O O . PRO A 1 727 ? -39.616 135.490 422.972 1.00 22.98 707 PRO A O 1
ATOM 5456 N N . VAL A 1 728 ? -38.132 135.744 421.298 1.00 19.85 708 VAL A N 1
ATOM 5457 C CA . VAL A 1 728 ? -38.615 134.659 420.468 1.00 16.93 708 VAL A CA 1
ATOM 5458 C C . VAL A 1 728 ? -37.409 133.994 419.833 1.00 19.39 708 VAL A C 1
ATOM 5459 O O . VAL A 1 728 ? -36.513 134.668 419.344 1.00 23.61 708 VAL A O 1
ATOM 5463 N N . TYR A 1 729 ? -37.393 132.674 419.830 1.00 21.22 709 TYR A N 1
ATOM 5464 C CA . TYR A 1 729 ? -36.265 131.939 419.301 1.00 18.82 709 TYR A CA 1
ATOM 5465 C C . TYR A 1 729 ? -36.761 130.854 418.374 1.00 18.40 709 TYR A C 1
ATOM 5466 O O . TYR A 1 729 ? -37.778 130.231 418.630 1.00 23.37 709 TYR A O 1
ATOM 5475 N N . CYS A 1 730 ? -36.036 130.638 417.288 1.00 20.07 710 CYS A N 1
ATOM 5476 C CA . CYS A 1 730 ? -36.426 129.659 416.296 1.00 21.69 710 CYS A CA 1
ATOM 5477 C C . CYS A 1 730 ? -35.431 128.514 416.262 1.00 24.56 710 CYS A C 1
ATOM 5478 O O . CYS A 1 730 ? -34.233 128.727 416.412 1.00 26.48 710 CYS A O 1
ATOM 5481 N N . ARG A 1 731 ? -35.934 127.303 416.071 1.00 24.34 711 ARG A N 1
ATOM 5482 C CA . ARG A 1 731 ? -35.068 126.151 415.892 1.00 28.84 711 ARG A CA 1
ATOM 5483 C C . ARG A 1 731 ? -34.217 126.387 414.655 1.00 31.27 711 ARG A C 1
ATOM 5484 O O . ARG A 1 731 ? -34.743 126.687 413.583 1.00 31.31 711 ARG A O 1
ATOM 5492 N N . ALA A 1 732 ? -32.905 126.257 414.818 1.00 32.52 712 ALA A N 1
ATOM 5493 C CA . ALA A 1 732 ? -31.948 126.640 413.790 1.00 31.45 712 ALA A CA 1
ATOM 5494 C C . ALA A 1 732 ? -32.223 125.966 412.457 1.00 30.38 712 ALA A C 1
ATOM 5495 O O . ALA A 1 732 ? -32.110 126.588 411.412 1.00 32.60 712 ALA A O 1
ATOM 5497 N N . SER A 1 733 ? -32.596 124.697 412.495 1.00 31.78 713 SER A N 1
ATOM 5498 C CA . SER A 1 733 ? -32.800 123.945 411.272 1.00 32.42 713 SER A CA 1
ATOM 5499 C C . SER A 1 733 ? -33.953 124.483 410.424 1.00 31.16 713 SER A C 1
ATOM 5500 O O . SER A 1 733 ? -33.951 124.321 409.216 1.00 32.83 713 SER A O 1
ATOM 5503 N N . ARG A 1 734 ? -34.965 125.060 411.060 1.00 28.68 714 ARG A N 1
ATOM 5504 C CA . ARG A 1 734 ? -36.084 125.640 410.326 1.00 28.73 714 ARG A CA 1
ATOM 5505 C C . ARG A 1 734 ? -36.035 127.161 410.158 1.00 27.60 714 ARG A C 1
ATOM 5506 O O . ARG A 1 734 ? -36.982 127.752 409.641 1.00 27.54 714 ARG A O 1
ATOM 5514 N N . TRP A 1 735 ? -34.969 127.804 410.626 1.00 24.73 715 TRP A N 1
ATOM 5515 C CA . TRP A 1 735 ? -34.865 129.258 410.526 1.00 23.68 715 TRP A CA 1
ATOM 5516 C C . TRP A 1 735 ? -34.918 129.755 409.077 1.00 27.25 715 TRP A C 1
ATOM 5517 O O . TRP A 1 735 ? -35.342 130.873 408.816 1.00 24.48 715 TRP A O 1
ATOM 5528 N N . SER A 1 736 ? -34.495 128.910 408.147 1.00 25.91 716 SER A N 1
ATOM 5529 C CA . SER A 1 736 ? -34.577 129.239 406.735 1.00 28.35 716 SER A CA 1
ATOM 5530 C C . SER A 1 736 ? -36.030 129.522 406.347 1.00 26.95 716 SER A C 1
ATOM 5531 O O . SER A 1 736 ? -36.297 130.417 405.561 1.00 28.37 716 SER A O 1
ATOM 5534 N N . GLU A 1 737 ? -36.965 128.777 406.925 1.00 25.42 717 GLU A N 1
ATOM 5535 C CA . GLU A 1 737 ? -38.379 128.967 406.623 1.00 24.12 717 GLU A CA 1
ATOM 5536 C C . GLU A 1 737 ? -38.979 130.181 407.337 1.00 21.58 717 GLU A C 1
ATOM 5537 O O . GLU A 1 737 ? -39.876 130.817 406.805 1.00 24.88 717 GLU A O 1
ATOM 5543 N N . LEU A 1 738 ? -38.523 130.478 408.550 1.00 20.66 718 LEU A N 1
ATOM 5544 C CA . LEU A 1 738 ? -39.130 131.562 409.329 1.00 21.36 718 LEU A CA 1
ATOM 5545 C C . LEU A 1 738 ? -38.527 132.942 409.111 1.00 22.10 718 LEU A C 1
ATOM 5546 O O . LEU A 1 738 ? -39.143 133.949 409.445 1.00 23.94 718 LEU A O 1
ATOM 5551 N N . GLN A 1 739 ? -37.341 132.992 408.527 1.00 24.36 719 GLN A N 1
ATOM 5552 C CA . GLN A 1 739 ? -36.624 134.253 408.391 1.00 22.82 719 GLN A CA 1
ATOM 5553 C C . GLN A 1 739 ? -37.413 135.367 407.678 1.00 22.30 719 GLN A C 1
ATOM 5554 O O . GLN A 1 739 ? -37.380 136.506 408.131 1.00 22.34 719 GLN A O 1
ATOM 5560 N N . PRO A 1 740 ? -38.128 135.047 406.576 1.00 21.79 720 PRO A N 1
ATOM 5561 C CA . PRO A 1 740 ? -38.875 136.126 405.920 1.00 19.24 720 PRO A CA 1
ATOM 5562 C C . PRO A 1 740 ? -39.903 136.775 406.832 1.00 22.16 720 PRO A C 1
ATOM 5563 O O . PRO A 1 740 ? -40.098 137.983 406.755 1.00 26.51 720 PRO A O 1
ATOM 5567 N N . VAL A 1 741 ? -40.538 135.979 407.686 1.00 23.93 721 VAL A N 1
ATOM 5568 C CA . VAL A 1 741 ? -41.534 136.492 408.618 1.00 18.95 721 VAL A CA 1
ATOM 5569 C C . VAL A 1 741 ? -40.963 137.631 409.441 1.00 23.70 721 VAL A C 1
ATOM 5570 O O . VAL A 1 741 ? -41.635 138.619 409.716 1.00 26.83 721 VAL A O 1
ATOM 5574 N N . PHE A 1 742 ? -39.709 137.480 409.833 1.00 24.95 722 PHE A N 1
ATOM 5575 C CA . PHE A 1 742 ? -39.060 138.444 410.698 1.00 21.99 722 PHE A CA 1
ATOM 5576 C C . PHE A 1 742 ? -38.185 139.464 409.985 1.00 26.03 722 PHE A C 1
ATOM 5577 O O . PHE A 1 742 ? -37.571 140.306 410.631 1.00 31.20 722 PHE A O 1
ATOM 5585 N N . SER A 1 743 ? -38.113 139.387 408.662 1.00 27.09 723 SER A N 1
ATOM 5586 C CA . SER A 1 743 ? -37.177 140.225 407.918 1.00 30.58 723 SER A CA 1
ATOM 5587 C C . SER A 1 743 ? -37.596 141.691 407.902 1.00 36.16 723 SER A C 1
ATOM 5588 O O . SER A 1 743 ? -38.733 142.015 407.564 1.00 39.75 723 SER A O 1
ATOM 5591 N N . MET B 1 21 ? -0.074 119.477 409.899 1.00 98.04 1 MET B N 1
ATOM 5592 C CA . MET B 1 21 ? -0.926 119.382 408.721 1.00 98.23 1 MET B CA 1
ATOM 5593 C C . MET B 1 21 ? -1.598 120.720 408.432 1.00 96.70 1 MET B C 1
ATOM 5594 O O . MET B 1 21 ? -2.701 120.994 408.905 1.00 94.86 1 MET B O 1
ATOM 5599 N N . ILE B 1 22 ? -0.912 121.547 407.651 1.00 98.06 2 ILE B N 1
ATOM 5600 C CA . ILE B 1 22 ? -1.386 122.881 407.306 1.00 96.12 2 ILE B CA 1
ATOM 5601 C C . ILE B 1 22 ? -2.011 122.898 405.915 1.00 95.90 2 ILE B C 1
ATOM 5602 O O . ILE B 1 22 ? -1.491 122.278 404.988 1.00 96.16 2 ILE B O 1
ATOM 5607 N N . LYS B 1 23 ? -3.126 123.608 405.773 1.00 94.70 3 LYS B N 1
ATOM 5608 C CA . LYS B 1 23 ? -3.772 123.769 404.476 1.00 86.18 3 LYS B CA 1
ATOM 5609 C C . LYS B 1 23 ? -4.021 125.239 404.161 1.00 80.72 3 LYS B C 1
ATOM 5610 O O . LYS B 1 23 ? -4.750 125.923 404.876 1.00 80.98 3 LYS B O 1
ATOM 5616 N N . HIS B 1 24 ? -3.386 125.727 403.101 1.00 76.58 4 HIS B N 1
ATOM 5617 C CA . HIS B 1 24 ? -3.622 127.082 402.623 1.00 71.89 4 HIS B CA 1
ATOM 5618 C C . HIS B 1 24 ? -3.786 127.114 401.104 1.00 73.19 4 HIS B C 1
ATOM 5619 O O . HIS B 1 24 ? -2.850 126.809 400.369 1.00 71.07 4 HIS B O 1
ATOM 5626 N N . ARG B 1 25 ? -4.982 127.472 400.642 1.00 72.02 5 ARG B N 1
ATOM 5627 C CA . ARG B 1 25 ? -5.231 127.703 399.222 1.00 65.96 5 ARG B CA 1
ATOM 5628 C C . ARG B 1 25 ? -5.628 129.152 399.021 1.00 63.62 5 ARG B C 1
ATOM 5629 O O . ARG B 1 25 ? -6.732 129.536 399.382 1.00 64.16 5 ARG B O 1
ATOM 5637 N N . PRO B 1 26 ? -4.737 129.958 398.430 1.00 62.83 6 PRO B N 1
ATOM 5638 C CA . PRO B 1 26 ? -4.939 131.409 398.341 1.00 66.13 6 PRO B CA 1
ATOM 5639 C C . PRO B 1 26 ? -6.271 131.804 397.706 1.00 64.02 6 PRO B C 1
ATOM 5640 O O . PRO B 1 26 ? -6.821 132.844 398.058 1.00 64.80 6 PRO B O 1
ATOM 5644 N N . HIS B 1 27 ? -6.773 130.991 396.781 1.00 65.53 7 HIS B N 1
ATOM 5645 C CA . HIS B 1 27 ? -8.060 131.264 396.147 1.00 66.45 7 HIS B CA 1
ATOM 5646 C C . HIS B 1 27 ? -9.220 130.660 396.933 1.00 64.55 7 HIS B C 1
ATOM 5647 O O . HIS B 1 27 ? -10.378 131.018 396.721 1.00 61.73 7 HIS B O 1
ATOM 5654 N N . GLY B 1 28 ? -8.897 129.754 397.848 1.00 63.10 8 GLY B N 1
ATOM 5655 C CA . GLY B 1 28 ? -9.900 129.099 398.664 1.00 59.28 8 GLY B CA 1
ATOM 5656 C C . GLY B 1 28 ? -10.886 128.266 397.873 1.00 55.19 8 GLY B C 1
ATOM 5657 O O . GLY B 1 28 ? -10.562 127.743 396.811 1.00 54.40 8 GLY B O 1
ATOM 5658 N N . ILE B 1 29 ? -12.100 128.149 398.401 1.00 51.49 9 ILE B N 1
ATOM 5659 C CA . ILE B 1 29 ? -13.153 127.374 397.763 1.00 51.33 9 ILE B CA 1
ATOM 5660 C C . ILE B 1 29 ? -13.619 128.068 396.480 1.00 49.70 9 ILE B C 1
ATOM 5661 O O . ILE B 1 29 ? -14.218 127.444 395.606 1.00 46.59 9 ILE B O 1
ATOM 5666 N N . GLU B 1 30 ? -13.314 129.360 396.386 1.00 49.73 10 GLU B N 1
ATOM 5667 C CA . GLU B 1 30 ? -13.669 130.205 395.246 1.00 52.24 10 GLU B CA 1
ATOM 5668 C C . GLU B 1 30 ? -15.182 130.309 395.056 1.00 50.03 10 GLU B C 1
ATOM 5669 O O . GLU B 1 30 ? -15.687 130.375 393.936 1.00 46.22 10 GLU B O 1
ATOM 5675 N N . HIS B 1 31 ? -15.890 130.309 396.178 1.00 49.60 11 HIS B N 1
ATOM 5676 C CA . HIS B 1 31 ? -17.271 130.749 396.239 1.00 45.25 11 HIS B CA 1
ATOM 5677 C C . HIS B 1 31 ? -17.300 132.196 395.769 1.00 44.27 11 HIS B C 1
ATOM 5678 O O . HIS B 1 31 ? -16.574 133.031 396.303 1.00 45.95 11 HIS B O 1
ATOM 5685 N N . PRO B 1 32 ? -18.122 132.493 394.753 1.00 40.57 12 PRO B N 1
ATOM 5686 C CA . PRO B 1 32 ? -18.176 133.813 394.113 1.00 37.33 12 PRO B CA 1
ATOM 5687 C C . PRO B 1 32 ? -18.361 134.976 395.081 1.00 39.16 12 PRO B C 1
ATOM 5688 O O . PRO B 1 32 ? -17.723 136.012 394.927 1.00 40.70 12 PRO B O 1
ATOM 5692 N N . TYR B 1 33 ? -19.274 134.833 396.030 1.00 39.13 13 TYR B N 1
ATOM 5693 C CA . TYR B 1 33 ? -19.542 135.912 396.973 1.00 41.90 13 TYR B CA 1
ATOM 5694 C C . TYR B 1 33 ? -18.950 135.764 398.385 1.00 47.19 13 TYR B C 1
ATOM 5695 O O . TYR B 1 33 ? -19.202 136.605 399.244 1.00 50.11 13 TYR B O 1
ATOM 5704 N N . ALA B 1 34 ? -18.186 134.705 398.640 1.00 47.36 14 ALA B N 1
ATOM 5705 C CA . ALA B 1 34 ? -17.678 134.469 399.995 1.00 53.19 14 ALA B CA 1
ATOM 5706 C C . ALA B 1 34 ? -16.217 134.028 400.038 1.00 56.62 14 ALA B C 1
ATOM 5707 O O . ALA B 1 34 ? -15.644 133.643 399.022 1.00 51.49 14 ALA B O 1
ATOM 5709 N N . VAL B 1 35 ? -15.627 134.084 401.231 1.00 58.29 15 VAL B N 1
ATOM 5710 C CA . VAL B 1 35 ? -14.256 133.634 401.443 1.00 58.68 15 VAL B CA 1
ATOM 5711 C C . VAL B 1 35 ? -14.206 132.436 402.391 1.00 61.21 15 VAL B C 1
ATOM 5712 O O . VAL B 1 35 ? -14.952 132.365 403.364 1.00 61.19 15 VAL B O 1
ATOM 5716 N N . SER B 1 36 ? -13.341 131.480 402.076 1.00 60.00 16 SER B N 1
ATOM 5717 C CA . SER B 1 36 ? -13.130 130.308 402.917 1.00 65.11 16 SER B CA 1
ATOM 5718 C C . SER B 1 36 ? -12.000 130.565 403.921 1.00 68.27 16 SER B C 1
ATOM 5719 O O . SER B 1 36 ? -11.164 131.438 403.702 1.00 68.30 16 SER B O 1
ATOM 5722 N N . PRO B 1 37 ? -11.974 129.815 405.033 1.00 70.02 17 PRO B N 1
ATOM 5723 C CA . PRO B 1 37 ? -10.972 130.058 406.082 1.00 75.03 17 PRO B CA 1
ATOM 5724 C C . PRO B 1 37 ? -9.524 129.740 405.684 1.00 74.48 17 PRO B C 1
ATOM 5725 O O . PRO B 1 37 ? -8.603 130.149 406.388 1.00 72.78 17 PRO B O 1
ATOM 5729 N N . ASP B 1 38 ? -9.332 129.012 404.590 1.00 72.84 18 ASP B N 1
ATOM 5730 C CA . ASP B 1 38 ? -8.006 128.548 404.185 1.00 70.17 18 ASP B CA 1
ATOM 5731 C C . ASP B 1 38 ? -7.303 129.471 403.188 1.00 66.86 18 ASP B C 1
ATOM 5732 O O . ASP B 1 38 ? -6.271 129.111 402.630 1.00 68.08 18 ASP B O 1
ATOM 5737 N N . GLN B 1 39 ? -7.869 130.646 402.945 1.00 66.38 19 GLN B N 1
ATOM 5738 C CA . GLN B 1 39 ? -7.460 131.454 401.801 1.00 64.47 19 GLN B CA 1
ATOM 5739 C C . GLN B 1 39 ? -6.945 132.847 402.138 1.00 63.83 19 GLN B C 1
ATOM 5740 O O . GLN B 1 39 ? -7.076 133.324 403.263 1.00 64.03 19 GLN B O 1
ATOM 5746 N N . ARG B 1 40 ? -6.325 133.471 401.141 1.00 60.96 20 ARG B N 1
ATOM 5747 C CA . ARG B 1 40 ? -5.858 134.850 401.224 1.00 61.61 20 ARG B CA 1
ATOM 5748 C C . ARG B 1 40 ? -6.974 135.831 400.872 1.00 59.88 20 ARG B C 1
ATOM 5749 O O . ARG B 1 40 ? -7.701 135.621 399.906 1.00 61.99 20 ARG B O 1
ATOM 5757 N N . VAL B 1 41 ? -7.125 136.893 401.658 1.00 59.20 21 VAL B N 1
ATOM 5758 C CA . VAL B 1 41 ? -8.085 137.934 401.314 1.00 59.30 21 VAL B CA 1
ATOM 5759 C C . VAL B 1 41 ? -7.462 139.326 401.365 1.00 59.25 21 VAL B C 1
ATOM 5760 O O . VAL B 1 41 ? -6.803 139.674 402.341 1.00 63.36 21 VAL B O 1
ATOM 5764 N N . PRO B 1 42 ? -7.699 140.143 400.329 1.00 56.32 22 PRO B N 1
ATOM 5765 C CA . PRO B 1 42 ? -8.217 139.684 399.038 1.00 58.29 22 PRO B CA 1
ATOM 5766 C C . PRO B 1 42 ? -7.149 138.890 398.299 1.00 62.16 22 PRO B C 1
ATOM 5767 O O . PRO B 1 42 ? -5.970 139.073 398.590 1.00 63.46 22 PRO B O 1
ATOM 5771 N N . VAL B 1 43 ? -7.545 138.022 397.376 1.00 64.23 23 VAL B N 1
ATOM 5772 C CA . VAL B 1 43 ? -6.579 137.194 396.661 1.00 63.78 23 VAL B CA 1
ATOM 5773 C C . VAL B 1 43 ? -5.627 138.059 395.844 1.00 62.82 23 VAL B C 1
ATOM 5774 O O . VAL B 1 43 ? -4.466 137.712 395.655 1.00 63.99 23 VAL B O 1
ATOM 5778 N N . LEU B 1 44 ? -6.116 139.202 395.383 1.00 60.09 24 LEU B N 1
ATOM 5779 C CA . LEU B 1 44 ? -5.284 140.118 394.621 1.00 62.09 24 LEU B CA 1
ATOM 5780 C C . LEU B 1 44 ? -5.263 141.499 395.264 1.00 62.87 24 LEU B C 1
ATOM 5781 O O . LEU B 1 44 ? -5.991 142.394 394.848 1.00 64.92 24 LEU B O 1
ATOM 5786 N N . PRO B 1 45 ? -4.425 141.673 396.292 1.00 62.01 25 PRO B N 1
ATOM 5787 C CA . PRO B 1 45 ? -4.335 142.927 397.047 1.00 66.33 25 PRO B CA 1
ATOM 5788 C C . PRO B 1 45 ? -3.877 144.112 396.215 1.00 67.21 25 PRO B C 1
ATOM 5789 O O . PRO B 1 45 ? -2.986 143.967 395.385 1.00 68.75 25 PRO B O 1
ATOM 5793 N N . LEU B 1 46 ? -4.484 145.271 396.437 1.00 66.99 26 LEU B N 1
ATOM 5794 C CA . LEU B 1 46 ? -3.957 146.507 395.886 1.00 69.15 26 LEU B CA 1
ATOM 5795 C C . LEU B 1 46 ? -2.698 146.881 396.648 1.00 74.21 26 LEU B C 1
ATOM 5796 O O . LEU B 1 46 ? -2.577 146.588 397.835 1.00 74.06 26 LEU B O 1
ATOM 5801 N N . ALA B 1 47 ? -1.760 147.527 395.965 1.00 72.25 27 ALA B N 1
ATOM 5802 C CA . ALA B 1 47 ? -0.545 148.004 396.606 1.00 70.93 27 ALA B CA 1
ATOM 5803 C C . ALA B 1 47 ? -0.867 149.004 397.705 1.00 74.78 27 ALA B C 1
ATOM 5804 O O . ALA B 1 47 ? -1.645 149.933 397.501 1.00 72.96 27 ALA B O 1
ATOM 5806 N N . GLY B 1 48 ? -0.269 148.805 398.873 1.00 76.30 28 GLY B N 1
ATOM 5807 C CA . GLY B 1 48 ? -0.454 149.718 399.983 1.00 76.88 28 GLY B CA 1
ATOM 5808 C C . GLY B 1 48 ? -1.513 149.253 400.960 1.00 74.84 28 GLY B C 1
ATOM 5809 O O . GLY B 1 48 ? -1.815 149.941 401.933 1.00 76.59 28 GLY B O 1
ATOM 5810 N N . GLU B 1 49 ? -2.080 148.080 400.703 1.00 73.13 29 GLU B N 1
ATOM 5811 C CA . GLU B 1 49 ? -3.104 147.541 401.586 1.00 75.97 29 GLU B CA 1
ATOM 5812 C C . GLU B 1 49 ? -2.660 146.202 402.167 1.00 73.95 29 GLU B C 1
ATOM 5813 O O . GLU B 1 49 ? -1.935 145.446 401.517 1.00 68.96 29 GLU B O 1
ATOM 5819 N N . PRO B 1 50 ? -3.083 145.913 403.409 1.00 72.64 30 PRO B N 1
ATOM 5820 C CA . PRO B 1 50 ? -2.731 144.658 404.078 1.00 67.77 30 PRO B CA 1
ATOM 5821 C C . PRO B 1 50 ? -3.431 143.472 403.443 1.00 63.85 30 PRO B C 1
ATOM 5822 O O . PRO B 1 50 ? -4.220 143.649 402.524 1.00 67.54 30 PRO B O 1
ATOM 5826 N N . VAL B 1 51 ? -3.138 142.271 403.922 1.00 63.50 31 VAL B N 1
ATOM 5827 C CA . VAL B 1 51 ? -3.822 141.082 403.435 1.00 64.46 31 VAL B CA 1
ATOM 5828 C C . VAL B 1 51 ? -4.110 140.163 404.609 1.00 67.23 31 VAL B C 1
ATOM 5829 O O . VAL B 1 51 ? -3.384 140.164 405.599 1.00 69.73 31 VAL B O 1
ATOM 5833 N N . LEU B 1 52 ? -5.186 139.395 404.505 1.00 65.85 32 LEU B N 1
ATOM 5834 C CA . LEU B 1 52 ? -5.565 138.478 405.564 1.00 70.02 32 LEU B CA 1
ATOM 5835 C C . LEU B 1 52 ? -5.294 137.047 405.134 1.00 67.65 32 LEU B C 1
ATOM 5836 O O . LEU B 1 52 ? -5.851 136.571 404.150 1.00 63.69 32 LEU B O 1
ATOM 5841 N N . LEU B 1 53 ? -4.428 136.367 405.873 1.00 70.33 33 LEU B N 1
ATOM 5842 C CA . LEU B 1 53 ? -4.069 134.997 405.547 1.00 72.15 33 LEU B CA 1
ATOM 5843 C C . LEU B 1 53 ? -4.749 134.020 406.489 1.00 71.89 33 LEU B C 1
ATOM 5844 O O . LEU B 1 53 ? -4.483 134.019 407.686 1.00 79.13 33 LEU B O 1
ATOM 5849 N N . GLY B 1 54 ? -5.649 133.208 405.952 1.00 68.18 34 GLY B N 1
ATOM 5850 C CA . GLY B 1 54 ? -6.267 132.156 406.731 1.00 70.78 34 GLY B CA 1
ATOM 5851 C C . GLY B 1 54 ? -5.566 130.830 406.533 1.00 71.75 34 GLY B C 1
ATOM 5852 O O . GLY B 1 54 ? -4.936 130.612 405.504 1.00 73.50 34 GLY B O 1
ATOM 5853 N N . VAL B 1 55 ? -5.686 129.943 407.517 1.00 78.30 35 VAL B N 1
ATOM 5854 C CA . VAL B 1 55 ? -5.103 128.605 407.446 1.00 80.04 35 VAL B CA 1
ATOM 5855 C C . VAL B 1 55 ? -5.978 127.616 408.209 1.00 82.53 35 VAL B C 1
ATOM 5856 O O . VAL B 1 55 ? -6.507 127.946 409.266 1.00 86.62 35 VAL B O 1
ATOM 5860 N N . VAL B 1 56 ? -6.138 126.409 407.676 1.00 82.55 36 VAL B N 1
ATOM 5861 C CA . VAL B 1 56 ? -6.865 125.371 408.392 1.00 86.99 36 VAL B CA 1
ATOM 5862 C C . VAL B 1 56 ? -5.897 124.374 409.018 1.00 93.31 36 VAL B C 1
ATOM 5863 O O . VAL B 1 56 ? -5.266 123.580 408.321 1.00 94.63 36 VAL B O 1
ATOM 5867 N N . ALA B 1 57 ? -5.783 124.427 410.341 1.00 97.92 37 ALA B N 1
ATOM 5868 C CA . ALA B 1 57 ? -4.888 123.543 411.077 1.00 101.27 37 ALA B CA 1
ATOM 5869 C C . ALA B 1 57 ? -5.520 123.103 412.393 1.00 103.93 37 ALA B C 1
ATOM 5870 O O . ALA B 1 57 ? -5.265 123.703 413.436 1.00 107.44 37 ALA B O 1
ATOM 5872 N N . PRO B 1 58 ? -6.357 122.059 412.348 1.00 102.23 38 PRO B N 1
ATOM 5873 C CA . PRO B 1 58 ? -7.097 121.617 413.535 1.00 106.06 38 PRO B CA 1
ATOM 5874 C C . PRO B 1 58 ? -6.216 121.010 414.631 1.00 109.23 38 PRO B C 1
ATOM 5875 O O . PRO B 1 58 ? -6.565 121.095 415.808 1.00 109.61 38 PRO B O 1
ATOM 5879 N N . GLU B 1 59 ? -5.097 120.402 414.250 1.00 109.95 39 GLU B N 1
ATOM 5880 C CA . GLU B 1 59 ? -4.270 119.678 415.208 1.00 108.92 39 GLU B CA 1
ATOM 5881 C C . GLU B 1 59 ? -3.082 120.476 415.743 1.00 111.91 39 GLU B C 1
ATOM 5882 O O . GLU B 1 59 ? -2.355 119.994 416.607 1.00 114.85 39 GLU B O 1
ATOM 5888 N N . ALA B 1 60 ? -2.885 121.692 415.246 1.00 112.21 40 ALA B N 1
ATOM 5889 C CA . ALA B 1 60 ? -1.714 122.480 415.631 1.00 115.64 40 ALA B CA 1
ATOM 5890 C C . ALA B 1 60 ? -2.043 123.507 416.707 1.00 116.37 40 ALA B C 1
ATOM 5891 O O . ALA B 1 60 ? -3.038 124.224 416.606 1.00 115.92 40 ALA B O 1
ATOM 5893 N N . ASP B 1 61 ? -1.210 123.572 417.740 1.00 117.65 41 ASP B N 1
ATOM 5894 C CA . ASP B 1 61 ? -1.451 124.505 418.834 1.00 118.23 41 ASP B CA 1
ATOM 5895 C C . ASP B 1 61 ? -0.776 125.858 418.615 1.00 115.37 41 ASP B C 1
ATOM 5896 O O . ASP B 1 61 ? -1.077 126.827 419.311 1.00 116.05 41 ASP B O 1
ATOM 5901 N N . ARG B 1 62 ? 0.136 125.926 417.652 1.00 113.02 42 ARG B N 1
ATOM 5902 C CA . ARG B 1 62 ? 0.779 127.192 417.314 1.00 111.95 42 ARG B CA 1
ATOM 5903 C C . ARG B 1 62 ? 1.093 127.283 415.823 1.00 111.18 42 ARG B C 1
ATOM 5904 O O . ARG B 1 62 ? 1.594 126.330 415.231 1.00 111.57 42 ARG B O 1
ATOM 5912 N N . VAL B 1 63 ? 0.801 128.433 415.221 1.00 108.83 43 VAL B N 1
ATOM 5913 C CA . VAL B 1 63 ? 1.018 128.629 413.788 1.00 104.05 43 VAL B CA 1
ATOM 5914 C C . VAL B 1 63 ? 1.673 129.979 413.494 1.00 99.13 43 VAL B C 1
ATOM 5915 O O . VAL B 1 63 ? 1.267 131.004 414.037 1.00 97.19 43 VAL B O 1
ATOM 5919 N N . VAL B 1 64 ? 2.680 129.980 412.627 1.00 97.11 44 VAL B N 1
ATOM 5920 C CA . VAL B 1 64 ? 3.375 131.217 412.295 1.00 96.59 44 VAL B CA 1
ATOM 5921 C C . VAL B 1 64 ? 3.600 131.361 410.787 1.00 95.51 44 VAL B C 1
ATOM 5922 O O . VAL B 1 64 ? 3.849 130.382 410.084 1.00 94.99 44 VAL B O 1
ATOM 5926 N N . CYS B 1 65 ? 3.497 132.590 410.294 1.00 92.69 45 CYS B N 1
ATOM 5927 C CA . CYS B 1 65 ? 3.760 132.875 408.890 1.00 92.28 45 CYS B CA 1
ATOM 5928 C C . CYS B 1 65 ? 5.169 133.389 408.670 1.00 91.84 45 CYS B C 1
ATOM 5929 O O . CYS B 1 65 ? 5.676 134.166 409.472 1.00 93.74 45 CYS B O 1
ATOM 5932 N N . GLU B 1 66 ? 5.800 132.973 407.578 1.00 89.75 46 GLU B N 1
ATOM 5933 C CA . GLU B 1 66 ? 7.048 133.605 407.191 1.00 92.21 46 GLU B CA 1
ATOM 5934 C C . GLU B 1 66 ? 6.755 134.562 406.049 1.00 89.93 46 GLU B C 1
ATOM 5935 O O . GLU B 1 66 ? 6.571 134.142 404.914 1.00 89.33 46 GLU B O 1
ATOM 5941 N N . TRP B 1 67 ? 6.619 135.831 406.364 1.00 88.91 47 TRP B N 1
ATOM 5942 C CA . TRP B 1 67 ? 6.115 136.774 405.420 1.00 87.32 47 TRP B CA 1
ATOM 5943 C C . TRP B 1 67 ? 7.248 137.610 404.988 1.00 88.76 47 TRP B C 1
ATOM 5944 O O . TRP B 1 67 ? 7.535 138.609 405.587 1.00 91.45 47 TRP B O 1
ATOM 5955 N N . GLY B 1 68 ? 7.868 137.217 403.895 1.00 89.10 48 GLY B N 1
ATOM 5956 C CA . GLY B 1 68 ? 8.983 137.969 403.394 1.00 92.28 48 GLY B CA 1
ATOM 5957 C C . GLY B 1 68 ? 10.182 137.416 404.107 1.00 94.65 48 GLY B C 1
ATOM 5958 O O . GLY B 1 68 ? 10.647 136.337 403.815 1.00 96.70 48 GLY B O 1
ATOM 5959 N N . THR B 1 69 ? 10.661 138.162 405.071 1.00 95.87 49 THR B N 1
ATOM 5960 C CA . THR B 1 69 ? 11.679 137.642 405.946 1.00 99.62 49 THR B CA 1
ATOM 5961 C C . THR B 1 69 ? 11.062 137.354 407.283 1.00 96.70 49 THR B C 1
ATOM 5962 O O . THR B 1 69 ? 11.661 136.683 408.113 1.00 98.17 49 THR B O 1
ATOM 5966 N N . LEU B 1 70 ? 9.843 137.853 407.473 1.00 95.53 50 LEU B N 1
ATOM 5967 C CA . LEU B 1 70 ? 9.307 138.140 408.794 1.00 93.45 50 LEU B CA 1
ATOM 5968 C C . LEU B 1 70 ? 8.403 137.083 409.333 1.00 94.53 50 LEU B C 1
ATOM 5969 O O . LEU B 1 70 ? 7.580 136.568 408.624 1.00 95.29 50 LEU B O 1
ATOM 5974 N N . GLU B 1 71 ? 8.546 136.761 410.609 1.00 95.82 51 GLU B N 1
ATOM 5975 C CA . GLU B 1 71 ? 7.584 135.869 411.242 1.00 97.57 51 GLU B CA 1
ATOM 5976 C C . GLU B 1 71 ? 6.345 136.605 411.744 1.00 97.99 51 GLU B C 1
ATOM 5977 O O . GLU B 1 71 ? 6.437 137.589 412.477 1.00 96.49 51 GLU B O 1
ATOM 5983 N N . LEU B 1 72 ? 5.184 136.112 411.324 1.00 98.51 52 LEU B N 1
ATOM 5984 C CA . LEU B 1 72 ? 3.899 136.650 411.749 1.00 94.76 52 LEU B CA 1
ATOM 5985 C C . LEU B 1 72 ? 3.151 135.604 412.559 1.00 94.13 52 LEU B C 1
ATOM 5986 O O . LEU B 1 72 ? 2.797 134.548 412.038 1.00 94.85 52 LEU B O 1
ATOM 5991 N N . PRO B 1 73 ? 2.924 135.882 413.847 1.00 96.78 53 PRO B N 1
ATOM 5992 C CA . PRO B 1 73 ? 2.180 134.930 414.675 1.00 98.28 53 PRO B CA 1
ATOM 5993 C C . PRO B 1 73 ? 0.728 134.817 414.230 1.00 95.88 53 PRO B C 1
ATOM 5994 O O . PRO B 1 73 ? 0.055 135.835 414.072 1.00 93.27 53 PRO B O 1
ATOM 5998 N N . LEU B 1 74 ? 0.249 133.592 414.046 1.00 95.69 54 LEU B N 1
ATOM 5999 C CA . LEU B 1 74 ? -1.149 133.384 413.704 1.00 97.57 54 LEU B CA 1
ATOM 6000 C C . LEU B 1 74 ? -1.956 133.123 414.963 1.00 98.59 54 LEU B C 1
ATOM 6001 O O . LEU B 1 74 ? -1.472 132.506 415.908 1.00 99.30 54 LEU B O 1
ATOM 6006 N N . SER B 1 75 ? -3.191 133.605 414.964 1.00 99.35 55 SER B N 1
ATOM 6007 C CA . SER B 1 75 ? -4.050 133.522 416.133 1.00 99.32 55 SER B CA 1
ATOM 6008 C C . SER B 1 75 ? -5.176 132.527 415.906 1.00 100.98 55 SER B C 1
ATOM 6009 O O . SER B 1 75 ? -5.572 132.273 414.771 1.00 100.32 55 SER B O 1
ATOM 6012 N N . ALA B 1 76 ? -5.679 131.955 416.994 1.00 103.55 56 ALA B N 1
ATOM 6013 C CA . ALA B 1 76 ? -6.791 131.015 416.928 1.00 103.83 56 ALA B CA 1
ATOM 6014 C C . ALA B 1 76 ? -8.069 131.687 416.427 1.00 105.25 56 ALA B C 1
ATOM 6015 O O . ALA B 1 76 ? -9.059 131.015 416.138 1.00 106.35 56 ALA B O 1
ATOM 6017 N N . THR B 1 77 ? -8.047 133.013 416.333 1.00 105.11 57 THR B N 1
ATOM 6018 C CA . THR B 1 77 ? -9.171 133.759 415.782 1.00 106.36 57 THR B CA 1
ATOM 6019 C C . THR B 1 77 ? -8.931 134.080 414.311 1.00 104.64 57 THR B C 1
ATOM 6020 O O . THR B 1 77 ? -8.903 133.184 413.467 1.00 100.27 57 THR B O 1
ATOM 6024 N N . GLY B 1 92 ? -19.556 139.404 402.126 1.00 84.50 72 GLY B N 1
ATOM 6025 C CA . GLY B 1 92 ? -19.878 137.992 402.043 1.00 84.05 72 GLY B CA 1
ATOM 6026 C C . GLY B 1 92 ? -19.321 137.174 403.193 1.00 89.07 72 GLY B C 1
ATOM 6027 O O . GLY B 1 92 ? -18.114 137.157 403.435 1.00 87.52 72 GLY B O 1
ATOM 6028 N N . HIS B 1 93 ? -20.213 136.498 403.909 1.00 93.46 73 HIS B N 1
ATOM 6029 C CA . HIS B 1 93 ? -19.824 135.582 404.974 1.00 96.07 73 HIS B CA 1
ATOM 6030 C C . HIS B 1 93 ? -20.353 134.184 404.682 1.00 94.66 73 HIS B C 1
ATOM 6031 O O . HIS B 1 93 ? -21.424 134.030 404.101 1.00 94.91 73 HIS B O 1
ATOM 6038 N N . LEU B 1 94 ? -19.601 133.167 405.082 1.00 95.87 74 LEU B N 1
ATOM 6039 C CA . LEU B 1 94 ? -20.115 131.806 405.055 1.00 98.87 74 LEU B CA 1
ATOM 6040 C C . LEU B 1 94 ? -21.043 131.603 406.247 1.00 101.63 74 LEU B C 1
ATOM 6041 O O . LEU B 1 94 ? -20.892 132.264 407.275 1.00 101.43 74 LEU B O 1
ATOM 6046 N N . SER B 1 95 ? -22.008 130.701 406.107 1.00 103.15 75 SER B N 1
ATOM 6047 C CA . SER B 1 95 ? -22.835 130.313 407.242 1.00 105.56 75 SER B CA 1
ATOM 6048 C C . SER B 1 95 ? -21.972 129.521 408.215 1.00 107.78 75 SER B C 1
ATOM 6049 O O . SER B 1 95 ? -20.921 128.999 407.834 1.00 107.18 75 SER B O 1
ATOM 6052 N N . GLU B 1 96 ? -22.403 129.442 409.469 1.00 107.24 76 GLU B N 1
ATOM 6053 C CA . GLU B 1 96 ? -21.624 128.748 410.487 1.00 106.59 76 GLU B CA 1
ATOM 6054 C C . GLU B 1 96 ? -21.447 127.276 410.126 1.00 107.57 76 GLU B C 1
ATOM 6055 O O . GLU B 1 96 ? -20.393 126.693 410.371 1.00 108.87 76 GLU B O 1
ATOM 6061 N N . ALA B 1 97 ? -22.475 126.683 409.528 1.00 106.98 77 ALA B N 1
ATOM 6062 C CA . ALA B 1 97 ? -22.389 125.302 409.068 1.00 108.01 77 ALA B CA 1
ATOM 6063 C C . ALA B 1 97 ? -21.448 125.189 407.871 1.00 109.43 77 ALA B C 1
ATOM 6064 O O . ALA B 1 97 ? -20.791 124.165 407.683 1.00 110.10 77 ALA B O 1
ATOM 6066 N N . GLN B 1 98 ? -21.390 126.248 407.068 1.00 108.70 78 GLN B N 1
ATOM 6067 C CA . GLN B 1 98 ? -20.526 126.279 405.889 1.00 107.78 78 GLN B CA 1
ATOM 6068 C C . GLN B 1 98 ? -19.058 126.386 406.276 1.00 106.63 78 GLN B C 1
ATOM 6069 O O . GLN B 1 98 ? -18.226 125.602 405.817 1.00 106.18 78 GLN B O 1
ATOM 6075 N N . ALA B 1 99 ? -18.748 127.355 407.130 1.00 106.22 79 ALA B N 1
ATOM 6076 C CA . ALA B 1 99 ? -17.382 127.572 407.584 1.00 106.16 79 ALA B CA 1
ATOM 6077 C C . ALA B 1 99 ? -16.863 126.357 408.351 1.00 108.93 79 ALA B C 1
ATOM 6078 O O . ALA B 1 99 ? -15.688 126.004 408.251 1.00 108.82 79 ALA B O 1
ATOM 6080 N N . LYS B 1 100 ? -17.750 125.714 409.106 1.00 110.04 80 LYS B N 1
ATOM 6081 C CA . LYS B 1 100 ? -17.403 124.507 409.853 1.00 110.11 80 LYS B CA 1
ATOM 6082 C C . LYS B 1 100 ? -17.085 123.344 408.917 1.00 108.78 80 LYS B C 1
ATOM 6083 O O . LYS B 1 100 ? -16.170 122.560 409.174 1.00 108.04 80 LYS B O 1
ATOM 6089 N N . SER B 1 101 ? -17.852 123.239 407.835 1.00 107.96 81 SER B N 1
ATOM 6090 C CA . SER B 1 101 ? -17.592 122.241 406.803 1.00 108.74 81 SER B CA 1
ATOM 6091 C C . SER B 1 101 ? -16.195 122.421 406.222 1.00 106.18 81 SER B C 1
ATOM 6092 O O . SER B 1 101 ? -15.549 121.459 405.821 1.00 104.03 81 SER B O 1
ATOM 6095 N N . LEU B 1 102 ? -15.743 123.668 406.183 1.00 107.20 82 LEU B N 1
ATOM 6096 C CA . LEU B 1 102 ? -14.417 123.997 405.687 1.00 106.60 82 LEU B CA 1
ATOM 6097 C C . LEU B 1 102 ? -13.414 124.059 406.838 1.00 106.29 82 LEU B C 1
ATOM 6098 O O . LEU B 1 102 ? -12.254 124.420 406.642 1.00 103.22 82 LEU B O 1
ATOM 6103 N N . GLY B 1 103 ? -13.882 123.725 408.040 1.00 108.73 83 GLY B N 1
ATOM 6104 C CA . GLY B 1 103 ? -13.027 123.610 409.212 1.00 106.73 83 GLY B CA 1
ATOM 6105 C C . GLY B 1 103 ? -12.589 124.923 409.835 1.00 105.57 83 GLY B C 1
ATOM 6106 O O . GLY B 1 103 ? -11.428 125.082 410.209 1.00 103.35 83 GLY B O 1
ATOM 6107 N N . ALA B 1 104 ? -13.537 125.851 409.937 1.00 107.35 84 ALA B N 1
ATOM 6108 C CA . ALA B 1 104 ? -13.312 127.196 410.465 1.00 107.23 84 ALA B CA 1
ATOM 6109 C C . ALA B 1 104 ? -12.890 127.240 411.934 1.00 109.63 84 ALA B C 1
ATOM 6110 O O . ALA B 1 104 ? -12.067 128.069 412.322 1.00 109.41 84 ALA B O 1
ATOM 6112 N N . ASP B 1 105 ? -13.462 126.363 412.752 1.00 109.96 85 ASP B N 1
ATOM 6113 C CA . ASP B 1 105 ? -13.243 126.423 414.191 1.00 111.72 85 ASP B CA 1
ATOM 6114 C C . ASP B 1 105 ? -11.761 126.258 414.483 1.00 110.16 85 ASP B C 1
ATOM 6115 O O . ASP B 1 105 ? -11.205 126.942 415.340 1.00 110.06 85 ASP B O 1
ATOM 6120 N N . GLY B 1 106 ? -11.126 125.350 413.755 1.00 107.95 86 GLY B N 1
ATOM 6121 C CA . GLY B 1 106 ? -9.688 125.190 413.806 1.00 107.39 86 GLY B CA 1
ATOM 6122 C C . GLY B 1 106 ? -8.958 126.424 413.309 1.00 106.08 86 GLY B C 1
ATOM 6123 O O . GLY B 1 106 ? -7.900 126.787 413.819 1.00 108.54 86 GLY B O 1
ATOM 6124 N N . ALA B 1 107 ? -9.522 127.052 412.285 1.00 102.17 87 ALA B N 1
ATOM 6125 C CA . ALA B 1 107 ? -8.811 128.020 411.457 1.00 99.00 87 ALA B CA 1
ATOM 6126 C C . ALA B 1 107 ? -7.944 129.029 412.211 1.00 98.10 87 ALA B C 1
ATOM 6127 O O . ALA B 1 107 ? -8.274 129.493 413.304 1.00 101.11 87 ALA B O 1
ATOM 6129 N N . TRP B 1 108 ? -6.818 129.339 411.587 1.00 93.45 88 TRP B N 1
ATOM 6130 C CA . TRP B 1 108 ? -5.869 130.308 412.084 1.00 93.52 88 TRP B CA 1
ATOM 6131 C C . TRP B 1 108 ? -5.878 131.462 411.107 1.00 87.80 88 TRP B C 1
ATOM 6132 O O . TRP B 1 108 ? -6.225 131.279 409.946 1.00 86.23 88 TRP B O 1
ATOM 6143 N N . SER B 1 109 ? -5.521 132.651 411.567 1.00 87.05 89 SER B N 1
ATOM 6144 C CA . SER B 1 109 ? -5.463 133.790 410.667 1.00 84.74 89 SER B CA 1
ATOM 6145 C C . SER B 1 109 ? -4.517 134.849 411.189 1.00 85.09 89 SER B C 1
ATOM 6146 O O . SER B 1 109 ? -4.226 134.903 412.380 1.00 91.07 89 SER B O 1
ATOM 6149 N N . VAL B 1 110 ? -4.033 135.686 410.285 1.00 80.98 90 VAL B N 1
ATOM 6150 C CA . VAL B 1 110 ? -3.224 136.828 410.668 1.00 83.48 90 VAL B CA 1
ATOM 6151 C C . VAL B 1 110 ? -3.365 137.925 409.618 1.00 78.94 90 VAL B C 1
ATOM 6152 O O . VAL B 1 110 ? -3.564 137.643 408.438 1.00 76.63 90 VAL B O 1
ATOM 6156 N N . GLN B 1 111 ? -3.287 139.177 410.052 1.00 77.57 91 GLN B N 1
ATOM 6157 C CA . GLN B 1 111 ? -3.273 140.298 409.128 1.00 76.95 91 GLN B CA 1
ATOM 6158 C C . GLN B 1 111 ? -1.841 140.769 408.915 1.00 79.09 91 GLN B C 1
ATOM 6159 O O . GLN B 1 111 ? -1.176 141.207 409.853 1.00 77.98 91 GLN B O 1
ATOM 6165 N N . THR B 1 112 ? -1.369 140.671 407.678 1.00 74.51 92 THR B N 1
ATOM 6166 C CA . THR B 1 112 ? 0.002 141.036 407.353 1.00 73.76 92 THR B CA 1
ATOM 6167 C C . THR B 1 112 ? 0.156 142.553 407.333 1.00 71.69 92 THR B C 1
ATOM 6168 O O . THR B 1 112 ? -0.830 143.272 407.464 1.00 71.35 92 THR B O 1
ATOM 6172 N N . PRO B 1 113 ? 1.391 143.051 407.157 1.00 74.36 93 PRO B N 1
ATOM 6173 C CA . PRO B 1 113 ? 1.513 144.498 406.967 1.00 72.37 93 PRO B CA 1
ATOM 6174 C C . PRO B 1 113 ? 1.046 144.899 405.573 1.00 69.41 93 PRO B C 1
ATOM 6175 O O . PRO B 1 113 ? 0.722 144.016 404.782 1.00 68.99 93 PRO B O 1
ATOM 6179 N N . PRO B 1 114 ? 1.013 146.208 405.272 1.00 70.28 94 PRO B N 1
ATOM 6180 C CA . PRO B 1 114 ? 0.671 146.634 403.912 1.00 73.33 94 PRO B CA 1
ATOM 6181 C C . PRO B 1 114 ? 1.603 146.023 402.876 1.00 78.17 94 PRO B C 1
ATOM 6182 O O . PRO B 1 114 ? 2.789 145.856 403.155 1.00 80.46 94 PRO B O 1
ATOM 6186 N N . LEU B 1 115 ? 1.077 145.688 401.703 1.00 76.61 95 LEU B N 1
ATOM 6187 C CA . LEU B 1 115 ? 1.898 145.086 400.664 1.00 75.64 95 LEU B CA 1
ATOM 6188 C C . LEU B 1 115 ? 2.251 146.117 399.602 1.00 75.17 95 LEU B C 1
ATOM 6189 O O . LEU B 1 115 ? 1.403 146.490 398.794 1.00 76.12 95 LEU B O 1
ATOM 6194 N N . ALA B 1 116 ? 3.495 146.592 399.614 1.00 74.25 96 ALA B N 1
ATOM 6195 C CA . ALA B 1 116 ? 3.960 147.511 398.578 1.00 75.72 96 ALA B CA 1
ATOM 6196 C C . ALA B 1 116 ? 4.817 146.836 397.506 1.00 72.51 96 ALA B C 1
ATOM 6197 O O . ALA B 1 116 ? 5.169 147.458 396.505 1.00 71.61 96 ALA B O 1
ATOM 6199 N N . GLU B 1 117 ? 5.155 145.571 397.720 1.00 72.39 97 GLU B N 1
ATOM 6200 C CA . GLU B 1 117 ? 5.991 144.837 396.777 1.00 73.28 97 GLU B CA 1
ATOM 6201 C C . GLU B 1 117 ? 5.657 143.354 396.807 1.00 71.82 97 GLU B C 1
ATOM 6202 O O . GLU B 1 117 ? 5.143 142.864 397.807 1.00 73.03 97 GLU B O 1
ATOM 6208 N N . PRO B 1 118 ? 5.947 142.633 395.711 1.00 69.29 98 PRO B N 1
ATOM 6209 C CA . PRO B 1 118 ? 5.749 141.180 395.691 1.00 70.50 98 PRO B CA 1
ATOM 6210 C C . PRO B 1 118 ? 6.402 140.496 396.885 1.00 71.72 98 PRO B C 1
ATOM 6211 O O . PRO B 1 118 ? 7.504 140.865 397.283 1.00 75.05 98 PRO B O 1
ATOM 6215 N N . VAL B 1 119 ? 5.712 139.519 397.458 1.00 70.04 99 VAL B N 1
ATOM 6216 C CA . VAL B 1 119 ? 6.183 138.861 398.665 1.00 72.16 99 VAL B CA 1
ATOM 6217 C C . VAL B 1 119 ? 5.912 137.367 398.619 1.00 75.06 99 VAL B C 1
ATOM 6218 O O . VAL B 1 119 ? 4.816 136.933 398.277 1.00 76.10 99 VAL B O 1
ATOM 6222 N N . LYS B 1 120 ? 6.923 136.579 398.952 1.00 76.00 100 LYS B N 1
ATOM 6223 C CA . LYS B 1 120 ? 6.743 135.149 399.087 1.00 77.63 100 LYS B CA 1
ATOM 6224 C C . LYS B 1 120 ? 6.464 134.824 400.546 1.00 82.29 100 LYS B C 1
ATOM 6225 O O . LYS B 1 120 ? 7.007 135.474 401.438 1.00 85.61 100 LYS B O 1
ATOM 6231 N N . TYR B 1 121 ? 5.588 133.857 400.803 1.00 80.09 101 TYR B N 1
ATOM 6232 C CA . TYR B 1 121 ? 5.263 133.502 402.183 1.00 81.14 101 TYR B CA 1
ATOM 6233 C C . TYR B 1 121 ? 5.020 132.011 402.414 1.00 83.74 101 TYR B C 1
ATOM 6234 O O . TYR B 1 121 ? 4.613 131.290 401.508 1.00 84.61 101 TYR B O 1
ATOM 6243 N N . ARG B 1 122 ? 5.282 131.565 403.639 1.00 87.70 102 ARG B N 1
ATOM 6244 C CA . ARG B 1 122 ? 5.067 130.177 404.039 1.00 88.76 102 ARG B CA 1
ATOM 6245 C C . ARG B 1 122 ? 4.644 130.097 405.506 1.00 89.68 102 ARG B C 1
ATOM 6246 O O . ARG B 1 122 ? 4.890 131.023 406.276 1.00 89.44 102 ARG B O 1
ATOM 6254 N N . PHE B 1 123 ? 4.002 128.996 405.886 1.00 90.89 103 PHE B N 1
ATOM 6255 C CA . PHE B 1 123 ? 3.552 128.802 407.266 1.00 93.19 103 PHE B CA 1
ATOM 6256 C C . PHE B 1 123 ? 4.107 127.525 407.904 1.00 96.90 103 PHE B C 1
ATOM 6257 O O . PHE B 1 123 ? 4.090 126.462 407.284 1.00 97.31 103 PHE B O 1
ATOM 6265 N N . HIS B 1 124 ? 4.593 127.631 409.140 1.00 100.04 104 HIS B N 1
ATOM 6266 C CA . HIS B 1 124 ? 5.044 126.460 409.883 1.00 100.31 104 HIS B CA 1
ATOM 6267 C C . HIS B 1 124 ? 4.241 126.335 411.176 1.00 99.98 104 HIS B C 1
ATOM 6268 O O . HIS B 1 124 ? 4.057 127.320 411.889 1.00 99.64 104 HIS B O 1
ATOM 6275 N N . ALA B 1 125 ? 3.766 125.132 411.481 1.00 103.42 105 ALA B N 1
ATOM 6276 C CA . ALA B 1 125 ? 2.980 124.918 412.697 1.00 107.04 105 ALA B CA 1
ATOM 6277 C C . ALA B 1 125 ? 3.484 123.726 413.515 1.00 111.66 105 ALA B C 1
ATOM 6278 O O . ALA B 1 125 ? 3.963 122.736 412.960 1.00 111.18 105 ALA B O 1
ATOM 6280 N N . HIS B 1 126 ? 3.389 123.819 414.834 1.00 113.42 106 HIS B N 1
ATOM 6281 C CA . HIS B 1 126 ? 3.880 122.774 415.723 1.00 113.19 106 HIS B CA 1
ATOM 6282 C C . HIS B 1 126 ? 2.781 122.119 416.530 1.00 113.84 106 HIS B C 1
ATOM 6283 O O . HIS B 1 126 ? 2.105 122.793 417.269 1.00 112.82 106 HIS B O 1
ATOM 6290 N N . ARG B 1 127 ? 2.626 120.803 416.415 1.00 115.57 107 ARG B N 1
ATOM 6291 C CA . ARG B 1 127 ? 1.962 120.021 417.452 1.00 115.81 107 ARG B CA 1
ATOM 6292 C C . ARG B 1 127 ? 3.089 119.542 418.387 1.00 117.92 107 ARG B C 1
ATOM 6293 O O . ARG B 1 127 ? 3.761 118.533 418.139 1.00 116.61 107 ARG B O 1
ATOM 6301 N N . GLY B 1 128 ? 3.312 120.311 419.443 1.00 117.92 108 GLY B N 1
ATOM 6302 C CA . GLY B 1 128 ? 4.155 119.882 420.539 1.00 118.77 108 GLY B CA 1
ATOM 6303 C C . GLY B 1 128 ? 5.541 119.406 420.156 1.00 118.12 108 GLY B C 1
ATOM 6304 O O . GLY B 1 128 ? 6.029 118.445 420.722 1.00 117.15 108 GLY B O 1
ATOM 6305 N N . GLY B 1 129 ? 6.172 120.093 419.214 1.00 117.23 109 GLY B N 1
ATOM 6306 C CA . GLY B 1 129 ? 7.499 119.737 418.750 1.00 115.49 109 GLY B CA 1
ATOM 6307 C C . GLY B 1 129 ? 7.494 118.775 417.589 1.00 114.80 109 GLY B C 1
ATOM 6308 O O . GLY B 1 129 ? 8.515 118.508 417.007 1.00 112.94 109 GLY B O 1
ATOM 6309 N N . ALA B 1 130 ? 6.319 118.265 417.252 1.00 117.85 110 ALA B N 1
ATOM 6310 C CA . ALA B 1 130 ? 6.032 117.757 415.920 1.00 115.90 110 ALA B CA 1
ATOM 6311 C C . ALA B 1 130 ? 5.919 119.043 415.114 1.00 116.04 110 ALA B C 1
ATOM 6312 O O . ALA B 1 130 ? 5.766 120.118 415.686 1.00 116.10 110 ALA B O 1
ATOM 6314 N N . ALA B 1 131 ? 6.065 118.965 413.804 1.00 114.69 111 ALA B N 1
ATOM 6315 C CA . ALA B 1 131 ? 6.329 120.171 413.044 1.00 113.00 111 ALA B CA 1
ATOM 6316 C C . ALA B 1 131 ? 5.944 120.073 411.593 1.00 111.52 111 ALA B C 1
ATOM 6317 O O . ALA B 1 131 ? 5.921 118.991 411.045 1.00 111.59 111 ALA B O 1
ATOM 6319 N N . GLU B 1 132 ? 5.658 121.206 410.955 1.00 109.70 112 GLU B N 1
ATOM 6320 C CA . GLU B 1 132 ? 5.264 121.121 409.557 1.00 106.71 112 GLU B CA 1
ATOM 6321 C C . GLU B 1 132 ? 5.337 122.457 408.853 1.00 102.64 112 GLU B C 1
ATOM 6322 O O . GLU B 1 132 ? 5.057 123.476 409.431 1.00 102.17 112 GLU B O 1
ATOM 6328 N N . SER B 1 133 ? 5.723 122.438 407.594 1.00 102.83 113 SER B N 1
ATOM 6329 C CA . SER B 1 133 ? 5.812 123.658 406.826 1.00 103.01 113 SER B CA 1
ATOM 6330 C C . SER B 1 133 ? 5.106 123.558 405.468 1.00 100.73 113 SER B C 1
ATOM 6331 O O . SER B 1 133 ? 5.289 122.634 404.694 1.00 98.92 113 SER B O 1
ATOM 6334 N N . THR B 1 134 ? 4.340 124.594 405.178 1.00 97.51 114 THR B N 1
ATOM 6335 C CA . THR B 1 134 ? 3.627 124.704 403.927 1.00 94.48 114 THR B CA 1
ATOM 6336 C C . THR B 1 134 ? 4.595 124.990 402.794 1.00 94.00 114 THR B C 1
ATOM 6337 O O . THR B 1 134 ? 5.732 125.347 403.034 1.00 96.37 114 THR B O 1
ATOM 6341 N N . GLU B 1 135 ? 4.145 124.837 401.567 1.00 89.30 115 GLU B N 1
ATOM 6342 C CA . GLU B 1 135 ? 4.938 125.214 400.431 1.00 88.04 115 GLU B CA 1
ATOM 6343 C C . GLU B 1 135 ? 4.988 126.708 400.475 1.00 85.85 115 GLU B C 1
ATOM 6344 O O . GLU B 1 135 ? 4.338 127.311 401.285 1.00 84.94 115 GLU B O 1
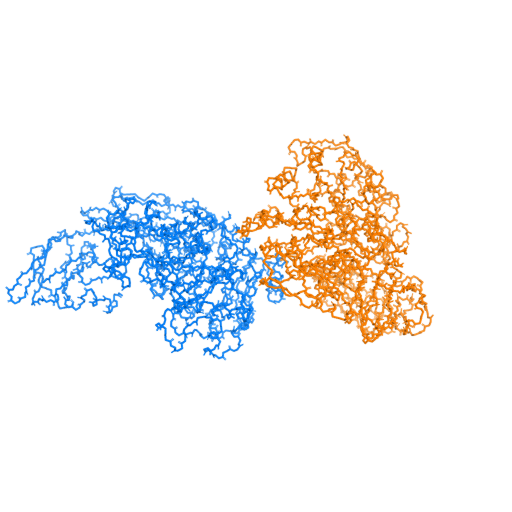ATOM 6350 N N . TRP B 1 136 ? 5.775 127.298 399.603 1.00 86.87 116 TRP B N 1
ATOM 6351 C CA . TRP B 1 136 ? 5.845 128.743 399.532 1.00 88.38 116 TRP B CA 1
ATOM 6352 C C . TRP B 1 136 ? 4.727 129.270 398.624 1.00 81.43 116 TRP B C 1
ATOM 6353 O O . TRP B 1 136 ? 4.350 128.645 397.664 1.00 79.18 116 TRP B O 1
ATOM 6364 N N . PHE B 1 137 ? 4.212 130.427 398.947 1.00 78.06 117 PHE B N 1
ATOM 6365 C CA . PHE B 1 137 ? 3.255 131.098 398.080 1.00 76.37 117 PHE B CA 1
ATOM 6366 C C . PHE B 1 137 ? 3.793 132.475 397.737 1.00 77.19 117 PHE B C 1
ATOM 6367 O O . PHE B 1 137 ? 4.657 132.995 398.436 1.00 79.37 117 PHE B O 1
ATOM 6375 N N . GLU B 1 138 ? 3.294 133.067 396.661 1.00 73.50 118 GLU B N 1
ATOM 6376 C CA . GLU B 1 138 ? 3.667 134.437 396.339 1.00 74.18 118 GLU B CA 1
ATOM 6377 C C . GLU B 1 138 ? 2.431 135.268 396.037 1.00 69.47 118 GLU B C 1
ATOM 6378 O O . GLU B 1 138 ? 1.424 134.755 395.560 1.00 69.12 118 GLU B O 1
ATOM 6384 N N . VAL B 1 139 ? 2.515 136.554 396.338 1.00 66.23 119 VAL B N 1
ATOM 6385 C CA . VAL B 1 139 ? 1.434 137.478 396.065 1.00 68.55 119 VAL B CA 1
ATOM 6386 C C . VAL B 1 139 ? 2.036 138.788 395.596 1.00 68.68 119 VAL B C 1
ATOM 6387 O O . VAL B 1 139 ? 3.031 139.251 396.147 1.00 70.83 119 VAL B O 1
ATOM 6391 N N . SER B 1 140 ? 1.448 139.386 394.568 1.00 65.93 120 SER B N 1
ATOM 6392 C CA . SER B 1 140 ? 1.968 140.644 394.069 1.00 69.26 120 SER B CA 1
ATOM 6393 C C . SER B 1 140 ? 0.896 141.713 394.109 1.00 68.69 120 SER B C 1
ATOM 6394 O O . SER B 1 140 ? -0.250 141.464 393.748 1.00 71.12 120 SER B O 1
ATOM 6397 N N . PRO B 1 141 ? 1.279 142.924 394.522 1.00 68.32 121 PRO B N 1
ATOM 6398 C CA . PRO B 1 141 ? 0.344 144.044 394.584 1.00 69.68 121 PRO B CA 1
ATOM 6399 C C . PRO B 1 141 ? 0.006 144.531 393.191 1.00 71.79 121 PRO B C 1
ATOM 6400 O O . PRO B 1 141 ? 0.756 144.254 392.257 1.00 74.08 121 PRO B O 1
ATOM 6404 N N . ALA B 1 142 ? -1.108 145.236 393.049 1.00 68.58 122 ALA B N 1
ATOM 6405 C CA . ALA B 1 142 ? -1.485 145.790 391.761 1.00 67.48 122 ALA B CA 1
ATOM 6406 C C . ALA B 1 142 ? -2.005 147.207 391.926 1.00 69.11 122 ALA B C 1
ATOM 6407 O O . ALA B 1 142 ? -2.474 147.579 392.997 1.00 69.96 122 ALA B O 1
ATOM 6409 N N . VAL B 1 143 ? -1.903 148.005 390.870 1.00 69.23 123 VAL B N 1
ATOM 6410 C CA . VAL B 1 143 ? -2.436 149.361 390.906 1.00 71.77 123 VAL B CA 1
ATOM 6411 C C . VAL B 1 143 ? -3.240 149.670 389.656 1.00 69.66 123 VAL B C 1
ATOM 6412 O O . VAL B 1 143 ? -3.099 149.009 388.628 1.00 67.79 123 VAL B O 1
ATOM 6416 N N . TRP B 1 144 ? -4.095 150.679 389.764 1.00 71.57 124 TRP B N 1
ATOM 6417 C CA . TRP B 1 144 ? -4.838 151.181 388.622 1.00 72.68 124 TRP B CA 1
ATOM 6418 C C . TRP B 1 144 ? -4.036 152.276 387.936 1.00 72.71 124 TRP B C 1
ATOM 6419 O O . TRP B 1 144 ? -3.640 153.255 388.571 1.00 67.66 124 TRP B O 1
ATOM 6430 N N . THR B 1 145 ? -3.793 152.108 386.640 1.00 70.99 125 THR B N 1
ATOM 6431 C CA . THR B 1 145 ? -3.066 153.112 385.876 1.00 72.22 125 THR B CA 1
ATOM 6432 C C . THR B 1 145 ? -3.761 153.430 384.559 1.00 71.94 125 THR B C 1
ATOM 6433 O O . THR B 1 145 ? -4.450 152.586 383.984 1.00 68.77 125 THR B O 1
ATOM 6437 N N . ALA B 1 146 ? -3.564 154.655 384.088 1.00 68.89 126 ALA B N 1
ATOM 6438 C CA . ALA B 1 146 ? -4.150 155.111 382.837 1.00 68.33 126 ALA B CA 1
ATOM 6439 C C . ALA B 1 146 ? -3.271 154.733 381.650 1.00 70.15 126 ALA B C 1
ATOM 6440 O O . ALA B 1 146 ? -3.563 155.096 380.512 1.00 71.19 126 ALA B O 1
ATOM 6442 N N . ASP B 1 147 ? -2.189 154.011 381.926 1.00 70.29 127 ASP B N 1
ATOM 6443 C CA . ASP B 1 147 ? -1.241 153.624 380.888 1.00 72.28 127 ASP B CA 1
ATOM 6444 C C . ASP B 1 147 ? -1.876 152.659 379.894 1.00 70.17 127 ASP B C 1
ATOM 6445 O O . ASP B 1 147 ? -2.861 151.995 380.203 1.00 68.39 127 ASP B O 1
ATOM 6450 N N . GLY B 1 148 ? -1.276 152.570 378.711 1.00 68.74 128 GLY B N 1
ATOM 6451 C CA . GLY B 1 148 ? -1.868 151.908 377.562 1.00 64.07 128 GLY B CA 1
ATOM 6452 C C . GLY B 1 148 ? -1.604 150.418 377.494 1.00 64.82 128 GLY B C 1
ATOM 6453 O O . GLY B 1 148 ? -1.599 149.826 376.416 1.00 67.60 128 GLY B O 1
ATOM 6454 N N . VAL B 1 149 ? -1.375 149.813 378.653 1.00 63.54 129 VAL B N 1
ATOM 6455 C CA . VAL B 1 149 ? -1.024 148.400 378.745 1.00 65.28 129 VAL B CA 1
ATOM 6456 C C . VAL B 1 149 ? -2.115 147.454 378.239 1.00 63.89 129 VAL B C 1
ATOM 6457 O O . VAL B 1 149 ? -1.905 146.244 378.156 1.00 62.87 129 VAL B O 1
ATOM 6461 N N . GLY B 1 150 ? -3.283 148.001 377.919 1.00 63.51 130 GLY B N 1
ATOM 6462 C CA . GLY B 1 150 ? -4.376 147.204 377.396 1.00 62.36 130 GLY B CA 1
ATOM 6463 C C . GLY B 1 150 ? -5.257 147.980 376.438 1.00 62.05 130 GLY B C 1
ATOM 6464 O O . GLY B 1 150 ? -5.126 149.196 376.313 1.00 60.75 130 GLY B O 1
ATOM 6465 N N . GLU B 1 151 ? -6.183 147.279 375.789 1.00 61.82 131 GLU B N 1
ATOM 6466 C CA . GLU B 1 151 ? -7.003 147.876 374.737 1.00 67.02 131 GLU B CA 1
ATOM 6467 C C . GLU B 1 151 ? -8.499 147.572 374.884 1.00 61.46 131 GLU B C 1
ATOM 6468 O O . GLU B 1 151 ? -8.892 146.423 375.070 1.00 57.67 131 GLU B O 1
ATOM 6474 N N . VAL B 1 152 ? -9.326 148.609 374.792 1.00 60.12 132 VAL B N 1
ATOM 6475 C CA . VAL B 1 152 ? -10.778 148.440 374.799 1.00 61.65 132 VAL B CA 1
ATOM 6476 C C . VAL B 1 152 ? -11.357 148.665 373.401 1.00 56.33 132 VAL B C 1
ATOM 6477 O O . VAL B 1 152 ? -11.392 149.787 372.903 1.00 55.66 132 VAL B O 1
ATOM 6481 N N . ARG B 1 153 ? -11.830 147.589 372.784 1.00 57.01 133 ARG B N 1
ATOM 6482 C CA . ARG B 1 153 ? -12.236 147.626 371.385 1.00 56.85 133 ARG B CA 1
ATOM 6483 C C . ARG B 1 153 ? -13.741 147.744 371.183 1.00 55.56 133 ARG B C 1
ATOM 6484 O O . ARG B 1 153 ? -14.505 146.919 371.671 1.00 54.44 133 ARG B O 1
ATOM 6492 N N . GLY B 1 154 ? -14.155 148.772 370.448 1.00 55.34 134 GLY B N 1
ATOM 6493 C CA . GLY B 1 154 ? -15.531 148.891 370.000 1.00 54.53 134 GLY B CA 1
ATOM 6494 C C . GLY B 1 154 ? -16.351 149.967 370.679 1.00 54.97 134 GLY B C 1
ATOM 6495 O O . GLY B 1 154 ? -17.464 150.268 370.249 1.00 54.98 134 GLY B O 1
ATOM 6496 N N . GLY B 1 155 ? -15.799 150.562 371.728 1.00 56.47 135 GLY B N 1
ATOM 6497 C CA . GLY B 1 155 ? -16.537 151.515 372.532 1.00 49.89 135 GLY B CA 1
ATOM 6498 C C . GLY B 1 155 ? -16.915 152.816 371.851 1.00 53.82 135 GLY B C 1
ATOM 6499 O O . GLY B 1 155 ? -17.965 153.386 372.136 1.00 49.69 135 GLY B O 1
ATOM 6500 N N . GLY B 1 156 ? -16.057 153.300 370.963 1.00 57.84 136 GLY B N 1
ATOM 6501 C CA . GLY B 1 156 ? -16.318 154.552 370.280 1.00 56.38 136 GLY B CA 1
ATOM 6502 C C . GLY B 1 156 ? -16.235 155.759 371.196 1.00 55.76 136 GLY B C 1
ATOM 6503 O O . GLY B 1 156 ? -15.485 155.762 372.169 1.00 56.10 136 GLY B O 1
ATOM 6504 N N . GLU B 1 157 ? -17.019 156.785 370.884 1.00 56.35 137 GLU B N 1
ATOM 6505 C CA . GLU B 1 157 ? -16.965 158.050 371.607 1.00 61.69 137 GLU B CA 1
ATOM 6506 C C . GLU B 1 157 ? -17.577 157.953 373.006 1.00 60.01 137 GLU B C 1
ATOM 6507 O O . GLU B 1 157 ? -17.395 158.840 373.840 1.00 60.57 137 GLU B O 1
ATOM 6513 N N . ARG B 1 158 ? -18.291 156.869 373.274 1.00 55.83 138 ARG B N 1
ATOM 6514 C CA . ARG B 1 158 ? -18.991 156.746 374.547 1.00 56.83 138 ARG B CA 1
ATOM 6515 C C . ARG B 1 158 ? -18.073 156.364 375.702 1.00 54.85 138 ARG B C 1
ATOM 6516 O O . ARG B 1 158 ? -18.373 156.662 376.853 1.00 55.30 138 ARG B O 1
ATOM 6524 N N . VAL B 1 159 ? -16.953 155.721 375.396 1.00 54.11 139 VAL B N 1
ATOM 6525 C CA . VAL B 1 159 ? -16.014 155.305 376.430 1.00 56.32 139 VAL B CA 1
ATOM 6526 C C . VAL B 1 159 ? -15.078 156.431 376.862 1.00 58.05 139 VAL B C 1
ATOM 6527 O O . VAL B 1 159 ? -14.532 157.152 376.030 1.00 62.01 139 VAL B O 1
ATOM 6531 N N . ARG B 1 160 ? -14.913 156.580 378.173 1.00 55.98 140 ARG B N 1
ATOM 6532 C CA . ARG B 1 160 ? -13.926 157.485 378.748 1.00 58.36 140 ARG B CA 1
ATOM 6533 C C . ARG B 1 160 ? -13.214 156.790 379.902 1.00 58.69 140 ARG B C 1
ATOM 6534 O O . ARG B 1 160 ? -13.495 155.629 380.194 1.00 55.60 140 ARG B O 1
ATOM 6542 N N . GLY B 1 161 ? -12.278 157.497 380.530 1.00 58.99 141 GLY B N 1
ATOM 6543 C CA . GLY B 1 161 ? -11.653 157.062 381.769 1.00 52.54 141 GLY B CA 1
ATOM 6544 C C . GLY B 1 161 ? -11.164 155.628 381.829 1.00 53.84 141 GLY B C 1
ATOM 6545 O O . GLY B 1 161 ? -11.289 154.972 382.860 1.00 54.59 141 GLY B O 1
ATOM 6546 N N . VAL B 1 162 ? -10.615 155.131 380.729 1.00 52.05 142 VAL B N 1
ATOM 6547 C CA . VAL B 1 162 ? -10.091 153.773 380.702 1.00 54.64 142 VAL B CA 1
ATOM 6548 C C . VAL B 1 162 ? -8.875 153.655 381.608 1.00 57.83 142 VAL B C 1
ATOM 6549 O O . VAL B 1 162 ? -8.054 154.566 381.671 1.00 55.52 142 VAL B O 1
ATOM 6553 N N . GLU B 1 163 ? -8.772 152.538 382.318 1.00 60.79 143 GLU B N 1
ATOM 6554 C CA . GLU B 1 163 ? -7.619 152.276 383.168 1.00 62.44 143 GLU B CA 1
ATOM 6555 C C . GLU B 1 163 ? -7.456 150.780 383.357 1.00 58.36 143 GLU B C 1
ATOM 6556 O O . GLU B 1 163 ? -8.366 150.013 383.070 1.00 58.84 143 GLU B O 1
ATOM 6562 N N . TRP B 1 164 ? -6.288 150.363 383.823 1.00 61.83 144 TRP B N 1
ATOM 6563 C CA . TRP B 1 164 ? -5.982 148.943 383.905 1.00 63.05 144 TRP B CA 1
ATOM 6564 C C . TRP B 1 164 ? -5.347 148.583 385.239 1.00 66.55 144 TRP B C 1
ATOM 6565 O O . TRP B 1 164 ? -4.551 149.344 385.790 1.00 67.33 144 TRP B O 1
ATOM 6576 N N . LEU B 1 165 ? -5.707 147.414 385.752 1.00 66.93 145 LEU B N 1
ATOM 6577 C CA . LEU B 1 165 ? -5.214 146.959 387.042 1.00 69.49 145 LEU B CA 1
ATOM 6578 C C . LEU B 1 165 ? -4.080 145.983 386.806 1.00 68.19 145 LEU B C 1
ATOM 6579 O O . LEU B 1 165 ? -4.296 144.865 386.338 1.00 62.75 145 LEU B O 1
ATOM 6584 N N . VAL B 1 166 ? -2.868 146.409 387.142 1.00 70.68 146 VAL B N 1
ATOM 6585 C CA . VAL B 1 166 ? -1.677 145.677 386.737 1.00 73.48 146 VAL B CA 1
ATOM 6586 C C . VAL B 1 166 ? -0.798 145.267 387.907 1.00 70.94 146 VAL B C 1
ATOM 6587 O O . VAL B 1 166 ? -0.533 146.057 388.808 1.00 71.03 146 VAL B O 1
ATOM 6591 N N . SER B 1 167 ? -0.351 144.018 387.884 1.00 69.36 147 SER B N 1
ATOM 6592 C CA . SER B 1 167 ? 0.639 143.548 388.840 1.00 73.09 147 SER B CA 1
ATOM 6593 C C . SER B 1 167 ? 1.930 143.250 388.099 1.00 75.89 147 SER B C 1
ATOM 6594 O O . SER B 1 167 ? 2.010 143.428 386.884 1.00 73.77 147 SER B O 1
ATOM 6597 N N . SER B 1 168 ? 2.938 142.783 388.826 1.00 75.59 148 SER B N 1
ATOM 6598 C CA . SER B 1 168 ? 4.181 142.367 388.194 1.00 75.75 148 SER B CA 1
ATOM 6599 C C . SER B 1 168 ? 3.934 141.123 387.348 1.00 75.23 148 SER B C 1
ATOM 6600 O O . SER B 1 168 ? 4.764 140.744 386.526 1.00 74.32 148 SER B O 1
ATOM 6603 N N . GLN B 1 169 ? 2.788 140.486 387.563 1.00 72.85 149 GLN B N 1
ATOM 6604 C CA . GLN B 1 169 ? 2.435 139.287 386.819 1.00 73.25 149 GLN B CA 1
ATOM 6605 C C . GLN B 1 169 ? 1.508 139.532 385.630 1.00 72.58 149 GLN B C 1
ATOM 6606 O O . GLN B 1 169 ? 1.191 138.597 384.896 1.00 69.67 149 GLN B O 1
ATOM 6612 N N . GLY B 1 170 ? 1.058 140.768 385.441 1.00 71.82 150 GLY B N 1
ATOM 6613 C CA . GLY B 1 170 ? 0.268 141.079 384.262 1.00 71.90 150 GLY B CA 1
ATOM 6614 C C . GLY B 1 170 ? -0.829 142.112 384.431 1.00 70.57 150 GLY B C 1
ATOM 6615 O O . GLY B 1 170 ? -0.900 142.806 385.446 1.00 71.28 150 GLY B O 1
ATOM 6616 N N . VAL B 1 171 ? -1.685 142.213 383.416 1.00 71.30 151 VAL B N 1
ATOM 6617 C CA . VAL B 1 171 ? -2.881 143.043 383.494 1.00 69.12 151 VAL B CA 1
ATOM 6618 C C . VAL B 1 171 ? -4.061 142.158 383.865 1.00 65.27 151 VAL B C 1
ATOM 6619 O O . VAL B 1 171 ? -4.508 141.337 383.064 1.00 58.84 151 VAL B O 1
ATOM 6623 N N . HIS B 1 172 ? -4.552 142.326 385.087 1.00 65.45 152 HIS B N 1
ATOM 6624 C CA . HIS B 1 172 ? -5.602 141.468 385.621 1.00 63.09 152 HIS B CA 1
ATOM 6625 C C . HIS B 1 172 ? -7.005 141.876 385.197 1.00 55.33 152 HIS B C 1
ATOM 6626 O O . HIS B 1 172 ? -7.822 141.032 384.836 1.00 53.07 152 HIS B O 1
ATOM 6633 N N . ARG B 1 173 ? -7.277 143.174 385.241 1.00 56.03 153 ARG B N 1
ATOM 6634 C CA . ARG B 1 173 ? -8.626 143.676 385.036 1.00 58.21 153 ARG B CA 1
ATOM 6635 C C . ARG B 1 173 ? -8.669 144.937 384.194 1.00 57.31 153 ARG B C 1
ATOM 6636 O O . ARG B 1 173 ? -7.836 145.826 384.348 1.00 59.62 153 ARG B O 1
ATOM 6644 N N . GLY B 1 174 ? -9.649 145.012 383.304 1.00 52.76 154 GLY B N 1
ATOM 6645 C CA . GLY B 1 174 ? -9.932 146.251 382.609 1.00 55.43 154 GLY B CA 1
ATOM 6646 C C . GLY B 1 174 ? -11.034 147.012 383.314 1.00 51.48 154 GLY B C 1
ATOM 6647 O O . GLY B 1 174 ? -11.868 146.414 383.984 1.00 51.15 154 GLY B O 1
ATOM 6648 N N . ARG B 1 175 ? -11.041 148.329 383.159 1.00 48.92 155 ARG B N 1
ATOM 6649 C CA . ARG B 1 175 ? -12.083 149.163 383.739 1.00 54.29 155 ARG B CA 1
ATOM 6650 C C . ARG B 1 175 ? -12.296 150.414 382.891 1.00 54.34 155 ARG B C 1
ATOM 6651 O O . ARG B 1 175 ? -11.334 151.001 382.403 1.00 57.48 155 ARG B O 1
ATOM 6659 N N . PHE B 1 176 ? -13.546 150.836 382.729 1.00 51.19 156 PHE B N 1
ATOM 6660 C CA . PHE B 1 176 ? -13.828 152.048 381.969 1.00 53.06 156 PHE B CA 1
ATOM 6661 C C . PHE B 1 176 ? -15.162 152.680 382.338 1.00 52.00 156 PHE B C 1
ATOM 6662 O O . PHE B 1 176 ? -15.903 152.153 383.158 1.00 50.69 156 PHE B O 1
ATOM 6670 N N . ARG B 1 177 ? -15.456 153.816 381.719 1.00 50.68 157 ARG B N 1
ATOM 6671 C CA . ARG B 1 177 ? -16.681 154.552 381.991 1.00 48.19 157 ARG B CA 1
ATOM 6672 C C . ARG B 1 177 ? -17.471 154.794 380.709 1.00 55.93 157 ARG B C 1
ATOM 6673 O O . ARG B 1 177 ? -16.920 155.249 379.706 1.00 53.20 157 ARG B O 1
ATOM 6681 N N . LEU B 1 178 ? -18.763 154.488 380.749 1.00 52.39 158 LEU B N 1
ATOM 6682 C CA . LEU B 1 178 ? -19.659 154.798 379.645 1.00 48.92 158 LEU B CA 1
ATOM 6683 C C . LEU B 1 178 ? -20.516 156.005 379.990 1.00 50.19 158 LEU B C 1
ATOM 6684 O O . LEU B 1 178 ? -21.169 156.036 381.033 1.00 49.62 158 LEU B O 1
ATOM 6689 N N . GLN B 1 179 ? -20.508 157.001 379.115 1.00 47.32 159 GLN B N 1
ATOM 6690 C CA . GLN B 1 179 ? -21.238 158.233 379.368 1.00 51.69 159 GLN B CA 1
ATOM 6691 C C . GLN B 1 179 ? -22.747 158.015 379.330 1.00 50.09 159 GLN B C 1
ATOM 6692 O O . GLN B 1 179 ? -23.257 157.282 378.489 1.00 46.37 159 GLN B O 1
ATOM 6698 N N . LEU B 1 180 ? -23.452 158.659 380.253 1.00 47.63 160 LEU B N 1
ATOM 6699 C CA . LEU B 1 180 ? -24.903 158.581 380.323 1.00 44.98 160 LEU B CA 1
ATOM 6700 C C . LEU B 1 180 ? -25.495 159.976 380.279 1.00 45.24 160 LEU B C 1
ATOM 6701 O O . LEU B 1 180 ? -24.798 160.961 380.490 1.00 48.72 160 LEU B O 1
ATOM 6706 N N . GLN B 1 181 ? -26.789 160.058 380.018 1.00 46.04 161 GLN B N 1
ATOM 6707 C CA . GLN B 1 181 ? -27.466 161.340 379.969 1.00 48.35 161 GLN B CA 1
ATOM 6708 C C . GLN B 1 181 ? -28.552 161.398 381.019 1.00 49.65 161 GLN B C 1
ATOM 6709 O O . GLN B 1 181 ? -28.971 160.370 381.547 1.00 45.95 161 GLN B O 1
ATOM 6715 N N . ASP B 1 182 ? -28.992 162.608 381.335 1.00 51.29 162 ASP B N 1
ATOM 6716 C CA . ASP B 1 182 ? -30.110 162.780 382.242 1.00 55.60 162 ASP B CA 1
ATOM 6717 C C . ASP B 1 182 ? -31.310 162.030 381.697 1.00 55.72 162 ASP B C 1
ATOM 6718 O O . ASP B 1 182 ? -31.651 162.160 380.522 1.00 54.08 162 ASP B O 1
ATOM 6723 N N . GLY B 1 183 ? -31.935 161.229 382.549 1.00 48.97 163 GLY B N 1
ATOM 6724 C CA . GLY B 1 183 ? -33.109 160.482 382.153 1.00 46.57 163 GLY B CA 1
ATOM 6725 C C . GLY B 1 183 ? -32.794 159.067 381.720 1.00 44.21 163 GLY B C 1
ATOM 6726 O O . GLY B 1 183 ? -33.701 158.262 381.517 1.00 43.59 163 GLY B O 1
ATOM 6727 N N . ASP B 1 184 ? -31.512 158.754 381.577 1.00 40.42 164 ASP B N 1
ATOM 6728 C CA . ASP B 1 184 ? -31.131 157.411 381.173 1.00 40.57 164 ASP B CA 1
ATOM 6729 C C . ASP B 1 184 ? -31.428 156.412 382.274 1.00 37.11 164 ASP B C 1
ATOM 6730 O O . ASP B 1 184 ? -31.145 156.656 383.440 1.00 34.91 164 ASP B O 1
ATOM 6735 N N . ARG B 1 185 ? -32.008 155.285 381.888 1.00 33.21 165 ARG B N 1
ATOM 6736 C CA . ARG B 1 185 ? -32.138 154.152 382.781 1.00 30.81 165 ARG B CA 1
ATOM 6737 C C . ARG B 1 185 ? -31.295 153.020 382.234 1.00 28.57 165 ARG B C 1
ATOM 6738 O O . ARG B 1 185 ? -31.046 152.947 381.032 1.00 29.66 165 ARG B O 1
ATOM 6746 N N . LEU B 1 186 ? -30.851 152.144 383.123 1.00 25.93 166 LEU B N 1
ATOM 6747 C CA . LEU B 1 186 ? -30.103 150.961 382.742 1.00 24.87 166 LEU B CA 1
ATOM 6748 C C . LEU B 1 186 ? -30.945 149.738 383.028 1.00 25.59 166 LEU B C 1
ATOM 6749 O O . LEU B 1 186 ? -31.242 149.446 384.181 1.00 26.30 166 LEU B O 1
ATOM 6754 N N . VAL B 1 187 ? -31.345 149.030 381.981 1.00 28.29 167 VAL B N 1
ATOM 6755 C CA . VAL B 1 187 ? -32.211 147.869 382.141 1.00 24.74 167 VAL B CA 1
ATOM 6756 C C . VAL B 1 187 ? -31.613 146.688 381.416 1.00 25.53 167 VAL B C 1
ATOM 6757 O O . VAL B 1 187 ? -31.304 146.779 380.223 1.00 26.46 167 VAL B O 1
ATOM 6761 N N . GLY B 1 188 ? -31.447 145.573 382.119 1.00 23.25 168 GLY B N 1
ATOM 6762 C CA . GLY B 1 188 ? -30.705 144.488 381.525 1.00 23.39 168 GLY B CA 1
ATOM 6763 C C . GLY B 1 188 ? -29.996 143.611 382.520 1.00 26.02 168 GLY B C 1
ATOM 6764 O O . GLY B 1 188 ? -30.474 143.371 383.624 1.00 28.59 168 GLY B O 1
ATOM 6765 N N . PHE B 1 189 ? -28.839 143.129 382.075 1.00 26.49 169 PHE B N 1
ATOM 6766 C CA . PHE B 1 189 ? -27.894 142.347 382.857 1.00 23.89 169 PHE B CA 1
ATOM 6767 C C . PHE B 1 189 ? -28.421 140.964 383.136 1.00 23.72 169 PHE B C 1
ATOM 6768 O O . PHE B 1 189 ? -28.007 140.317 384.088 1.00 26.71 169 PHE B O 1
ATOM 6776 N N . GLY B 1 190 ? -29.291 140.493 382.253 1.00 23.65 170 GLY B N 1
ATOM 6777 C CA . GLY B 1 190 ? -29.900 139.193 382.410 1.00 21.55 170 GLY B CA 1
ATOM 6778 C C . GLY B 1 190 ? -31.114 139.278 383.320 1.00 23.19 170 GLY B C 1
ATOM 6779 O O . GLY B 1 190 ? -31.806 140.299 383.376 1.00 25.01 170 GLY B O 1
ATOM 6780 N N . GLU B 1 191 ? -31.352 138.209 384.062 1.00 23.64 171 GLU B N 1
ATOM 6781 C CA . GLU B 1 191 ? -32.498 138.144 384.951 1.00 22.44 171 GLU B CA 1
ATOM 6782 C C . GLU B 1 191 ? -32.129 138.733 386.304 1.00 22.29 171 GLU B C 1
ATOM 6783 O O . GLU B 1 191 ? -31.326 138.172 387.032 1.00 26.46 171 GLU B O 1
ATOM 6789 N N . ARG B 1 192 ? -32.728 139.874 386.619 1.00 22.23 172 ARG B N 1
ATOM 6790 C CA . ARG B 1 192 ? -32.464 140.595 387.847 1.00 20.80 172 ARG B CA 1
ATOM 6791 C C . ARG B 1 192 ? -33.690 140.563 388.751 1.00 21.00 172 ARG B C 1
ATOM 6792 O O . ARG B 1 192 ? -34.822 140.676 388.279 1.00 23.31 172 ARG B O 1
ATOM 6800 N N . TYR B 1 193 ? -33.463 140.323 390.036 1.00 23.01 173 TYR B N 1
ATOM 6801 C CA . TYR B 1 193 ? -34.549 140.230 390.994 1.00 19.37 173 TYR B CA 1
ATOM 6802 C C . TYR B 1 193 ? -34.805 141.459 391.885 1.00 19.74 173 TYR B C 1
ATOM 6803 O O . TYR B 1 193 ? -35.825 141.519 392.564 1.00 23.00 173 TYR B O 1
ATOM 6812 N N . ASP B 1 194 ? -33.865 142.396 391.949 1.00 23.61 174 ASP B N 1
ATOM 6813 C CA . ASP B 1 194 ? -34.046 143.568 392.806 1.00 21.11 174 ASP B CA 1
ATOM 6814 C C . ASP B 1 194 ? -34.720 144.773 392.154 1.00 25.75 174 ASP B C 1
ATOM 6815 O O . ASP B 1 194 ? -35.558 145.415 392.776 1.00 27.47 174 ASP B O 1
ATOM 6820 N N . ALA B 1 195 ? -34.339 145.101 390.921 1.00 23.98 175 ALA B N 1
ATOM 6821 C CA . ALA B 1 195 ? -34.872 146.291 390.264 1.00 21.27 175 ALA B CA 1
ATOM 6822 C C . ALA B 1 195 ? -34.850 146.196 388.739 1.00 22.40 175 ALA B C 1
ATOM 6823 O O . ALA B 1 195 ? -33.985 145.562 388.151 1.00 24.11 175 ALA B O 1
ATOM 6825 N N . LEU B 1 196 ? -35.822 146.835 388.110 1.00 24.04 176 LEU B N 1
ATOM 6826 C CA . LEU B 1 196 ? -35.866 146.925 386.665 1.00 21.33 176 LEU B CA 1
ATOM 6827 C C . LEU B 1 196 ? -34.758 147.856 386.179 1.00 21.12 176 LEU B C 1
ATOM 6828 O O . LEU B 1 196 ? -33.921 147.471 385.383 1.00 22.46 176 LEU B O 1
ATOM 6833 N N . ASP B 1 197 ? -34.760 149.079 386.690 1.00 21.19 177 ASP B N 1
ATOM 6834 C CA . ASP B 1 197 ? -33.712 150.042 386.392 1.00 24.12 177 ASP B CA 1
ATOM 6835 C C . ASP B 1 197 ? -32.566 149.839 387.370 1.00 25.35 177 ASP B C 1
ATOM 6836 O O . ASP B 1 197 ? -32.760 149.926 388.576 1.00 25.26 177 ASP B O 1
ATOM 6841 N N . GLN B 1 198 ? -31.381 149.546 386.842 1.00 27.22 178 GLN B N 1
ATOM 6842 C CA . GLN B 1 198 ? -30.203 149.289 387.667 1.00 27.66 178 GLN B CA 1
ATOM 6843 C C . GLN B 1 198 ? -29.347 150.527 387.918 1.00 28.87 178 GLN B C 1
ATOM 6844 O O . GLN B 1 198 ? -28.296 150.426 388.542 1.00 34.01 178 GLN B O 1
ATOM 6850 N N . ARG B 1 199 ? -29.777 151.690 387.439 1.00 28.66 179 ARG B N 1
ATOM 6851 C CA . ARG B 1 199 ? -28.932 152.875 387.550 1.00 31.19 179 ARG B CA 1
ATOM 6852 C C . ARG B 1 199 ? -28.824 153.375 388.984 1.00 37.38 179 ARG B C 1
ATOM 6853 O O . ARG B 1 199 ? -29.822 153.490 389.696 1.00 37.55 179 ARG B O 1
ATOM 6861 N N . GLY B 1 200 ? -27.602 153.687 389.396 1.00 37.21 180 GLY B N 1
ATOM 6862 C CA . GLY B 1 200 ? -27.350 154.165 390.740 1.00 35.62 180 GLY B CA 1
ATOM 6863 C C . GLY B 1 200 ? -26.944 153.021 391.639 1.00 34.97 180 GLY B C 1
ATOM 6864 O O . GLY B 1 200 ? -26.644 153.218 392.810 1.00 41.91 180 GLY B O 1
ATOM 6865 N N . ARG B 1 201 ? -26.902 151.824 391.073 1.00 30.67 181 ARG B N 1
ATOM 6866 C CA . ARG B 1 201 ? -26.653 150.617 391.846 1.00 33.25 181 ARG B CA 1
ATOM 6867 C C . ARG B 1 201 ? -25.336 149.996 391.446 1.00 36.80 181 ARG B C 1
ATOM 6868 O O . ARG B 1 201 ? -24.821 150.263 390.363 1.00 38.02 181 ARG B O 1
ATOM 6876 N N . GLU B 1 202 ? -24.785 149.175 392.328 1.00 33.19 182 GLU B N 1
ATOM 6877 C CA . GLU B 1 202 ? -23.621 148.394 391.972 1.00 36.91 182 GLU B CA 1
ATOM 6878 C C . GLU B 1 202 ? -24.013 146.925 391.962 1.00 32.99 182 GLU B C 1
ATOM 6879 O O . GLU B 1 202 ? -24.753 146.461 392.820 1.00 35.75 182 GLU B O 1
ATOM 6885 N N . LEU B 1 203 ? -23.541 146.208 390.953 1.00 30.23 183 LEU B N 1
ATOM 6886 C CA . LEU B 1 203 ? -23.938 144.830 390.717 1.00 30.52 183 LEU B CA 1
ATOM 6887 C C . LEU B 1 203 ? -22.847 144.156 389.922 1.00 29.92 183 LEU B C 1
ATOM 6888 O O . LEU B 1 203 ? -21.958 144.822 389.406 1.00 36.16 183 LEU B O 1
ATOM 6893 N N . ASP B 1 204 ? -22.887 142.836 389.841 1.00 30.17 184 ASP B N 1
ATOM 6894 C CA . ASP B 1 204 ? -21.934 142.125 389.011 1.00 31.46 184 ASP B CA 1
ATOM 6895 C C . ASP B 1 204 ? -22.657 141.113 388.146 1.00 35.46 184 ASP B C 1
ATOM 6896 O O . ASP B 1 204 ? -23.878 140.973 388.235 1.00 35.86 184 ASP B O 1
ATOM 6901 N N . ALA B 1 205 ? -21.910 140.413 387.300 1.00 33.81 185 ALA B N 1
ATOM 6902 C CA . ALA B 1 205 ? -22.487 139.320 386.541 1.00 31.47 185 ALA B CA 1
ATOM 6903 C C . ALA B 1 205 ? -21.648 138.065 386.658 1.00 35.82 185 ALA B C 1
ATOM 6904 O O . ALA B 1 205 ? -20.568 137.971 386.073 1.00 36.74 185 ALA B O 1
ATOM 6906 N N . VAL B 1 206 ? -22.168 137.090 387.392 1.00 34.63 186 VAL B N 1
ATOM 6907 C CA . VAL B 1 206 ? -21.575 135.769 387.465 1.00 32.96 186 VAL B CA 1
ATOM 6908 C C . VAL B 1 206 ? -22.673 134.777 387.799 1.00 31.30 186 VAL B C 1
ATOM 6909 O O . VAL B 1 206 ? -23.530 135.064 388.630 1.00 31.56 186 VAL B O 1
ATOM 6913 N N . VAL B 1 207 ? -22.640 133.607 387.181 1.00 30.59 187 VAL B N 1
ATOM 6914 C CA . VAL B 1 207 ? -23.637 132.588 387.460 1.00 27.60 187 VAL B CA 1
ATOM 6915 C C . VAL B 1 207 ? -23.473 132.094 388.894 1.00 35.02 187 VAL B C 1
ATOM 6916 O O . VAL B 1 207 ? -22.384 131.692 389.291 1.00 35.09 187 VAL B O 1
ATOM 6920 N N . PHE B 1 208 ? -24.551 132.148 389.670 1.00 31.77 188 PHE B N 1
ATOM 6921 C CA . PHE B 1 208 ? -24.523 131.707 391.061 1.00 32.32 188 PHE B CA 1
ATOM 6922 C C . PHE B 1 208 ? -25.883 131.176 391.496 1.00 32.91 188 PHE B C 1
ATOM 6923 O O . PHE B 1 208 ? -26.917 131.748 391.143 1.00 30.73 188 PHE B O 1
ATOM 6931 N N . GLU B 1 209 ? -25.897 130.104 392.278 1.00 28.27 189 GLU B N 1
ATOM 6932 C CA . GLU B 1 209 ? -27.159 129.673 392.840 1.00 32.38 189 GLU B CA 1
ATOM 6933 C C . GLU B 1 209 ? -27.326 130.341 394.186 1.00 32.05 189 GLU B C 1
ATOM 6934 O O . GLU B 1 209 ? -26.670 129.979 395.158 1.00 31.46 189 GLU B O 1
ATOM 6940 N N . GLN B 1 210 ? -28.229 131.309 394.235 1.00 27.31 190 GLN B N 1
ATOM 6941 C CA . GLN B 1 210 ? -28.615 131.919 395.488 1.00 27.59 190 GLN B CA 1
ATOM 6942 C C . GLN B 1 210 ? -29.915 131.263 395.906 1.00 27.18 190 GLN B C 1
ATOM 6943 O O . GLN B 1 210 ? -30.920 131.386 395.205 1.00 26.27 190 GLN B O 1
ATOM 6949 N N . TYR B 1 211 ? -29.912 130.546 397.008 1.00 25.54 191 TYR B N 1
ATOM 6950 C CA . TYR B 1 211 ? -31.103 129.787 397.342 1.00 25.24 191 TYR B CA 1
ATOM 6951 C C . TYR B 1 211 ? -32.074 130.685 398.089 1.00 24.16 191 TYR B C 1
ATOM 6952 O O . TYR B 1 211 ? -31.948 130.888 399.250 1.00 25.49 191 TYR B O 1
ATOM 6961 N N . LYS B 1 212 ? -33.012 131.235 397.339 1.00 24.86 192 LYS B N 1
ATOM 6962 C CA . LYS B 1 212 ? -34.100 132.061 397.813 1.00 21.48 192 LYS B CA 1
ATOM 6963 C C . LYS B 1 212 ? -33.604 133.485 397.987 1.00 23.12 192 LYS B C 1
ATOM 6964 O O . LYS B 1 212 ? -32.421 133.707 398.055 1.00 24.36 192 LYS B O 1
ATOM 6970 N N . ALA B 1 213 ? -34.503 134.441 398.073 1.00 21.23 193 ALA B N 1
ATOM 6971 C CA . ALA B 1 213 ? -34.129 135.814 398.367 1.00 19.24 193 ALA B CA 1
ATOM 6972 C C . ALA B 1 213 ? -33.090 136.408 397.403 1.00 22.42 193 ALA B C 1
ATOM 6973 O O . ALA B 1 213 ? -32.252 137.165 397.801 1.00 22.88 193 ALA B O 1
ATOM 6975 N N . GLN B 1 214 ? -33.199 136.058 396.136 1.00 24.86 194 GLN B N 1
ATOM 6976 C CA . GLN B 1 214 ? -32.260 136.581 395.129 1.00 20.79 194 GLN B CA 1
ATOM 6977 C C . GLN B 1 214 ? -32.282 138.106 395.055 1.00 21.35 194 GLN B C 1
ATOM 6978 O O . GLN B 1 214 ? -31.243 138.739 394.905 1.00 24.92 194 GLN B O 1
ATOM 6984 N N . GLY B 1 215 ? -33.460 138.699 395.173 1.00 21.78 195 GLY B N 1
ATOM 6985 C CA . GLY B 1 215 ? -33.578 140.144 395.134 1.00 18.58 195 GLY B CA 1
ATOM 6986 C C . GLY B 1 215 ? -32.880 140.822 396.294 1.00 22.06 195 GLY B C 1
ATOM 6987 O O . GLY B 1 215 ? -32.236 141.851 396.133 1.00 25.50 195 GLY B O 1
ATOM 6988 N N . VAL B 1 216 ? -33.016 140.238 397.476 1.00 23.72 196 VAL B N 1
ATOM 6989 C CA . VAL B 1 216 ? -32.384 140.784 398.668 1.00 21.16 196 VAL B CA 1
ATOM 6990 C C . VAL B 1 216 ? -30.872 140.857 398.480 1.00 21.42 196 VAL B C 1
ATOM 6991 O O . VAL B 1 216 ? -30.258 141.871 398.764 1.00 24.31 196 VAL B O 1
ATOM 6995 N N . HIS B 1 217 ? -30.290 139.780 397.974 1.00 22.64 197 HIS B N 1
ATOM 6996 C CA . HIS B 1 217 ? -28.842 139.699 397.793 1.00 26.54 197 HIS B CA 1
ATOM 6997 C C . HIS B 1 217 ? -28.326 140.315 396.488 1.00 28.15 197 HIS B C 1
ATOM 6998 O O . HIS B 1 217 ? -27.129 140.553 396.345 1.00 28.75 197 HIS B O 1
ATOM 7005 N N . GLY B 1 218 ? -29.221 140.568 395.538 1.00 26.34 198 GLY B N 1
ATOM 7006 C CA . GLY B 1 218 ? -28.814 141.096 394.250 1.00 24.18 198 GLY B CA 1
ATOM 7007 C C . GLY B 1 218 ? -27.946 140.131 393.472 1.00 24.67 198 GLY B C 1
ATOM 7008 O O . GLY B 1 218 ? -26.910 140.504 392.932 1.00 28.21 198 GLY B O 1
ATOM 7009 N N . ARG B 1 219 ? -28.380 138.881 393.407 1.00 23.50 199 ARG B N 1
ATOM 7010 C CA . ARG B 1 219 ? -27.643 137.839 392.715 1.00 22.38 199 ARG B CA 1
ATOM 7011 C C . ARG B 1 219 ? -28.581 137.149 391.744 1.00 23.75 199 ARG B C 1
ATOM 7012 O O . ARG B 1 219 ? -29.791 137.359 391.808 1.00 26.10 199 ARG B O 1
ATOM 7020 N N . THR B 1 220 ? -28.044 136.349 390.830 1.00 22.01 200 THR B N 1
ATOM 7021 C CA . THR B 1 220 ? -28.920 135.644 389.908 1.00 22.19 200 THR B CA 1
ATOM 7022 C C . THR B 1 220 ? -28.331 134.367 389.328 1.00 23.91 200 THR B C 1
ATOM 7023 O O . THR B 1 220 ? -27.117 134.203 389.264 1.00 27.66 200 THR B O 1
ATOM 7027 N N . TYR B 1 221 ? -29.217 133.459 388.931 1.00 21.10 201 TYR B N 1
ATOM 7028 C CA . TYR B 1 221 ? -28.844 132.253 388.220 1.00 21.69 201 TYR B CA 1
ATOM 7029 C C . TYR B 1 221 ? -28.490 132.560 386.764 1.00 24.61 201 TYR B C 1
ATOM 7030 O O . TYR B 1 221 ? -27.896 131.737 386.085 1.00 23.53 201 TYR B O 1
ATOM 7039 N N . LEU B 1 222 ? -28.918 133.721 386.278 1.00 25.43 202 LEU B N 1
ATOM 7040 C CA . LEU B 1 222 ? -28.881 133.995 384.842 1.00 23.92 202 LEU B CA 1
ATOM 7041 C C . LEU B 1 222 ? -28.480 135.429 384.558 1.00 25.91 202 LEU B C 1
ATOM 7042 O O . LEU B 1 222 ? -29.302 136.230 384.116 1.00 27.57 202 LEU B O 1
ATOM 7047 N N . PRO B 1 223 ? -27.217 135.768 384.834 1.00 26.52 203 PRO B N 1
ATOM 7048 C CA . PRO B 1 223 ? -26.714 137.095 384.505 1.00 28.29 203 PRO B CA 1
ATOM 7049 C C . PRO B 1 223 ? -26.317 137.173 383.025 1.00 29.36 203 PRO B C 1
ATOM 7050 O O . PRO B 1 223 ? -26.089 136.135 382.414 1.00 25.43 203 PRO B O 1
ATOM 7054 N N . MET B 1 224 ? -26.263 138.377 382.472 1.00 27.43 204 MET B N 1
ATOM 7055 C CA . MET B 1 224 ? -25.637 138.611 381.171 1.00 28.42 204 MET B CA 1
ATOM 7056 C C . MET B 1 224 ? -24.918 139.944 381.223 1.00 28.52 204 MET B C 1
ATOM 7057 O O . MET B 1 224 ? -25.422 140.883 381.817 1.00 27.14 204 MET B O 1
ATOM 7062 N N . PRO B 1 225 ? -23.740 140.044 380.587 1.00 30.89 205 PRO B N 1
ATOM 7063 C CA . PRO B 1 225 ? -23.053 141.338 380.526 1.00 30.51 205 PRO B CA 1
ATOM 7064 C C . PRO B 1 225 ? -23.606 142.239 379.423 1.00 34.20 205 PRO B C 1
ATOM 7065 O O . PRO B 1 225 ? -22.836 142.729 378.591 1.00 34.24 205 PRO B O 1
ATOM 7069 N N . PHE B 1 226 ? -24.921 142.453 379.433 1.00 31.16 206 PHE B N 1
ATOM 7070 C CA . PHE B 1 226 ? -25.609 143.273 378.438 1.00 29.84 206 PHE B CA 1
ATOM 7071 C C . PHE B 1 226 ? -26.659 144.160 379.087 1.00 30.09 206 PHE B C 1
ATOM 7072 O O . PHE B 1 226 ? -27.329 143.738 380.020 1.00 29.42 206 PHE B O 1
ATOM 7080 N N . ALA B 1 227 ? -26.828 145.376 378.585 1.00 27.23 207 ALA B N 1
ATOM 7081 C CA . ALA B 1 227 ? -27.882 146.236 379.097 1.00 27.15 207 ALA B CA 1
ATOM 7082 C C . ALA B 1 227 ? -28.379 147.248 378.076 1.00 28.95 207 ALA B C 1
ATOM 7083 O O . ALA B 1 227 ? -27.685 147.566 377.107 1.00 28.66 207 ALA B O 1
ATOM 7085 N N . HIS B 1 228 ? -29.589 147.745 378.311 1.00 24.26 208 HIS B N 1
ATOM 7086 C CA . HIS B 1 228 ? -30.147 148.862 377.566 1.00 22.92 208 HIS B CA 1
ATOM 7087 C C . HIS B 1 228 ? -29.800 150.162 378.271 1.00 25.63 208 HIS B C 1
ATOM 7088 O O . HIS B 1 228 ? -29.822 150.230 379.498 1.00 26.98 208 HIS B O 1
ATOM 7095 N N . VAL B 1 229 ? -29.479 151.190 377.497 1.00 24.86 209 VAL B N 1
ATOM 7096 C CA . VAL B 1 229 ? -29.397 152.536 378.033 1.00 26.66 209 VAL B CA 1
ATOM 7097 C C . VAL B 1 229 ? -30.502 153.342 377.384 1.00 28.29 209 VAL B C 1
ATOM 7098 O O . VAL B 1 229 ? -30.424 153.665 376.202 1.00 32.29 209 VAL B O 1
ATOM 7102 N N . VAL B 1 230 ? -31.524 153.680 378.157 1.00 29.37 210 VAL B N 1
ATOM 7103 C CA . VAL B 1 230 ? -32.772 154.158 377.580 1.00 31.96 210 VAL B CA 1
ATOM 7104 C C . VAL B 1 230 ? -33.390 155.332 378.343 1.00 34.24 210 VAL B C 1
ATOM 7105 O O . VAL B 1 230 ? -33.270 155.424 379.559 1.00 35.64 210 VAL B O 1
ATOM 7109 N N . GLY B 1 231 ? -34.054 156.222 377.610 1.00 38.95 211 GLY B N 1
ATOM 7110 C CA . GLY B 1 231 ? -34.939 157.208 378.201 1.00 42.12 211 GLY B CA 1
ATOM 7111 C C . GLY B 1 231 ? -34.540 158.666 378.150 1.00 46.71 211 GLY B C 1
ATOM 7112 O O . GLY B 1 231 ? -35.378 159.541 378.364 1.00 47.98 211 GLY B O 1
ATOM 7113 N N . ALA B 1 232 ? -33.281 158.948 377.847 1.00 48.33 212 ALA B N 1
ATOM 7114 C CA . ALA B 1 232 ? -32.889 160.330 377.623 1.00 56.29 212 ALA B CA 1
ATOM 7115 C C . ALA B 1 232 ? -33.569 160.824 376.351 1.00 65.06 212 ALA B C 1
ATOM 7116 O O . ALA B 1 232 ? -33.972 160.023 375.506 1.00 62.58 212 ALA B O 1
ATOM 7118 N N . ASP B 1 233 ? -33.723 162.137 376.225 1.00 68.86 213 ASP B N 1
ATOM 7119 C CA . ASP B 1 233 ? -34.273 162.694 375.001 1.00 73.61 213 ASP B CA 1
ATOM 7120 C C . ASP B 1 233 ? -33.343 162.322 373.855 1.00 73.04 213 ASP B C 1
ATOM 7121 O O . ASP B 1 233 ? -32.136 162.551 373.921 1.00 71.25 213 ASP B O 1
ATOM 7126 N N . GLY B 1 234 ? -33.904 161.720 372.816 1.00 71.49 214 GLY B N 1
ATOM 7127 C CA . GLY B 1 234 ? -33.095 161.199 371.734 1.00 71.79 214 GLY B CA 1
ATOM 7128 C C . GLY B 1 234 ? -32.971 159.696 371.861 1.00 68.11 214 GLY B C 1
ATOM 7129 O O . GLY B 1 234 ? -33.190 159.138 372.935 1.00 63.08 214 GLY B O 1
ATOM 7130 N N . ASN B 1 235 ? -32.618 159.043 370.762 1.00 61.91 215 ASN B N 1
ATOM 7131 C CA . ASN B 1 235 ? -32.598 157.590 370.717 1.00 58.33 215 ASN B CA 1
ATOM 7132 C C . ASN B 1 235 ? -31.604 156.978 371.690 1.00 53.32 215 ASN B C 1
ATOM 7133 O O . ASN B 1 235 ? -30.534 157.526 371.939 1.00 56.93 215 ASN B O 1
ATOM 7138 N N . GLY B 1 236 ? -31.978 155.834 372.243 1.00 47.62 216 GLY B N 1
ATOM 7139 C CA . GLY B 1 236 ? -31.133 155.135 373.185 1.00 38.73 216 GLY B CA 1
ATOM 7140 C C . GLY B 1 236 ? -30.225 154.147 372.492 1.00 37.25 216 GLY B C 1
ATOM 7141 O O . GLY B 1 236 ? -30.088 154.154 371.271 1.00 40.83 216 GLY B O 1
ATOM 7142 N N . TRP B 1 237 ? -29.612 153.282 373.284 1.00 35.39 217 TRP B N 1
ATOM 7143 C CA . TRP B 1 237 ? -28.630 152.342 372.783 1.00 32.35 217 TRP B CA 1
ATOM 7144 C C . TRP B 1 237 ? -28.491 151.179 373.741 1.00 29.51 217 TRP B C 1
ATOM 7145 O O . TRP B 1 237 ? -29.265 151.049 374.677 1.00 32.72 217 TRP B O 1
ATOM 7156 N N . GLY B 1 238 ? -27.510 150.326 373.497 1.00 29.00 218 GLY B N 1
ATOM 7157 C CA . GLY B 1 238 ? -27.236 149.214 374.381 1.00 29.50 218 GLY B CA 1
ATOM 7158 C C . GLY B 1 238 ? -25.822 148.724 374.179 1.00 32.11 218 GLY B C 1
ATOM 7159 O O . GLY B 1 238 ? -25.194 149.037 373.173 1.00 33.79 218 GLY B O 1
ATOM 7160 N N . PHE B 1 239 ? -25.317 147.954 375.132 1.00 32.53 219 PHE B N 1
ATOM 7161 C CA . PHE B 1 239 ? -23.958 147.442 375.044 1.00 32.02 219 PHE B CA 1
ATOM 7162 C C . PHE B 1 239 ? -23.889 145.985 375.439 1.00 33.73 219 PHE B C 1
ATOM 7163 O O . PHE B 1 239 ? -24.704 145.499 376.219 1.00 33.05 219 PHE B O 1
ATOM 7171 N N . HIS B 1 240 ? -22.902 145.292 374.901 1.00 32.96 220 HIS B N 1
ATOM 7172 C CA . HIS B 1 240 ? -22.603 143.943 375.320 1.00 31.97 220 HIS B CA 1
ATOM 7173 C C . HIS B 1 240 ? -21.102 143.809 375.508 1.00 36.80 220 HIS B C 1
ATOM 7174 O O . HIS B 1 240 ? -20.339 143.958 374.556 1.00 37.53 220 HIS B O 1
ATOM 7181 N N . VAL B 1 241 ? -20.671 143.537 376.733 1.00 35.76 221 VAL B N 1
ATOM 7182 C CA . VAL B 1 241 ? -19.265 143.254 376.964 1.00 37.84 221 VAL B CA 1
ATOM 7183 C C . VAL B 1 241 ? -19.032 141.819 376.551 1.00 37.64 221 VAL B C 1
ATOM 7184 O O . VAL B 1 241 ? -19.633 140.910 377.112 1.00 38.11 221 VAL B O 1
ATOM 7188 N N . ARG B 1 242 ? -18.146 141.595 375.590 1.00 39.75 222 ARG B N 1
ATOM 7189 C CA . ARG B 1 242 ? -18.027 140.253 375.060 1.00 38.22 222 ARG B CA 1
ATOM 7190 C C . ARG B 1 242 ? -17.001 139.487 375.869 1.00 47.20 222 ARG B C 1
ATOM 7191 O O . ARG B 1 242 ? -15.795 139.683 375.715 1.00 48.01 222 ARG B O 1
ATOM 7199 N N . THR B 1 243 ? -17.511 138.572 376.689 1.00 45.42 223 THR B N 1
ATOM 7200 C CA . THR B 1 243 ? -16.713 137.703 377.541 1.00 43.39 223 THR B CA 1
ATOM 7201 C C . THR B 1 243 ? -17.635 136.795 378.341 1.00 44.16 223 THR B C 1
ATOM 7202 O O . THR B 1 243 ? -18.782 137.141 378.608 1.00 44.64 223 THR B O 1
ATOM 7206 N N . SER B 1 244 ? -17.131 135.634 378.728 1.00 43.11 224 SER B N 1
ATOM 7207 C CA . SER B 1 244 ? -17.842 134.777 379.656 1.00 41.82 224 SER B CA 1
ATOM 7208 C C . SER B 1 244 ? -17.235 134.876 381.057 1.00 45.67 224 SER B C 1
ATOM 7209 O O . SER B 1 244 ? -17.617 134.140 381.959 1.00 45.41 224 SER B O 1
ATOM 7212 N N . ARG B 1 245 ? -16.250 135.752 381.219 1.00 45.98 225 ARG B N 1
ATOM 7213 C CA . ARG B 1 245 ? -15.663 135.989 382.532 1.00 47.54 225 ARG B CA 1
ATOM 7214 C C . ARG B 1 245 ? -16.544 136.916 383.346 1.00 46.48 225 ARG B C 1
ATOM 7215 O O . ARG B 1 245 ? -17.561 137.398 382.861 1.00 46.67 225 ARG B O 1
ATOM 7223 N N . ARG B 1 246 ? -16.126 137.185 384.575 1.00 38.81 226 ARG B N 1
ATOM 7224 C CA . ARG B 1 246 ? -16.907 137.993 385.493 1.00 39.19 226 ARG B CA 1
ATOM 7225 C C . ARG B 1 246 ? -16.769 139.474 385.167 1.00 39.97 226 ARG B C 1
ATOM 7226 O O . ARG B 1 246 ? -15.721 139.924 384.708 1.00 41.03 226 ARG B O 1
ATOM 7234 N N . THR B 1 247 ? -17.839 140.226 385.394 1.00 36.71 227 THR B N 1
ATOM 7235 C CA . THR B 1 247 ? -17.822 141.667 385.200 1.00 35.74 227 THR B CA 1
ATOM 7236 C C . THR B 1 247 ? -18.528 142.363 386.349 1.00 35.13 227 THR B C 1
ATOM 7237 O O . THR B 1 247 ? -19.376 141.778 387.007 1.00 37.52 227 THR B O 1
ATOM 7241 N N . TRP B 1 248 ? -18.179 143.619 386.582 1.00 34.83 228 TRP B N 1
ATOM 7242 C CA . TRP B 1 248 ? -18.751 144.384 387.677 1.00 36.81 228 TRP B CA 1
ATOM 7243 C C . TRP B 1 248 ? -19.266 145.705 387.150 1.00 38.94 228 TRP B C 1
ATOM 7244 O O . TRP B 1 248 ? -18.746 146.230 386.169 1.00 38.76 228 TRP B O 1
ATOM 7255 N N . TYR B 1 249 ? -20.282 146.250 387.801 1.00 31.74 229 TYR B N 1
ATOM 7256 C CA . TYR B 1 249 ? -20.922 147.451 387.299 1.00 32.26 229 TYR B CA 1
ATOM 7257 C C . TYR B 1 249 ? -21.274 148.391 388.431 1.00 35.92 229 TYR B C 1
ATOM 7258 O O . TYR B 1 249 ? -21.666 147.959 389.510 1.00 38.25 229 TYR B O 1
ATOM 7267 N N . SER B 1 250 ? -21.109 149.681 388.185 1.00 31.86 230 SER B N 1
ATOM 7268 C CA . SER B 1 250 ? -21.565 150.701 389.110 1.00 32.77 230 SER B CA 1
ATOM 7269 C C . SER B 1 250 ? -21.870 151.959 388.328 1.00 35.86 230 SER B C 1
ATOM 7270 O O . SER B 1 250 ? -21.208 152.245 387.337 1.00 40.49 230 SER B O 1
ATOM 7273 N N . SER B 1 251 ? -22.861 152.724 388.757 1.00 33.91 231 SER B N 1
ATOM 7274 C CA . SER B 1 251 ? -23.159 153.951 388.045 1.00 35.42 231 SER B CA 1
ATOM 7275 C C . SER B 1 251 ? -23.331 155.124 388.987 1.00 37.68 231 SER B C 1
ATOM 7276 O O . SER B 1 251 ? -24.000 155.026 390.012 1.00 39.96 231 SER B O 1
ATOM 7279 N N . ALA B 1 252 ? -22.705 156.233 388.622 1.00 39.92 232 ALA B N 1
ATOM 7280 C CA . ALA B 1 252 ? -22.779 157.466 389.386 1.00 40.18 232 ALA B CA 1
ATOM 7281 C C . ALA B 1 252 ? -22.855 158.649 388.444 1.00 40.59 232 ALA B C 1
ATOM 7282 O O . ALA B 1 252 ? -22.228 158.641 387.389 1.00 43.41 232 ALA B O 1
ATOM 7284 N N . GLY B 1 253 ? -23.608 159.668 388.839 1.00 41.88 233 GLY B N 1
ATOM 7285 C CA . GLY B 1 253 ? -23.773 160.854 388.023 1.00 45.79 233 GLY B CA 1
ATOM 7286 C C . GLY B 1 253 ? -24.185 160.489 386.613 1.00 50.50 233 GLY B C 1
ATOM 7287 O O . GLY B 1 253 ? -25.127 159.728 386.402 1.00 48.84 233 GLY B O 1
ATOM 7288 N N . ASN B 1 254 ? -23.468 161.040 385.643 1.00 50.03 234 ASN B N 1
ATOM 7289 C CA . ASN B 1 254 ? -23.694 160.736 384.238 1.00 46.96 234 ASN B CA 1
ATOM 7290 C C . ASN B 1 254 ? -22.758 159.662 383.676 1.00 49.08 234 ASN B C 1
ATOM 7291 O O . ASN B 1 254 ? -22.665 159.493 382.463 1.00 51.55 234 ASN B O 1
ATOM 7296 N N . GLU B 1 255 ? -22.006 158.990 384.543 1.00 47.55 235 GLU B N 1
ATOM 7297 C CA . GLU B 1 255 ? -21.129 157.913 384.087 1.00 46.11 235 GLU B CA 1
ATOM 7298 C C . GLU B 1 255 ? -21.504 156.538 384.626 1.00 43.08 235 GLU B C 1
ATOM 7299 O O . GLU B 1 255 ? -21.830 156.386 385.803 1.00 45.09 235 GLU B O 1
ATOM 7305 N N . LEU B 1 256 ? -21.443 155.535 383.757 1.00 40.91 236 LEU B N 1
ATOM 7306 C CA . LEU B 1 256 ? -21.548 154.141 384.171 1.00 41.01 236 LEU B CA 1
ATOM 7307 C C . LEU B 1 256 ? -20.179 153.485 384.130 1.00 44.16 236 LEU B C 1
ATOM 7308 O O . LEU B 1 256 ? -19.504 153.526 383.106 1.00 46.03 236 LEU B O 1
ATOM 7313 N N . THR B 1 257 ? -19.779 152.868 385.235 1.00 42.16 237 THR B N 1
ATOM 7314 C CA . THR B 1 257 ? -18.468 152.239 385.326 1.00 41.41 237 THR B CA 1
ATOM 7315 C C . THR B 1 257 ? -18.539 150.737 385.110 1.00 40.74 237 THR B C 1
ATOM 7316 O O . THR B 1 257 ? -19.296 150.044 385.778 1.00 42.87 237 THR B O 1
ATOM 7320 N N . VAL B 1 258 ? -17.747 150.232 384.176 1.00 40.27 238 VAL B N 1
ATOM 7321 C CA . VAL B 1 258 ? -17.679 148.799 383.942 1.00 38.61 238 VAL B CA 1
ATOM 7322 C C . VAL B 1 258 ? -16.296 148.283 384.288 1.00 45.51 238 VAL B C 1
ATOM 7323 O O . VAL B 1 258 ? -15.295 148.903 383.946 1.00 48.01 238 VAL B O 1
ATOM 7327 N N . GLU B 1 259 ? -16.245 147.154 384.984 1.00 44.57 239 GLU B N 1
ATOM 7328 C CA . GLU B 1 259 ? -14.982 146.510 385.304 1.00 46.08 239 GLU B CA 1
ATOM 7329 C C . GLU B 1 259 ? -15.016 145.090 384.775 1.00 40.19 239 GLU B C 1
ATOM 7330 O O . GLU B 1 259 ? -16.023 144.406 384.901 1.00 42.05 239 GLU B O 1
ATOM 7336 N N . VAL B 1 260 ? -13.925 144.651 384.161 1.00 42.63 240 VAL B N 1
ATOM 7337 C CA . VAL B 1 260 ? -13.915 143.368 383.476 1.00 40.46 240 VAL B CA 1
ATOM 7338 C C . VAL B 1 260 ? -12.717 142.516 383.866 1.00 49.25 240 VAL B C 1
ATOM 7339 O O . VAL B 1 260 ? -11.599 143.017 383.980 1.00 48.93 240 VAL B O 1
ATOM 7343 N N . ALA B 1 261 ? -12.963 141.225 384.067 1.00 48.91 241 ALA B N 1
ATOM 7344 C CA . ALA B 1 261 ? -11.901 140.257 384.294 1.00 51.27 241 ALA B CA 1
ATOM 7345 C C . ALA B 1 261 ? -11.250 139.884 382.969 1.00 53.77 241 ALA B C 1
ATOM 7346 O O . ALA B 1 261 ? -11.940 139.693 381.970 1.00 55.59 241 ALA B O 1
ATOM 7348 N N . LEU B 1 262 ? -9.926 139.755 382.968 1.00 59.90 242 LEU B N 1
ATOM 7349 C CA . LEU B 1 262 ? -9.178 139.525 381.734 1.00 55.88 242 LEU B CA 1
ATOM 7350 C C . LEU B 1 262 ? -8.489 138.172 381.713 1.00 55.18 242 LEU B C 1
ATOM 7351 O O . LEU B 1 262 ? -8.253 137.567 382.756 1.00 58.21 242 LEU B O 1
ATOM 7356 N N . GLY B 1 263 ? -8.186 137.699 380.510 1.00 61.11 243 GLY B N 1
ATOM 7357 C CA . GLY B 1 263 ? -7.343 136.533 380.330 1.00 66.99 243 GLY B CA 1
ATOM 7358 C C . GLY B 1 263 ? -5.905 136.968 380.114 1.00 66.54 243 GLY B C 1
ATOM 7359 O O . GLY B 1 263 ? -5.474 137.988 380.647 1.00 62.77 243 GLY B O 1
ATOM 7360 N N . ASP B 1 264 ? -5.162 136.196 379.331 1.00 72.13 244 ASP B N 1
ATOM 7361 C CA . ASP B 1 264 ? -3.782 136.539 379.000 1.00 75.24 244 ASP B CA 1
ATOM 7362 C C . ASP B 1 264 ? -3.709 137.844 378.215 1.00 74.35 244 ASP B C 1
ATOM 7363 O O . ASP B 1 264 ? -2.729 138.584 378.290 1.00 72.08 244 ASP B O 1
ATOM 7368 N N . GLU B 1 265 ? -4.772 138.115 377.472 1.00 71.40 245 GLU B N 1
ATOM 7369 C CA . GLU B 1 265 ? -4.820 139.221 376.534 1.00 69.29 245 GLU B CA 1
ATOM 7370 C C . GLU B 1 265 ? -5.510 140.439 377.136 1.00 65.47 245 GLU B C 1
ATOM 7371 O O . GLU B 1 265 ? -6.689 140.389 377.464 1.00 66.23 245 GLU B O 1
ATOM 7377 N N . PRO B 1 266 ? -4.771 141.545 377.286 1.00 62.84 246 PRO B N 1
ATOM 7378 C CA . PRO B 1 266 ? -5.332 142.778 377.849 1.00 61.84 246 PRO B CA 1
ATOM 7379 C C . PRO B 1 266 ? -6.280 143.487 376.889 1.00 60.14 246 PRO B C 1
ATOM 7380 O O . PRO B 1 266 ? -6.081 144.660 376.583 1.00 57.37 246 PRO B O 1
ATOM 7384 N N . VAL B 1 267 ? -7.303 142.779 376.426 1.00 61.64 247 VAL B N 1
ATOM 7385 C CA . VAL B 1 267 ? -8.256 143.346 375.483 1.00 62.14 247 VAL B CA 1
ATOM 7386 C C . VAL B 1 267 ? -9.705 143.065 375.871 1.00 58.71 247 VAL B C 1
ATOM 7387 O O . VAL B 1 267 ? -10.095 141.917 376.077 1.00 52.11 247 VAL B O 1
ATOM 7391 N N . VAL B 1 268 ? -10.497 144.127 375.959 1.00 56.54 248 VAL B N 1
ATOM 7392 C CA . VAL B 1 268 ? -11.931 144.002 376.170 1.00 56.68 248 VAL B CA 1
ATOM 7393 C C . VAL B 1 268 ? -12.691 144.320 374.889 1.00 55.79 248 VAL B C 1
ATOM 7394 O O . VAL B 1 268 ? -12.595 145.428 374.363 1.00 54.32 248 VAL B O 1
ATOM 7398 N N . ASP B 1 269 ? -13.452 143.350 374.395 1.00 56.19 249 ASP B N 1
ATOM 7399 C CA . ASP B 1 269 ? -14.257 143.559 373.198 1.00 56.25 249 ASP B CA 1
ATOM 7400 C C . ASP B 1 269 ? -15.651 144.062 373.554 1.00 51.64 249 ASP B C 1
ATOM 7401 O O . ASP B 1 269 ? -16.451 143.345 374.147 1.00 46.26 249 ASP B O 1
ATOM 7406 N N . LEU B 1 270 ? -15.937 145.297 373.165 1.00 49.39 250 LEU B N 1
ATOM 7407 C CA . LEU B 1 270 ? -17.193 145.936 373.512 1.00 48.03 250 LEU B CA 1
ATOM 7408 C C . LEU B 1 270 ? -18.062 146.144 372.282 1.00 49.82 250 LEU B C 1
ATOM 7409 O O . LEU B 1 270 ? -17.649 146.800 371.331 1.00 50.41 250 LEU B O 1
ATOM 7414 N N . ALA B 1 271 ? -19.261 145.571 372.301 1.00 44.03 251 ALA B N 1
ATOM 7415 C CA . ALA B 1 271 ? -20.221 145.772 371.226 1.00 37.11 251 ALA B CA 1
ATOM 7416 C C . ALA B 1 271 ? -21.191 146.872 371.610 1.00 37.98 251 ALA B C 1
ATOM 7417 O O . ALA B 1 271 ? -21.590 146.977 372.764 1.00 41.67 251 ALA B O 1
ATOM 7419 N N . ILE B 1 272 ? -21.561 147.697 370.639 1.00 34.38 252 ILE B N 1
ATOM 7420 C CA . ILE B 1 272 ? -22.516 148.770 370.858 1.00 34.17 252 ILE B CA 1
ATOM 7421 C C . ILE B 1 272 ? -23.667 148.643 369.870 1.00 36.78 252 ILE B C 1
ATOM 7422 O O . ILE B 1 272 ? -23.445 148.402 368.687 1.00 35.17 252 ILE B O 1
ATOM 7427 N N . TYR B 1 273 ? -24.896 148.783 370.358 1.00 34.24 253 TYR B N 1
ATOM 7428 C CA . TYR B 1 273 ? -26.065 148.733 369.492 1.00 28.64 253 TYR B CA 1
ATOM 7429 C C . TYR B 1 273 ? -26.848 150.035 369.578 1.00 32.81 253 TYR B C 1
ATOM 7430 O O . TYR B 1 273 ? -26.952 150.635 370.648 1.00 34.07 253 TYR B O 1
ATOM 7439 N N . GLU B 1 274 ? -27.397 150.470 368.450 1.00 32.13 254 GLU B N 1
ATOM 7440 C CA . GLU B 1 274 ? -28.082 151.754 368.380 1.00 33.19 254 GLU B CA 1
ATOM 7441 C C . GLU B 1 274 ? -29.523 151.592 367.913 1.00 33.13 254 GLU B C 1
ATOM 7442 O O . GLU B 1 274 ? -29.859 150.609 367.257 1.00 29.92 254 GLU B O 1
ATOM 7448 N N . GLY B 1 275 ? -30.354 152.586 368.212 1.00 31.86 255 GLY B N 1
ATOM 7449 C CA . GLY B 1 275 ? -31.759 152.554 367.847 1.00 33.83 255 GLY B CA 1
ATOM 7450 C C . GLY B 1 275 ? -32.687 152.314 369.023 1.00 33.75 255 GLY B C 1
ATOM 7451 O O . GLY B 1 275 ? -32.267 152.388 370.179 1.00 32.40 255 GLY B O 1
ATOM 7452 N N . ASP B 1 276 ? -33.958 152.051 368.732 1.00 32.15 256 ASP B N 1
ATOM 7453 C CA . ASP B 1 276 ? -34.946 151.868 369.788 1.00 28.90 256 ASP B CA 1
ATOM 7454 C C . ASP B 1 276 ? -34.701 150.539 370.523 1.00 26.71 256 ASP B C 1
ATOM 7455 O O . ASP B 1 276 ? -33.941 149.697 370.041 1.00 28.23 256 ASP B O 1
ATOM 7460 N N . PRO B 1 277 ? -35.316 150.361 371.706 1.00 27.10 257 PRO B N 1
ATOM 7461 C CA . PRO B 1 277 ? -34.990 149.189 372.525 1.00 21.92 257 PRO B CA 1
ATOM 7462 C C . PRO B 1 277 ? -35.083 147.854 371.798 1.00 21.72 257 PRO B C 1
ATOM 7463 O O . PRO B 1 277 ? -34.189 147.041 371.968 1.00 24.35 257 PRO B O 1
ATOM 7467 N N . ALA B 1 278 ? -36.117 147.635 370.995 1.00 21.67 258 ALA B N 1
ATOM 7468 C CA . ALA B 1 278 ? -36.222 146.386 370.254 1.00 21.76 258 ALA B CA 1
ATOM 7469 C C . ALA B 1 278 ? -35.100 146.241 369.218 1.00 24.52 258 ALA B C 1
ATOM 7470 O O . ALA B 1 278 ? -34.601 145.142 369.001 1.00 26.28 258 ALA B O 1
ATOM 7472 N N . THR B 1 279 ? -34.713 147.346 368.585 1.00 25.35 259 THR B N 1
ATOM 7473 C CA . THR B 1 279 ? -33.620 147.329 367.613 1.00 26.63 259 THR B CA 1
ATOM 7474 C C . THR B 1 279 ? -32.318 146.970 368.316 1.00 26.25 259 THR B C 1
ATOM 7475 O O . THR B 1 279 ? -31.570 146.116 367.855 1.00 27.69 259 THR B O 1
ATOM 7479 N N . VAL B 1 280 ? -32.070 147.621 369.447 1.00 24.68 260 VAL B N 1
ATOM 7480 C CA . VAL B 1 280 ? -30.912 147.322 370.277 1.00 23.89 260 VAL B CA 1
ATOM 7481 C C . VAL B 1 280 ? -30.851 145.838 370.627 1.00 25.42 260 VAL B C 1
ATOM 7482 O O . VAL B 1 280 ? -29.801 145.219 370.534 1.00 27.52 260 VAL B O 1
ATOM 7486 N N . LEU B 1 281 ? -31.990 145.265 371.002 1.00 24.71 261 LEU B N 1
ATOM 7487 C CA . LEU B 1 281 ? -32.044 143.854 371.359 1.00 25.54 261 LEU B CA 1
ATOM 7488 C C . LEU B 1 281 ? -31.794 142.967 370.139 1.00 25.69 261 LEU B C 1
ATOM 7489 O O . LEU B 1 281 ? -31.133 141.940 370.245 1.00 27.39 261 LEU B O 1
ATOM 7494 N N . THR B 1 282 ? -32.327 143.361 368.985 1.00 26.42 262 THR B N 1
ATOM 7495 C CA . THR B 1 282 ? -32.073 142.625 367.745 1.00 26.79 262 THR B CA 1
ATOM 7496 C C . THR B 1 282 ? -30.576 142.519 367.473 1.00 27.45 262 THR B C 1
ATOM 7497 O O . THR B 1 282 ? -30.079 141.452 367.132 1.00 28.79 262 THR B O 1
ATOM 7501 N N . GLY B 1 283 ? -29.864 143.627 367.646 1.00 26.77 263 GLY B N 1
ATOM 7502 C CA . GLY B 1 283 ? -28.421 143.642 367.476 1.00 29.24 263 GLY B CA 1
ATOM 7503 C C . GLY B 1 283 ? -27.739 142.637 368.385 1.00 31.98 263 GLY B C 1
ATOM 7504 O O . GLY B 1 283 ? -26.875 141.872 367.961 1.00 31.76 263 GLY B O 1
ATOM 7505 N N . PHE B 1 284 ? -28.148 142.635 369.650 1.00 31.71 264 PHE B N 1
ATOM 7506 C CA . PHE B 1 284 ? -27.620 141.701 370.632 1.00 28.67 264 PHE B CA 1
ATOM 7507 C C . PHE B 1 284 ? -27.898 140.254 370.242 1.00 27.32 264 PHE B C 1
ATOM 7508 O O . PHE B 1 284 ? -26.992 139.426 370.218 1.00 29.30 264 PHE B O 1
ATOM 7516 N N . LEU B 1 285 ? -29.151 139.950 369.924 1.00 25.13 265 LEU B N 1
ATOM 7517 C CA . LEU B 1 285 ? -29.548 138.570 369.671 1.00 25.26 265 LEU B CA 1
ATOM 7518 C C . LEU B 1 285 ? -29.070 138.039 368.316 1.00 27.53 265 LEU B C 1
ATOM 7519 O O . LEU B 1 285 ? -28.905 136.832 368.146 1.00 25.42 265 LEU B O 1
ATOM 7524 N N . ASP B 1 286 ? -28.873 138.928 367.347 1.00 27.61 266 ASP B N 1
ATOM 7525 C CA . ASP B 1 286 ? -28.253 138.516 366.086 1.00 29.12 266 ASP B CA 1
ATOM 7526 C C . ASP B 1 286 ? -26.876 137.942 366.378 1.00 27.20 266 ASP B C 1
ATOM 7527 O O . ASP B 1 286 ? -26.473 136.932 365.811 1.00 30.79 266 ASP B O 1
ATOM 7532 N N . GLU B 1 287 ? -26.191 138.577 367.319 1.00 28.01 267 GLU B N 1
ATOM 7533 C CA . GLU B 1 287 ? -24.864 138.167 367.735 1.00 27.65 267 GLU B CA 1
ATOM 7534 C C . GLU B 1 287 ? -24.894 136.889 368.575 1.00 29.91 267 GLU B C 1
ATOM 7535 O O . GLU B 1 287 ? -24.354 135.862 368.168 1.00 32.58 267 GLU B O 1
ATOM 7541 N N . VAL B 1 288 ? -25.508 136.957 369.756 1.00 32.84 268 VAL B N 1
ATOM 7542 C CA . VAL B 1 288 ? -25.397 135.866 370.727 1.00 25.48 268 VAL B CA 1
ATOM 7543 C C . VAL B 1 288 ? -26.376 134.700 370.571 1.00 27.42 268 VAL B C 1
ATOM 7544 O O . VAL B 1 288 ? -26.029 133.563 370.866 1.00 33.14 268 VAL B O 1
ATOM 7548 N N . GLY B 1 289 ? -27.602 134.969 370.155 1.00 28.92 269 GLY B N 1
ATOM 7549 C CA . GLY B 1 289 ? -28.557 133.906 369.907 1.00 25.70 269 GLY B CA 1
ATOM 7550 C C . GLY B 1 289 ? -29.983 134.377 370.141 1.00 25.56 269 GLY B C 1
ATOM 7551 O O . GLY B 1 289 ? -30.201 135.437 370.702 1.00 24.13 269 GLY B O 1
ATOM 7552 N N . ARG B 1 290 ? -30.949 133.553 369.771 1.00 22.89 270 ARG B N 1
ATOM 7553 C CA . ARG B 1 290 ? -32.348 133.950 369.779 1.00 24.00 270 ARG B CA 1
ATOM 7554 C C . ARG B 1 290 ? -33.207 132.715 369.954 1.00 24.00 270 ARG B C 1
ATOM 7555 O O . ARG B 1 290 ? -32.800 131.619 369.583 1.00 25.25 270 ARG B O 1
ATOM 7563 N N . ALA B 1 291 ? -34.395 132.888 370.520 1.00 25.63 271 ALA B N 1
ATOM 7564 C CA . ALA B 1 291 ? -35.317 131.777 370.693 1.00 23.05 271 ALA B CA 1
ATOM 7565 C C . ALA B 1 291 ? -35.837 131.272 369.361 1.00 23.09 271 ALA B C 1
ATOM 7566 O O . ALA B 1 291 ? -36.011 132.041 368.428 1.00 27.98 271 ALA B O 1
ATOM 7568 N N . GLU B 1 292 ? -36.107 129.975 369.301 1.00 23.64 272 GLU B N 1
ATOM 7569 C CA . GLU B 1 292 ? -36.860 129.385 368.214 1.00 26.65 272 GLU B CA 1
ATOM 7570 C C . GLU B 1 292 ? -38.259 129.083 368.730 1.00 25.07 272 GLU B C 1
ATOM 7571 O O . GLU B 1 292 ? -38.452 128.857 369.929 1.00 26.53 272 GLU B O 1
ATOM 7577 N N . GLU B 1 293 ? -39.241 129.118 367.841 1.00 26.23 273 GLU B N 1
ATOM 7578 C CA . GLU B 1 293 ? -40.630 128.996 368.253 1.00 24.80 273 GLU B CA 1
ATOM 7579 C C . GLU B 1 293 ? -40.957 127.603 368.761 1.00 24.73 273 GLU B C 1
ATOM 7580 O O . GLU B 1 293 ? -40.760 126.616 368.065 1.00 25.81 273 GLU B O 1
ATOM 7586 N N . LEU B 1 294 ? -41.454 127.549 369.995 1.00 26.41 274 LEU B N 1
ATOM 7587 C CA . LEU B 1 294 ? -41.877 126.317 370.645 1.00 19.53 274 LEU B CA 1
ATOM 7588 C C . LEU B 1 294 ? -43.354 126.057 370.396 1.00 22.55 274 LEU B C 1
ATOM 7589 O O . LEU B 1 294 ? -44.100 126.985 370.085 1.00 27.59 274 LEU B O 1
ATOM 7594 N N . PRO B 1 295 ? -43.792 124.797 370.529 1.00 22.23 275 PRO B N 1
ATOM 7595 C CA . PRO B 1 295 ? -45.197 124.493 370.267 1.00 21.64 275 PRO B CA 1
ATOM 7596 C C . PRO B 1 295 ? -46.098 125.196 371.263 1.00 23.49 275 PRO B C 1
ATOM 7597 O O . PRO B 1 295 ? -45.666 125.481 372.376 1.00 23.08 275 PRO B O 1
ATOM 7601 N N . GLY B 1 296 ? -47.333 125.462 370.863 1.00 24.45 276 GLY B N 1
ATOM 7602 C CA . GLY B 1 296 ? -48.248 126.228 371.681 1.00 23.36 276 GLY B CA 1
ATOM 7603 C C . GLY B 1 296 ? -48.578 125.614 373.031 1.00 21.09 276 GLY B C 1
ATOM 7604 O O . GLY B 1 296 ? -48.965 126.329 373.942 1.00 23.23 276 GLY B O 1
ATOM 7605 N N . TRP B 1 297 ? -48.413 124.301 373.168 1.00 24.33 277 TRP B N 1
ATOM 7606 C CA . TRP B 1 297 ? -48.821 123.629 374.396 1.00 20.38 277 TRP B CA 1
ATOM 7607 C C . TRP B 1 297 ? -48.046 124.127 375.600 1.00 20.24 277 TRP B C 1
ATOM 7608 O O . TRP B 1 297 ? -48.518 123.997 376.713 1.00 25.00 277 TRP B O 1
ATOM 7619 N N . VAL B 1 298 ? -46.881 124.726 375.391 1.00 19.88 278 VAL B N 1
ATOM 7620 C CA . VAL B 1 298 ? -46.117 125.238 376.520 1.00 19.31 278 VAL B CA 1
ATOM 7621 C C . VAL B 1 298 ? -46.795 126.429 377.212 1.00 20.78 278 VAL B C 1
ATOM 7622 O O . VAL B 1 298 ? -46.397 126.817 378.303 1.00 19.85 278 VAL B O 1
ATOM 7626 N N . PHE B 1 299 ? -47.806 127.005 376.569 1.00 23.31 279 PHE B N 1
ATOM 7627 C CA . PHE B 1 299 ? -48.545 128.127 377.136 1.00 18.82 279 PHE B CA 1
ATOM 7628 C C . PHE B 1 299 ? -49.723 127.677 377.978 1.00 18.41 279 PHE B C 1
ATOM 7629 O O . PHE B 1 299 ? -50.416 128.499 378.556 1.00 20.47 279 PHE B O 1
ATOM 7637 N N . ARG B 1 300 ? -49.964 126.375 378.017 1.00 19.61 280 ARG B N 1
ATOM 7638 C CA . ARG B 1 300 ? -50.945 125.802 378.931 1.00 17.79 280 ARG B CA 1
ATOM 7639 C C . ARG B 1 300 ? -50.398 125.743 380.370 1.00 19.18 280 ARG B C 1
ATOM 7640 O O . ARG B 1 300 ? -49.211 125.945 380.594 1.00 21.20 280 ARG B O 1
ATOM 7648 N N . LEU B 1 301 ? -51.279 125.546 381.347 1.00 17.95 281 LEU B N 1
ATOM 7649 C CA . LEU B 1 301 ? -50.842 125.423 382.737 1.00 18.87 281 LEU B CA 1
ATOM 7650 C C . LEU B 1 301 ? -49.870 124.265 382.969 1.00 16.87 281 LEU B C 1
ATOM 7651 O O . LEU B 1 301 ? -50.129 123.139 382.567 1.00 20.80 281 LEU B O 1
ATOM 7656 N N . TRP B 1 302 ? -48.757 124.560 383.624 1.00 19.85 282 TRP B N 1
ATOM 7657 C CA . TRP B 1 302 ? -47.820 123.533 384.073 1.00 16.69 282 TRP B CA 1
ATOM 7658 C C . TRP B 1 302 ? -48.071 123.178 385.540 1.00 20.27 282 TRP B C 1
ATOM 7659 O O . TRP B 1 302 ? -48.061 124.064 386.391 1.00 21.50 282 TRP B O 1
ATOM 7670 N N . ALA B 1 303 ? -48.262 121.892 385.828 1.00 19.60 283 ALA B N 1
ATOM 7671 C CA . ALA B 1 303 ? -48.441 121.398 387.197 1.00 18.18 283 ALA B CA 1
ATOM 7672 C C . ALA B 1 303 ? -47.201 120.662 387.720 1.00 20.25 283 ALA B C 1
ATOM 7673 O O . ALA B 1 303 ? -46.606 119.851 387.015 1.00 21.41 283 ALA B O 1
ATOM 7675 N N . SER B 1 304 ? -46.812 120.953 388.955 1.00 21.87 284 SER B N 1
ATOM 7676 C CA . SER B 1 304 ? -45.607 120.365 389.522 1.00 20.96 284 SER B CA 1
ATOM 7677 C C . SER B 1 304 ? -45.650 120.268 391.052 1.00 23.32 284 SER B C 1
ATOM 7678 O O . SER B 1 304 ? -46.280 121.096 391.714 1.00 23.24 284 SER B O 1
ATOM 7681 N N . GLY B 1 305 ? -44.999 119.239 391.600 1.00 22.55 285 GLY B N 1
ATOM 7682 C CA . GLY B 1 305 ? -44.580 119.247 392.994 1.00 22.02 285 GLY B CA 1
ATOM 7683 C C . GLY B 1 305 ? -43.566 118.151 393.293 1.00 23.06 285 GLY B C 1
ATOM 7684 O O . GLY B 1 305 ? -43.692 117.023 392.831 1.00 26.86 285 GLY B O 1
ATOM 7685 N N . ASN B 1 306 ? -42.625 118.451 394.170 1.00 23.13 286 ASN B N 1
ATOM 7686 C CA . ASN B 1 306 ? -41.436 117.615 394.286 1.00 24.66 286 ASN B CA 1
ATOM 7687 C C . ASN B 1 306 ? -41.752 116.285 394.929 1.00 29.49 286 ASN B C 1
ATOM 7688 O O . ASN B 1 306 ? -41.054 115.304 394.713 1.00 30.84 286 ASN B O 1
ATOM 7693 N N . GLU B 1 307 ? -42.831 116.257 395.698 1.00 27.83 287 GLU B N 1
ATOM 7694 C CA . GLU B 1 307 ? -43.177 115.077 396.463 1.00 24.47 287 GLU B CA 1
ATOM 7695 C C . GLU B 1 307 ? -44.093 114.158 395.701 1.00 25.50 287 GLU B C 1
ATOM 7696 O O . GLU B 1 307 ? -44.567 113.177 396.256 1.00 28.64 287 GLU B O 1
ATOM 7702 N N . TRP B 1 308 ? -44.331 114.437 394.423 1.00 26.35 288 TRP B N 1
ATOM 7703 C CA . TRP B 1 308 ? -45.040 113.436 393.659 1.00 26.17 288 TRP B CA 1
ATOM 7704 C C . TRP B 1 308 ? -43.931 112.521 393.153 1.00 29.88 288 TRP B C 1
ATOM 7705 O O . TRP B 1 308 ? -43.345 112.753 392.097 1.00 30.81 288 TRP B O 1
ATOM 7716 N N . ASN B 1 309 ? -43.659 111.465 393.920 1.00 29.71 289 ASN B N 1
ATOM 7717 C CA . ASN B 1 309 ? -42.561 110.552 393.609 1.00 31.60 289 ASN B CA 1
ATOM 7718 C C . ASN B 1 309 ? -42.973 109.159 393.136 1.00 32.03 289 ASN B C 1
ATOM 7719 O O . ASN B 1 309 ? -42.124 108.288 392.993 1.00 40.64 289 ASN B O 1
ATOM 7724 N N . THR B 1 310 ? -44.267 108.919 392.963 1.00 32.12 290 THR B N 1
ATOM 7725 C CA . THR B 1 310 ? -44.720 107.631 392.452 1.00 32.44 290 THR B CA 1
ATOM 7726 C C . THR B 1 310 ? -45.696 107.790 391.303 1.00 33.74 290 THR B C 1
ATOM 7727 O O . THR B 1 310 ? -46.244 108.862 391.086 1.00 35.24 290 THR B O 1
ATOM 7731 N N . GLN B 1 311 ? -45.918 106.704 390.578 1.00 35.23 291 GLN B N 1
ATOM 7732 C CA . GLN B 1 311 ? -46.892 106.681 389.502 1.00 33.69 291 GLN B CA 1
ATOM 7733 C C . GLN B 1 311 ? -48.292 106.910 390.031 1.00 34.76 291 GLN B C 1
ATOM 7734 O O . GLN B 1 311 ? -49.098 107.599 389.407 1.00 32.37 291 GLN B O 1
ATOM 7740 N N . GLN B 1 312 ? -48.573 106.317 391.186 1.00 37.05 292 GLN B N 1
ATOM 7741 C CA . GLN B 1 312 ? -49.861 106.471 391.842 1.00 35.54 292 GLN B CA 1
ATOM 7742 C C . GLN B 1 312 ? -50.117 107.929 392.187 1.00 31.39 292 GLN B C 1
ATOM 7743 O O . GLN B 1 312 ? -51.215 108.428 391.988 1.00 28.40 292 GLN B O 1
ATOM 7749 N N . LEU B 1 313 ? -49.089 108.599 392.701 1.00 29.05 293 LEU B N 1
ATOM 7750 C CA . LEU B 1 313 ? -49.187 110.003 393.090 1.00 31.05 293 LEU B CA 1
ATOM 7751 C C . LEU B 1 313 ? -49.378 110.932 391.886 1.00 31.07 293 LEU B C 1
ATOM 7752 O O . LEU B 1 313 ? -50.312 111.727 391.864 1.00 31.88 293 LEU B O 1
ATOM 7757 N N . VAL B 1 314 ? -48.505 110.831 390.891 1.00 28.19 294 VAL B N 1
ATOM 7758 C CA . VAL B 1 314 ? -48.649 111.648 389.692 1.00 28.24 294 VAL B CA 1
ATOM 7759 C C . VAL B 1 314 ? -50.016 111.420 389.061 1.00 30.38 294 VAL B C 1
ATOM 7760 O O . VAL B 1 314 ? -50.679 112.366 388.648 1.00 29.00 294 VAL B O 1
ATOM 7764 N N . THR B 1 315 ? -50.460 110.169 389.033 1.00 29.39 295 THR B N 1
ATOM 7765 C CA . THR B 1 315 ? -51.744 109.844 388.440 1.00 26.64 295 THR B CA 1
ATOM 7766 C C . THR B 1 315 ? -52.886 110.441 389.249 1.00 28.30 295 THR B C 1
ATOM 7767 O O . THR B 1 315 ? -53.846 110.961 388.687 1.00 32.28 295 THR B O 1
ATOM 7771 N N . ALA B 1 316 ? -52.774 110.382 390.570 1.00 28.15 296 ALA B N 1
ATOM 7772 C CA . ALA B 1 316 ? -53.825 110.895 391.441 1.00 31.30 296 ALA B CA 1
ATOM 7773 C C . ALA B 1 316 ? -53.980 112.408 391.295 1.00 27.67 296 ALA B C 1
ATOM 7774 O O . ALA B 1 316 ? -55.087 112.921 391.224 1.00 30.00 296 ALA B O 1
ATOM 7776 N N . ARG B 1 317 ? -52.858 113.108 391.254 1.00 25.68 297 ARG B N 1
ATOM 7777 C CA . ARG B 1 317 ? -52.866 114.554 391.131 1.00 25.77 297 ARG B CA 1
ATOM 7778 C C . ARG B 1 317 ? -53.477 114.997 389.809 1.00 26.32 297 ARG B C 1
ATOM 7779 O O . ARG B 1 317 ? -54.273 115.930 389.775 1.00 26.87 297 ARG B O 1
ATOM 7787 N N . MET B 1 318 ? -53.127 114.319 388.722 1.00 25.57 298 MET B N 1
ATOM 7788 C CA . MET B 1 318 ? -53.683 114.686 387.428 1.00 24.58 298 MET B CA 1
ATOM 7789 C C . MET B 1 318 ? -55.148 114.292 387.355 1.00 25.03 298 MET B C 1
ATOM 7790 O O . MET B 1 318 ? -55.947 114.969 386.715 1.00 25.64 298 MET B O 1
ATOM 7795 N N . ASP B 1 319 ? -55.505 113.211 388.036 1.00 25.59 299 ASP B N 1
ATOM 7796 C CA . ASP B 1 319 ? -56.901 112.814 388.106 1.00 28.22 299 ASP B CA 1
ATOM 7797 C C . ASP B 1 319 ? -57.725 113.899 388.802 1.00 26.59 299 ASP B C 1
ATOM 7798 O O . ASP B 1 319 ? -58.862 114.159 388.431 1.00 27.29 299 ASP B O 1
ATOM 7803 N N . THR B 1 320 ? -57.148 114.532 389.814 1.00 26.07 300 THR B N 1
ATOM 7804 C CA . THR B 1 320 ? -57.873 115.571 390.531 1.00 24.72 300 THR B CA 1
ATOM 7805 C C . THR B 1 320 ? -58.080 116.802 389.637 1.00 24.37 300 THR B C 1
ATOM 7806 O O . THR B 1 320 ? -59.153 117.391 389.635 1.00 24.49 300 THR B O 1
ATOM 7810 N N . HIS B 1 321 ? -57.056 117.168 388.871 1.00 23.43 301 HIS B N 1
ATOM 7811 C CA . HIS B 1 321 ? -57.187 118.235 387.878 1.00 22.39 301 HIS B CA 1
ATOM 7812 C C . HIS B 1 321 ? -58.385 117.989 386.976 1.00 22.65 301 HIS B C 1
ATOM 7813 O O . HIS B 1 321 ? -59.160 118.894 386.699 1.00 22.42 301 HIS B O 1
ATOM 7820 N N . ARG B 1 322 ? -58.534 116.743 386.545 1.00 26.02 302 ARG B N 1
ATOM 7821 C CA . ARG B 1 322 ? -59.644 116.340 385.696 1.00 24.05 302 ARG B CA 1
ATOM 7822 C C . ARG B 1 322 ? -60.978 116.354 386.444 1.00 23.08 302 ARG B C 1
ATOM 7823 O O . ARG B 1 322 ? -61.976 116.855 385.933 1.00 24.83 302 ARG B O 1
ATOM 7831 N N . ASP B 1 323 ? -60.999 115.803 387.652 1.00 24.42 303 ASP B N 1
ATOM 7832 C CA . ASP B 1 323 ? -62.241 115.733 388.421 1.00 25.90 303 ASP B CA 1
ATOM 7833 C C . ASP B 1 323 ? -62.759 117.129 388.795 1.00 25.03 303 ASP B C 1
ATOM 7834 O O . ASP B 1 323 ? -63.964 117.347 388.877 1.00 25.39 303 ASP B O 1
ATOM 7839 N N . LEU B 1 324 ? -61.847 118.068 389.020 1.00 22.35 304 LEU B N 1
ATOM 7840 C CA . LEU B 1 324 ? -62.241 119.441 389.335 1.00 21.15 304 LEU B CA 1
ATOM 7841 C C . LEU B 1 324 ? -62.345 120.324 388.084 1.00 22.69 304 LEU B C 1
ATOM 7842 O O . LEU B 1 324 ? -62.624 121.512 388.184 1.00 26.22 304 LEU B O 1
ATOM 7847 N N . ALA B 1 325 ? -62.117 119.733 386.913 1.00 24.00 305 ALA B N 1
ATOM 7848 C CA . ALA B 1 325 ? -62.178 120.460 385.647 1.00 20.36 305 ALA B CA 1
ATOM 7849 C C . ALA B 1 325 ? -61.283 121.697 385.665 1.00 19.28 305 ALA B C 1
ATOM 7850 O O . ALA B 1 325 ? -61.698 122.782 385.287 1.00 23.80 305 ALA B O 1
ATOM 7852 N N . ILE B 1 326 ? -60.061 121.520 386.140 1.00 19.86 306 ILE B N 1
ATOM 7853 C CA . ILE B 1 326 ? -59.048 122.554 386.085 1.00 18.61 306 ILE B CA 1
ATOM 7854 C C . ILE B 1 326 ? -58.024 122.168 385.029 1.00 19.65 306 ILE B C 1
ATOM 7855 O O . ILE B 1 326 ? -57.225 121.266 385.255 1.00 23.77 306 ILE B O 1
ATOM 7860 N N . PRO B 1 327 ? -58.046 122.856 383.874 1.00 20.30 307 PRO B N 1
ATOM 7861 C CA . PRO B 1 327 ? -57.217 122.472 382.726 1.00 21.13 307 PRO B CA 1
ATOM 7862 C C . PRO B 1 327 ? -55.734 122.525 383.031 1.00 19.71 307 PRO B C 1
ATOM 7863 O O . PRO B 1 327 ? -55.279 123.420 383.717 1.00 23.40 307 PRO B O 1
ATOM 7867 N N . VAL B 1 328 ? -54.998 121.540 382.536 1.00 21.70 308 VAL B N 1
ATOM 7868 C CA . VAL B 1 328 ? -53.560 121.483 382.714 1.00 19.71 308 VAL B CA 1
ATOM 7869 C C . VAL B 1 328 ? -52.934 120.910 381.446 1.00 22.09 308 VAL B C 1
ATOM 7870 O O . VAL B 1 328 ? -53.464 119.970 380.857 1.00 24.42 308 VAL B O 1
ATOM 7874 N N . GLY B 1 329 ? -51.850 121.524 380.987 1.00 24.40 309 GLY B N 1
ATOM 7875 C CA . GLY B 1 329 ? -51.205 121.093 379.758 1.00 23.89 309 GLY B CA 1
ATOM 7876 C C . GLY B 1 329 ? -49.894 120.347 379.895 1.00 24.48 309 GLY B C 1
ATOM 7877 O O . GLY B 1 329 ? -49.428 119.742 378.932 1.00 26.60 309 GLY B O 1
ATOM 7878 N N . ALA B 1 330 ? -49.278 120.412 381.072 1.00 22.09 310 ALA B N 1
ATOM 7879 C CA . ALA B 1 330 ? -47.998 119.752 381.279 1.00 22.71 310 ALA B CA 1
ATOM 7880 C C . ALA B 1 330 ? -47.782 119.374 382.734 1.00 23.84 310 ALA B C 1
ATOM 7881 O O . ALA B 1 330 ? -48.139 120.130 383.643 1.00 26.28 310 ALA B O 1
ATOM 7883 N N . VAL B 1 331 ? -47.163 118.223 382.958 1.00 23.45 311 VAL B N 1
ATOM 7884 C CA . VAL B 1 331 ? -46.793 117.835 384.306 1.00 21.09 311 VAL B CA 1
ATOM 7885 C C . VAL B 1 331 ? -45.292 117.582 384.383 1.00 22.77 311 VAL B C 1
ATOM 7886 O O . VAL B 1 331 ? -44.696 116.945 383.505 1.00 27.58 311 VAL B O 1
ATOM 7890 N N . VAL B 1 332 ? -44.673 118.144 385.413 1.00 22.42 312 VAL B N 1
ATOM 7891 C CA . VAL B 1 332 ? -43.260 117.942 385.667 1.00 22.87 312 VAL B CA 1
ATOM 7892 C C . VAL B 1 332 ? -43.073 116.915 386.785 1.00 28.17 312 VAL B C 1
ATOM 7893 O O . VAL B 1 332 ? -43.747 116.988 387.814 1.00 25.11 312 VAL B O 1
ATOM 7897 N N . ILE B 1 333 ? -42.186 115.945 386.577 1.00 27.07 313 ILE B N 1
ATOM 7898 C CA . ILE B 1 333 ? -41.874 114.982 387.632 1.00 26.72 313 ILE B CA 1
ATOM 7899 C C . ILE B 1 333 ? -40.437 115.144 388.084 1.00 29.77 313 ILE B C 1
ATOM 7900 O O . ILE B 1 333 ? -39.508 114.804 387.353 1.00 30.58 313 ILE B O 1
ATOM 7905 N N . GLU B 1 334 ? -40.255 115.688 389.281 1.00 26.51 314 GLU B N 1
ATOM 7906 C CA . GLU B 1 334 ? -38.919 115.913 389.803 1.00 27.33 314 GLU B CA 1
ATOM 7907 C C . GLU B 1 334 ? -38.291 114.680 390.438 1.00 33.46 314 GLU B C 1
ATOM 7908 O O . GLU B 1 334 ? -37.133 114.381 390.156 1.00 34.26 314 GLU B O 1
ATOM 7914 N N . ALA B 1 335 ? -39.013 113.964 391.298 1.00 34.42 315 ALA B N 1
ATOM 7915 C CA . ALA B 1 335 ? -38.428 112.717 391.766 1.00 34.21 315 ALA B CA 1
ATOM 7916 C C . ALA B 1 335 ? -39.091 111.577 391.027 1.00 32.95 315 ALA B C 1
ATOM 7917 O O . ALA B 1 335 ? -40.062 110.986 391.492 1.00 29.87 315 ALA B O 1
ATOM 7919 N N . TRP B 1 336 ? -38.509 111.250 389.881 1.00 34.04 316 TRP B N 1
ATOM 7920 C CA . TRP B 1 336 ? -38.961 110.143 389.064 1.00 38.43 316 TRP B CA 1
ATOM 7921 C C . TRP B 1 336 ? -37.971 108.987 389.081 1.00 39.57 316 TRP B C 1
ATOM 7922 O O . TRP B 1 336 ? -38.282 107.886 388.636 1.00 38.79 316 TRP B O 1
ATOM 7933 N N . SER B 1 337 ? -36.791 109.239 389.633 1.00 36.16 317 SER B N 1
ATOM 7934 C CA . SER B 1 337 ? -35.638 108.407 389.321 1.00 41.29 317 SER B CA 1
ATOM 7935 C C . SER B 1 337 ? -35.084 107.676 390.528 1.00 43.67 317 SER B C 1
ATOM 7936 O O . SER B 1 337 ? -35.636 107.753 391.620 1.00 43.64 317 SER B O 1
ATOM 7939 N N . ASP B 1 338 ? -33.971 106.982 390.315 1.00 45.72 318 ASP B N 1
ATOM 7940 C CA . ASP B 1 338 ? -33.341 106.175 391.351 1.00 45.07 318 ASP B CA 1
ATOM 7941 C C . ASP B 1 338 ? -32.511 107.038 392.289 1.00 46.94 318 ASP B C 1
ATOM 7942 O O . ASP B 1 338 ? -31.891 106.537 393.219 1.00 54.57 318 ASP B O 1
ATOM 7947 N N . GLU B 1 339 ? -32.488 108.336 392.013 1.00 43.15 319 GLU B N 1
ATOM 7948 C CA . GLU B 1 339 ? -31.774 109.308 392.829 1.00 45.05 319 GLU B CA 1
ATOM 7949 C C . GLU B 1 339 ? -30.285 108.999 392.923 1.00 49.72 319 GLU B C 1
ATOM 7950 O O . GLU B 1 339 ? -29.634 109.339 393.910 1.00 48.04 319 GLU B O 1
ATOM 7956 N N . GLN B 1 340 ? -29.748 108.359 391.890 1.00 47.38 320 GLN B N 1
ATOM 7957 C CA . GLN B 1 340 ? -28.313 108.144 391.808 1.00 50.49 320 GLN B CA 1
ATOM 7958 C C . GLN B 1 340 ? -27.748 108.723 390.511 1.00 47.93 320 GLN B C 1
ATOM 7959 O O . GLN B 1 340 ? -27.086 109.759 390.522 1.00 43.49 320 GLN B O 1
ATOM 7965 N N . GLY B 1 341 ? -27.998 108.054 389.410 1.00 48.93 321 GLY B N 1
ATOM 7966 C CA . GLY B 1 341 ? -27.610 108.595 388.138 1.00 50.45 321 GLY B CA 1
ATOM 7967 C C . GLY B 1 341 ? -28.584 109.651 387.661 1.00 47.78 321 GLY B C 1
ATOM 7968 O O . GLY B 1 341 ? -28.198 110.552 386.982 1.00 46.22 321 GLY B O 1
ATOM 7969 N N . ILE B 1 342 ? -29.852 109.483 387.993 1.00 47.16 322 ILE B N 1
ATOM 7970 C CA . ILE B 1 342 ? -30.914 110.373 387.566 1.00 42.74 322 ILE B CA 1
ATOM 7971 C C . ILE B 1 342 ? -31.140 110.288 386.062 1.00 45.42 322 ILE B C 1
ATOM 7972 O O . ILE B 1 342 ? -31.379 111.286 385.401 1.00 42.32 322 ILE B O 1
ATOM 7977 N N . THR B 1 343 ? -31.072 109.080 385.534 1.00 43.01 323 THR B N 1
ATOM 7978 C CA . THR B 1 343 ? -31.407 108.842 384.164 1.00 41.66 323 THR B CA 1
ATOM 7979 C C . THR B 1 343 ? -32.144 107.587 384.036 1.00 39.67 323 THR B C 1
ATOM 7980 O O . THR B 1 343 ? -32.407 107.122 382.958 1.00 42.49 323 THR B O 1
ATOM 7984 N N . ILE B 1 344 ? -32.501 107.054 385.175 1.00 42.41 324 ILE B N 1
ATOM 7985 C CA . ILE B 1 344 ? -33.259 105.801 385.222 1.00 41.60 324 ILE B CA 1
ATOM 7986 C C . ILE B 1 344 ? -34.441 105.891 386.176 1.00 41.28 324 ILE B C 1
ATOM 7987 O O . ILE B 1 344 ? -34.304 106.437 387.262 1.00 43.92 324 ILE B O 1
ATOM 7992 N N . TRP B 1 345 ? -35.590 105.342 385.781 1.00 40.46 325 TRP B N 1
ATOM 7993 C CA . TRP B 1 345 ? -36.770 105.307 386.644 1.00 41.24 325 TRP B CA 1
ATOM 7994 C C . TRP B 1 345 ? -36.465 104.622 387.974 1.00 48.69 325 TRP B C 1
ATOM 7995 O O . TRP B 1 345 ? -35.642 103.713 388.027 1.00 48.58 325 TRP B O 1
ATOM 8006 N N . ARG B 1 346 ? -37.125 105.060 389.044 1.00 43.92 326 ARG B N 1
ATOM 8007 C CA . ARG B 1 346 ? -36.936 104.447 390.359 1.00 44.44 326 ARG B CA 1
ATOM 8008 C C . ARG B 1 346 ? -37.483 103.021 390.385 1.00 43.15 326 ARG B C 1
ATOM 8009 O O . ARG B 1 346 ? -38.553 102.753 389.838 1.00 40.19 326 ARG B O 1
ATOM 8017 N N . ASP B 1 347 ? -36.733 102.126 391.029 1.00 44.50 327 ASP B N 1
ATOM 8018 C CA . ASP B 1 347 ? -37.079 100.708 391.171 1.00 44.47 327 ASP B CA 1
ATOM 8019 C C . ASP B 1 347 ? -37.082 99.956 389.846 1.00 49.45 327 ASP B C 1
ATOM 8020 O O . ASP B 1 347 ? -37.838 98.999 389.669 1.00 51.24 327 ASP B O 1
ATOM 8025 N N . ALA B 1 348 ? -36.230 100.386 388.921 1.00 53.05 328 ALA B N 1
ATOM 8026 C CA . ALA B 1 348 ? -36.132 99.745 387.614 1.00 54.91 328 ALA B CA 1
ATOM 8027 C C . ALA B 1 348 ? -35.136 98.592 387.652 1.00 56.26 328 ALA B C 1
ATOM 8028 O O . ALA B 1 348 ? -34.021 98.746 388.144 1.00 54.64 328 ALA B O 1
ATOM 8030 N N . VAL B 1 349 ? -35.545 97.441 387.130 1.00 58.62 329 VAL B N 1
ATOM 8031 C CA . VAL B 1 349 ? -34.685 96.262 387.101 1.00 58.27 329 VAL B CA 1
ATOM 8032 C C . VAL B 1 349 ? -33.878 96.205 385.807 1.00 56.63 329 VAL B C 1
ATOM 8033 O O . VAL B 1 349 ? -34.441 96.182 384.713 1.00 55.41 329 VAL B O 1
ATOM 8037 N N . TYR B 1 350 ? -32.556 96.186 385.939 1.00 59.62 330 TYR B N 1
ATOM 8038 C CA . TYR B 1 350 ? -31.676 96.174 384.779 1.00 57.48 330 TYR B CA 1
ATOM 8039 C C . TYR B 1 350 ? -30.303 95.590 385.104 1.00 60.59 330 TYR B C 1
ATOM 8040 O O . TYR B 1 350 ? -29.922 95.488 386.268 1.00 59.44 330 TYR B O 1
ATOM 8049 N N . ALA B 1 351 ? -29.566 95.212 384.064 1.00 57.42 331 ALA B N 1
ATOM 8050 C CA . ALA B 1 351 ? -28.205 94.720 384.223 1.00 55.13 331 ALA B CA 1
ATOM 8051 C C . ALA B 1 351 ? -27.194 95.842 384.030 1.00 54.09 331 ALA B C 1
ATOM 8052 O O . ALA B 1 351 ? -27.092 96.414 382.949 1.00 57.94 331 ALA B O 1
ATOM 8054 N N . VAL B 1 352 ? -26.443 96.147 385.080 1.00 49.02 332 VAL B N 1
ATOM 8055 C CA . VAL B 1 352 ? -25.454 97.213 385.032 1.00 52.36 332 VAL B CA 1
ATOM 8056 C C . VAL B 1 352 ? -24.410 96.994 383.937 1.00 60.20 332 VAL B C 1
ATOM 8057 O O . VAL B 1 352 ? -23.897 95.890 383.771 1.00 64.30 332 VAL B O 1
ATOM 8061 N N . THR B 1 353 ? -24.099 98.047 383.190 1.00 58.67 333 THR B N 1
ATOM 8062 C CA . THR B 1 353 ? -23.031 97.979 382.203 1.00 60.52 333 THR B CA 1
ATOM 8063 C C . THR B 1 353 ? -21.784 98.633 382.781 1.00 62.86 333 THR B C 1
ATOM 8064 O O . THR B 1 353 ? -21.712 99.857 382.896 1.00 61.52 333 THR B O 1
ATOM 8068 N N . GLU B 1 354 ? -20.794 97.810 383.116 1.00 59.72 334 GLU B N 1
ATOM 8069 C CA . GLU B 1 354 ? -19.641 98.266 383.889 1.00 60.14 334 GLU B CA 1
ATOM 8070 C C . GLU B 1 354 ? -18.741 99.213 383.106 1.00 58.24 334 GLU B C 1
ATOM 8071 O O . GLU B 1 354 ? -17.950 99.951 383.688 1.00 57.59 334 GLU B O 1
ATOM 8077 N N . ASP B 1 355 ? -18.867 99.187 381.785 1.00 61.44 335 ASP B N 1
ATOM 8078 C CA . ASP B 1 355 ? -18.092 100.071 380.922 1.00 64.04 335 ASP B CA 1
ATOM 8079 C C . ASP B 1 355 ? -18.575 101.516 381.034 1.00 64.97 335 ASP B C 1
ATOM 8080 O O . ASP B 1 355 ? -17.863 102.451 380.664 1.00 62.44 335 ASP B O 1
ATOM 8085 N N . GLY B 1 356 ? -19.788 101.689 381.550 1.00 64.49 336 GLY B N 1
ATOM 8086 C CA . GLY B 1 356 ? -20.372 103.009 381.700 1.00 62.49 336 GLY B CA 1
ATOM 8087 C C . GLY B 1 356 ? -21.155 103.438 380.474 1.00 61.88 336 GLY B C 1
ATOM 8088 O O . GLY B 1 356 ? -21.412 104.623 380.273 1.00 62.62 336 GLY B O 1
ATOM 8089 N N . SER B 1 357 ? -21.531 102.470 379.647 1.00 62.10 337 SER B N 1
ATOM 8090 C CA . SER B 1 357 ? -22.297 102.762 378.447 1.00 60.02 337 SER B CA 1
ATOM 8091 C C . SER B 1 357 ? -23.757 102.989 378.800 1.00 57.59 337 SER B C 1
ATOM 8092 O O . SER B 1 357 ? -24.248 102.465 379.795 1.00 57.43 337 SER B O 1
ATOM 8095 N N . ALA B 1 358 ? -24.444 103.764 377.969 1.00 59.34 338 ALA B N 1
ATOM 8096 C CA . ALA B 1 358 ? -25.856 104.062 378.165 1.00 51.39 338 ALA B CA 1
ATOM 8097 C C . ALA B 1 358 ? -26.684 102.803 377.993 1.00 53.41 338 ALA B C 1
ATOM 8098 O O . ALA B 1 358 ? -26.221 101.839 377.396 1.00 57.68 338 ALA B O 1
ATOM 8100 N N . HIS B 1 359 ? -27.899 102.802 378.530 1.00 48.29 339 HIS B N 1
ATOM 8101 C CA . HIS B 1 359 ? -28.791 101.660 378.376 1.00 50.44 339 HIS B CA 1
ATOM 8102 C C . HIS B 1 359 ? -29.806 101.901 377.277 1.00 55.74 339 HIS B C 1
ATOM 8103 O O . HIS B 1 359 ? -29.856 102.978 376.694 1.00 53.86 339 HIS B O 1
ATOM 8110 N N . ARG B 1 360 ? -30.627 100.892 377.014 1.00 57.67 340 ARG B N 1
ATOM 8111 C CA . ARG B 1 360 ? -31.717 101.014 376.060 1.00 61.90 340 ARG B CA 1
ATOM 8112 C C . ARG B 1 360 ? -33.007 100.623 376.750 1.00 59.72 340 ARG B C 1
ATOM 8113 O O . ARG B 1 360 ? -32.983 100.164 377.887 1.00 60.68 340 ARG B O 1
ATOM 8121 N N . ALA B 1 361 ? -34.124 100.762 376.050 1.00 61.11 341 ALA B N 1
ATOM 8122 C CA . ALA B 1 361 ? -35.434 100.590 376.665 1.00 56.69 341 ALA B CA 1
ATOM 8123 C C . ALA B 1 361 ? -35.686 99.156 377.105 1.00 62.28 341 ALA B C 1
ATOM 8124 O O . ALA B 1 361 ? -36.301 98.914 378.142 1.00 62.11 341 ALA B O 1
ATOM 8126 N N . GLU B 1 362 ? -35.209 98.206 376.312 1.00 65.76 342 GLU B N 1
ATOM 8127 C CA . GLU B 1 362 ? -35.460 96.793 376.570 1.00 65.25 342 GLU B CA 1
ATOM 8128 C C . GLU B 1 362 ? -34.660 96.275 377.764 1.00 56.87 342 GLU B C 1
ATOM 8129 O O . GLU B 1 362 ? -35.022 95.267 378.365 1.00 55.89 342 GLU B O 1
ATOM 8135 N N . ASP B 1 363 ? -33.585 96.976 378.109 1.00 53.98 343 ASP B N 1
ATOM 8136 C CA . ASP B 1 363 ? -32.763 96.618 379.260 1.00 55.12 343 ASP B CA 1
ATOM 8137 C C . ASP B 1 363 ? -33.540 96.636 380.572 1.00 58.25 343 ASP B C 1
ATOM 8138 O O . ASP B 1 363 ? -33.193 95.925 381.514 1.00 58.14 343 ASP B O 1
ATOM 8143 N N . PHE B 1 364 ? -34.584 97.457 380.637 1.00 56.47 344 PHE B N 1
ATOM 8144 C CA . PHE B 1 364 ? -35.289 97.686 381.892 1.00 51.00 344 PHE B CA 1
ATOM 8145 C C . PHE B 1 364 ? -36.537 96.833 382.038 1.00 49.59 344 PHE B C 1
ATOM 8146 O O . PHE B 1 364 ? -37.253 96.587 381.072 1.00 54.21 344 PHE B O 1
ATOM 8154 N N . SER B 1 365 ? -36.776 96.377 383.261 1.00 49.25 345 SER B N 1
ATOM 8155 C CA . SER B 1 365 ? -38.027 95.729 383.629 1.00 51.78 345 SER B CA 1
ATOM 8156 C C . SER B 1 365 ? -38.663 96.531 384.758 1.00 48.63 345 SER B C 1
ATOM 8157 O O . SER B 1 365 ? -37.960 97.189 385.520 1.00 51.93 345 SER B O 1
ATOM 8160 N N . TYR B 1 366 ? -39.983 96.478 384.879 1.00 49.60 346 TYR B N 1
ATOM 8161 C CA . TYR B 1 366 ? -40.653 97.273 385.901 1.00 54.31 346 TYR B CA 1
ATOM 8162 C C . TYR B 1 366 ? -41.616 96.446 386.744 1.00 51.71 346 TYR B C 1
ATOM 8163 O O . TYR B 1 366 ? -42.584 95.890 386.232 1.00 56.65 346 TYR B O 1
ATOM 8172 N N . ARG B 1 367 ? -41.337 96.380 388.043 1.00 51.75 347 ARG B N 1
ATOM 8173 C CA . ARG B 1 367 ? -42.107 95.557 388.973 1.00 57.34 347 ARG B CA 1
ATOM 8174 C C . ARG B 1 367 ? -43.428 96.208 389.355 1.00 57.60 347 ARG B C 1
ATOM 8175 O O . ARG B 1 367 ? -43.488 97.419 389.549 1.00 56.33 347 ARG B O 1
ATOM 8183 N N . PRO B 1 368 ? -44.492 95.401 389.479 1.00 58.79 348 PRO B N 1
ATOM 8184 C CA . PRO B 1 368 ? -45.821 95.899 389.851 1.00 58.68 348 PRO B CA 1
ATOM 8185 C C . PRO B 1 368 ? -45.855 96.535 391.239 1.00 59.93 348 PRO B C 1
ATOM 8186 O O . PRO B 1 368 ? -46.712 97.371 391.511 1.00 59.83 348 PRO B O 1
ATOM 8190 N N . ASP B 1 369 ? -44.938 96.129 392.106 1.00 59.15 349 ASP B N 1
ATOM 8191 C CA . ASP B 1 369 ? -44.870 96.669 393.457 1.00 63.41 349 ASP B CA 1
ATOM 8192 C C . ASP B 1 369 ? -43.864 97.815 393.543 1.00 60.26 349 ASP B C 1
ATOM 8193 O O . ASP B 1 369 ? -43.565 98.311 394.627 1.00 58.57 349 ASP B O 1
ATOM 8198 N N . GLY B 1 370 ? -43.320 98.212 392.397 1.00 55.29 350 GLY B N 1
ATOM 8199 C CA . GLY B 1 370 ? -42.359 99.299 392.353 1.00 55.52 350 GLY B CA 1
ATOM 8200 C C . GLY B 1 370 ? -43.012 100.669 392.351 1.00 49.39 350 GLY B C 1
ATOM 8201 O O . GLY B 1 370 ? -44.232 100.782 392.253 1.00 45.13 350 GLY B O 1
ATOM 8202 N N . ALA B 1 371 ? -42.193 101.710 392.462 1.00 44.43 351 ALA B N 1
ATOM 8203 C CA . ALA B 1 371 ? -42.682 103.085 392.439 1.00 46.67 351 ALA B CA 1
ATOM 8204 C C . ALA B 1 371 ? -43.350 103.420 391.103 1.00 45.30 351 ALA B C 1
ATOM 8205 O O . ALA B 1 371 ? -44.379 104.093 391.065 1.00 44.09 351 ALA B O 1
ATOM 8207 N N . TRP B 1 372 ? -42.763 102.941 390.013 1.00 46.17 352 TRP B N 1
ATOM 8208 C CA . TRP B 1 372 ? -43.319 103.149 388.681 1.00 44.13 352 TRP B CA 1
ATOM 8209 C C . TRP B 1 372 ? -43.532 101.824 387.960 1.00 44.76 352 TRP B C 1
ATOM 8210 O O . TRP B 1 372 ? -42.684 101.403 387.179 1.00 43.36 352 TRP B O 1
ATOM 8221 N N . PRO B 1 373 ? -44.668 101.165 388.220 1.00 44.28 353 PRO B N 1
ATOM 8222 C CA . PRO B 1 373 ? -44.969 99.863 387.616 1.00 47.19 353 PRO B CA 1
ATOM 8223 C C . PRO B 1 373 ? -45.020 99.890 386.088 1.00 50.62 353 PRO B C 1
ATOM 8224 O O . PRO B 1 373 ? -44.471 98.992 385.454 1.00 51.00 353 PRO B O 1
ATOM 8228 N N . ASP B 1 374 ? -45.675 100.891 385.507 1.00 48.31 354 ASP B N 1
ATOM 8229 C CA . ASP B 1 374 ? -45.754 100.994 384.054 1.00 43.22 354 ASP B CA 1
ATOM 8230 C C . ASP B 1 374 ? -45.692 102.448 383.599 1.00 42.83 354 ASP B C 1
ATOM 8231 O O . ASP B 1 374 ? -46.716 103.030 383.246 1.00 40.76 354 ASP B O 1
ATOM 8236 N N . PRO B 1 375 ? -44.485 103.029 383.592 1.00 41.40 355 PRO B N 1
ATOM 8237 C CA . PRO B 1 375 ? -44.271 104.438 383.252 1.00 42.14 355 PRO B CA 1
ATOM 8238 C C . PRO B 1 375 ? -44.800 104.792 381.869 1.00 43.03 355 PRO B C 1
ATOM 8239 O O . PRO B 1 375 ? -45.292 105.899 381.679 1.00 42.26 355 PRO B O 1
ATOM 8243 N N . LYS B 1 376 ? -44.702 103.861 380.924 1.00 45.11 356 LYS B N 1
ATOM 8244 C CA . LYS B 1 376 ? -45.203 104.081 379.574 1.00 41.03 356 LYS B CA 1
ATOM 8245 C C . LYS B 1 376 ? -46.720 104.192 379.548 1.00 38.31 356 LYS B C 1
ATOM 8246 O O . LYS B 1 376 ? -47.269 105.015 378.826 1.00 38.78 356 LYS B O 1
ATOM 8252 N N . ALA B 1 377 ? -47.395 103.358 380.328 1.00 39.14 357 ALA B N 1
ATOM 8253 C CA . ALA B 1 377 ? -48.851 103.397 380.389 1.00 41.78 357 ALA B CA 1
ATOM 8254 C C . ALA B 1 377 ? -49.321 104.703 381.007 1.00 41.03 357 ALA B C 1
ATOM 8255 O O . ALA B 1 377 ? -50.373 105.220 380.650 1.00 38.49 357 ALA B O 1
ATOM 8257 N N . MET B 1 378 ? -48.534 105.221 381.943 1.00 40.11 358 MET B N 1
ATOM 8258 C CA . MET B 1 378 ? -48.839 106.498 382.571 1.00 39.13 358 MET B CA 1
ATOM 8259 C C . MET B 1 378 ? -48.730 107.619 381.552 1.00 34.18 358 MET B C 1
ATOM 8260 O O . MET B 1 378 ? -49.679 108.357 381.328 1.00 34.96 358 MET B O 1
ATOM 8265 N N . ILE B 1 379 ? -47.564 107.718 380.925 1.00 35.24 359 ILE B N 1
ATOM 8266 C CA . ILE B 1 379 ? -47.295 108.760 379.949 1.00 35.62 359 ILE B CA 1
ATOM 8267 C C . ILE B 1 379 ? -48.263 108.694 378.774 1.00 35.93 359 ILE B C 1
ATOM 8268 O O . ILE B 1 379 ? -48.739 109.723 378.297 1.00 36.98 359 ILE B O 1
ATOM 8273 N N . ASP B 1 380 ? -48.580 107.487 378.327 1.00 39.08 360 ASP B N 1
ATOM 8274 C CA . ASP B 1 380 ? -49.529 107.323 377.232 1.00 36.39 360 ASP B CA 1
ATOM 8275 C C . ASP B 1 380 ? -50.908 107.878 377.584 1.00 36.03 360 ASP B C 1
ATOM 8276 O O . ASP B 1 380 ? -51.558 108.498 376.752 1.00 36.76 360 ASP B O 1
ATOM 8281 N N . GLU B 1 381 ? -51.357 107.643 378.813 1.00 37.59 361 GLU B N 1
ATOM 8282 C CA . GLU B 1 381 ? -52.665 108.131 379.248 1.00 36.31 361 GLU B CA 1
ATOM 8283 C C . GLU B 1 381 ? -52.651 109.640 379.476 1.00 32.43 361 GLU B C 1
ATOM 8284 O O . GLU B 1 381 ? -53.619 110.327 379.165 1.00 33.30 361 GLU B O 1
ATOM 8290 N N . LEU B 1 382 ? -51.557 110.153 380.022 1.00 30.01 362 LEU B N 1
ATOM 8291 C CA . LEU B 1 382 ? -51.408 111.594 380.156 1.00 29.87 362 LEU B CA 1
ATOM 8292 C C . LEU B 1 382 ? -51.467 112.263 378.784 1.00 33.20 362 LEU B C 1
ATOM 8293 O O . LEU B 1 382 ? -52.211 113.222 378.586 1.00 33.64 362 LEU B O 1
ATOM 8298 N N . HIS B 1 383 ? -50.700 111.735 377.835 1.00 32.39 363 HIS B N 1
ATOM 8299 C CA . HIS B 1 383 ? -50.701 112.251 376.471 1.00 29.08 363 HIS B CA 1
ATOM 8300 C C . HIS B 1 383 ? -52.096 112.228 375.864 1.00 31.51 363 HIS B C 1
ATOM 8301 O O . HIS B 1 383 ? -52.487 113.150 375.155 1.00 28.82 363 HIS B O 1
ATOM 8308 N N . ALA B 1 384 ? -52.848 111.178 376.162 1.00 27.73 364 ALA B N 1
ATOM 8309 C CA . ALA B 1 384 ? -54.200 111.041 375.643 1.00 30.22 364 ALA B CA 1
ATOM 8310 C C . ALA B 1 384 ? -55.139 112.106 376.216 1.00 31.61 364 ALA B C 1
ATOM 8311 O O . ALA B 1 384 ? -56.144 112.457 375.597 1.00 31.19 364 ALA B O 1
ATOM 8313 N N . ARG B 1 385 ? -54.809 112.610 377.401 1.00 31.08 365 ARG B N 1
ATOM 8314 C CA . ARG B 1 385 ? -55.572 113.693 378.008 1.00 31.23 365 ARG B CA 1
ATOM 8315 C C . ARG B 1 385 ? -55.044 115.048 377.564 1.00 29.06 365 ARG B C 1
ATOM 8316 O O . ARG B 1 385 ? -55.606 116.077 377.903 1.00 30.46 365 ARG B O 1
ATOM 8324 N N . GLY B 1 386 ? -53.952 115.043 376.811 1.00 29.89 366 GLY B N 1
ATOM 8325 C CA . GLY B 1 386 ? -53.394 116.275 376.293 1.00 29.76 366 GLY B CA 1
ATOM 8326 C C . GLY B 1 386 ? -52.436 116.899 377.276 1.00 30.28 366 GLY B C 1
ATOM 8327 O O . GLY B 1 386 ? -52.254 118.114 377.298 1.00 28.34 366 GLY B O 1
ATOM 8328 N N . ILE B 1 387 ? -51.826 116.054 378.098 1.00 28.09 367 ILE B N 1
ATOM 8329 C CA . ILE B 1 387 ? -50.855 116.504 379.072 1.00 26.17 367 ILE B CA 1
ATOM 8330 C C . ILE B 1 387 ? -49.461 116.021 378.708 1.00 27.41 367 ILE B C 1
ATOM 8331 O O . ILE B 1 387 ? -49.225 114.825 378.580 1.00 34.29 367 ILE B O 1
ATOM 8336 N N . LYS B 1 388 ? -48.544 116.960 378.533 1.00 26.00 368 LYS B N 1
ATOM 8337 C CA . LYS B 1 388 ? -47.152 116.649 378.262 1.00 24.82 368 LYS B CA 1
ATOM 8338 C C . LYS B 1 388 ? -46.414 116.299 379.553 1.00 26.25 368 LYS B C 1
ATOM 8339 O O . LYS B 1 388 ? -46.845 116.673 380.642 1.00 24.17 368 LYS B O 1
ATOM 8345 N N . VAL B 1 389 ? -45.312 115.565 379.423 1.00 28.41 369 VAL B N 1
ATOM 8346 C CA . VAL B 1 389 ? -44.569 115.062 380.573 1.00 24.82 369 VAL B CA 1
ATOM 8347 C C . VAL B 1 389 ? -43.119 115.512 380.527 1.00 25.42 369 VAL B C 1
ATOM 8348 O O . VAL B 1 389 ? -42.432 115.302 379.534 1.00 30.52 369 VAL B O 1
ATOM 8352 N N . ILE B 1 390 ? -42.656 116.136 381.600 1.00 26.06 370 ILE B N 1
ATOM 8353 C CA . ILE B 1 390 ? -41.294 116.637 381.667 1.00 26.04 370 ILE B CA 1
ATOM 8354 C C . ILE B 1 390 ? -40.577 115.982 382.847 1.00 29.79 370 ILE B C 1
ATOM 8355 O O . ILE B 1 390 ? -41.150 115.863 383.929 1.00 27.71 370 ILE B O 1
ATOM 8360 N N . LEU B 1 391 ? -39.330 115.557 382.638 1.00 31.08 371 LEU B N 1
ATOM 8361 C CA . LEU B 1 391 ? -38.564 114.897 383.692 1.00 27.74 371 LEU B CA 1
ATOM 8362 C C . LEU B 1 391 ? -37.381 115.730 384.143 1.00 26.42 371 LEU B C 1
ATOM 8363 O O . LEU B 1 391 ? -36.703 116.350 383.336 1.00 27.48 371 LEU B O 1
ATOM 8368 N N . TRP B 1 392 ? -37.145 115.724 385.450 1.00 26.43 372 TRP B N 1
ATOM 8369 C CA . TRP B 1 392 ? -36.090 116.499 386.087 1.00 27.31 372 TRP B CA 1
ATOM 8370 C C . TRP B 1 392 ? -34.696 116.015 385.705 1.00 28.65 372 TRP B C 1
ATOM 8371 O O . TRP B 1 392 ? -34.501 114.842 385.445 1.00 30.31 372 TRP B O 1
ATOM 8382 N N . GLN B 1 393 ? -33.732 116.930 385.682 1.00 28.01 373 GLN B N 1
ATOM 8383 C CA . GLN B 1 393 ? -32.352 116.604 385.343 1.00 31.74 373 GLN B CA 1
ATOM 8384 C C . GLN B 1 393 ? -31.384 117.494 386.095 1.00 29.86 373 GLN B C 1
ATOM 8385 O O . GLN B 1 393 ? -31.688 118.644 386.402 1.00 29.79 373 GLN B O 1
ATOM 8391 N N . ILE B 1 394 ? -30.208 116.957 386.377 1.00 30.31 374 ILE B N 1
ATOM 8392 C CA . ILE B 1 394 ? -29.154 117.712 387.024 1.00 30.93 374 ILE B CA 1
ATOM 8393 C C . ILE B 1 394 ? -27.838 117.348 386.338 1.00 32.73 374 ILE B C 1
ATOM 8394 O O . ILE B 1 394 ? -27.627 116.194 385.989 1.00 35.06 374 ILE B O 1
ATOM 8399 N N . PRO B 1 395 ? -26.953 118.328 386.119 1.00 33.88 375 PRO B N 1
ATOM 8400 C CA . PRO B 1 395 ? -25.714 117.982 385.425 1.00 41.04 375 PRO B CA 1
ATOM 8401 C C . PRO B 1 395 ? -24.642 117.523 386.403 1.00 38.61 375 PRO B C 1
ATOM 8402 O O . PRO B 1 395 ? -23.597 118.156 386.522 1.00 37.19 375 PRO B O 1
ATOM 8406 N N . LEU B 1 396 ? -24.913 116.436 387.109 1.00 39.07 376 LEU B N 1
ATOM 8407 C CA . LEU B 1 396 ? -23.985 115.944 388.115 1.00 43.59 376 LEU B CA 1
ATOM 8408 C C . LEU B 1 396 ? -23.997 114.423 388.177 1.00 47.30 376 LEU B C 1
ATOM 8409 O O . LEU B 1 396 ? -25.041 113.797 388.006 1.00 42.93 376 LEU B O 1
ATOM 8414 N N . GLN B 1 397 ? -22.823 113.839 388.405 1.00 50.79 377 GLN B N 1
ATOM 8415 C CA . GLN B 1 397 ? -22.688 112.395 388.571 1.00 51.15 377 GLN B CA 1
ATOM 8416 C C . GLN B 1 397 ? -22.188 112.101 389.976 1.00 49.66 377 GLN B C 1
ATOM 8417 O O . GLN B 1 397 ? -21.106 112.543 390.365 1.00 46.13 377 GLN B O 1
ATOM 8423 N N . LYS B 1 398 ? -22.987 111.359 390.734 1.00 50.75 378 LYS B N 1
ATOM 8424 C CA . LYS B 1 398 ? -22.689 111.095 392.137 1.00 56.96 378 LYS B CA 1
ATOM 8425 C C . LYS B 1 398 ? -21.465 110.205 392.312 1.00 56.31 378 LYS B C 1
ATOM 8426 O O . LYS B 1 398 ? -21.380 109.130 391.730 1.00 54.97 378 LYS B O 1
ATOM 8432 N N . THR B 1 399 ? -20.527 110.666 393.130 1.00 58.68 379 THR B N 1
ATOM 8433 C CA . THR B 1 399 ? -19.294 109.937 393.404 1.00 60.64 379 THR B CA 1
ATOM 8434 C C . THR B 1 399 ? -19.341 109.110 394.689 1.00 67.29 379 THR B C 1
ATOM 8435 O O . THR B 1 399 ? -18.369 108.443 395.038 1.00 66.78 379 THR B O 1
ATOM 8439 N N . GLU B 1 400 ? -20.467 109.154 395.391 1.00 68.04 380 GLU B N 1
ATOM 8440 C CA . GLU B 1 400 ? -20.539 108.615 396.747 1.00 70.47 380 GLU B CA 1
ATOM 8441 C C . GLU B 1 400 ? -20.854 107.122 396.808 1.00 71.35 380 GLU B C 1
ATOM 8442 O O . GLU B 1 400 ? -20.776 106.516 397.875 1.00 72.38 380 GLU B O 1
ATOM 8448 N N . PHE B 1 401 ? -21.212 106.526 395.678 1.00 67.92 381 PHE B N 1
ATOM 8449 C CA . PHE B 1 401 ? -21.522 105.103 395.663 1.00 69.50 381 PHE B CA 1
ATOM 8450 C C . PHE B 1 401 ? -20.399 104.293 395.031 1.00 73.41 381 PHE B C 1
ATOM 8451 O O . PHE B 1 401 ? -19.998 104.552 393.897 1.00 73.12 381 PHE B O 1
ATOM 8459 N N . SER B 1 402 ? -19.898 103.309 395.772 1.00 69.22 382 SER B N 1
ATOM 8460 C CA . SER B 1 402 ? -18.787 102.488 395.308 1.00 69.12 382 SER B CA 1
ATOM 8461 C C . SER B 1 402 ? -19.244 101.454 394.289 1.00 66.32 382 SER B C 1
ATOM 8462 O O . SER B 1 402 ? -18.435 100.909 393.544 1.00 64.02 382 SER B O 1
ATOM 8465 N N . THR B 1 403 ? -20.546 101.193 394.262 1.00 64.45 383 THR B N 1
ATOM 8466 C CA . THR B 1 403 ? -21.113 100.182 393.381 1.00 61.89 383 THR B CA 1
ATOM 8467 C C . THR B 1 403 ? -22.218 100.736 392.500 1.00 66.45 383 THR B C 1
ATOM 8468 O O . THR B 1 403 ? -22.724 101.830 392.735 1.00 67.42 383 THR B O 1
ATOM 8472 N N . GLY B 1 404 ? -22.576 99.971 391.475 1.00 65.31 384 GLY B N 1
ATOM 8473 C CA . GLY B 1 404 ? -23.743 100.268 390.671 1.00 60.81 384 GLY B CA 1
ATOM 8474 C C . GLY B 1 404 ? -23.453 101.071 389.425 1.00 56.09 384 GLY B C 1
ATOM 8475 O O . GLY B 1 404 ? -22.312 101.450 389.156 1.00 54.00 384 GLY B O 1
ATOM 8476 N N . GLN B 1 405 ? -24.508 101.333 388.664 1.00 58.07 385 GLN B N 1
ATOM 8477 C CA . GLN B 1 405 ? -24.391 102.064 387.415 1.00 54.17 385 GLN B CA 1
ATOM 8478 C C . GLN B 1 405 ? -23.817 103.452 387.643 1.00 51.25 385 GLN B C 1
ATOM 8479 O O . GLN B 1 405 ? -23.042 103.945 386.833 1.00 53.27 385 GLN B O 1
ATOM 8485 N N . VAL B 1 406 ? -24.188 104.075 388.755 1.00 49.90 386 VAL B N 1
ATOM 8486 C CA . VAL B 1 406 ? -23.705 105.413 389.057 1.00 52.51 386 VAL B CA 1
ATOM 8487 C C . VAL B 1 406 ? -22.187 105.402 389.223 1.00 53.81 386 VAL B C 1
ATOM 8488 O O . VAL B 1 406 ? -21.505 106.368 388.880 1.00 50.98 386 VAL B O 1
ATOM 8492 N N . ALA B 1 407 ? -21.660 104.292 389.726 1.00 54.62 387 ALA B N 1
ATOM 8493 C CA . ALA B 1 407 ? -20.228 104.161 389.945 1.00 58.31 387 ALA B CA 1
ATOM 8494 C C . ALA B 1 407 ? -19.503 103.895 388.632 1.00 51.80 387 ALA B C 1
ATOM 8495 O O . ALA B 1 407 ? -18.443 104.461 388.371 1.00 48.95 387 ALA B O 1
ATOM 8497 N N . ALA B 1 408 ? -20.087 103.028 387.814 1.00 50.26 388 ALA B N 1
ATOM 8498 C CA . ALA B 1 408 ? -19.515 102.687 386.521 1.00 56.93 388 ALA B CA 1
ATOM 8499 C C . ALA B 1 408 ? -19.404 103.919 385.633 1.00 58.33 388 ALA B C 1
ATOM 8500 O O . ALA B 1 408 ? -18.355 104.190 385.047 1.00 57.35 388 ALA B O 1
ATOM 8502 N N . ASP B 1 409 ? -20.496 104.670 385.548 1.00 56.82 389 ASP B N 1
ATOM 8503 C CA . ASP B 1 409 ? -20.547 105.833 384.684 1.00 49.42 389 ASP B CA 1
ATOM 8504 C C . ASP B 1 409 ? -19.605 106.914 385.184 1.00 50.91 389 ASP B C 1
ATOM 8505 O O . ASP B 1 409 ? -18.995 107.625 384.392 1.00 53.82 389 ASP B O 1
ATOM 8510 N N . ALA B 1 410 ? -19.474 107.025 386.500 1.00 53.42 390 ALA B N 1
ATOM 8511 C CA . ALA B 1 410 ? -18.543 107.984 387.081 1.00 54.08 390 ALA B CA 1
ATOM 8512 C C . ALA B 1 410 ? -17.110 107.570 386.766 1.00 54.05 390 ALA B C 1
ATOM 8513 O O . ALA B 1 410 ? -16.231 108.413 386.583 1.00 50.96 390 ALA B O 1
ATOM 8515 N N . ALA B 1 411 ? -16.887 106.262 386.707 1.00 56.18 391 ALA B N 1
ATOM 8516 C CA . ALA B 1 411 ? -15.587 105.725 386.332 1.00 60.06 391 ALA B CA 1
ATOM 8517 C C . ALA B 1 411 ? -15.305 106.040 384.872 1.00 57.73 391 ALA B C 1
ATOM 8518 O O . ALA B 1 411 ? -14.209 106.474 384.513 1.00 58.09 391 ALA B O 1
ATOM 8520 N N . ALA B 1 412 ? -16.318 105.830 384.039 1.00 56.97 392 ALA B N 1
ATOM 8521 C CA . ALA B 1 412 ? -16.209 106.063 382.608 1.00 56.74 392 ALA B CA 1
ATOM 8522 C C . ALA B 1 412 ? -15.873 107.517 382.292 1.00 58.59 392 ALA B C 1
ATOM 8523 O O . ALA B 1 412 ? -15.163 107.801 381.333 1.00 58.68 392 ALA B O 1
ATOM 8525 N N . MET B 1 413 ? -16.377 108.437 383.107 1.00 56.11 393 MET B N 1
ATOM 8526 C CA . MET B 1 413 ? -16.172 109.856 382.855 1.00 59.26 393 MET B CA 1
ATOM 8527 C C . MET B 1 413 ? -14.720 110.247 383.056 1.00 56.01 393 MET B C 1
ATOM 8528 O O . MET B 1 413 ? -14.165 111.022 382.281 1.00 55.99 393 MET B O 1
ATOM 8533 N N . VAL B 1 414 ? -14.109 109.712 384.104 1.00 56.63 394 VAL B N 1
ATOM 8534 C CA . VAL B 1 414 ? -12.724 110.039 384.408 1.00 60.36 394 VAL B CA 1
ATOM 8535 C C . VAL B 1 414 ? -11.797 109.423 383.371 1.00 59.48 394 VAL B C 1
ATOM 8536 O O . VAL B 1 414 ? -10.901 110.088 382.855 1.00 53.79 394 VAL B O 1
ATOM 8540 N N . ARG B 1 415 ? -12.031 108.150 383.068 1.00 59.81 395 ARG B N 1
ATOM 8541 C CA . ARG B 1 415 ? -11.233 107.418 382.089 1.00 67.19 395 ARG B CA 1
ATOM 8542 C C . ARG B 1 415 ? -11.301 108.017 380.691 1.00 66.47 395 ARG B C 1
ATOM 8543 O O . ARG B 1 415 ? -10.280 108.357 380.094 1.00 60.52 395 ARG B O 1
ATOM 8551 N N . ASP B 1 416 ? -12.520 108.141 380.180 1.00 63.71 396 ASP B N 1
ATOM 8552 C CA . ASP B 1 416 ? -12.739 108.520 378.795 1.00 59.49 396 ASP B CA 1
ATOM 8553 C C . ASP B 1 416 ? -12.796 110.031 378.643 1.00 57.25 396 ASP B C 1
ATOM 8554 O O . ASP B 1 416 ? -13.107 110.545 377.573 1.00 59.36 396 ASP B O 1
ATOM 8559 N N . GLY B 1 417 ? -12.510 110.737 379.731 1.00 56.38 397 GLY B N 1
ATOM 8560 C CA . GLY B 1 417 ? -12.371 112.180 379.694 1.00 60.31 397 GLY B CA 1
ATOM 8561 C C . GLY B 1 417 ? -13.683 112.915 379.508 1.00 57.44 397 GLY B C 1
ATOM 8562 O O . GLY B 1 417 ? -13.731 113.951 378.852 1.00 53.75 397 GLY B O 1
ATOM 8563 N N . HIS B 1 418 ? -14.745 112.377 380.094 1.00 59.68 398 HIS B N 1
ATOM 8564 C CA . HIS B 1 418 ? -16.068 112.980 380.005 1.00 57.34 398 HIS B CA 1
ATOM 8565 C C . HIS B 1 418 ? -16.327 113.969 381.135 1.00 58.17 398 HIS B C 1
ATOM 8566 O O . HIS B 1 418 ? -17.419 114.517 381.239 1.00 59.55 398 HIS B O 1
ATOM 8573 N N . ALA B 1 419 ? -15.332 114.197 381.983 1.00 55.12 399 ALA B N 1
ATOM 8574 C CA . ALA B 1 419 ? -15.552 114.980 383.191 1.00 49.67 399 ALA B CA 1
ATOM 8575 C C . ALA B 1 419 ? -14.711 116.242 383.232 1.00 51.79 399 ALA B C 1
ATOM 8576 O O . ALA B 1 419 ? -13.562 116.243 382.809 1.00 55.47 399 ALA B O 1
ATOM 8578 N N . VAL B 1 420 ? -15.299 117.317 383.746 1.00 49.33 400 VAL B N 1
ATOM 8579 C CA . VAL B 1 420 ? -14.585 118.567 383.961 1.00 49.38 400 VAL B CA 1
ATOM 8580 C C . VAL B 1 420 ? -13.422 118.319 384.912 1.00 52.80 400 VAL B C 1
ATOM 8581 O O . VAL B 1 420 ? -13.550 117.555 385.863 1.00 52.35 400 VAL B O 1
ATOM 8585 N N . LEU B 1 421 ? -12.288 118.958 384.648 1.00 50.35 401 LEU B N 1
ATOM 8586 C CA . LEU B 1 421 ? -11.066 118.660 385.380 1.00 55.36 401 LEU B CA 1
ATOM 8587 C C . LEU B 1 421 ? -10.491 119.884 386.065 1.00 51.27 401 LEU B C 1
ATOM 8588 O O . LEU B 1 421 ? -10.738 121.014 385.648 1.00 48.31 401 LEU B O 1
ATOM 8593 N N . GLU B 1 422 ? -9.710 119.645 387.114 1.00 54.31 402 GLU B N 1
ATOM 8594 C CA . GLU B 1 422 ? -8.984 120.709 387.793 1.00 56.91 402 GLU B CA 1
ATOM 8595 C C . GLU B 1 422 ? -7.737 121.074 387.000 1.00 54.53 402 GLU B C 1
ATOM 8596 O O . GLU B 1 422 ? -7.448 120.464 385.977 1.00 53.07 402 GLU B O 1
ATOM 8602 N N . ALA B 1 423 ? -6.990 122.055 387.492 1.00 57.54 403 ALA B N 1
ATOM 8603 C CA . ALA B 1 423 ? -5.759 122.484 386.841 1.00 59.19 403 ALA B CA 1
ATOM 8604 C C . ALA B 1 423 ? -4.688 121.395 386.885 1.00 61.56 403 ALA B C 1
ATOM 8605 O O . ALA B 1 423 ? -3.747 121.408 386.091 1.00 61.92 403 ALA B O 1
ATOM 8607 N N . ASP B 1 424 ? -4.830 120.457 387.815 1.00 60.60 404 ASP B N 1
ATOM 8608 C CA . ASP B 1 424 ? -3.837 119.406 387.979 1.00 60.81 404 ASP B CA 1
ATOM 8609 C C . ASP B 1 424 ? -4.217 118.145 387.213 1.00 58.90 404 ASP B C 1
ATOM 8610 O O . ASP B 1 424 ? -3.511 117.144 387.265 1.00 63.53 404 ASP B O 1
ATOM 8615 N N . GLY B 1 425 ? -5.344 118.191 386.516 1.00 53.67 405 GLY B N 1
ATOM 8616 C CA . GLY B 1 425 ? -5.748 117.076 385.684 1.00 53.77 405 GLY B CA 1
ATOM 8617 C C . GLY B 1 425 ? -6.653 116.082 386.378 1.00 50.73 405 GLY B C 1
ATOM 8618 O O . GLY B 1 425 ? -7.143 115.144 385.755 1.00 49.12 405 GLY B O 1
ATOM 8619 N N . THR B 1 426 ? -6.871 116.278 387.673 1.00 55.19 406 THR B N 1
ATOM 8620 C CA . THR B 1 426 ? -7.841 115.466 388.398 1.00 59.36 406 THR B CA 1
ATOM 8621 C C . THR B 1 426 ? -9.255 115.959 388.093 1.00 55.61 406 THR B C 1
ATOM 8622 O O . THR B 1 426 ? -9.457 117.136 387.800 1.00 54.04 406 THR B O 1
ATOM 8626 N N . ALA B 1 427 ? -10.226 115.057 388.150 1.00 50.36 407 ALA B N 1
ATOM 8627 C CA . ALA B 1 427 ? -11.603 115.413 387.838 1.00 55.04 407 ALA B CA 1
ATOM 8628 C C . ALA B 1 427 ? -12.171 116.385 388.868 1.00 58.39 407 ALA B C 1
ATOM 8629 O O . ALA B 1 427 ? -11.885 116.277 390.061 1.00 58.14 407 ALA B O 1
ATOM 8631 N N . TYR B 1 428 ? -12.966 117.341 388.400 1.00 58.65 408 TYR B N 1
ATOM 8632 C CA . TYR B 1 428 ? -13.620 118.290 389.293 1.00 57.79 408 TYR B CA 1
ATOM 8633 C C . TYR B 1 428 ? -14.671 117.581 390.128 1.00 54.48 408 TYR B C 1
ATOM 8634 O O . TYR B 1 428 ? -15.419 116.743 389.629 1.00 52.90 408 TYR B O 1
ATOM 8643 N N . ARG B 1 429 ? -14.711 117.916 391.410 1.00 56.96 409 ARG B N 1
ATOM 8644 C CA . ARG B 1 429 ? -15.685 117.337 392.320 1.00 59.63 409 ARG B CA 1
ATOM 8645 C C . ARG B 1 429 ? -16.482 118.473 392.944 1.00 56.23 409 ARG B C 1
ATOM 8646 O O . ARG B 1 429 ? -15.908 119.489 393.339 1.00 52.15 409 ARG B O 1
ATOM 8654 N N . ASN B 1 430 ? -17.800 118.309 393.011 1.00 55.53 410 ASN B N 1
ATOM 8655 C CA . ASN B 1 430 ? -18.679 119.429 393.323 1.00 58.78 410 ASN B CA 1
ATOM 8656 C C . ASN B 1 430 ? -18.322 120.056 394.662 1.00 59.22 410 ASN B C 1
ATOM 8657 O O . ASN B 1 430 ? -18.362 119.403 395.699 1.00 59.55 410 ASN B O 1
ATOM 8662 N N . ARG B 1 431 ? -17.995 121.340 394.627 1.00 58.78 411 ARG B N 1
ATOM 8663 C CA . ARG B 1 431 ? -17.576 122.038 395.825 1.00 61.61 411 ARG B CA 1
ATOM 8664 C C . ARG B 1 431 ? -18.808 122.437 396.607 1.00 65.01 411 ARG B C 1
ATOM 8665 O O . ARG B 1 431 ? -18.793 122.506 397.832 1.00 70.80 411 ARG B O 1
ATOM 8673 N N . GLY B 1 432 ? -19.918 122.589 395.894 1.00 66.91 412 GLY B N 1
ATOM 8674 C CA . GLY B 1 432 ? -21.187 122.954 396.498 1.00 69.95 412 GLY B CA 1
ATOM 8675 C C . GLY B 1 432 ? -21.744 121.886 397.422 1.00 76.27 412 GLY B C 1
ATOM 8676 O O . GLY B 1 432 ? -21.445 120.703 397.272 1.00 71.78 412 GLY B O 1
ATOM 8677 N N . TRP B 1 433 ? -22.537 122.318 398.399 1.00 85.22 413 TRP B N 1
ATOM 8678 C CA . TRP B 1 433 ? -23.056 121.440 399.448 1.00 89.16 413 TRP B CA 1
ATOM 8679 C C . TRP B 1 433 ? -23.960 120.308 398.951 1.00 88.19 413 TRP B C 1
ATOM 8680 O O . TRP B 1 433 ? -23.862 119.179 399.432 1.00 84.82 413 TRP B O 1
ATOM 8691 N N . TRP B 1 434 ? -24.916 120.600 398.088 1.00 84.23 414 TRP B N 1
ATOM 8692 C CA . TRP B 1 434 ? -25.831 119.548 397.686 1.00 80.46 414 TRP B CA 1
ATOM 8693 C C . TRP B 1 434 ? -25.195 118.675 396.623 1.00 74.59 414 TRP B C 1
ATOM 8694 O O . TRP B 1 434 ? -24.463 119.211 395.849 1.00 73.66 414 TRP B O 1
ATOM 8705 N N . PHE B 1 435 ? -25.532 117.382 396.557 1.00 68.64 415 PHE B N 1
ATOM 8706 C CA . PHE B 1 435 ? -24.937 116.438 395.595 1.00 70.38 415 PHE B CA 1
ATOM 8707 C C . PHE B 1 435 ? -23.418 116.357 395.713 1.00 70.12 415 PHE B C 1
ATOM 8708 O O . PHE B 1 435 ? -22.703 116.904 394.907 1.00 68.06 415 PHE B O 1
ATOM 8716 N N . PRO B 1 436 ? -22.942 115.705 396.856 1.00 69.74 416 PRO B N 1
ATOM 8717 C CA . PRO B 1 436 ? -21.614 116.150 397.258 1.00 68.78 416 PRO B CA 1
ATOM 8718 C C . PRO B 1 436 ? -20.485 115.622 396.406 1.00 64.96 416 PRO B C 1
ATOM 8719 O O . PRO B 1 436 ? -20.552 114.474 395.999 1.00 61.11 416 PRO B O 1
ATOM 8723 N N . GLN B 1 437 ? -19.485 116.449 396.114 1.00 60.32 417 GLN B N 1
ATOM 8724 C CA . GLN B 1 437 ? -18.333 115.937 395.380 1.00 62.38 417 GLN B CA 1
ATOM 8725 C C . GLN B 1 437 ? -18.693 115.247 394.066 1.00 61.48 417 GLN B C 1
ATOM 8726 O O . GLN B 1 437 ? -17.917 114.440 393.551 1.00 59.29 417 GLN B O 1
ATOM 8732 N N . ALA B 1 438 ? -19.855 115.581 393.519 1.00 58.99 418 ALA B N 1
ATOM 8733 C CA . ALA B 1 438 ? -20.316 114.972 392.280 1.00 54.68 418 ALA B CA 1
ATOM 8734 C C . ALA B 1 438 ? -19.482 115.470 391.117 1.00 47.23 418 ALA B C 1
ATOM 8735 O O . ALA B 1 438 ? -18.856 116.523 391.202 1.00 47.64 418 ALA B O 1
ATOM 8737 N N . LEU B 1 439 ? -19.465 114.699 390.039 1.00 49.24 419 LEU B N 1
ATOM 8738 C CA . LEU B 1 439 ? -18.740 115.082 388.834 1.00 52.84 419 LEU B CA 1
ATOM 8739 C C . LEU B 1 439 ? -19.622 115.898 387.901 1.00 48.46 419 LEU B C 1
ATOM 8740 O O . LEU B 1 439 ? -20.810 115.618 387.771 1.00 46.00 419 LEU B O 1
ATOM 8745 N N . MET B 1 440 ? -19.036 116.902 387.256 1.00 47.07 420 MET B N 1
ATOM 8746 C CA . MET B 1 440 ? -19.723 117.643 386.201 1.00 46.17 420 MET B CA 1
ATOM 8747 C C . MET B 1 440 ? -19.302 117.134 384.829 1.00 48.33 420 MET B C 1
ATOM 8748 O O . MET B 1 440 ? -18.130 117.233 384.467 1.00 49.20 420 MET B O 1
ATOM 8753 N N . PRO B 1 441 ? -20.254 116.587 384.060 1.00 49.06 421 PRO B N 1
ATOM 8754 C CA . PRO B 1 441 ? -19.976 116.185 382.677 1.00 48.42 421 PRO B CA 1
ATOM 8755 C C . PRO B 1 441 ? -19.461 117.380 381.900 1.00 51.64 421 PRO B C 1
ATOM 8756 O O . PRO B 1 441 ? -20.009 118.463 382.090 1.00 48.26 421 PRO B O 1
ATOM 8760 N N . ASP B 1 442 ? -18.454 117.218 381.046 1.00 50.37 422 ASP B N 1
ATOM 8761 C CA . ASP B 1 442 ? -17.952 118.392 380.355 1.00 50.77 422 ASP B CA 1
ATOM 8762 C C . ASP B 1 442 ? -18.754 118.506 379.079 1.00 52.70 422 ASP B C 1
ATOM 8763 O O . ASP B 1 442 ? -18.452 117.877 378.075 1.00 52.07 422 ASP B O 1
ATOM 8768 N N . LEU B 1 443 ? -19.726 119.406 379.110 1.00 52.15 423 LEU B N 1
ATOM 8769 C CA . LEU B 1 443 ? -20.735 119.488 378.072 1.00 49.59 423 LEU B CA 1
ATOM 8770 C C . LEU B 1 443 ? -20.333 120.535 377.068 1.00 46.14 423 LEU B C 1
ATOM 8771 O O . LEU B 1 443 ? -21.089 120.877 376.169 1.00 43.47 423 LEU B O 1
ATOM 8776 N N . SER B 1 444 ? -19.136 121.069 377.249 1.00 43.86 424 SER B N 1
ATOM 8777 C CA . SER B 1 444 ? -18.644 122.103 376.368 1.00 45.88 424 SER B CA 1
ATOM 8778 C C . SER B 1 444 ? -18.208 121.522 375.012 1.00 47.41 424 SER B C 1
ATOM 8779 O O . SER B 1 444 ? -17.988 122.259 374.054 1.00 45.11 424 SER B O 1
ATOM 8782 N N . VAL B 1 445 ? -18.105 120.201 374.922 1.00 44.31 425 VAL B N 1
ATOM 8783 C CA . VAL B 1 445 ? -17.782 119.565 373.648 1.00 48.62 425 VAL B CA 1
ATOM 8784 C C . VAL B 1 445 ? -18.804 118.511 373.260 1.00 45.60 425 VAL B C 1
ATOM 8785 O O . VAL B 1 445 ? -19.480 117.936 374.111 1.00 46.51 425 VAL B O 1
ATOM 8789 N N . GLN B 1 446 ? -18.892 118.253 371.962 1.00 42.47 426 GLN B N 1
ATOM 8790 C CA . GLN B 1 446 ? -19.954 117.427 371.414 1.00 43.95 426 GLN B CA 1
ATOM 8791 C C . GLN B 1 446 ? -19.904 115.982 371.879 1.00 44.54 426 GLN B C 1
ATOM 8792 O O . GLN B 1 446 ? -20.942 115.384 372.141 1.00 46.40 426 GLN B O 1
ATOM 8798 N N . ARG B 1 447 ? -18.704 115.416 371.975 1.00 50.73 427 ARG B N 1
ATOM 8799 C CA . ARG B 1 447 ? -18.569 113.987 372.252 1.00 50.12 427 ARG B CA 1
ATOM 8800 C C . ARG B 1 447 ? -19.112 113.625 373.627 1.00 48.33 427 ARG B C 1
ATOM 8801 O O . ARG B 1 447 ? -19.674 112.550 373.819 1.00 45.41 427 ARG B O 1
ATOM 8809 N N . THR B 1 448 ? -18.947 114.531 374.580 1.00 48.32 428 THR B N 1
ATOM 8810 C CA . THR B 1 448 ? -19.454 114.302 375.922 1.00 52.77 428 THR B CA 1
ATOM 8811 C C . THR B 1 448 ? -20.954 114.585 375.996 1.00 51.77 428 THR B C 1
ATOM 8812 O O . THR B 1 448 ? -21.695 113.855 376.655 1.00 49.06 428 THR B O 1
ATOM 8816 N N . ARG B 1 449 ? -21.396 115.640 375.315 1.00 48.65 429 ARG B N 1
ATOM 8817 C CA . ARG B 1 449 ? -22.821 115.937 375.227 1.00 46.76 429 ARG B CA 1
ATOM 8818 C C . ARG B 1 449 ? -23.550 114.739 374.656 1.00 47.00 429 ARG B C 1
ATOM 8819 O O . ARG B 1 449 ? -24.641 114.397 375.093 1.00 42.78 429 ARG B O 1
ATOM 8827 N N . ASP B 1 450 ? -22.925 114.096 373.679 1.00 44.89 430 ASP B N 1
ATOM 8828 C CA . ASP B 1 450 ? -23.490 112.905 373.077 1.00 46.27 430 ASP B CA 1
ATOM 8829 C C . ASP B 1 450 ? -23.560 111.772 374.082 1.00 47.48 430 ASP B C 1
ATOM 8830 O O . ASP B 1 450 ? -24.584 111.114 374.217 1.00 49.26 430 ASP B O 1
ATOM 8835 N N . TRP B 1 451 ? -22.461 111.550 374.791 1.00 49.38 431 TRP B N 1
ATOM 8836 C CA . TRP B 1 451 ? -22.384 110.437 375.724 1.00 54.68 431 TRP B CA 1
ATOM 8837 C C . TRP B 1 451 ? -23.344 110.635 376.890 1.00 49.69 431 TRP B C 1
ATOM 8838 O O . TRP B 1 451 ? -24.094 109.728 377.248 1.00 47.05 431 TRP B O 1
ATOM 8849 N N . TRP B 1 452 ? -23.322 111.830 377.468 1.00 49.83 432 TRP B N 1
ATOM 8850 C CA . TRP B 1 452 ? -24.184 112.146 378.602 1.00 49.39 432 TRP B CA 1
ATOM 8851 C C . TRP B 1 452 ? -25.657 111.983 378.252 1.00 45.58 432 TRP B C 1
ATOM 8852 O O . TRP B 1 452 ? -26.382 111.248 378.918 1.00 46.49 432 TRP B O 1
ATOM 8863 N N . THR B 1 453 ? -26.088 112.656 377.193 1.00 44.28 433 THR B N 1
ATOM 8864 C CA . THR B 1 453 ? -27.495 112.666 376.815 1.00 42.97 433 THR B CA 1
ATOM 8865 C C . THR B 1 453 ? -27.964 111.311 376.317 1.00 42.90 433 THR B C 1
ATOM 8866 O O . THR B 1 453 ? -29.150 110.992 376.395 1.00 39.62 433 THR B O 1
ATOM 8870 N N . GLU B 1 454 ? -27.034 110.509 375.808 1.00 44.06 434 GLU B N 1
ATOM 8871 C CA . GLU B 1 454 ? -27.391 109.211 375.250 1.00 42.97 434 GLU B CA 1
ATOM 8872 C C . GLU B 1 454 ? -27.993 108.306 376.320 1.00 40.92 434 GLU B C 1
ATOM 8873 O O . GLU B 1 454 ? -28.802 107.431 376.019 1.00 38.64 434 GLU B O 1
ATOM 8879 N N . LYS B 1 455 ? -27.613 108.530 377.573 1.00 41.78 435 LYS B N 1
ATOM 8880 C CA . LYS B 1 455 ? -28.191 107.775 378.684 1.00 43.26 435 LYS B CA 1
ATOM 8881 C C . LYS B 1 455 ? -29.677 108.063 378.846 1.00 43.38 435 LYS B C 1
ATOM 8882 O O . LYS B 1 455 ? -30.423 107.232 379.353 1.00 39.99 435 LYS B O 1
ATOM 8888 N N . ARG B 1 456 ? -30.101 109.246 378.419 1.00 43.30 436 ARG B N 1
ATOM 8889 C CA . ARG B 1 456 ? -31.496 109.649 378.553 1.00 43.50 436 ARG B CA 1
ATOM 8890 C C . ARG B 1 456 ? -32.317 109.420 377.287 1.00 41.60 436 ARG B C 1
ATOM 8891 O O . ARG B 1 456 ? -33.524 109.652 377.282 1.00 40.05 436 ARG B O 1
ATOM 8899 N N . ARG B 1 457 ? -31.668 108.950 376.224 1.00 40.01 437 ARG B N 1
ATOM 8900 C CA . ARG B 1 457 ? -32.314 108.857 374.915 1.00 38.73 437 ARG B CA 1
ATOM 8901 C C . ARG B 1 457 ? -33.566 107.985 374.915 1.00 38.66 437 ARG B C 1
ATOM 8902 O O . ARG B 1 457 ? -34.543 108.301 374.243 1.00 40.29 437 ARG B O 1
ATOM 8910 N N . TYR B 1 458 ? -33.551 106.900 375.677 1.00 39.73 438 TYR B N 1
ATOM 8911 C CA . TYR B 1 458 ? -34.694 105.995 375.699 1.00 40.40 438 TYR B CA 1
ATOM 8912 C C . TYR B 1 458 ? -35.940 106.656 376.288 1.00 42.80 438 TYR B C 1
ATOM 8913 O O . TYR B 1 458 ? -37.061 106.224 376.029 1.00 43.99 438 TYR B O 1
ATOM 8922 N N . LEU B 1 459 ? -35.743 107.694 377.091 1.00 42.28 439 LEU B N 1
ATOM 8923 C CA . LEU B 1 459 ? -36.872 108.400 377.685 1.00 42.02 439 LEU B CA 1
ATOM 8924 C C . LEU B 1 459 ? -37.682 109.085 376.593 1.00 38.49 439 LEU B C 1
ATOM 8925 O O . LEU B 1 459 ? -38.906 108.994 376.562 1.00 42.37 439 LEU B O 1
ATOM 8930 N N . VAL B 1 460 ? -36.985 109.748 375.678 1.00 39.69 440 VAL B N 1
ATOM 8931 C CA . VAL B 1 460 ? -37.641 110.429 374.572 1.00 38.79 440 VAL B CA 1
ATOM 8932 C C . VAL B 1 460 ? -38.101 109.473 373.479 1.00 36.28 440 VAL B C 1
ATOM 8933 O O . VAL B 1 460 ? -39.229 109.556 373.024 1.00 37.31 440 VAL B O 1
ATOM 8937 N N . GLU B 1 461 ? -37.235 108.559 373.054 1.00 41.06 441 GLU B N 1
ATOM 8938 C CA . GLU B 1 461 ? -37.564 107.723 371.899 1.00 41.37 441 GLU B CA 1
ATOM 8939 C C . GLU B 1 461 ? -38.538 106.598 372.233 1.00 39.35 441 GLU B C 1
ATOM 8940 O O . GLU B 1 461 ? -39.396 106.259 371.422 1.00 41.83 441 GLU B O 1
ATOM 8946 N N . HIS B 1 462 ? -38.428 106.026 373.424 1.00 40.60 442 HIS B N 1
ATOM 8947 C CA . HIS B 1 462 ? -39.373 104.987 373.820 1.00 40.90 442 HIS B CA 1
ATOM 8948 C C . HIS B 1 462 ? -40.548 105.553 374.617 1.00 42.47 442 HIS B C 1
ATOM 8949 O O . HIS B 1 462 ? -41.705 105.373 374.241 1.00 38.38 442 HIS B O 1
ATOM 8956 N N . PHE B 1 463 ? -40.249 106.183 375.748 1.00 43.16 443 PHE B N 1
ATOM 8957 C CA . PHE B 1 463 ? -41.290 106.686 376.641 1.00 44.58 443 PHE B CA 1
ATOM 8958 C C . PHE B 1 463 ? -41.938 107.993 376.171 1.00 41.18 443 PHE B C 1
ATOM 8959 O O . PHE B 1 463 ? -42.976 108.390 376.697 1.00 39.87 443 PHE B O 1
ATOM 8967 N N . ASP B 1 464 ? -41.322 108.653 375.193 1.00 37.89 444 ASP B N 1
ATOM 8968 C CA . ASP B 1 464 ? -41.914 109.815 374.528 1.00 35.00 444 ASP B CA 1
ATOM 8969 C C . ASP B 1 464 ? -42.121 110.991 375.485 1.00 37.25 444 ASP B C 1
ATOM 8970 O O . ASP B 1 464 ? -43.140 111.673 375.430 1.00 36.90 444 ASP B O 1
ATOM 8975 N N . VAL B 1 465 ? -41.146 111.229 376.356 1.00 38.22 445 VAL B N 1
ATOM 8976 C CA . VAL B 1 465 ? -41.197 112.385 377.234 1.00 35.41 445 VAL B CA 1
ATOM 8977 C C . VAL B 1 465 ? -40.962 113.649 376.414 1.00 36.02 445 VAL B C 1
ATOM 8978 O O . VAL B 1 465 ? -40.207 113.642 375.438 1.00 34.23 445 VAL B O 1
ATOM 8982 N N . ASP B 1 466 ? -41.636 114.727 376.793 1.00 30.72 446 ASP B N 1
ATOM 8983 C CA . ASP B 1 466 ? -41.716 115.895 375.926 1.00 28.59 446 ASP B CA 1
ATOM 8984 C C . ASP B 1 466 ? -40.718 116.985 376.268 1.00 30.18 446 ASP B C 1
ATOM 8985 O O . ASP B 1 466 ? -40.612 117.980 375.552 1.00 29.37 446 ASP B O 1
ATOM 8990 N N . GLY B 1 467 ? -39.967 116.793 377.344 1.00 26.47 447 GLY B N 1
ATOM 8991 C CA . GLY B 1 467 ? -39.007 117.793 377.758 1.00 23.00 447 GLY B CA 1
ATOM 8992 C C . GLY B 1 467 ? -38.279 117.438 379.030 1.00 23.63 447 GLY B C 1
ATOM 8993 O O . GLY B 1 467 ? -38.615 116.477 379.706 1.00 26.55 447 GLY B O 1
ATOM 8994 N N . PHE B 1 468 ? -37.270 118.224 379.361 1.00 25.47 448 PHE B N 1
ATOM 8995 C CA . PHE B 1 468 ? -36.520 117.986 380.578 1.00 27.51 448 PHE B CA 1
ATOM 8996 C C . PHE B 1 468 ? -36.420 119.247 381.393 1.00 26.20 448 PHE B C 1
ATOM 8997 O O . PHE B 1 468 ? -36.196 120.324 380.849 1.00 26.08 448 PHE B O 1
ATOM 9005 N N . LYS B 1 469 ? -36.551 119.113 382.706 1.00 26.16 449 LYS B N 1
ATOM 9006 C CA . LYS B 1 469 ? -36.317 120.256 383.555 1.00 27.82 449 LYS B CA 1
ATOM 9007 C C . LYS B 1 469 ? -34.859 120.217 383.922 1.00 27.37 449 LYS B C 1
ATOM 9008 O O . LYS B 1 469 ? -34.438 119.453 384.795 1.00 29.08 449 LYS B O 1
ATOM 9014 N N . THR B 1 470 ? -34.095 121.116 383.323 1.00 30.68 450 THR B N 1
ATOM 9015 C CA . THR B 1 470 ? -32.670 121.038 383.478 1.00 25.19 450 THR B CA 1
ATOM 9016 C C . THR B 1 470 ? -32.282 122.003 384.571 1.00 25.86 450 THR B C 1
ATOM 9017 O O . THR B 1 470 ? -31.955 123.163 384.329 1.00 29.75 450 THR B O 1
ATOM 9021 N N . ALA B 1 471 ? -32.235 121.459 385.783 1.00 27.22 451 ALA B N 1
ATOM 9022 C CA . ALA B 1 471 ? -31.944 122.223 386.985 1.00 25.93 451 ALA B CA 1
ATOM 9023 C C . ALA B 1 471 ? -30.454 122.324 387.198 1.00 28.71 451 ALA B C 1
ATOM 9024 O O . ALA B 1 471 ? -29.711 121.483 386.720 1.00 34.43 451 ALA B O 1
ATOM 9026 N N . GLY B 1 472 ? -30.014 123.348 387.913 1.00 29.43 452 GLY B N 1
ATOM 9027 C CA . GLY B 1 472 ? -28.618 123.446 388.285 1.00 33.80 452 GLY B CA 1
ATOM 9028 C C . GLY B 1 472 ? -27.726 123.917 387.155 1.00 34.75 452 GLY B C 1
ATOM 9029 O O . GLY B 1 472 ? -28.197 124.526 386.196 1.00 30.69 452 GLY B O 1
ATOM 9030 N N . GLY B 1 473 ? -26.433 123.627 387.278 1.00 35.92 453 GLY B N 1
ATOM 9031 C CA . GLY B 1 473 ? -25.445 124.043 386.302 1.00 30.52 453 GLY B CA 1
ATOM 9032 C C . GLY B 1 473 ? -24.617 125.212 386.790 1.00 33.12 453 GLY B C 1
ATOM 9033 O O . GLY B 1 473 ? -23.813 125.761 386.040 1.00 34.04 453 GLY B O 1
ATOM 9034 N N . GLU B 1 474 ? -24.811 125.590 388.051 1.00 30.22 454 GLU B N 1
ATOM 9035 C CA . GLU B 1 474 ? -24.040 126.665 388.663 1.00 33.37 454 GLU B CA 1
ATOM 9036 C C . GLU B 1 474 ? -22.821 126.116 389.409 1.00 36.31 454 GLU B C 1
ATOM 9037 O O . GLU B 1 474 ? -22.046 126.872 389.988 1.00 33.90 454 GLU B O 1
ATOM 9043 N N . HIS B 1 475 ? -22.657 124.800 389.374 1.00 34.59 455 HIS B N 1
ATOM 9044 C CA . HIS B 1 475 ? -21.777 124.096 390.306 1.00 40.18 455 HIS B CA 1
ATOM 9045 C C . HIS B 1 475 ? -20.276 124.344 390.147 1.00 45.61 455 HIS B C 1
ATOM 9046 O O . HIS B 1 475 ? -19.521 124.190 391.107 1.00 49.62 455 HIS B O 1
ATOM 9053 N N . ALA B 1 476 ? -19.835 124.733 388.956 1.00 42.01 456 ALA B N 1
ATOM 9054 C CA . ALA B 1 476 ? -18.402 124.820 388.699 1.00 42.46 456 ALA B CA 1
ATOM 9055 C C . ALA B 1 476 ? -17.771 126.037 389.354 1.00 45.63 456 ALA B C 1
ATOM 9056 O O . ALA B 1 476 ? -18.113 127.175 389.041 1.00 43.09 456 ALA B O 1
ATOM 9058 N N . TRP B 1 477 ? -16.818 125.787 390.244 1.00 48.61 457 TRP B N 1
ATOM 9059 C CA . TRP B 1 477 ? -16.105 126.862 390.916 1.00 49.02 457 TRP B CA 1
ATOM 9060 C C . TRP B 1 477 ? -14.601 126.756 390.693 1.00 52.95 457 TRP B C 1
ATOM 9061 O O . TRP B 1 477 ? -14.048 125.662 390.617 1.00 52.22 457 TRP B O 1
ATOM 9072 N N . GLY B 1 478 ? -13.951 127.914 390.649 1.00 53.24 458 GLY B N 1
ATOM 9073 C CA . GLY B 1 478 ? -12.517 128.034 390.457 1.00 55.21 458 GLY B CA 1
ATOM 9074 C C . GLY B 1 478 ? -12.045 128.496 389.092 1.00 51.94 458 GLY B C 1
ATOM 9075 O O . GLY B 1 478 ? -12.600 128.147 388.055 1.00 50.96 458 GLY B O 1
ATOM 9076 N N . HIS B 1 479 ? -10.972 129.274 389.114 1.00 52.61 459 HIS B N 1
ATOM 9077 C CA . HIS B 1 479 ? -10.505 129.987 387.936 1.00 59.05 459 HIS B CA 1
ATOM 9078 C C . HIS B 1 479 ? -9.705 129.101 386.990 1.00 58.15 459 HIS B C 1
ATOM 9079 O O . HIS B 1 479 ? -9.769 129.261 385.775 1.00 55.02 459 HIS B O 1
ATOM 9086 N N . ASP B 1 480 ? -8.949 128.170 387.558 1.00 60.09 460 ASP B N 1
ATOM 9087 C CA . ASP B 1 480 ? -8.015 127.355 386.791 1.00 59.02 460 ASP B CA 1
ATOM 9088 C C . ASP B 1 480 ? -8.611 126.026 386.341 1.00 57.02 460 ASP B C 1
ATOM 9089 O O . ASP B 1 480 ? -7.888 125.145 385.885 1.00 60.36 460 ASP B O 1
ATOM 9094 N N . LEU B 1 481 ? -9.917 125.860 386.524 1.00 52.03 461 LEU B N 1
ATOM 9095 C CA . LEU B 1 481 ? -10.622 124.705 385.974 1.00 53.31 461 LEU B CA 1
ATOM 9096 C C . LEU B 1 481 ? -10.402 124.608 384.467 1.00 51.28 461 LEU B C 1
ATOM 9097 O O . LEU B 1 481 ? -10.207 125.618 383.805 1.00 51.38 461 LEU B O 1
ATOM 9102 N N . VAL B 1 482 ? -10.407 123.394 383.928 1.00 48.18 462 VAL B N 1
ATOM 9103 C CA . VAL B 1 482 ? -10.113 123.210 382.512 1.00 53.56 462 VAL B CA 1
ATOM 9104 C C . VAL B 1 482 ? -11.192 122.421 381.784 1.00 49.96 462 VAL B C 1
ATOM 9105 O O . VAL B 1 482 ? -11.514 121.298 382.159 1.00 47.26 462 VAL B O 1
ATOM 9109 N N . TYR B 1 483 ? -11.735 123.018 380.727 1.00 51.13 463 TYR B N 1
ATOM 9110 C CA . TYR B 1 483 ? -12.759 122.377 379.902 1.00 52.85 463 TYR B CA 1
ATOM 9111 C C . TYR B 1 483 ? -12.186 121.910 378.578 1.00 53.22 463 TYR B C 1
ATOM 9112 O O . TYR B 1 483 ? -11.227 122.488 378.078 1.00 51.88 463 TYR B O 1
ATOM 9121 N N . ALA B 1 484 ? -12.832 120.925 377.967 1.00 52.83 464 ALA B N 1
ATOM 9122 C CA . ALA B 1 484 ? -12.340 120.304 376.741 1.00 54.72 464 ALA B CA 1
ATOM 9123 C C . ALA B 1 484 ? -12.211 121.336 375.622 1.00 58.90 464 ALA B C 1
ATOM 9124 O O . ALA B 1 484 ? -11.297 121.268 374.804 1.00 62.14 464 ALA B O 1
ATOM 9126 N N . ASP B 1 485 ? -13.125 122.295 375.599 1.00 58.59 465 ASP B N 1
ATOM 9127 C CA . ASP B 1 485 ? -13.118 123.348 374.594 1.00 57.25 465 ASP B CA 1
ATOM 9128 C C . ASP B 1 485 ? -11.834 124.160 374.727 1.00 54.90 465 ASP B C 1
ATOM 9129 O O . ASP B 1 485 ? -11.432 124.851 373.796 1.00 54.95 465 ASP B O 1
ATOM 9134 N N . GLY B 1 486 ? -11.204 124.079 375.895 1.00 53.92 466 GLY B N 1
ATOM 9135 C CA . GLY B 1 486 ? -9.939 124.751 376.140 1.00 52.77 466 GLY B CA 1
ATOM 9136 C C . GLY B 1 486 ? -9.984 126.103 376.825 1.00 53.54 466 GLY B C 1
ATOM 9137 O O . GLY B 1 486 ? -8.956 126.761 376.977 1.00 47.14 466 GLY B O 1
ATOM 9138 N N . ARG B 1 487 ? -11.170 126.516 377.250 1.00 54.49 467 ARG B N 1
ATOM 9139 C CA . ARG B 1 487 ? -11.305 127.674 378.103 1.00 52.51 467 ARG B CA 1
ATOM 9140 C C . ARG B 1 487 ? -10.946 127.281 379.541 1.00 52.08 467 ARG B C 1
ATOM 9141 O O . ARG B 1 487 ? -11.179 126.159 379.933 1.00 47.44 467 ARG B O 1
ATOM 9149 N N . LYS B 1 488 ? -10.347 128.197 380.303 1.00 51.70 468 LYS B N 1
ATOM 9150 C CA . LYS B 1 488 ? -10.131 127.967 381.725 1.00 54.85 468 LYS B CA 1
ATOM 9151 C C . LYS B 1 488 ? -11.406 128.286 382.502 1.00 58.30 468 LYS B C 1
ATOM 9152 O O . LYS B 1 488 ? -12.397 128.730 381.920 1.00 55.37 468 LYS B O 1
ATOM 9158 N N . GLY B 1 489 ? -11.369 128.068 383.813 1.00 59.05 469 GLY B N 1
ATOM 9159 C CA . GLY B 1 489 ? -12.543 128.213 384.651 1.00 53.31 469 GLY B CA 1
ATOM 9160 C C . GLY B 1 489 ? -13.095 129.619 384.650 1.00 50.36 469 GLY B C 1
ATOM 9161 O O . GLY B 1 489 ? -14.304 129.809 384.607 1.00 49.83 469 GLY B O 1
ATOM 9162 N N . ASP B 1 490 ? -12.209 130.609 384.665 1.00 49.93 470 ASP B N 1
ATOM 9163 C CA . ASP B 1 490 ? -12.626 132.004 384.714 1.00 51.78 470 ASP B CA 1
ATOM 9164 C C . ASP B 1 490 ? -13.480 132.372 383.503 1.00 52.72 470 ASP B C 1
ATOM 9165 O O . ASP B 1 490 ? -14.173 133.386 383.497 1.00 51.69 470 ASP B O 1
ATOM 9170 N N . GLU B 1 491 ? -13.436 131.518 382.491 1.00 51.77 471 GLU B N 1
ATOM 9171 C CA . GLU B 1 491 ? -14.115 131.754 381.231 1.00 52.74 471 GLU B CA 1
ATOM 9172 C C . GLU B 1 491 ? -15.305 130.812 381.076 1.00 47.39 471 GLU B C 1
ATOM 9173 O O . GLU B 1 491 ? -16.434 131.257 380.929 1.00 47.87 471 GLU B O 1
ATOM 9179 N N . GLY B 1 492 ? -15.043 129.511 381.090 1.00 43.67 472 GLY B N 1
ATOM 9180 C CA . GLY B 1 492 ? -16.067 128.517 380.819 1.00 44.20 472 GLY B CA 1
ATOM 9181 C C . GLY B 1 492 ? -17.027 128.132 381.938 1.00 45.80 472 GLY B C 1
ATOM 9182 O O . GLY B 1 492 ? -17.926 127.315 381.718 1.00 40.51 472 GLY B O 1
ATOM 9183 N N . ASN B 1 493 ? -16.850 128.692 383.132 1.00 44.68 473 ASN B N 1
ATOM 9184 C CA . ASN B 1 493 ? -17.746 128.362 384.242 1.00 44.41 473 ASN B CA 1
ATOM 9185 C C . ASN B 1 493 ? -19.146 128.926 384.004 1.00 41.08 473 ASN B C 1
ATOM 9186 O O . ASN B 1 493 ? -20.136 128.199 384.082 1.00 38.11 473 ASN B O 1
ATOM 9191 N N . ASN B 1 494 ? -19.214 130.215 383.695 1.00 36.72 474 ASN B N 1
ATOM 9192 C CA . ASN B 1 494 ? -20.473 130.860 383.344 1.00 34.79 474 ASN B CA 1
ATOM 9193 C C . ASN B 1 494 ? -21.165 130.228 382.148 1.00 37.38 474 ASN B C 1
ATOM 9194 O O . ASN B 1 494 ? -22.387 130.236 382.058 1.00 35.13 474 ASN B O 1
ATOM 9199 N N . LEU B 1 495 ? -20.380 129.687 381.222 1.00 38.83 475 LEU B N 1
ATOM 9200 C CA . LEU B 1 495 ? -20.929 129.139 379.991 1.00 36.33 475 LEU B CA 1
ATOM 9201 C C . LEU B 1 495 ? -21.580 127.784 380.192 1.00 32.47 475 LEU B C 1
ATOM 9202 O O . LEU B 1 495 ? -22.371 127.350 379.362 1.00 33.66 475 LEU B O 1
ATOM 9207 N N . TYR B 1 496 ? -21.247 127.118 381.291 1.00 33.16 476 TYR B N 1
ATOM 9208 C CA . TYR B 1 496 ? -21.709 125.751 381.509 1.00 32.04 476 TYR B CA 1
ATOM 9209 C C . TYR B 1 496 ? -23.228 125.536 381.399 1.00 33.46 476 TYR B C 1
ATOM 9210 O O . TYR B 1 496 ? -23.654 124.577 380.757 1.00 32.77 476 TYR B O 1
ATOM 9219 N N . PRO B 1 497 ? -24.052 126.392 382.043 1.00 32.63 477 PRO B N 1
ATOM 9220 C CA . PRO B 1 497 ? -25.492 126.114 381.936 1.00 32.36 477 PRO B CA 1
ATOM 9221 C C . PRO B 1 497 ? -26.032 126.263 380.516 1.00 27.96 477 PRO B C 1
ATOM 9222 O O . PRO B 1 497 ? -26.996 125.594 380.168 1.00 31.07 477 PRO B O 1
ATOM 9226 N N . VAL B 1 498 ? -25.416 127.122 379.715 1.00 31.19 478 VAL B N 1
ATOM 9227 C CA . VAL B 1 498 ? -25.766 127.230 378.297 1.00 28.96 478 VAL B CA 1
ATOM 9228 C C . VAL B 1 498 ? -25.551 125.901 377.574 1.00 30.73 478 VAL B C 1
ATOM 9229 O O . VAL B 1 498 ? -26.466 125.385 376.939 1.00 30.25 478 VAL B O 1
ATOM 9233 N N . HIS B 1 499 ? -24.345 125.342 377.689 1.00 34.17 479 HIS B N 1
ATOM 9234 C CA . HIS B 1 499 ? -24.046 124.023 377.126 1.00 31.65 479 HIS B CA 1
ATOM 9235 C C . HIS B 1 499 ? -25.021 122.972 377.626 1.00 31.65 479 HIS B C 1
ATOM 9236 O O . HIS B 1 499 ? -25.473 122.109 376.876 1.00 33.97 479 HIS B O 1
ATOM 9243 N N . TYR B 1 500 ? -25.324 123.046 378.916 1.00 31.19 480 TYR B N 1
ATOM 9244 C CA . TYR B 1 500 ? -26.202 122.085 379.565 1.00 28.51 480 TYR B CA 1
ATOM 9245 C C . TYR B 1 500 ? -27.586 122.109 378.935 1.00 28.25 480 TYR B C 1
ATOM 9246 O O . TYR B 1 500 ? -28.124 121.070 378.557 1.00 26.77 480 TYR B O 1
ATOM 9255 N N . ALA B 1 501 ? -28.157 123.302 378.818 1.00 28.17 481 ALA B N 1
ATOM 9256 C CA . ALA B 1 501 ? -29.455 123.447 378.177 1.00 28.52 481 ALA B CA 1
ATOM 9257 C C . ALA B 1 501 ? -29.369 122.992 376.725 1.00 28.48 481 ALA B C 1
ATOM 9258 O O . ALA B 1 501 ? -30.215 122.240 376.258 1.00 28.04 481 ALA B O 1
ATOM 9260 N N . ARG B 1 502 ? -28.333 123.447 376.025 1.00 29.49 482 ARG B N 1
ATOM 9261 C CA . ARG B 1 502 ? -28.152 123.101 374.617 1.00 29.12 482 ARG B CA 1
ATOM 9262 C C . ARG B 1 502 ? -28.108 121.599 374.429 1.00 27.98 482 ARG B C 1
ATOM 9263 O O . ARG B 1 502 ? -28.740 121.059 373.524 1.00 29.61 482 ARG B O 1
ATOM 9271 N N . ALA B 1 503 ? -27.363 120.931 375.302 1.00 31.75 483 ALA B N 1
ATOM 9272 C CA . ALA B 1 503 ? -27.206 119.487 375.218 1.00 29.27 483 ALA B CA 1
ATOM 9273 C C . ALA B 1 503 ? -28.545 118.763 375.215 1.00 28.55 483 ALA B C 1
ATOM 9274 O O . ALA B 1 503 ? -28.774 117.892 374.385 1.00 31.74 483 ALA B O 1
ATOM 9276 N N . PHE B 1 504 ? -29.440 119.110 376.133 1.00 29.13 484 PHE B N 1
ATOM 9277 C CA . PHE B 1 504 ? -30.716 118.414 376.168 1.00 29.26 484 PHE B CA 1
ATOM 9278 C C . PHE B 1 504 ? -31.690 118.983 375.142 1.00 29.20 484 PHE B C 1
ATOM 9279 O O . PHE B 1 504 ? -32.608 118.296 374.705 1.00 26.57 484 PHE B O 1
ATOM 9287 N N . GLY B 1 505 ? -31.464 120.223 374.728 1.00 26.50 485 GLY B N 1
ATOM 9288 C CA . GLY B 1 505 ? -32.192 120.754 373.592 1.00 28.21 485 GLY B CA 1
ATOM 9289 C C . GLY B 1 505 ? -31.888 119.923 372.356 1.00 29.48 485 GLY B C 1
ATOM 9290 O O . GLY B 1 505 ? -32.792 119.525 371.626 1.00 30.38 485 GLY B O 1
ATOM 9291 N N . ASP B 1 506 ? -30.607 119.641 372.138 1.00 30.03 486 ASP B N 1
ATOM 9292 C CA . ASP B 1 506 ? -30.191 118.857 370.976 1.00 32.72 486 ASP B CA 1
ATOM 9293 C C . ASP B 1 506 ? -30.708 117.426 371.033 1.00 30.33 486 ASP B C 1
ATOM 9294 O O . ASP B 1 506 ? -31.055 116.852 370.005 1.00 30.83 486 ASP B O 1
ATOM 9299 N N . LEU B 1 507 ? -30.773 116.854 372.234 1.00 31.27 487 LEU B N 1
ATOM 9300 C CA . LEU B 1 507 ? -31.266 115.494 372.378 1.00 29.37 487 LEU B CA 1
ATOM 9301 C C . LEU B 1 507 ? -32.707 115.388 371.903 1.00 32.40 487 LEU B C 1
ATOM 9302 O O . LEU B 1 507 ? -33.066 114.458 371.186 1.00 32.19 487 LEU B O 1
ATOM 9307 N N . LEU B 1 508 ? -33.533 116.348 372.303 1.00 33.37 488 LEU B N 1
ATOM 9308 C CA . LEU B 1 508 ? -34.921 116.369 371.867 1.00 32.39 488 LEU B CA 1
ATOM 9309 C C . LEU B 1 508 ? -35.016 116.571 370.351 1.00 31.77 488 LEU B C 1
ATOM 9310 O O . LEU B 1 508 ? -35.788 115.893 369.678 1.00 29.76 488 LEU B O 1
ATOM 9315 N N . ARG B 1 509 ? -34.227 117.507 369.830 1.00 31.55 489 ARG B N 1
ATOM 9316 C CA . ARG B 1 509 ? -34.156 117.757 368.393 1.00 33.40 489 ARG B CA 1
ATOM 9317 C C . ARG B 1 509 ? -33.858 116.473 367.633 1.00 36.43 489 ARG B C 1
ATOM 9318 O O . ARG B 1 509 ? -34.576 116.107 366.701 1.00 37.51 489 ARG B O 1
ATOM 9326 N N . SER B 1 510 ? -32.810 115.780 368.069 1.00 36.04 490 SER B N 1
ATOM 9327 C CA . SER B 1 510 ? -32.361 114.552 367.421 1.00 35.46 490 SER B CA 1
ATOM 9328 C C . SER B 1 510 ? -33.438 113.483 367.431 1.00 37.38 490 SER B C 1
ATOM 9329 O O . SER B 1 510 ? -33.408 112.557 366.631 1.00 39.75 490 SER B O 1
ATOM 9332 N N . ALA B 1 511 ? -34.388 113.608 368.349 1.00 36.12 491 ALA B N 1
ATOM 9333 C CA . ALA B 1 511 ? -35.503 112.676 368.417 1.00 37.10 491 ALA B CA 1
ATOM 9334 C C . ALA B 1 511 ? -36.711 113.211 367.659 1.00 36.39 491 ALA B C 1
ATOM 9335 O O . ALA B 1 511 ? -37.777 112.598 367.655 1.00 32.41 491 ALA B O 1
ATOM 9337 N N . GLY B 1 512 ? -36.539 114.363 367.022 1.00 35.24 492 GLY B N 1
ATOM 9338 C CA . GLY B 1 512 ? -37.605 114.951 366.234 1.00 38.95 492 GLY B CA 1
ATOM 9339 C C . GLY B 1 512 ? -38.666 115.634 367.077 1.00 38.33 492 GLY B C 1
ATOM 9340 O O . GLY B 1 512 ? -39.817 115.746 366.668 1.00 37.37 492 GLY B O 1
ATOM 9341 N N . LYS B 1 513 ? -38.277 116.093 368.260 1.00 39.20 493 LYS B N 1
ATOM 9342 C CA . LYS B 1 513 ? -39.196 116.816 369.128 1.00 31.75 493 LYS B CA 1
ATOM 9343 C C . LYS B 1 513 ? -38.669 118.203 369.427 1.00 29.25 493 LYS B C 1
ATOM 9344 O O . LYS B 1 513 ? -37.470 118.450 369.370 1.00 30.05 493 LYS B O 1
ATOM 9350 N N . ALA B 1 514 ? -39.581 119.110 369.744 1.00 30.90 494 ALA B N 1
ATOM 9351 C CA . ALA B 1 514 ? -39.214 120.477 370.062 1.00 25.18 494 ALA B CA 1
ATOM 9352 C C . ALA B 1 514 ? -38.276 120.505 371.255 1.00 23.75 494 ALA B C 1
ATOM 9353 O O . ALA B 1 514 ? -38.416 119.702 372.164 1.00 29.87 494 ALA B O 1
ATOM 9355 N N . PRO B 1 515 ? -37.318 121.436 371.255 1.00 22.05 495 PRO B N 1
ATOM 9356 C CA . PRO B 1 515 ? -36.303 121.476 372.303 1.00 23.24 495 PRO B CA 1
ATOM 9357 C C . PRO B 1 515 ? -36.812 122.105 373.592 1.00 22.97 495 PRO B C 1
ATOM 9358 O O . PRO B 1 515 ? -36.321 123.154 373.985 1.00 23.55 495 PRO B O 1
ATOM 9362 N N . VAL B 1 516 ? -37.751 121.464 374.265 1.00 26.49 496 VAL B N 1
ATOM 9363 C CA . VAL B 1 516 ? -38.247 122.078 375.471 1.00 23.93 496 VAL B CA 1
ATOM 9364 C C . VAL B 1 516 ? -37.373 121.610 376.613 1.00 24.22 496 VAL B C 1
ATOM 9365 O O . VAL B 1 516 ? -37.541 120.523 377.138 1.00 25.86 496 VAL B O 1
ATOM 9369 N N . THR B 1 517 ? -36.474 122.489 377.021 1.00 23.53 497 THR B N 1
ATOM 9370 C CA . THR B 1 517 ? -35.720 122.322 378.242 1.00 25.05 497 THR B CA 1
ATOM 9371 C C . THR B 1 517 ? -36.240 123.407 379.161 1.00 26.41 497 THR B C 1
ATOM 9372 O O . THR B 1 517 ? -36.698 124.447 378.697 1.00 26.34 497 THR B O 1
ATOM 9376 N N . PHE B 1 518 ? -36.197 123.152 380.459 1.00 24.78 498 PHE B N 1
ATOM 9377 C CA . PHE B 1 518 ? -36.767 124.068 381.430 1.00 22.34 498 PHE B CA 1
ATOM 9378 C C . PHE B 1 518 ? -35.695 124.311 382.480 1.00 22.14 498 PHE B C 1
ATOM 9379 O O . PHE B 1 518 ? -35.388 123.427 383.270 1.00 26.08 498 PHE B O 1
ATOM 9387 N N . SER B 1 519 ? -35.143 125.517 382.492 1.00 21.50 499 SER B N 1
ATOM 9388 C CA . SER B 1 519 ? -33.898 125.790 383.199 1.00 22.08 499 SER B CA 1
ATOM 9389 C C . SER B 1 519 ? -33.980 127.022 384.073 1.00 22.07 499 SER B C 1
ATOM 9390 O O . SER B 1 519 ? -34.633 127.988 383.717 1.00 22.80 499 SER B O 1
ATOM 9393 N N . ARG B 1 520 ? -33.340 126.989 385.233 1.00 20.53 500 ARG B N 1
ATOM 9394 C CA . ARG B 1 520 ? -33.222 128.203 386.019 1.00 22.70 500 ARG B CA 1
ATOM 9395 C C . ARG B 1 520 ? -31.951 128.970 385.692 1.00 23.20 500 ARG B C 1
ATOM 9396 O O . ARG B 1 520 ? -31.881 130.178 385.883 1.00 21.65 500 ARG B O 1
ATOM 9404 N N . ALA B 1 521 ? -30.961 128.278 385.139 1.00 24.17 501 ALA B N 1
ATOM 9405 C CA . ALA B 1 521 ? -29.627 128.856 385.068 1.00 23.47 501 ALA B CA 1
ATOM 9406 C C . ALA B 1 521 ? -29.191 129.096 383.639 1.00 24.29 501 ALA B C 1
ATOM 9407 O O . ALA B 1 521 ? -29.588 128.377 382.730 1.00 25.71 501 ALA B O 1
ATOM 9409 N N . GLY B 1 522 ? -28.365 130.113 383.447 1.00 23.67 502 GLY B N 1
ATOM 9410 C CA . GLY B 1 522 ? -27.871 130.408 382.123 1.00 25.41 502 GLY B CA 1
ATOM 9411 C C . GLY B 1 522 ? -26.990 131.627 382.063 1.00 24.89 502 GLY B C 1
ATOM 9412 O O . GLY B 1 522 ? -26.613 132.199 383.082 1.00 26.03 502 GLY B O 1
ATOM 9413 N N . PHE B 1 523 ? -26.677 132.025 380.838 1.00 28.61 503 PHE B N 1
ATOM 9414 C CA . PHE B 1 523 ? -25.763 133.123 380.575 1.00 27.34 503 PHE B CA 1
ATOM 9415 C C . PHE B 1 523 ? -26.034 133.604 379.154 1.00 26.64 503 PHE B C 1
ATOM 9416 O O . PHE B 1 523 ? -26.974 133.147 378.517 1.00 29.08 503 PHE B O 1
ATOM 9424 N N . THR B 1 524 ? -25.195 134.503 378.660 1.00 28.48 504 THR B N 1
ATOM 9425 C CA . THR B 1 524 ? -25.271 134.968 377.286 1.00 29.98 504 THR B CA 1
ATOM 9426 C C . THR B 1 524 ? -25.365 133.782 376.334 1.00 25.17 504 THR B C 1
ATOM 9427 O O . THR B 1 524 ? -24.565 132.866 376.405 1.00 28.31 504 THR B O 1
ATOM 9431 N N . GLY B 1 525 ? -26.372 133.792 375.470 1.00 25.61 505 GLY B N 1
ATOM 9432 C CA . GLY B 1 525 ? -26.594 132.700 374.546 1.00 21.98 505 GLY B CA 1
ATOM 9433 C C . GLY B 1 525 ? -27.679 131.728 374.964 1.00 23.97 505 GLY B C 1
ATOM 9434 O O . GLY B 1 525 ? -28.107 130.891 374.171 1.00 23.37 505 GLY B O 1
ATOM 9435 N N . SER B 1 526 ? -28.134 131.831 376.210 1.00 25.28 506 SER B N 1
A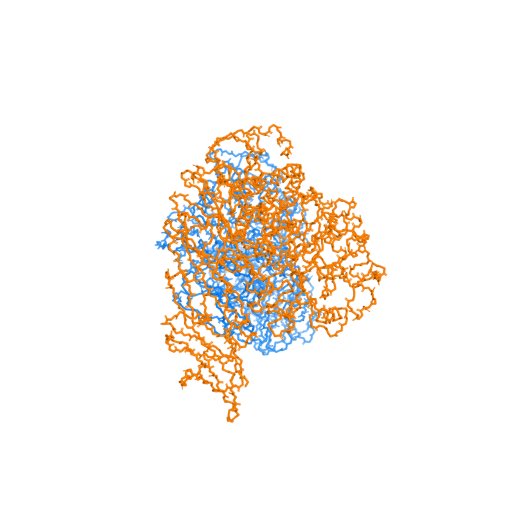TOM 9436 C CA . SER B 1 526 ? -29.184 130.936 376.691 1.00 25.81 506 SER B CA 1
ATOM 9437 C C . SER B 1 526 ? -30.514 131.188 375.991 1.00 23.11 506 SER B C 1
ATOM 9438 O O . SER B 1 526 ? -31.382 130.328 376.005 1.00 27.62 506 SER B O 1
ATOM 9441 N N . GLN B 1 527 ? -30.661 132.357 375.368 1.00 22.22 507 GLN B N 1
ATOM 9442 C CA . GLN B 1 527 ? -31.893 132.700 374.662 1.00 21.84 507 GLN B CA 1
ATOM 9443 C C . GLN B 1 527 ? -32.309 131.623 373.670 1.00 22.82 507 GLN B C 1
ATOM 9444 O O . GLN B 1 527 ? -33.490 131.445 373.395 1.00 27.14 507 GLN B O 1
ATOM 9450 N N . ALA B 1 528 ? -31.335 130.897 373.130 1.00 26.75 508 ALA B N 1
ATOM 9451 C CA . ALA B 1 528 ? -31.616 129.954 372.058 1.00 20.65 508 ALA B CA 1
ATOM 9452 C C . ALA B 1 528 ? -32.077 128.608 372.571 1.00 23.36 508 ALA B C 1
ATOM 9453 O O . ALA B 1 528 ? -32.500 127.759 371.795 1.00 24.34 508 ALA B O 1
ATOM 9455 N N . HIS B 1 529 ? -31.992 128.383 373.876 1.00 23.66 509 HIS B N 1
ATOM 9456 C CA . HIS B 1 529 ? -32.325 127.054 374.354 1.00 25.40 509 HIS B CA 1
ATOM 9457 C C . HIS B 1 529 ? -33.441 126.985 375.404 1.00 26.25 509 HIS B C 1
ATOM 9458 O O . HIS B 1 529 ? -33.217 127.228 376.588 1.00 27.29 509 HIS B O 1
ATOM 9465 N N . GLY B 1 530 ? -34.609 126.552 374.948 1.00 24.94 510 GLY B N 1
ATOM 9466 C CA . GLY B 1 530 ? -35.732 126.225 375.797 1.00 23.49 510 GLY B CA 1
ATOM 9467 C C . GLY B 1 530 ? -36.321 127.309 376.679 1.00 23.51 510 GLY B C 1
ATOM 9468 O O . GLY B 1 530 ? -36.239 128.507 376.410 1.00 23.38 510 GLY B O 1
ATOM 9469 N N . ILE B 1 531 ? -36.898 126.846 377.774 1.00 23.95 511 ILE B N 1
ATOM 9470 C CA . ILE B 1 531 ? -37.703 127.664 378.665 1.00 21.85 511 ILE B CA 1
ATOM 9471 C C . ILE B 1 531 ? -36.966 127.892 379.981 1.00 23.27 511 ILE B C 1
ATOM 9472 O O . ILE B 1 531 ? -36.134 127.082 380.391 1.00 25.38 511 ILE B O 1
ATOM 9477 N N . PHE B 1 532 ? -37.245 129.011 380.635 1.00 24.69 512 PHE B N 1
ATOM 9478 C CA . PHE B 1 532 ? -36.609 129.307 381.903 1.00 23.01 512 PHE B CA 1
ATOM 9479 C C . PHE B 1 532 ? -37.620 129.620 383.011 1.00 23.16 512 PHE B C 1
ATOM 9480 O O . PHE B 1 532 ? -38.732 130.059 382.739 1.00 20.65 512 PHE B O 1
ATOM 9488 N N . TRP B 1 533 ? -37.236 129.363 384.259 1.00 21.46 513 TRP B N 1
ATOM 9489 C CA . TRP B 1 533 ? -38.028 129.832 385.386 1.00 19.32 513 TRP B CA 1
ATOM 9490 C C . TRP B 1 533 ? -37.129 130.492 386.424 1.00 18.93 513 TRP B C 1
ATOM 9491 O O . TRP B 1 533 ? -35.917 130.280 386.447 1.00 24.52 513 TRP B O 1
ATOM 9502 N N . ALA B 1 534 ? -37.737 131.311 387.268 1.00 17.26 514 ALA B N 1
ATOM 9503 C CA . ALA B 1 534 ? -37.014 132.227 388.135 1.00 17.38 514 ALA B CA 1
ATOM 9504 C C . ALA B 1 534 ? -36.279 131.557 389.311 1.00 18.08 514 ALA B C 1
ATOM 9505 O O . ALA B 1 534 ? -35.602 132.228 390.072 1.00 20.63 514 ALA B O 1
ATOM 9507 N N . GLY B 1 535 ? -36.428 130.253 389.472 1.00 19.22 515 GLY B N 1
ATOM 9508 C CA . GLY B 1 535 ? -35.729 129.566 390.545 1.00 21.41 515 GLY B CA 1
ATOM 9509 C C . GLY B 1 535 ? -36.485 129.439 391.863 1.00 21.04 515 GLY B C 1
ATOM 9510 O O . GLY B 1 535 ? -37.710 129.384 391.891 1.00 18.87 515 GLY B O 1
ATOM 9511 N N . ASP B 1 536 ? -35.727 129.375 392.953 1.00 21.01 516 ASP B N 1
ATOM 9512 C CA . ASP B 1 536 ? -36.252 129.039 394.273 1.00 18.15 516 ASP B CA 1
ATOM 9513 C C . ASP B 1 536 ? -36.591 130.261 395.112 1.00 17.24 516 ASP B C 1
ATOM 9514 O O . ASP B 1 536 ? -35.772 131.156 395.253 1.00 23.04 516 ASP B O 1
ATOM 9519 N N . GLU B 1 537 ? -37.787 130.291 395.689 1.00 19.03 517 GLU B N 1
ATOM 9520 C CA . GLU B 1 537 ? -38.152 131.370 396.613 1.00 20.12 517 GLU B CA 1
ATOM 9521 C C . GLU B 1 537 ? -39.159 130.948 397.694 1.00 17.13 517 GLU B C 1
ATOM 9522 O O . GLU B 1 537 ? -39.864 129.960 397.542 1.00 17.95 517 GLU B O 1
ATOM 9528 N N . ASP B 1 538 ? -39.205 131.719 398.777 1.00 16.73 518 ASP B N 1
ATOM 9529 C CA . ASP B 1 538 ? -40.251 131.608 399.794 1.00 17.89 518 ASP B CA 1
ATOM 9530 C C . ASP B 1 538 ? -41.598 132.076 399.251 1.00 18.01 518 ASP B C 1
ATOM 9531 O O . ASP B 1 538 ? -41.656 132.723 398.201 1.00 17.41 518 ASP B O 1
ATOM 9536 N N . SER B 1 539 ? -42.680 131.741 399.945 1.00 18.50 519 SER B N 1
ATOM 9537 C CA . SER B 1 539 ? -43.974 132.223 399.500 1.00 16.94 519 SER B CA 1
ATOM 9538 C C . SER B 1 539 ? -44.265 133.540 400.189 1.00 17.81 519 SER B C 1
ATOM 9539 O O . SER B 1 539 ? -44.892 133.585 401.247 1.00 17.64 519 SER B O 1
ATOM 9542 N N . THR B 1 540 ? -43.923 134.623 399.506 1.00 16.96 520 THR B N 1
ATOM 9543 C CA . THR B 1 540 ? -43.973 135.946 400.098 1.00 15.43 520 THR B CA 1
ATOM 9544 C C . THR B 1 540 ? -44.325 136.972 399.033 1.00 17.03 520 THR B C 1
ATOM 9545 O O . THR B 1 540 ? -44.137 136.729 397.836 1.00 19.81 520 THR B O 1
ATOM 9549 N N . TRP B 1 541 ? -44.816 138.120 399.474 1.00 16.20 521 TRP B N 1
ATOM 9550 C CA . TRP B 1 541 ? -45.146 139.195 398.561 1.00 18.06 521 TRP B CA 1
ATOM 9551 C C . TRP B 1 541 ? -43.870 139.793 397.965 1.00 17.51 521 TRP B C 1
ATOM 9552 O O . TRP B 1 541 ? -43.843 140.141 396.797 1.00 17.76 521 TRP B O 1
ATOM 9563 N N . GLN B 1 542 ? -42.824 139.901 398.779 1.00 18.39 522 GLN B N 1
ATOM 9564 C CA . GLN B 1 542 ? -41.524 140.358 398.306 1.00 19.40 522 GLN B CA 1
ATOM 9565 C C . GLN B 1 542 ? -41.016 139.491 397.159 1.00 18.96 522 GLN B C 1
ATOM 9566 O O . GLN B 1 542 ? -40.529 140.002 396.159 1.00 20.08 522 GLN B O 1
ATOM 9572 N N . ALA B 1 543 ? -41.128 138.178 397.320 1.00 19.90 523 ALA B N 1
ATOM 9573 C CA . ALA B 1 543 ? -40.680 137.238 396.301 1.00 16.02 523 ALA B CA 1
ATOM 9574 C C . ALA B 1 543 ? -41.546 137.297 395.032 1.00 17.77 523 ALA B C 1
ATOM 9575 O O . ALA B 1 543 ? -41.036 137.128 393.930 1.00 17.94 523 ALA B O 1
ATOM 9577 N N . PHE B 1 544 ? -42.847 137.509 395.214 1.00 16.23 524 PHE B N 1
ATOM 9578 C CA . PHE B 1 544 ? -43.790 137.758 394.124 1.00 17.11 524 PHE B CA 1
ATOM 9579 C C . PHE B 1 544 ? -43.250 138.934 393.316 1.00 15.11 524 PHE B C 1
ATOM 9580 O O . PHE B 1 544 ? -43.006 138.808 392.129 1.00 19.52 524 PHE B O 1
ATOM 9588 N N . ARG B 1 545 ? -43.012 140.052 393.986 1.00 16.68 525 ARG B N 1
ATOM 9589 C CA . ARG B 1 545 ? -42.531 141.249 393.323 1.00 17.99 525 ARG B CA 1
ATOM 9590 C C . ARG B 1 545 ? -41.181 141.037 392.637 1.00 20.27 525 ARG B C 1
ATOM 9591 O O . ARG B 1 545 ? -40.980 141.491 391.513 1.00 16.37 525 ARG B O 1
ATOM 9599 N N . SER B 1 546 ? -40.271 140.332 393.309 1.00 19.68 526 SER B N 1
ATOM 9600 C CA . SER B 1 546 ? -38.949 140.082 392.748 1.00 17.53 526 SER B CA 1
ATOM 9601 C C . SER B 1 546 ? -39.038 139.241 391.489 1.00 18.00 526 SER B C 1
ATOM 9602 O O . SER B 1 546 ? -38.262 139.431 390.559 1.00 17.45 526 SER B O 1
ATOM 9605 N N . SER B 1 547 ? -39.985 138.310 391.474 1.00 18.00 527 SER B N 1
ATOM 9606 C CA . SER B 1 547 ? -40.163 137.414 390.347 1.00 15.70 527 SER B CA 1
ATOM 9607 C C . SER B 1 547 ? -40.686 138.134 389.108 1.00 16.86 527 SER B C 1
ATOM 9608 O O . SER B 1 547 ? -40.258 137.838 387.998 1.00 19.71 527 SER B O 1
ATOM 9611 N N . VAL B 1 548 ? -41.611 139.066 389.307 1.00 17.23 528 VAL B N 1
ATOM 9612 C CA . VAL B 1 548 ? -42.111 139.893 388.218 1.00 15.52 528 VAL B CA 1
ATOM 9613 C C . VAL B 1 548 ? -40.917 140.599 387.575 1.00 17.01 528 VAL B C 1
ATOM 9614 O O . VAL B 1 548 ? -40.721 140.514 386.371 1.00 19.13 528 VAL B O 1
ATOM 9618 N N . THR B 1 549 ? -40.097 141.227 388.409 1.00 19.36 529 THR B N 1
ATOM 9619 C CA . THR B 1 549 ? -38.893 141.918 387.961 1.00 18.44 529 THR B CA 1
ATOM 9620 C C . THR B 1 549 ? -37.928 140.995 387.205 1.00 18.16 529 THR B C 1
ATOM 9621 O O . THR B 1 549 ? -37.348 141.395 386.205 1.00 20.17 529 THR B O 1
ATOM 9625 N N . ALA B 1 550 ? -37.794 139.759 387.670 1.00 18.28 530 ALA B N 1
ATOM 9626 C CA . ALA B 1 550 ? -36.975 138.758 387.000 1.00 16.60 530 ALA B CA 1
ATOM 9627 C C . ALA B 1 550 ? -37.435 138.474 385.560 1.00 20.07 530 ALA B C 1
ATOM 9628 O O . ALA B 1 550 ? -36.616 138.417 384.634 1.00 21.94 530 ALA B O 1
ATOM 9630 N N . GLY B 1 551 ? -38.736 138.286 385.379 1.00 18.09 531 GLY B N 1
ATOM 9631 C CA . GLY B 1 551 ? -39.291 138.052 384.062 1.00 16.04 531 GLY B CA 1
ATOM 9632 C C . GLY B 1 551 ? -39.073 139.232 383.132 1.00 17.75 531 GLY B C 1
ATOM 9633 O O . GLY B 1 551 ? -38.762 139.056 381.958 1.00 20.05 531 GLY B O 1
ATOM 9634 N N . LEU B 1 552 ? -39.220 140.431 383.672 1.00 17.13 532 LEU B N 1
ATOM 9635 C CA . LEU B 1 552 ? -39.119 141.650 382.887 1.00 18.54 532 LEU B CA 1
ATOM 9636 C C . LEU B 1 552 ? -37.689 141.917 382.455 1.00 20.18 532 LEU B C 1
ATOM 9637 O O . LEU B 1 552 ? -37.446 142.286 381.306 1.00 23.64 532 LEU B O 1
ATOM 9642 N N . THR B 1 553 ? -36.742 141.731 383.368 1.00 21.31 533 THR B N 1
ATOM 9643 C CA . THR B 1 553 ? -35.350 141.957 383.019 1.00 19.54 533 THR B CA 1
ATOM 9644 C C . THR B 1 553 ? -34.857 140.882 382.049 1.00 19.99 533 THR B C 1
ATOM 9645 O O . THR B 1 553 ? -34.167 141.193 381.086 1.00 25.07 533 THR B O 1
ATOM 9649 N N . ALA B 1 554 ? -35.232 139.632 382.275 1.00 20.53 534 ALA B N 1
ATOM 9650 C CA . ALA B 1 554 ? -34.816 138.557 381.383 1.00 18.69 534 ALA B CA 1
ATOM 9651 C C . ALA B 1 554 ? -35.396 138.730 379.974 1.00 20.93 534 ALA B C 1
ATOM 9652 O O . ALA B 1 554 ? -34.717 138.464 378.982 1.00 22.80 534 ALA B O 1
ATOM 9654 N N . ALA B 1 555 ? -36.647 139.176 379.894 1.00 19.15 535 ALA B N 1
ATOM 9655 C CA . ALA B 1 555 ? -37.263 139.458 378.603 1.00 19.81 535 ALA B CA 1
ATOM 9656 C C . ALA B 1 555 ? -36.515 140.570 377.876 1.00 18.66 535 ALA B C 1
ATOM 9657 O O . ALA B 1 555 ? -36.335 140.506 376.671 1.00 21.00 535 ALA B O 1
ATOM 9659 N N . SER B 1 556 ? -36.093 141.583 378.621 1.00 20.64 536 SER B N 1
ATOM 9660 C CA . SER B 1 556 ? -35.350 142.706 378.062 1.00 20.04 536 SER B CA 1
ATOM 9661 C C . SER B 1 556 ? -34.024 142.264 377.439 1.00 22.28 536 SER B C 1
ATOM 9662 O O . SER B 1 556 ? -33.431 142.983 376.645 1.00 24.65 536 SER B O 1
ATOM 9665 N N . CYS B 1 557 ? -33.543 141.111 377.878 1.00 22.98 537 CYS B N 1
ATOM 9666 C CA . CYS B 1 557 ? -32.313 140.506 377.391 1.00 20.67 537 CYS B CA 1
ATOM 9667 C C . CYS B 1 557 ? -32.532 139.379 376.401 1.00 21.25 537 CYS B C 1
ATOM 9668 O O . CYS B 1 557 ? -31.578 138.722 375.998 1.00 25.58 537 CYS B O 1
ATOM 9671 N N . GLY B 1 558 ? -33.779 139.118 376.035 1.00 18.89 538 GLY B N 1
ATOM 9672 C CA . GLY B 1 558 ? -34.046 138.129 375.011 1.00 18.32 538 GLY B CA 1
ATOM 9673 C C . GLY B 1 558 ? -34.555 136.781 375.469 1.00 19.94 538 GLY B C 1
ATOM 9674 O O . GLY B 1 558 ? -34.715 135.874 374.652 1.00 20.88 538 GLY B O 1
ATOM 9675 N N . ILE B 1 559 ? -34.827 136.641 376.765 1.00 20.13 539 ILE B N 1
ATOM 9676 C CA . ILE B 1 559 ? -35.427 135.413 377.262 1.00 17.29 539 ILE B CA 1
ATOM 9677 C C . ILE B 1 559 ? -36.939 135.518 377.088 1.00 19.68 539 ILE B C 1
ATOM 9678 O O . ILE B 1 559 ? -37.599 136.345 377.728 1.00 22.94 539 ILE B O 1
ATOM 9683 N N . VAL B 1 560 ? -37.473 134.664 376.227 1.00 19.23 540 VAL B N 1
ATOM 9684 C CA . VAL B 1 560 ? -38.852 134.754 375.760 1.00 17.27 540 VAL B CA 1
ATOM 9685 C C . VAL B 1 560 ? -39.778 133.901 376.611 1.00 22.14 540 VAL B C 1
ATOM 9686 O O . VAL B 1 560 ? -40.792 134.379 377.118 1.00 19.23 540 VAL B O 1
ATOM 9690 N N . TYR B 1 561 ? -39.465 132.616 376.691 1.00 20.34 541 TYR B N 1
ATOM 9691 C CA . TYR B 1 561 ? -40.295 131.716 377.440 1.00 18.43 541 TYR B CA 1
ATOM 9692 C C . TYR B 1 561 ? -39.775 131.700 378.882 1.00 22.59 541 TYR B C 1
ATOM 9693 O O . TYR B 1 561 ? -38.768 131.058 379.202 1.00 23.05 541 TYR B O 1
ATOM 9702 N N . TRP B 1 562 ? -40.503 132.390 379.755 1.00 19.35 542 TRP B N 1
ATOM 9703 C CA . TRP B 1 562 ? -40.093 132.574 381.148 1.00 17.37 542 TRP B CA 1
ATOM 9704 C C . TRP B 1 562 ? -41.286 132.381 382.056 1.00 19.04 542 TRP B C 1
ATOM 9705 O O . TRP B 1 562 ? -42.411 132.741 381.705 1.00 19.56 542 TRP B O 1
ATOM 9716 N N . GLY B 1 563 ? -41.017 131.860 383.247 1.00 20.29 543 GLY B N 1
ATOM 9717 C CA . GLY B 1 563 ? -42.037 131.651 384.253 1.00 15.85 543 GLY B CA 1
ATOM 9718 C C . GLY B 1 563 ? -41.437 131.643 385.651 1.00 16.38 543 GLY B C 1
ATOM 9719 O O . GLY B 1 563 ? -40.274 131.990 385.847 1.00 16.85 543 GLY B O 1
ATOM 9720 N N . TRP B 1 564 ? -42.256 131.280 386.628 1.00 17.51 544 TRP B N 1
ATOM 9721 C CA . TRP B 1 564 ? -41.818 131.213 388.017 1.00 16.14 544 TRP B CA 1
ATOM 9722 C C . TRP B 1 564 ? -42.718 130.243 388.772 1.00 17.09 544 TRP B C 1
ATOM 9723 O O . TRP B 1 564 ? -43.758 129.848 388.256 1.00 16.14 544 TRP B O 1
ATOM 9734 N N . ASP B 1 565 ? -42.312 129.828 389.970 1.00 17.44 545 ASP B N 1
ATOM 9735 C CA . ASP B 1 565 ? -43.225 129.027 390.775 1.00 19.29 545 ASP B CA 1
ATOM 9736 C C . ASP B 1 565 ? -44.221 130.030 391.372 1.00 14.39 545 ASP B C 1
ATOM 9737 O O . ASP B 1 565 ? -43.863 130.824 392.241 1.00 17.54 545 ASP B O 1
ATOM 9742 N N . LEU B 1 566 ? -45.470 129.973 390.945 1.00 17.76 546 LEU B N 1
ATOM 9743 C CA . LEU B 1 566 ? -46.411 131.023 391.344 1.00 14.75 546 LEU B CA 1
ATOM 9744 C C . LEU B 1 566 ? -46.679 130.887 392.831 1.00 14.98 546 LEU B C 1
ATOM 9745 O O . LEU B 1 566 ? -46.861 129.784 393.316 1.00 16.73 546 LEU B O 1
ATOM 9750 N N . ALA B 1 567 ? -46.618 132.010 393.541 1.00 13.03 547 ALA B N 1
ATOM 9751 C CA . ALA B 1 567 ? -46.836 132.063 394.996 1.00 15.71 547 ALA B CA 1
ATOM 9752 C C . ALA B 1 567 ? -45.730 131.364 395.806 1.00 18.66 547 ALA B C 1
ATOM 9753 O O . ALA B 1 567 ? -45.844 131.268 397.022 1.00 16.91 547 ALA B O 1
ATOM 9755 N N . GLY B 1 568 ? -44.720 130.816 395.130 1.00 17.18 548 GLY B N 1
ATOM 9756 C CA . GLY B 1 568 ? -43.511 130.319 395.782 1.00 14.80 548 GLY B CA 1
ATOM 9757 C C . GLY B 1 568 ? -43.564 128.841 396.117 1.00 16.14 548 GLY B C 1
ATOM 9758 O O . GLY B 1 568 ? -44.630 128.317 396.412 1.00 18.82 548 GLY B O 1
ATOM 9759 N N . PHE B 1 569 ? -42.428 128.150 396.037 1.00 20.37 549 PHE B N 1
ATOM 9760 C CA . PHE B 1 569 ? -42.437 126.710 396.290 1.00 17.48 549 PHE B CA 1
ATOM 9761 C C . PHE B 1 569 ? -41.945 126.266 397.683 1.00 17.27 549 PHE B C 1
ATOM 9762 O O . PHE B 1 569 ? -42.089 125.115 398.035 1.00 21.43 549 PHE B O 1
ATOM 9770 N N . SER B 1 570 ? -41.412 127.185 398.475 1.00 19.62 550 SER B N 1
ATOM 9771 C CA . SER B 1 570 ? -40.727 126.804 399.711 1.00 19.71 550 SER B CA 1
ATOM 9772 C C . SER B 1 570 ? -41.493 127.231 400.955 1.00 20.65 550 SER B C 1
ATOM 9773 O O . SER B 1 570 ? -42.009 128.342 401.016 1.00 20.90 550 SER B O 1
ATOM 9776 N N . GLY B 1 571 ? -41.545 126.353 401.950 1.00 21.66 551 GLY B N 1
ATOM 9777 C CA . GLY B 1 571 ? -42.149 126.683 403.236 1.00 18.76 551 GLY B CA 1
ATOM 9778 C C . GLY B 1 571 ? -43.606 126.270 403.323 1.00 15.98 551 GLY B C 1
ATOM 9779 O O . GLY B 1 571 ? -44.102 125.605 402.427 1.00 20.09 551 GLY B O 1
ATOM 9780 N N . PRO B 1 572 ? -44.298 126.654 404.411 1.00 18.06 552 PRO B N 1
ATOM 9781 C CA . PRO B 1 572 ? -45.727 126.350 404.533 1.00 16.06 552 PRO B CA 1
ATOM 9782 C C . PRO B 1 572 ? -46.528 126.840 403.320 1.00 16.94 552 PRO B C 1
ATOM 9783 O O . PRO B 1 572 ? -46.186 127.858 402.726 1.00 16.58 552 PRO B O 1
ATOM 9787 N N . VAL B 1 573 ? -47.572 126.103 402.974 1.00 16.99 553 VAL B N 1
ATOM 9788 C CA . VAL B 1 573 ? -48.506 126.504 401.934 1.00 16.45 553 VAL B CA 1
ATOM 9789 C C . VAL B 1 573 ? -48.935 127.947 402.183 1.00 16.61 553 VAL B C 1
ATOM 9790 O O . VAL B 1 573 ? -49.239 128.310 403.297 1.00 15.36 553 VAL B O 1
ATOM 9794 N N . PRO B 1 574 ? -48.902 128.790 401.141 1.00 15.89 554 PRO B N 1
ATOM 9795 C CA . PRO B 1 574 ? -49.274 130.205 401.258 1.00 14.08 554 PRO B CA 1
ATOM 9796 C C . PRO B 1 574 ? -50.739 130.410 401.619 1.00 14.45 554 PRO B C 1
ATOM 9797 O O . PRO B 1 574 ? -51.532 129.490 401.517 1.00 16.44 554 PRO B O 1
ATOM 9801 N N . ASP B 1 575 ? -51.101 131.617 402.026 1.00 19.29 555 ASP B N 1
ATOM 9802 C CA . ASP B 1 575 ? -52.502 131.887 402.287 1.00 17.11 555 ASP B CA 1
ATOM 9803 C C . ASP B 1 575 ? -53.216 132.027 400.946 1.00 18.22 555 ASP B C 1
ATOM 9804 O O . ASP B 1 575 ? -52.577 132.023 399.897 1.00 16.77 555 ASP B O 1
ATOM 9809 N N . ALA B 1 576 ? -54.531 132.172 400.982 1.00 17.86 556 ALA B N 1
ATOM 9810 C CA . ALA B 1 576 ? -55.317 132.126 399.765 1.00 14.92 556 ALA B CA 1
ATOM 9811 C C . ALA B 1 576 ? -55.087 133.372 398.925 1.00 15.56 556 ALA B C 1
ATOM 9812 O O . ALA B 1 576 ? -55.095 133.306 397.697 1.00 17.05 556 ALA B O 1
ATOM 9814 N N . GLU B 1 577 ? -54.881 134.498 399.597 1.00 16.68 557 GLU B N 1
ATOM 9815 C CA . GLU B 1 577 ? -54.752 135.771 398.914 1.00 14.63 557 GLU B CA 1
ATOM 9816 C C . GLU B 1 577 ? -53.482 135.823 398.053 1.00 14.54 557 GLU B C 1
ATOM 9817 O O . GLU B 1 577 ? -53.557 136.123 396.869 1.00 13.56 557 GLU B O 1
ATOM 9823 N N . LEU B 1 578 ? -52.329 135.531 398.647 1.00 14.90 558 LEU B N 1
ATOM 9824 C CA . LEU B 1 578 ? -51.094 135.497 397.878 1.00 15.73 558 LEU B CA 1
ATOM 9825 C C . LEU B 1 578 ? -51.203 134.475 396.755 1.00 14.49 558 LEU B C 1
ATOM 9826 O O . LEU B 1 578 ? -50.816 134.758 395.644 1.00 14.56 558 LEU B O 1
ATOM 9831 N N . TYR B 1 579 ? -51.748 133.301 397.051 1.00 13.45 559 TYR B N 1
ATOM 9832 C CA . TYR B 1 579 ? -51.876 132.265 396.041 1.00 15.18 559 TYR B CA 1
ATOM 9833 C C . TYR B 1 579 ? -52.686 132.754 394.838 1.00 16.56 559 TYR B C 1
ATOM 9834 O O . TYR B 1 579 ? -52.275 132.581 393.691 1.00 14.22 559 TYR B O 1
ATOM 9843 N N . LEU B 1 580 ? -53.825 133.370 395.111 1.00 13.49 560 LEU B N 1
ATOM 9844 C CA . LEU B 1 580 ? -54.712 133.788 394.041 1.00 14.35 560 LEU B CA 1
ATOM 9845 C C . LEU B 1 580 ? -54.227 135.047 393.305 1.00 10.67 560 LEU B C 1
ATOM 9846 O O . LEU B 1 580 ? -54.430 135.141 392.116 1.00 11.76 560 LEU B O 1
ATOM 9851 N N . ARG B 1 581 ? -53.602 135.996 393.998 1.00 12.46 561 ARG B N 1
ATOM 9852 C CA . ARG B 1 581 ? -52.963 137.118 393.312 1.00 13.49 561 ARG B CA 1
ATOM 9853 C C . ARG B 1 581 ? -51.867 136.612 392.360 1.00 15.27 561 ARG B C 1
ATOM 9854 O O . ARG B 1 581 ? -51.749 137.068 391.216 1.00 12.58 561 ARG B O 1
ATOM 9862 N N . ALA B 1 582 ? -51.067 135.677 392.857 1.00 14.74 562 ALA B N 1
ATOM 9863 C CA . ALA B 1 582 ? -49.982 135.108 392.071 1.00 13.66 562 ALA B CA 1
ATOM 9864 C C . ALA B 1 582 ? -50.553 134.393 390.867 1.00 12.91 562 ALA B C 1
ATOM 9865 O O . ALA B 1 582 ? -50.088 134.595 389.757 1.00 16.82 562 ALA B O 1
ATOM 9867 N N . ALA B 1 583 ? -51.573 133.576 391.092 1.00 13.83 563 ALA B N 1
ATOM 9868 C CA . ALA B 1 583 ? -52.148 132.779 390.019 1.00 13.80 563 ALA B CA 1
ATOM 9869 C C . ALA B 1 583 ? -52.766 133.659 388.931 1.00 15.55 563 ALA B C 1
ATOM 9870 O O . ALA B 1 583 ? -52.636 133.363 387.739 1.00 14.91 563 ALA B O 1
ATOM 9872 N N . ALA B 1 584 ? -53.431 134.733 389.344 1.00 12.97 564 ALA B N 1
ATOM 9873 C CA . ALA B 1 584 ? -54.075 135.634 388.391 1.00 13.64 564 ALA B CA 1
ATOM 9874 C C . ALA B 1 584 ? -53.031 136.286 387.494 1.00 12.68 564 ALA B C 1
ATOM 9875 O O . ALA B 1 584 ? -53.162 136.275 386.268 1.00 14.10 564 ALA B O 1
ATOM 9877 N N . ALA B 1 585 ? -51.995 136.854 388.102 1.00 11.25 565 ALA B N 1
ATOM 9878 C CA . ALA B 1 585 ? -50.954 137.523 387.332 1.00 13.79 565 ALA B CA 1
ATOM 9879 C C . ALA B 1 585 ? -50.247 136.539 386.414 1.00 13.95 565 ALA B C 1
ATOM 9880 O O . ALA B 1 585 ? -49.906 136.879 385.292 1.00 12.87 565 ALA B O 1
ATOM 9882 N N . SER B 1 586 ? -50.034 135.321 386.915 1.00 13.90 566 SER B N 1
ATOM 9883 C CA . SER B 1 586 ? -49.257 134.318 386.208 1.00 13.75 566 SER B CA 1
ATOM 9884 C C . SER B 1 586 ? -49.972 133.822 384.948 1.00 16.34 566 SER B C 1
ATOM 9885 O O . SER B 1 586 ? -49.331 133.406 383.988 1.00 14.23 566 SER B O 1
ATOM 9888 N N . ALA B 1 587 ? -51.298 133.884 384.947 1.00 15.39 567 ALA B N 1
ATOM 9889 C CA . ALA B 1 587 ? -52.057 133.545 383.749 1.00 12.99 567 ALA B CA 1
ATOM 9890 C C . ALA B 1 587 ? -51.760 134.534 382.619 1.00 14.52 567 ALA B C 1
ATOM 9891 O O . ALA B 1 587 ? -52.046 134.267 381.470 1.00 16.98 567 ALA B O 1
ATOM 9893 N N . PHE B 1 588 ? -51.227 135.690 382.975 1.00 12.77 568 PHE B N 1
ATOM 9894 C CA . PHE B 1 588 ? -50.758 136.701 382.030 1.00 14.56 568 PHE B CA 1
ATOM 9895 C C . PHE B 1 588 ? -49.236 136.755 381.825 1.00 13.93 568 PHE B C 1
ATOM 9896 O O . PHE B 1 588 ? -48.688 137.810 381.536 1.00 13.93 568 PHE B O 1
ATOM 9904 N N . MET B 1 589 ? -48.551 135.659 382.126 1.00 15.86 569 MET B N 1
ATOM 9905 C CA . MET B 1 589 ? -47.099 135.584 381.959 1.00 13.90 569 MET B CA 1
ATOM 9906 C C . MET B 1 589 ? -46.727 134.519 380.920 1.00 12.44 569 MET B C 1
ATOM 9907 O O . MET B 1 589 ? -47.576 133.733 380.527 1.00 15.63 569 MET B O 1
ATOM 9912 N N . PRO B 1 590 ? -45.470 134.531 380.426 1.00 14.51 570 PRO B N 1
ATOM 9913 C CA . PRO B 1 590 ? -45.124 133.572 379.365 1.00 14.88 570 PRO B CA 1
ATOM 9914 C C . PRO B 1 590 ? -45.363 132.122 379.757 1.00 15.00 570 PRO B C 1
ATOM 9915 O O . PRO B 1 590 ? -45.905 131.373 378.968 1.00 17.34 570 PRO B O 1
ATOM 9919 N N . ILE B 1 591 ? -44.973 131.747 380.970 1.00 16.31 571 ILE B N 1
ATOM 9920 C CA . ILE B 1 591 ? -45.179 130.392 381.456 1.00 14.83 571 ILE B CA 1
ATOM 9921 C C . ILE B 1 591 ? -45.890 130.398 382.813 1.00 14.33 571 ILE B C 1
ATOM 9922 O O . ILE B 1 591 ? -45.405 130.987 383.767 1.00 17.11 571 ILE B O 1
ATOM 9927 N N . MET B 1 592 ? -47.031 129.732 382.877 1.00 16.47 572 MET B N 1
ATOM 9928 C CA . MET B 1 592 ? -47.816 129.646 384.097 1.00 15.31 572 MET B CA 1
ATOM 9929 C C . MET B 1 592 ? -47.624 128.269 384.721 1.00 16.01 572 MET B C 1
ATOM 9930 O O . MET B 1 592 ? -48.017 127.255 384.139 1.00 16.61 572 MET B O 1
ATOM 9935 N N . GLN B 1 593 ? -46.998 128.250 385.895 1.00 16.08 573 GLN B N 1
ATOM 9936 C CA . GLN B 1 593 ? -46.609 127.000 386.551 1.00 15.91 573 GLN B CA 1
ATOM 9937 C C . GLN B 1 593 ? -46.673 127.100 388.072 1.00 14.31 573 GLN B C 1
ATOM 9938 O O . GLN B 1 593 ? -46.232 128.093 388.639 1.00 16.99 573 GLN B O 1
ATOM 9944 N N . TYR B 1 594 ? -47.190 126.059 388.724 1.00 17.62 574 TYR B N 1
ATOM 9945 C CA . TYR B 1 594 ? -47.068 125.945 390.177 1.00 17.64 574 TYR B CA 1
ATOM 9946 C C . TYR B 1 594 ? -46.155 124.789 390.538 1.00 18.02 574 TYR B C 1
ATOM 9947 O O . TYR B 1 594 ? -46.046 123.826 389.786 1.00 20.86 574 TYR B O 1
ATOM 9956 N N . HIS B 1 595 ? -45.528 124.891 391.704 1.00 19.26 575 HIS B N 1
ATOM 9957 C CA . HIS B 1 595 ? -44.494 123.953 392.120 1.00 18.83 575 HIS B CA 1
ATOM 9958 C C . HIS B 1 595 ? -44.349 123.932 393.649 1.00 19.22 575 HIS B C 1
ATOM 9959 O O . HIS B 1 595 ? -44.752 124.878 394.315 1.00 21.63 575 HIS B O 1
ATOM 9966 N N . SER B 1 596 ? -43.769 122.862 394.195 1.00 19.75 576 SER B N 1
ATOM 9967 C CA . SER B 1 596 ? -43.512 122.780 395.633 1.00 19.66 576 SER B CA 1
ATOM 9968 C C . SER B 1 596 ? -42.224 122.035 395.972 1.00 18.04 576 SER B C 1
ATOM 9969 O O . SER B 1 596 ? -41.910 121.019 395.371 1.00 21.23 576 SER B O 1
ATOM 9972 N N . GLU B 1 597 ? -41.499 122.574 396.946 1.00 21.57 577 GLU B N 1
ATOM 9973 C CA . GLU B 1 597 ? -40.233 122.029 397.421 1.00 21.80 577 GLU B CA 1
ATOM 9974 C C . GLU B 1 597 ? -40.404 120.692 398.138 1.00 22.73 577 GLU B C 1
ATOM 9975 O O . GLU B 1 597 ? -41.484 120.377 398.629 1.00 26.13 577 GLU B O 1
ATOM 9981 N N . PHE B 1 598 ? -39.326 119.914 398.189 1.00 26.95 578 PHE B N 1
ATOM 9982 C CA . PHE B 1 598 ? -39.263 118.700 399.003 1.00 25.25 578 PHE B CA 1
ATOM 9983 C C . PHE B 1 598 ? -39.558 119.033 400.465 1.00 24.01 578 PHE B C 1
ATOM 9984 O O . PHE B 1 598 ? -38.976 119.954 401.020 1.00 26.60 578 PHE B O 1
ATOM 9992 N N . ASN B 1 599 ? -40.543 118.359 401.038 1.00 24.92 579 ASN B N 1
ATOM 9993 C CA . ASN B 1 599 ? -40.880 118.493 402.461 1.00 25.11 579 ASN B CA 1
ATOM 9994 C C . ASN B 1 599 ? -40.498 117.304 403.364 1.00 27.39 579 ASN B C 1
ATOM 9995 O O . ASN B 1 599 ? -41.001 117.205 404.479 1.00 31.10 579 ASN B O 1
ATOM 10000 N N . HIS B 1 600 ? -39.727 116.354 402.841 1.00 26.55 580 HIS B N 1
ATOM 10001 C CA . HIS B 1 600 ? -39.406 115.106 403.550 1.00 26.91 580 HIS B CA 1
ATOM 10002 C C . HIS B 1 600 ? -40.639 114.255 403.753 1.00 26.73 580 HIS B C 1
ATOM 10003 O O . HIS B 1 600 ? -40.717 113.490 404.704 1.00 29.74 580 HIS B O 1
ATOM 10010 N N . HIS B 1 601 ? -41.607 114.415 402.861 1.00 27.62 581 HIS B N 1
ATOM 10011 C CA . HIS B 1 601 ? -42.862 113.675 402.902 1.00 27.96 581 HIS B CA 1
ATOM 10012 C C . HIS B 1 601 ? -43.527 113.682 404.282 1.00 29.24 581 HIS B C 1
ATOM 10013 O O . HIS B 1 601 ? -44.122 112.698 404.704 1.00 33.65 581 HIS B O 1
ATOM 10020 N N . GLN B 1 602 ? -43.430 114.814 404.965 1.00 30.54 582 GLN B N 1
ATOM 10021 C CA . GLN B 1 602 ? -44.147 115.026 406.211 1.00 28.27 582 GLN B CA 1
ATOM 10022 C C . GLN B 1 602 ? -45.590 115.466 405.977 1.00 30.58 582 GLN B C 1
ATOM 10023 O O . GLN B 1 602 ? -46.057 115.546 404.835 1.00 29.50 582 GLN B O 1
ATOM 10029 N N . LEU B 1 603 ? -46.291 115.743 407.072 1.00 29.24 583 LEU B N 1
ATOM 10030 C CA . LEU B 1 603 ? -47.676 116.194 407.019 1.00 26.75 583 LEU B CA 1
ATOM 10031 C C . LEU B 1 603 ? -47.867 117.483 407.821 1.00 24.79 583 LEU B C 1
ATOM 10032 O O . LEU B 1 603 ? -47.214 117.679 408.843 1.00 27.43 583 LEU B O 1
ATOM 10037 N N . PRO B 1 604 ? -48.749 118.379 407.344 1.00 22.24 584 PRO B N 1
ATOM 10038 C CA . PRO B 1 604 ? -49.550 118.196 406.130 1.00 21.40 584 PRO B CA 1
ATOM 10039 C C . PRO B 1 604 ? -48.733 118.418 404.853 1.00 19.73 584 PRO B C 1
ATOM 10040 O O . PRO B 1 604 ? -47.585 118.833 404.942 1.00 24.96 584 PRO B O 1
ATOM 10044 N N . LEU B 1 605 ? -49.324 118.164 403.693 1.00 20.35 585 LEU B N 1
ATOM 10045 C CA . LEU B 1 605 ? -48.625 118.369 402.426 1.00 18.88 585 LEU B CA 1
ATOM 10046 C C . LEU B 1 605 ? -48.238 119.826 402.206 1.00 19.75 585 LEU B C 1
ATOM 10047 O O . LEU B 1 605 ? -48.877 120.731 402.722 1.00 21.15 585 LEU B O 1
ATOM 10052 N N . ARG B 1 606 ? -47.137 120.034 401.502 1.00 21.29 586 ARG B N 1
ATOM 10053 C CA . ARG B 1 606 ? -46.744 121.359 401.044 1.00 16.49 586 ARG B CA 1
ATOM 10054 C C . ARG B 1 606 ? -47.042 121.620 399.554 1.00 17.20 586 ARG B C 1
ATOM 10055 O O . ARG B 1 606 ? -46.522 122.568 398.988 1.00 19.44 586 ARG B O 1
ATOM 10063 N N . ASP B 1 607 ? -47.822 120.745 398.925 1.00 17.85 587 ASP B N 1
ATOM 10064 C CA . ASP B 1 607 ? -48.277 120.942 397.542 1.00 17.73 587 ASP B CA 1
ATOM 10065 C C . ASP B 1 607 ? -48.857 122.339 397.302 1.00 19.13 587 ASP B C 1
ATOM 10066 O O . ASP B 1 607 ? -49.503 122.920 398.178 1.00 17.87 587 ASP B O 1
ATOM 10071 N N . ARG B 1 608 ? -48.554 122.883 396.129 1.00 20.44 588 ARG B N 1
ATOM 10072 C CA . ARG B 1 608 ? -49.084 124.166 395.649 1.00 17.73 588 ARG B CA 1
ATOM 10073 C C . ARG B 1 608 ? -50.279 124.027 394.693 1.00 16.67 588 ARG B C 1
ATOM 10074 O O . ARG B 1 608 ? -50.554 124.933 393.903 1.00 17.85 588 ARG B O 1
ATOM 10082 N N . THR B 1 609 ? -50.879 122.842 394.646 1.00 19.62 589 THR B N 1
ATOM 10083 C CA . THR B 1 609 ? -52.111 122.639 393.882 1.00 16.75 589 THR B CA 1
ATOM 10084 C C . THR B 1 609 ? -53.251 123.512 394.410 1.00 16.42 589 THR B C 1
ATOM 10085 O O . THR B 1 609 ? -53.298 123.809 395.593 1.00 15.43 589 THR B O 1
ATOM 10089 N N . PRO B 1 610 ? -54.194 123.900 393.537 1.00 16.98 590 PRO B N 1
ATOM 10090 C CA . PRO B 1 610 ? -55.276 124.764 394.022 1.00 17.14 590 PRO B CA 1
ATOM 10091 C C . PRO B 1 610 ? -56.146 124.084 395.077 1.00 16.96 590 PRO B C 1
ATOM 10092 O O . PRO B 1 610 ? -56.543 124.729 396.044 1.00 18.00 590 PRO B O 1
ATOM 10096 N N . TRP B 1 611 ? -56.417 122.797 394.917 1.00 17.41 591 TRP B N 1
ATOM 10097 C CA . TRP B 1 611 ? -57.293 122.135 395.866 1.00 16.06 591 TRP B CA 1
ATOM 10098 C C . TRP B 1 611 ? -56.588 121.956 397.211 1.00 17.94 591 TRP B C 1
ATOM 10099 O O . TRP B 1 611 ? -57.238 122.002 398.240 1.00 19.91 591 TRP B O 1
ATOM 10110 N N . HIS B 1 612 ? -55.270 121.796 397.223 1.00 17.01 592 HIS B N 1
ATOM 10111 C CA . HIS B 1 612 ? -54.604 121.669 398.518 1.00 19.29 592 HIS B CA 1
ATOM 10112 C C . HIS B 1 612 ? -54.521 123.016 399.230 1.00 17.21 592 HIS B C 1
ATOM 10113 O O . HIS B 1 612 ? -54.638 123.081 400.447 1.00 17.28 592 HIS B O 1
ATOM 10120 N N . VAL B 1 613 ? -54.322 124.086 398.464 1.00 17.02 593 VAL B N 1
ATOM 10121 C CA . VAL B 1 613 ? -54.316 125.420 399.035 1.00 15.17 593 VAL B CA 1
ATOM 10122 C C . VAL B 1 613 ? -55.704 125.714 399.619 1.00 14.42 593 VAL B C 1
ATOM 10123 O O . VAL B 1 613 ? -55.814 126.272 400.695 1.00 15.17 593 VAL B O 1
ATOM 10127 N N . ALA B 1 614 ? -56.746 125.312 398.893 1.00 14.74 594 ALA B N 1
ATOM 10128 C CA . ALA B 1 614 ? -58.118 125.463 399.347 1.00 15.64 594 ALA B CA 1
ATOM 10129 C C . ALA B 1 614 ? -58.343 124.717 400.671 1.00 17.51 594 ALA B C 1
ATOM 10130 O O . ALA B 1 614 ? -58.845 125.285 401.632 1.00 19.08 594 ALA B O 1
ATOM 10132 N N . GLU B 1 615 ? -57.957 123.449 400.706 1.00 19.17 595 GLU B N 1
ATOM 10133 C CA . GLU B 1 615 ? -58.107 122.628 401.909 1.00 17.48 595 GLU B CA 1
ATOM 10134 C C . GLU B 1 615 ? -57.319 123.191 403.081 1.00 17.36 595 GLU B C 1
ATOM 10135 O O . GLU B 1 615 ? -57.812 123.237 404.203 1.00 19.59 595 GLU B O 1
ATOM 10141 N N . THR B 1 616 ? -56.098 123.633 402.802 1.00 17.26 596 THR B N 1
ATOM 10142 C CA . THR B 1 616 ? -55.207 124.163 403.822 1.00 16.61 596 THR B CA 1
ATOM 10143 C C . THR B 1 616 ? -55.755 125.430 404.462 1.00 17.40 596 THR B C 1
ATOM 10144 O O . THR B 1 616 ? -55.788 125.557 405.677 1.00 15.51 596 THR B O 1
ATOM 10148 N N . THR B 1 617 ? -56.159 126.370 403.616 1.00 16.81 597 THR B N 1
ATOM 10149 C CA . THR B 1 617 ? -56.626 127.675 404.052 1.00 14.08 597 THR B CA 1
ATOM 10150 C C . THR B 1 617 ? -58.064 127.667 404.540 1.00 15.51 597 THR B C 1
ATOM 10151 O O . 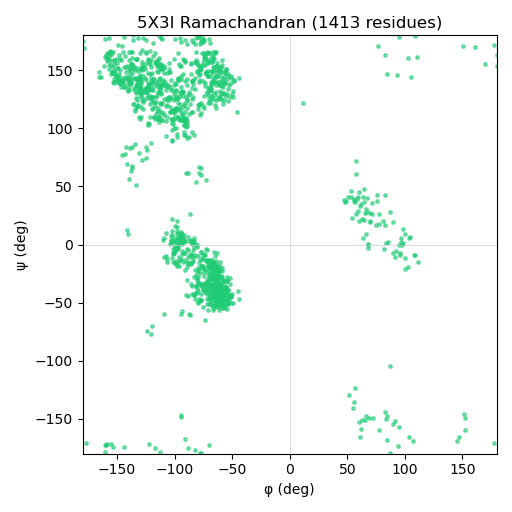THR B 1 617 ? -58.471 128.561 405.260 1.00 16.42 597 THR B O 1
ATOM 10155 N N . GLY B 1 618 ? -58.837 126.688 404.095 1.00 15.41 598 GLY B N 1
ATOM 10156 C CA . GLY B 1 618 ? -60.274 126.697 404.299 1.00 16.59 598 GLY B CA 1
ATOM 10157 C C . GLY B 1 618 ? -61.013 127.766 403.496 1.00 17.60 598 GLY B C 1
ATOM 10158 O O . GLY B 1 618 ? -62.146 128.118 403.813 1.00 20.33 598 GLY B O 1
ATOM 10159 N N . ASP B 1 619 ? -60.383 128.277 402.444 1.00 15.06 599 ASP B N 1
ATOM 10160 C CA . ASP B 1 619 ? -60.999 129.330 401.632 1.00 16.43 599 ASP B CA 1
ATOM 10161 C C . ASP B 1 619 ? -61.679 128.708 400.410 1.00 18.33 599 ASP B C 1
ATOM 10162 O O . ASP B 1 619 ? -61.019 128.109 399.561 1.00 18.63 599 ASP B O 1
ATOM 10167 N N . ASP B 1 620 ? -62.996 128.868 400.311 1.00 20.85 600 ASP B N 1
ATOM 10168 C CA . ASP B 1 620 ? -63.750 128.173 399.271 1.00 21.60 600 ASP B CA 1
ATOM 10169 C C . ASP B 1 620 ? -63.715 128.904 397.925 1.00 20.77 600 ASP B C 1
ATOM 10170 O O . ASP B 1 620 ? -64.360 128.484 396.977 1.00 26.67 600 ASP B O 1
ATOM 10175 N N . ARG B 1 621 ? -62.984 130.006 397.849 1.00 19.64 601 ARG B N 1
ATOM 10176 C CA . ARG B 1 621 ? -62.810 130.698 396.584 1.00 18.60 601 ARG B CA 1
ATOM 10177 C C . ARG B 1 621 ? -61.635 130.157 395.765 1.00 17.93 601 ARG B C 1
ATOM 10178 O O . ARG B 1 621 ? -61.552 130.413 394.565 1.00 17.00 601 ARG B O 1
ATOM 10186 N N . VAL B 1 622 ? -60.735 129.417 396.405 1.00 17.04 602 VAL B N 1
ATOM 10187 C CA . VAL B 1 622 ? -59.467 129.079 395.757 1.00 14.92 602 VAL B CA 1
ATOM 10188 C C . VAL B 1 622 ? -59.674 128.206 394.518 1.00 16.21 602 VAL B C 1
ATOM 10189 O O . VAL B 1 622 ? -59.196 128.534 393.441 1.00 15.36 602 VAL B O 1
ATOM 10193 N N . VAL B 1 623 ? -60.422 127.124 394.665 1.00 18.74 603 VAL B N 1
ATOM 10194 C CA . VAL B 1 623 ? -60.662 126.231 393.543 1.00 15.94 603 VAL B CA 1
ATOM 10195 C C . VAL B 1 623 ? -61.460 126.921 392.418 1.00 16.03 603 VAL B C 1
ATOM 10196 O O . VAL B 1 623 ? -61.001 126.923 391.283 1.00 16.51 603 VAL B O 1
ATOM 10200 N N . PRO B 1 624 ? -62.624 127.533 392.725 1.00 16.29 604 PRO B N 1
ATOM 10201 C CA . PRO B 1 624 ? -63.365 128.164 391.620 1.00 16.17 604 PRO B CA 1
ATOM 10202 C C . PRO B 1 624 ? -62.582 129.270 390.909 1.00 17.02 604 PRO B C 1
ATOM 10203 O O . PRO B 1 624 ? -62.635 129.363 389.688 1.00 17.91 604 PRO B O 1
ATOM 10207 N N . LEU B 1 625 ? -61.865 130.095 391.660 1.00 16.59 605 LEU B N 1
ATOM 10208 C CA . LEU B 1 625 ? -61.157 131.206 391.047 1.00 16.21 605 LEU B CA 1
ATOM 10209 C C . LEU B 1 625 ? -59.905 130.732 390.310 1.00 17.07 605 LEU B C 1
ATOM 10210 O O . LEU B 1 625 ? -59.604 131.242 389.241 1.00 15.26 605 LEU B O 1
ATOM 10215 N N . PHE B 1 626 ? -59.179 129.757 390.856 1.00 15.73 606 PHE B N 1
ATOM 10216 C CA . PHE B 1 626 ? -58.042 129.231 390.112 1.00 15.05 606 PHE B CA 1
ATOM 10217 C C . PHE B 1 626 ? -58.554 128.590 388.832 1.00 14.23 606 PHE B C 1
ATOM 10218 O O . PHE B 1 626 ? -57.950 128.741 387.781 1.00 18.91 606 PHE B O 1
ATOM 10226 N N . ARG B 1 627 ? -59.669 127.880 388.928 1.00 16.29 607 ARG B N 1
ATOM 10227 C CA . ARG B 1 627 ? -60.260 127.260 387.760 1.00 16.08 607 ARG B CA 1
ATOM 10228 C C . ARG B 1 627 ? -60.562 128.316 386.693 1.00 17.22 607 ARG B C 1
ATOM 10229 O O . ARG B 1 627 ? -60.280 128.112 385.528 1.00 16.61 607 ARG B O 1
ATOM 10237 N N . ARG B 1 628 ? -61.118 129.445 387.115 1.00 18.23 608 ARG B N 1
ATOM 10238 C CA . ARG B 1 628 ? -61.389 130.545 386.205 1.00 16.70 608 ARG B CA 1
ATOM 10239 C C . ARG B 1 628 ? -60.097 131.027 385.540 1.00 18.65 608 ARG B C 1
ATOM 10240 O O . ARG B 1 628 ? -60.069 131.245 384.340 1.00 18.47 608 ARG B O 1
ATOM 10248 N N . PHE B 1 629 ? -59.035 131.180 386.327 1.00 17.03 609 PHE B N 1
ATOM 10249 C CA . PHE B 1 629 ? -57.756 131.625 385.792 1.00 16.72 609 PHE B CA 1
ATOM 10250 C C . PHE B 1 629 ? -57.164 130.614 384.806 1.00 17.26 609 PHE B C 1
ATOM 10251 O O . PHE B 1 629 ? -56.605 130.998 383.799 1.00 20.16 609 PHE B O 1
ATOM 10259 N N . ALA B 1 630 ? -57.301 129.328 385.101 1.00 20.60 610 ALA B N 1
ATOM 10260 C CA . ALA B 1 630 ? -56.738 128.277 384.263 1.00 16.42 610 ALA B CA 1
ATOM 10261 C C . ALA B 1 630 ? -57.500 128.145 382.954 1.00 18.05 610 ALA B C 1
ATOM 10262 O O . ALA B 1 630 ? -56.911 127.874 381.913 1.00 20.09 610 ALA B O 1
ATOM 10264 N N . THR B 1 631 ? -58.811 128.323 383.008 1.00 16.70 611 THR B N 1
ATOM 10265 C CA . THR B 1 631 ? -59.607 128.225 381.799 1.00 16.89 611 THR B CA 1
ATOM 10266 C C . THR B 1 631 ? -59.410 129.484 380.963 1.00 19.81 611 THR B C 1
ATOM 10267 O O . THR B 1 631 ? -59.408 129.428 379.734 1.00 21.91 611 THR B O 1
ATOM 10271 N N . LEU B 1 632 ? -59.222 130.616 381.631 1.00 18.93 612 LEU B N 1
ATOM 10272 C CA . LEU B 1 632 ? -58.854 131.843 380.937 1.00 17.09 612 LEU B CA 1
ATOM 10273 C C . LEU B 1 632 ? -57.522 131.653 380.229 1.00 17.41 612 LEU B C 1
ATOM 10274 O O . LEU B 1 632 ? -57.351 132.091 379.097 1.00 17.71 612 LEU B O 1
ATOM 10279 N N . ARG B 1 633 ? -56.586 130.988 380.907 1.00 16.74 613 ARG B N 1
ATOM 10280 C CA . ARG B 1 633 ? -55.290 130.676 380.316 1.00 16.85 613 ARG B CA 1
ATOM 10281 C C . ARG B 1 633 ? -55.438 129.880 379.023 1.00 17.41 613 ARG B C 1
ATOM 10282 O O . ARG B 1 633 ? -54.763 130.175 378.045 1.00 17.08 613 ARG B O 1
ATOM 10290 N N . GLU B 1 634 ? -56.310 128.875 379.025 1.00 15.95 614 GLU B N 1
ATOM 10291 C CA . GLU B 1 634 ? -56.598 128.129 377.802 1.00 16.88 614 GLU B CA 1
ATOM 10292 C C . GLU B 1 634 ? -57.057 129.083 376.693 1.00 19.19 614 GLU B C 1
ATOM 10293 O O . GLU B 1 634 ? -56.581 128.995 375.570 1.00 18.94 614 GLU B O 1
ATOM 10299 N N . SER B 1 635 ? -57.957 130.007 377.023 1.00 19.07 615 SER B N 1
ATOM 10300 C CA . SER B 1 635 ? -58.470 130.966 376.041 1.00 17.03 615 SER B CA 1
ATOM 10301 C C . SER B 1 635 ? -57.381 131.871 375.477 1.00 16.12 615 SER B C 1
ATOM 10302 O O . SER B 1 635 ? -57.507 132.376 374.366 1.00 17.48 615 SER B O 1
ATOM 10305 N N . LEU B 1 636 ? -56.325 132.076 376.254 1.00 15.03 616 LEU B N 1
ATOM 10306 C CA . LEU B 1 636 ? -55.232 132.956 375.874 1.00 15.45 616 LEU B CA 1
ATOM 10307 C C . LEU B 1 636 ? -54.161 132.298 375.012 1.00 15.16 616 LEU B C 1
ATOM 10308 O O . LEU B 1 636 ? -53.295 132.985 374.502 1.00 14.27 616 LEU B O 1
ATOM 10313 N N . VAL B 1 637 ? -54.199 130.979 374.875 1.00 17.47 617 VAL B N 1
ATOM 10314 C CA . VAL B 1 637 ? -53.131 130.285 374.153 1.00 15.70 617 VAL B CA 1
ATOM 10315 C C . VAL B 1 637 ? -52.970 130.791 372.692 1.00 16.72 617 VAL B C 1
ATOM 10316 O O . VAL B 1 637 ? -51.847 131.033 372.262 1.00 16.52 617 VAL B O 1
ATOM 10320 N N . PRO B 1 638 ? -54.081 130.994 371.949 1.00 15.38 618 PRO B N 1
ATOM 10321 C CA . PRO B 1 638 ? -53.886 131.568 370.606 1.00 17.11 618 PRO B CA 1
ATOM 10322 C C . PRO B 1 638 ? -53.161 132.915 370.637 1.00 18.11 618 PRO B C 1
ATOM 10323 O O . PRO B 1 638 ? -52.213 133.096 369.883 1.00 17.60 618 PRO B O 1
ATOM 10327 N N . TYR B 1 639 ? -53.565 133.819 371.526 1.00 17.51 619 TYR B N 1
ATOM 10328 C CA . TYR B 1 639 ? -52.877 135.099 371.655 1.00 16.70 619 TYR B CA 1
ATOM 10329 C C . TYR B 1 639 ? -51.404 134.930 372.023 1.00 17.50 619 TYR B C 1
ATOM 10330 O O . TYR B 1 639 ? -50.537 135.566 371.432 1.00 19.03 619 TYR B O 1
ATOM 10339 N N . LEU B 1 640 ? -51.126 134.075 373.003 1.00 19.37 620 LEU B N 1
ATOM 10340 C CA . LEU B 1 640 ? -49.755 133.827 373.424 1.00 16.15 620 LEU B CA 1
ATOM 10341 C C . LEU B 1 640 ? -48.917 133.271 372.260 1.00 17.42 620 LEU B C 1
ATOM 10342 O O . LEU B 1 640 ? -47.799 133.709 372.031 1.00 18.29 620 LEU B O 1
ATOM 10347 N N . THR B 1 641 ? -49.478 132.307 371.539 1.00 18.26 621 THR B N 1
ATOM 10348 C CA . THR B 1 641 ? -48.804 131.689 370.403 1.00 17.59 621 THR B CA 1
ATOM 10349 C C . THR B 1 641 ? -48.490 132.721 369.324 1.00 20.59 621 THR B C 1
ATOM 10350 O O . THR B 1 641 ? -47.377 132.779 368.821 1.00 22.96 621 THR B O 1
ATOM 10354 N N . GLU B 1 642 ? -49.484 133.536 368.991 1.00 20.02 622 GLU B N 1
ATOM 10355 C CA . GLU B 1 642 ? -49.336 134.618 368.024 1.00 18.19 622 GLU B CA 1
ATOM 10356 C C . GLU B 1 642 ? -48.226 135.577 368.442 1.00 20.42 622 GLU B C 1
ATOM 10357 O O . GLU B 1 642 ? -47.322 135.865 367.669 1.00 20.72 622 GLU B O 1
ATOM 10363 N N . GLN B 1 643 ? -48.280 136.047 369.685 1.00 18.88 623 GLN B N 1
ATOM 10364 C CA . GLN B 1 643 ? -47.325 137.038 370.151 1.00 14.93 623 GLN B CA 1
ATOM 10365 C C . GLN B 1 643 ? -45.916 136.479 370.310 1.00 17.56 623 GLN B C 1
ATOM 10366 O O . GLN B 1 643 ? -44.944 137.186 370.086 1.00 20.09 623 GLN B O 1
ATOM 10372 N N . ALA B 1 644 ? -45.803 135.218 370.695 1.00 17.35 624 ALA B N 1
ATOM 10373 C CA . ALA B 1 644 ? -44.487 134.601 370.814 1.00 20.64 624 ALA B CA 1
ATOM 10374 C C . ALA B 1 644 ? -43.791 134.596 369.453 1.00 17.94 624 ALA B C 1
ATOM 10375 O O . ALA B 1 644 ? -42.621 134.929 369.346 1.00 21.73 624 ALA B O 1
ATOM 10377 N N . ALA B 1 645 ? -44.538 134.230 368.422 1.00 21.36 625 ALA B N 1
ATOM 10378 C CA . ALA B 1 645 ? -44.024 134.205 367.059 1.00 17.93 625 ALA B CA 1
ATOM 10379 C C . ALA B 1 645 ? -43.577 135.594 366.602 1.00 21.71 625 ALA B C 1
ATOM 10380 O O . ALA B 1 645 ? -42.512 135.738 366.027 1.00 23.61 625 ALA B O 1
ATOM 10382 N N . ARG B 1 646 ? -44.381 136.616 366.880 1.00 20.97 626 ARG B N 1
ATOM 10383 C CA . ARG B 1 646 ? -43.995 137.989 366.569 1.00 18.67 626 ARG B CA 1
ATOM 10384 C C . ARG B 1 646 ? -42.750 138.401 367.352 1.00 20.49 626 ARG B C 1
ATOM 10385 O O . ARG B 1 646 ? -41.903 139.145 366.853 1.00 22.96 626 ARG B O 1
ATOM 10393 N N . THR B 1 647 ? -42.654 137.924 368.588 1.00 18.71 627 THR B N 1
ATOM 10394 C CA . THR B 1 647 ? -41.542 138.281 369.452 1.00 18.53 627 THR B CA 1
ATOM 10395 C C . THR B 1 647 ? -40.242 137.708 368.894 1.00 19.06 627 THR B C 1
ATOM 10396 O O . THR B 1 647 ? -39.206 138.355 368.898 1.00 22.29 627 THR B O 1
ATOM 10400 N N . ILE B 1 648 ? -40.316 136.488 368.399 1.00 17.65 628 ILE B N 1
ATOM 10401 C CA . ILE B 1 648 ? -39.178 135.853 367.781 1.00 18.34 628 ILE B CA 1
ATOM 10402 C C . ILE B 1 648 ? -38.805 136.535 366.454 1.00 22.84 628 ILE B C 1
ATOM 10403 O O . ILE B 1 648 ? -37.635 136.694 366.152 1.00 26.38 628 ILE B O 1
ATOM 10408 N N . ALA B 1 649 ? -39.799 136.982 365.697 1.00 21.69 629 ALA B N 1
ATOM 10409 C CA . ALA B 1 649 ? -39.541 137.657 364.429 1.00 19.99 629 ALA B CA 1
ATOM 10410 C C . ALA B 1 649 ? -38.926 139.035 364.628 1.00 25.63 629 ALA B C 1
ATOM 10411 O O . ALA B 1 649 ? -37.929 139.356 363.990 1.00 29.37 629 ALA B O 1
ATOM 10413 N N . THR B 1 650 ? -39.540 139.862 365.473 1.00 22.96 630 THR B N 1
ATOM 10414 C CA . THR B 1 650 ? -39.087 141.237 365.670 1.00 19.87 630 THR B CA 1
ATOM 10415 C C . THR B 1 650 ? -38.251 141.549 366.914 1.00 22.67 630 THR B C 1
ATOM 10416 O O . THR B 1 650 ? -37.767 142.672 367.056 1.00 23.97 630 THR B O 1
ATOM 10420 N N . ASP B 1 651 ? -38.105 140.576 367.810 1.00 23.77 631 ASP B N 1
ATOM 10421 C CA . ASP B 1 651 ? -37.417 140.762 369.103 1.00 22.56 631 ASP B CA 1
ATOM 10422 C C . ASP B 1 651 ? -38.150 141.678 370.086 1.00 21.46 631 ASP B C 1
ATOM 10423 O O . ASP B 1 651 ? -37.644 141.919 371.182 1.00 24.93 631 ASP B O 1
ATOM 10428 N N . ARG B 1 652 ? -39.304 142.220 369.700 1.00 21.53 632 ARG B N 1
ATOM 10429 C CA . ARG B 1 652 ? -40.147 142.929 370.663 1.00 19.21 632 ARG B CA 1
ATOM 10430 C C . ARG B 1 652 ? -40.621 141.913 371.711 1.00 18.63 632 ARG B C 1
ATOM 10431 O O . ARG B 1 652 ? -41.303 140.952 371.377 1.00 20.89 632 ARG B O 1
ATOM 10439 N N . PRO B 1 653 ? -40.235 142.113 372.981 1.00 18.43 633 PRO B N 1
ATOM 10440 C CA . PRO B 1 653 ? -40.405 141.092 374.029 1.00 16.61 633 PRO B CA 1
ATOM 10441 C C . PRO B 1 653 ? -41.855 140.672 374.289 1.00 20.33 633 PRO B C 1
ATOM 10442 O O . PRO B 1 653 ? -42.786 141.434 374.032 1.00 19.18 633 PRO B O 1
ATOM 10446 N N . LEU B 1 654 ? -42.026 139.439 374.757 1.00 18.88 634 LEU B N 1
ATOM 10447 C CA . LEU B 1 654 ? -43.330 138.920 375.150 1.00 17.74 634 LEU B CA 1
ATOM 10448 C C . LEU B 1 654 ? -43.796 139.488 376.503 1.00 16.76 634 LEU B C 1
ATOM 10449 O O . LEU B 1 654 ? -44.876 140.065 376.585 1.00 17.08 634 LEU B O 1
ATOM 10454 N N . MET B 1 655 ? -42.969 139.367 377.544 1.00 16.26 635 MET B N 1
ATOM 10455 C CA . MET B 1 655 ? -43.301 139.990 378.824 1.00 14.85 635 MET B CA 1
ATOM 10456 C C . MET B 1 655 ? -42.518 141.279 378.846 1.00 17.37 635 MET B C 1
ATOM 10457 O O . MET B 1 655 ? -41.349 141.314 379.189 1.00 20.18 635 MET B O 1
ATOM 10462 N N . ARG B 1 656 ? -43.203 142.365 378.534 1.00 18.85 636 ARG B N 1
ATOM 10463 C CA . ARG B 1 656 ? -42.526 143.515 377.957 1.00 14.81 636 ARG B CA 1
ATOM 10464 C C . ARG B 1 656 ? -42.639 144.766 378.793 1.00 15.03 636 ARG B C 1
ATOM 10465 O O . ARG B 1 656 ? -43.728 145.289 378.976 1.00 18.85 636 ARG B O 1
ATOM 10473 N N . PRO B 1 657 ? -41.504 145.268 379.284 1.00 13.96 637 PRO B N 1
ATOM 10474 C CA . PRO B 1 657 ? -41.518 146.552 379.981 1.00 14.89 637 PRO B CA 1
ATOM 10475 C C . PRO B 1 657 ? -41.995 147.657 379.047 1.00 17.09 637 PRO B C 1
ATOM 10476 O O . PRO B 1 657 ? -41.809 147.567 377.839 1.00 16.10 637 PRO B O 1
ATOM 10480 N N . LEU B 1 658 ? -42.603 148.684 379.614 1.00 20.70 638 LEU B N 1
ATOM 10481 C CA . LEU B 1 658 ? -43.223 149.720 378.822 1.00 16.86 638 LEU B CA 1
ATOM 10482 C C . LEU B 1 658 ? -42.217 150.574 378.055 1.00 20.55 638 LEU B C 1
ATOM 10483 O O . LEU B 1 658 ? -42.595 151.253 377.112 1.00 19.09 638 LEU B O 1
ATOM 10488 N N . PHE B 1 659 ? -40.942 150.542 378.430 1.00 22.79 639 PHE B N 1
ATOM 10489 C CA . PHE B 1 659 ? -39.999 151.413 377.738 1.00 20.25 639 PHE B CA 1
ATOM 10490 C C . PHE B 1 659 ? -39.764 150.931 376.305 1.00 19.67 639 PHE B C 1
ATOM 10491 O O . PHE B 1 659 ? -39.316 151.689 375.468 1.00 22.75 639 PHE B O 1
ATOM 10499 N N . PHE B 1 660 ? -40.109 149.685 376.015 1.00 20.41 640 PHE B N 1
ATOM 10500 C CA . PHE B 1 660 ? -39.972 149.192 374.657 1.00 18.31 640 PHE B CA 1
ATOM 10501 C C . PHE B 1 660 ? -40.917 149.911 373.700 1.00 20.38 640 PHE B C 1
ATOM 10502 O O . PHE B 1 660 ? -40.525 150.267 372.596 1.00 21.92 640 PHE B O 1
ATOM 10510 N N . ASP B 1 661 ? -42.140 150.145 374.132 1.00 22.48 641 ASP B N 1
ATOM 10511 C CA . ASP B 1 661 ? -43.130 150.825 373.337 1.00 18.69 641 ASP B CA 1
ATOM 10512 C C . ASP B 1 661 ? -43.368 152.283 373.691 1.00 21.72 641 ASP B C 1
ATOM 10513 O O . ASP B 1 661 ? -44.018 152.967 372.970 1.00 22.12 641 ASP B O 1
ATOM 10518 N N . HIS B 1 662 ? -42.845 152.729 374.815 1.00 22.22 642 HIS B N 1
ATOM 10519 C CA . HIS B 1 662 ? -43.120 154.044 375.323 1.00 23.74 642 HIS B CA 1
ATOM 10520 C C . HIS B 1 662 ? -41.889 154.690 375.903 1.00 25.63 642 HIS B C 1
ATOM 10521 O O . HIS B 1 662 ? -41.908 155.177 377.004 1.00 31.30 642 HIS B O 1
ATOM 10528 N N . GLU B 1 663 ? -40.856 154.797 375.116 1.00 28.80 643 GLU B N 1
ATOM 10529 C CA . GLU B 1 663 ? -39.592 155.256 375.618 1.00 31.66 643 GLU B CA 1
ATOM 10530 C C . GLU B 1 663 ? -39.577 156.672 376.171 1.00 33.25 643 GLU B C 1
ATOM 10531 O O . GLU B 1 663 ? -38.848 156.904 377.061 1.00 35.29 643 GLU B O 1
ATOM 10537 N N . ASN B 1 664 ? -40.389 157.576 375.633 1.00 32.01 644 ASN B N 1
ATOM 10538 C CA . ASN B 1 664 ? -40.381 159.001 375.931 1.00 31.19 644 ASN B CA 1
ATOM 10539 C C . ASN B 1 664 ? -41.354 159.428 377.017 1.00 28.44 644 ASN B C 1
ATOM 10540 O O . ASN B 1 664 ? -41.489 160.609 377.298 1.00 32.95 644 ASN B O 1
ATOM 10545 N N . ASP B 1 665 ? -42.052 158.471 377.610 1.00 26.55 645 ASP B N 1
ATOM 10546 C CA . ASP B 1 665 ? -42.941 158.777 378.725 1.00 22.30 645 ASP B CA 1
ATOM 10547 C C . ASP B 1 665 ? -42.180 158.526 380.021 1.00 21.94 645 ASP B C 1
ATOM 10548 O O . ASP B 1 665 ? -41.937 157.388 380.383 1.00 22.83 645 ASP B O 1
ATOM 10553 N N . PRO B 1 666 ? -41.799 159.598 380.722 1.00 24.56 646 PRO B N 1
ATOM 10554 C CA . PRO B 1 666 ? -41.032 159.441 381.961 1.00 23.19 646 PRO B CA 1
ATOM 10555 C C . PRO B 1 666 ? -41.816 158.725 383.062 1.00 25.70 646 PRO B C 1
ATOM 10556 O O . PRO B 1 666 ? -41.229 158.053 383.902 1.00 24.24 646 PRO B O 1
ATOM 10560 N N . GLU B 1 667 ? -43.134 158.854 383.033 1.00 24.32 647 GLU B N 1
ATOM 10561 C CA . GLU B 1 667 ? -43.965 158.321 384.097 1.00 23.01 647 GLU B CA 1
ATOM 10562 C C . GLU B 1 667 ? -43.918 156.790 384.182 1.00 19.55 647 GLU B C 1
ATOM 10563 O O . GLU B 1 667 ? -44.207 156.224 385.228 1.00 23.67 647 GLU B O 1
ATOM 10569 N N . ILE B 1 668 ? -43.522 156.119 383.108 1.00 19.61 648 ILE B N 1
ATOM 10570 C CA . ILE B 1 668 ? -43.542 154.665 383.118 1.00 17.56 648 ILE B CA 1
ATOM 10571 C C . ILE B 1 668 ? -42.601 154.071 384.174 1.00 20.87 648 ILE B C 1
ATOM 10572 O O . ILE B 1 668 ? -42.886 153.015 384.727 1.00 18.25 648 ILE B O 1
ATOM 10577 N N . TRP B 1 669 ? -41.504 154.761 384.476 1.00 20.75 649 TRP B N 1
ATOM 10578 C CA . TRP B 1 669 ? -40.521 154.233 385.418 1.00 17.61 649 TRP B CA 1
ATOM 10579 C C . TRP B 1 669 ? -41.032 154.249 386.857 1.00 19.98 649 TRP B C 1
ATOM 10580 O O . TRP B 1 669 ? -40.465 153.598 387.725 1.00 22.00 649 TRP B O 1
ATOM 10591 N N . ASN B 1 670 ? -42.121 154.970 387.099 1.00 21.14 650 ASN B N 1
ATOM 10592 C CA . ASN B 1 670 ? -42.744 154.991 388.417 1.00 20.48 650 ASN B CA 1
ATOM 10593 C C . ASN B 1 670 ? -43.689 153.814 388.632 1.00 18.19 650 ASN B C 1
ATOM 10594 O O . ASN B 1 670 ? -44.325 153.700 389.674 1.00 20.73 650 ASN B O 1
ATOM 10599 N N . HIS B 1 671 ? -43.779 152.945 387.635 1.00 17.83 651 HIS B N 1
ATOM 10600 C CA . HIS B 1 671 ? -44.630 151.767 387.728 1.00 17.04 651 HIS B CA 1
ATOM 10601 C C . HIS B 1 671 ? -43.925 150.545 387.151 1.00 17.40 651 HIS B C 1
ATOM 10602 O O . HIS B 1 671 ? -44.378 149.963 386.172 1.00 17.68 651 HIS B O 1
ATOM 10609 N N . PRO B 1 672 ? -42.808 150.144 387.780 1.00 16.65 652 PRO B N 1
ATOM 10610 C CA . PRO B 1 672 ? -41.912 149.126 387.229 1.00 15.96 652 PRO B CA 1
ATOM 10611 C C . PRO B 1 672 ? -42.475 147.701 387.202 1.00 18.58 652 PRO B C 1
ATOM 10612 O O . PRO B 1 672 ? -41.846 146.846 386.597 1.00 18.39 652 PRO B O 1
ATOM 10616 N N . TYR B 1 673 ? -43.578 147.424 387.889 1.00 17.49 653 TYR B N 1
ATOM 10617 C CA . TYR B 1 673 ? -44.117 146.066 387.874 1.00 14.60 653 TYR B CA 1
ATOM 10618 C C . TYR B 1 673 ? -45.217 145.793 386.856 1.00 14.84 653 TYR B C 1
ATOM 10619 O O . TYR B 1 673 ? -45.574 144.644 386.644 1.00 19.29 653 TYR B O 1
ATOM 10628 N N . GLN B 1 674 ? -45.789 146.827 386.254 1.00 17.57 654 GLN B N 1
ATOM 10629 C CA . GLN B 1 674 ? -46.749 146.590 385.182 1.00 17.84 654 GLN B CA 1
ATOM 10630 C C . GLN B 1 674 ? -45.984 146.346 383.890 1.00 14.90 654 GLN B C 1
ATOM 10631 O O . GLN B 1 674 ? -44.825 146.706 383.781 1.00 21.27 654 GLN B O 1
ATOM 10637 N N . TYR B 1 675 ? -46.614 145.671 382.944 1.00 16.73 655 TYR B N 1
ATOM 10638 C CA . TYR B 1 675 ? -45.955 145.326 381.694 1.00 17.87 655 TYR B CA 1
ATOM 10639 C C . TYR B 1 675 ? -46.962 145.079 380.590 1.00 16.03 655 TYR B C 1
ATOM 10640 O O . TYR B 1 675 ? -48.149 144.896 380.852 1.00 18.41 655 TYR B O 1
ATOM 10649 N N . LEU B 1 676 ? -46.475 145.066 379.357 1.00 14.81 656 LEU B N 1
ATOM 10650 C CA . LEU B 1 676 ? -47.275 144.633 378.229 1.00 15.15 656 LEU B CA 1
ATOM 10651 C C . LEU B 1 676 ? -47.051 143.155 377.965 1.00 15.76 656 LEU B C 1
ATOM 10652 O O . LEU B 1 676 ? -45.916 142.697 377.948 1.00 19.39 656 LEU B O 1
ATOM 10657 N N . LEU B 1 677 ? -48.133 142.406 377.797 1.00 14.10 657 LEU B N 1
ATOM 10658 C CA . LEU B 1 677 ? -48.015 141.028 377.352 1.00 16.51 657 LEU B CA 1
ATOM 10659 C C . LEU B 1 677 ? -48.246 141.025 375.851 1.00 16.74 657 LEU B C 1
ATOM 10660 O O . LEU B 1 677 ? -49.368 141.202 375.387 1.00 19.64 657 LEU B O 1
ATOM 10665 N N . GLY B 1 678 ? -47.183 140.810 375.091 1.00 18.89 658 GLY B N 1
ATOM 10666 C CA . GLY B 1 678 ? -47.249 141.044 373.660 1.00 15.95 658 GLY B CA 1
ATOM 10667 C C . GLY B 1 678 ? -47.555 142.508 373.373 1.00 15.53 658 GLY B C 1
ATOM 10668 O O . GLY B 1 678 ? -47.340 143.383 374.212 1.00 15.29 658 GLY B O 1
ATOM 10669 N N . ASP B 1 679 ? -48.070 142.780 372.185 1.00 15.10 659 ASP B N 1
ATOM 10670 C CA . ASP B 1 679 ? -48.389 144.150 371.810 1.00 16.04 659 ASP B CA 1
ATOM 10671 C C . ASP B 1 679 ? -49.615 144.707 372.523 1.00 16.71 659 ASP B C 1
ATOM 10672 O O . ASP B 1 679 ? -49.665 145.888 372.804 1.00 18.51 659 ASP B O 1
ATOM 10677 N N . GLU B 1 680 ? -50.629 143.868 372.710 1.00 17.47 660 GLU B N 1
ATOM 10678 C CA . GLU B 1 680 ? -51.979 144.376 372.952 1.00 16.69 660 GLU B CA 1
ATOM 10679 C C . GLU B 1 680 ? -52.496 144.512 374.388 1.00 17.15 660 GLU B C 1
ATOM 10680 O O . GLU B 1 680 ? -53.447 145.253 374.630 1.00 16.69 660 GLU B O 1
ATOM 10686 N N . LEU B 1 681 ? -51.872 143.838 375.341 1.00 16.55 661 LEU B N 1
ATOM 10687 C CA . LEU B 1 681 ? -52.437 143.805 376.688 1.00 16.51 661 LEU B CA 1
ATOM 10688 C C . LEU B 1 681 ? -51.480 144.383 377.706 1.00 15.10 661 LEU B C 1
ATOM 10689 O O . LEU B 1 681 ? -50.307 144.062 377.708 1.00 17.54 661 LEU B O 1
ATOM 10694 N N . LEU B 1 682 ? -51.991 145.256 378.559 1.00 13.70 662 LEU B N 1
ATOM 10695 C CA . LEU B 1 682 ? -51.211 145.801 379.642 1.00 14.05 662 LEU B CA 1
ATOM 10696 C C . LEU B 1 682 ? -51.682 145.150 380.940 1.00 15.48 662 LEU B C 1
ATOM 10697 O O . LEU B 1 682 ? -52.873 145.174 381.253 1.00 14.44 662 LEU B O 1
ATOM 10702 N N . ILE B 1 683 ? -50.730 144.570 381.662 1.00 16.78 663 ILE B N 1
ATOM 10703 C CA . ILE B 1 683 ? -50.974 143.793 382.877 1.00 13.93 663 ILE B CA 1
ATOM 10704 C C . ILE B 1 683 ? -50.440 144.549 384.077 1.00 13.01 663 ILE B C 1
ATOM 10705 O O . ILE B 1 683 ? -49.348 145.097 384.020 1.00 18.07 663 ILE B O 1
ATOM 10710 N N . ASN B 1 684 ? -51.194 144.581 385.165 1.00 12.49 664 ASN B N 1
ATOM 10711 C CA . ASN B 1 684 ? -50.721 145.224 386.384 1.00 16.06 664 ASN B CA 1
ATOM 10712 C C . ASN B 1 684 ? -50.990 144.350 387.617 1.00 13.88 664 ASN B C 1
ATOM 10713 O O . ASN B 1 684 ? -52.006 144.494 388.267 1.00 15.24 664 ASN B O 1
ATOM 10718 N N . PRO B 1 685 ? -50.070 143.437 387.925 1.00 14.39 665 PRO B N 1
ATOM 10719 C CA . PRO B 1 685 ? -50.229 142.464 389.017 1.00 14.85 665 PRO B CA 1
ATOM 10720 C C . PRO B 1 685 ? -50.536 143.125 390.356 1.00 14.24 665 PRO B C 1
ATOM 10721 O O . PRO B 1 685 ? -49.989 144.180 390.648 1.00 13.64 665 PRO B O 1
ATOM 10725 N N . VAL B 1 686 ? -51.388 142.504 391.163 1.00 14.33 666 VAL B N 1
ATOM 10726 C CA . VAL B 1 686 ? -51.675 143.057 392.485 1.00 12.05 666 VAL B CA 1
ATOM 10727 C C . VAL B 1 686 ? -50.670 142.466 393.472 1.00 14.79 666 VAL B C 1
ATOM 10728 O O . VAL B 1 686 ? -50.737 141.291 393.818 1.00 15.43 666 VAL B O 1
ATOM 10732 N N . LEU B 1 687 ? -49.740 143.308 393.894 1.00 13.46 667 LEU B N 1
ATOM 10733 C CA . LEU B 1 687 ? -48.539 142.884 394.607 1.00 16.37 667 LEU B CA 1
ATOM 10734 C C . LEU B 1 687 ? -48.528 143.115 396.123 1.00 15.08 667 LEU B C 1
ATOM 10735 O O . LEU B 1 687 ? -47.488 142.985 396.735 1.00 20.01 667 LEU B O 1
ATOM 10740 N N . GLU B 1 688 ? -49.647 143.539 396.696 1.00 18.06 668 GLU B N 1
ATOM 10741 C CA . GLU B 1 688 ? -49.745 143.783 398.137 1.00 18.38 668 GLU B CA 1
ATOM 10742 C C . GLU B 1 688 ? -50.973 143.106 398.755 1.00 14.86 668 GLU B C 1
ATOM 10743 O O . GLU B 1 688 ? -52.041 143.100 398.158 1.00 16.95 668 GLU B O 1
ATOM 10749 N N . PRO B 1 689 ? -50.830 142.556 399.969 1.00 14.48 669 PRO B N 1
ATOM 10750 C CA . PRO B 1 689 ? -52.006 141.962 400.618 1.00 15.73 669 PRO B CA 1
ATOM 10751 C C . PRO B 1 689 ? -53.015 143.032 401.027 1.00 15.82 669 PRO B C 1
ATOM 10752 O O . PRO B 1 689 ? -52.616 144.143 401.331 1.00 17.23 669 PRO B O 1
ATOM 10756 N N . GLY B 1 690 ? -54.298 142.702 401.031 1.00 15.76 670 GLY B N 1
ATOM 10757 C CA . GLY B 1 690 ? -55.297 143.623 401.542 1.00 17.78 670 GLY B CA 1
ATOM 10758 C C . GLY B 1 690 ? -55.785 144.694 400.570 1.00 20.94 670 GLY B C 1
ATOM 10759 O O . GLY B 1 690 ? -56.613 145.519 400.938 1.00 19.11 670 GLY B O 1
ATOM 10760 N N . ALA B 1 691 ? -55.283 144.687 399.337 1.00 17.66 671 ALA B N 1
ATOM 10761 C CA . ALA B 1 691 ? -55.716 145.676 398.342 1.00 15.70 671 ALA B CA 1
ATOM 10762 C C . ALA B 1 691 ? -57.151 145.426 397.916 1.00 14.43 671 ALA B C 1
ATOM 10763 O O . ALA B 1 691 ? -57.477 144.329 397.475 1.00 19.43 671 ALA B O 1
ATOM 10765 N N . THR B 1 692 ? -58.022 146.415 398.104 1.00 15.43 672 THR B N 1
ATOM 10766 C CA . THR B 1 692 ? -59.367 146.355 397.530 1.00 14.35 672 THR B CA 1
ATOM 10767 C C . THR B 1 692 ? -59.514 147.155 396.239 1.00 15.07 672 THR B C 1
ATOM 10768 O O . THR B 1 692 ? -60.460 146.964 395.492 1.00 15.37 672 THR B O 1
ATOM 10772 N N . THR B 1 693 ? -58.562 148.045 395.982 1.00 18.92 673 THR B N 1
ATOM 10773 C CA . THR B 1 693 ? -58.496 148.775 394.723 1.00 15.94 673 THR B CA 1
ATOM 10774 C C . THR B 1 693 ? -57.038 148.803 394.283 1.00 13.66 673 THR B C 1
ATOM 10775 O O . THR B 1 693 ? -56.139 148.584 395.080 1.00 16.44 673 THR B O 1
ATOM 10779 N N . TRP B 1 694 ? -56.811 149.059 393.006 1.00 15.21 674 TRP B N 1
ATOM 10780 C CA . TRP B 1 694 ? -55.467 149.040 392.469 1.00 14.57 674 TRP B CA 1
ATOM 10781 C C . TRP B 1 694 ? -55.376 150.055 391.332 1.00 13.90 674 TRP B C 1
ATOM 10782 O O . TRP B 1 694 ? -56.281 150.165 390.519 1.00 16.03 674 TRP B O 1
ATOM 10793 N N . THR B 1 695 ? -54.270 150.776 391.278 1.00 15.82 675 THR B N 1
ATOM 10794 C CA . THR B 1 695 ? -54.102 151.849 390.321 1.00 15.32 675 THR B CA 1
ATOM 10795 C C . THR B 1 695 ? -53.077 151.470 389.252 1.00 16.09 675 THR B C 1
ATOM 10796 O O . THR B 1 695 ? -51.957 151.076 389.557 1.00 17.25 675 THR B O 1
ATOM 10800 N N . THR B 1 696 ? -53.500 151.554 387.997 1.00 16.38 676 THR B N 1
ATOM 10801 C CA . THR B 1 696 ? -52.656 151.248 386.856 1.00 15.17 676 THR B CA 1
ATOM 10802 C C . THR B 1 696 ? -52.320 152.535 386.085 1.00 19.26 676 THR B C 1
ATOM 10803 O O . THR B 1 696 ? -53.179 153.402 385.921 1.00 18.13 676 THR B O 1
ATOM 10807 N N . TYR B 1 697 ? -51.083 152.664 385.624 1.00 17.59 677 TYR B N 1
ATOM 10808 C CA . TYR B 1 697 ? -50.738 153.789 384.765 1.00 16.28 677 TYR B CA 1
ATOM 10809 C C . TYR B 1 697 ? -50.846 153.388 383.298 1.00 14.37 677 TYR B C 1
ATOM 10810 O O . TYR B 1 697 ? -50.092 152.552 382.803 1.00 17.35 677 TYR B O 1
ATOM 10819 N N . LEU B 1 698 ? -51.795 153.991 382.607 1.00 14.09 678 LEU B N 1
ATOM 10820 C CA . LEU B 1 698 ? -51.964 153.728 381.183 1.00 16.48 678 LEU B CA 1
ATOM 10821 C C . LEU B 1 698 ? -51.314 154.835 380.344 1.00 15.51 678 LEU B C 1
ATOM 10822 O O . LEU B 1 698 ? -51.710 155.985 380.415 1.00 17.02 678 LEU B O 1
ATOM 10827 N N . PRO B 1 699 ? -50.299 154.484 379.557 1.00 17.37 679 PRO B N 1
ATOM 10828 C CA . PRO B 1 699 ? -49.643 155.478 378.701 1.00 16.43 679 PRO B CA 1
ATOM 10829 C C . PRO B 1 699 ? -50.592 155.961 377.612 1.00 21.05 679 PRO B C 1
ATOM 10830 O O . PRO B 1 699 ? -51.634 155.329 377.389 1.00 14.98 679 PRO B O 1
ATOM 10834 N N . ALA B 1 700 ? -50.235 157.060 376.953 1.00 18.04 680 ALA B N 1
ATOM 10835 C CA . ALA B 1 700 ? -51.092 157.634 375.925 1.00 16.73 680 ALA B CA 1
ATOM 10836 C C . ALA B 1 700 ? -51.478 156.559 374.926 1.00 15.97 680 ALA B C 1
ATOM 10837 O O . ALA B 1 700 ? -50.631 155.840 374.411 1.00 20.48 680 ALA B O 1
ATOM 10839 N N . GLY B 1 701 ? -52.777 156.430 374.710 1.00 16.91 681 GLY B N 1
ATOM 10840 C CA . GLY B 1 701 ? -53.343 155.397 373.863 1.00 15.04 681 GLY B CA 1
ATOM 10841 C C . GLY B 1 701 ? -54.818 155.235 374.202 1.00 16.31 681 GLY B C 1
ATOM 10842 O O . GLY B 1 701 ? -55.302 155.793 375.177 1.00 14.91 681 GLY B O 1
ATOM 10843 N N . GLU B 1 702 ? -55.549 154.485 373.391 1.00 15.91 682 GLU B N 1
ATOM 10844 C CA . GLU B 1 702 ? -56.921 154.177 373.743 1.00 16.83 682 GLU B CA 1
ATOM 10845 C C . GLU B 1 702 ? -56.974 152.772 374.330 1.00 14.73 682 GLU B C 1
ATOM 10846 O O . GLU B 1 702 ? -56.445 151.833 373.755 1.00 15.70 682 GLU B O 1
ATOM 10852 N N . TRP B 1 703 ? -57.606 152.653 375.487 1.00 15.98 683 TRP B N 1
ATOM 10853 C CA . TRP B 1 703 ? -57.572 151.422 376.264 1.00 14.80 683 TRP B CA 1
ATOM 10854 C C . TRP B 1 703 ? -58.960 150.968 376.666 1.00 18.86 683 TRP B C 1
ATOM 10855 O O . TRP B 1 703 ? -59.853 151.789 376.857 1.00 17.83 683 TRP B O 1
ATOM 10866 N N . ILE B 1 704 ? -59.100 149.654 376.828 1.00 16.63 684 ILE B N 1
ATOM 10867 C CA . ILE B 1 704 ? -60.324 148.998 377.253 1.00 14.29 684 ILE B CA 1
ATOM 10868 C C . ILE B 1 704 ? -60.075 148.088 378.475 1.00 16.60 684 ILE B C 1
ATOM 10869 O O . ILE B 1 704 ? -59.123 147.315 378.488 1.00 15.23 684 ILE B O 1
ATOM 10874 N N . ASP B 1 705 ? -60.928 148.194 379.487 1.00 13.31 685 ASP B N 1
ATOM 10875 C CA . ASP B 1 705 ? -60.865 147.303 380.636 1.00 13.76 685 ASP B CA 1
ATOM 10876 C C . ASP B 1 705 ? -61.408 145.964 380.174 1.00 17.94 685 ASP B C 1
ATOM 10877 O O . ASP B 1 705 ? -62.581 145.864 379.844 1.00 17.93 685 ASP B O 1
ATOM 10882 N N . VAL B 1 706 ? -60.583 144.924 380.205 1.00 16.36 686 VAL B N 1
ATOM 10883 C CA . VAL B 1 706 ? -60.983 143.666 379.573 1.00 15.34 686 VAL B CA 1
ATOM 10884 C C . VAL B 1 706 ? -62.109 142.954 380.328 1.00 15.64 686 VAL B C 1
ATOM 10885 O O . VAL B 1 706 ? -62.800 142.125 379.760 1.00 16.57 686 VAL B O 1
ATOM 10889 N N . TRP B 1 707 ? -62.291 143.276 381.601 1.00 16.57 687 TRP B N 1
ATOM 10890 C CA . TRP B 1 707 ? -63.306 142.595 382.399 1.00 15.44 687 TRP B CA 1
ATOM 10891 C C . TRP B 1 707 ? -64.697 143.173 382.166 1.00 17.97 687 TRP B C 1
ATOM 10892 O O . TRP B 1 707 ? -65.679 142.454 382.213 1.00 21.55 687 TRP B O 1
ATOM 10903 N N . THR B 1 708 ? -64.776 144.478 381.965 1.00 20.31 688 THR B N 1
ATOM 10904 C CA . THR B 1 708 ? -66.042 145.132 381.624 1.00 21.06 688 THR B CA 1
ATOM 10905 C C . THR B 1 708 ? -66.306 145.445 380.145 1.00 22.65 688 THR B C 1
ATOM 10906 O O . THR B 1 708 ? -67.437 145.736 379.762 1.00 25.86 688 THR B O 1
ATOM 10910 N N . GLY B 1 709 ? -65.273 145.382 379.315 1.00 20.79 689 GLY B N 1
ATOM 10911 C CA . GLY B 1 709 ? -65.368 145.897 377.963 1.00 16.36 689 GLY B CA 1
ATOM 10912 C C . GLY B 1 709 ? -65.546 147.413 377.851 1.00 20.09 689 GLY B C 1
ATOM 10913 O O . GLY B 1 709 ? -65.799 147.917 376.774 1.00 20.12 689 GLY B O 1
ATOM 10914 N N . ASP B 1 710 ? -65.411 148.146 378.954 1.00 21.88 690 ASP B N 1
ATOM 10915 C CA . ASP B 1 710 ? -65.556 149.607 378.916 1.00 19.34 690 ASP B CA 1
ATOM 10916 C C . ASP B 1 710 ? -64.267 150.321 378.526 1.00 22.72 690 ASP B C 1
ATOM 10917 O O . ASP B 1 710 ? -63.185 149.940 378.972 1.00 20.28 690 ASP B O 1
ATOM 10922 N N . ARG B 1 711 ? -64.378 151.377 377.726 1.00 18.65 691 ARG B N 1
ATOM 10923 C CA . ARG B 1 711 ? -63.244 152.272 377.545 1.00 19.30 691 ARG B CA 1
ATOM 10924 C C . ARG B 1 711 ? -62.922 152.930 378.887 1.00 18.42 691 ARG B C 1
ATOM 10925 O O . ARG B 1 711 ? -63.826 153.198 379.663 1.00 20.84 691 ARG B O 1
ATOM 10933 N N . VAL B 1 712 ? -61.640 153.158 379.160 1.00 17.88 692 VAL B N 1
ATOM 10934 C CA . VAL B 1 712 ? -61.220 153.909 380.340 1.00 14.78 692 VAL B CA 1
ATOM 10935 C C . VAL B 1 712 ? -60.255 155.024 379.912 1.00 16.37 692 VAL B C 1
ATOM 10936 O O . VAL B 1 712 ? -59.608 154.914 378.879 1.00 17.35 692 VAL B O 1
ATOM 10940 N N . PRO B 1 713 ? -60.166 156.106 380.700 1.00 16.46 693 PRO B N 1
ATOM 10941 C CA . PRO B 1 713 ? -59.226 157.175 380.346 1.00 16.20 693 PRO B CA 1
ATOM 10942 C C . PRO B 1 713 ? -57.785 156.700 380.462 1.00 21.02 693 PRO B C 1
ATOM 10943 O O . PRO B 1 713 ? -57.520 155.813 381.256 1.00 23.11 693 PRO B O 1
ATOM 10947 N N . SER B 1 714 ? -56.866 157.272 379.697 1.00 19.33 694 SER B N 1
ATOM 10948 C CA . SER B 1 714 ? -55.470 156.918 379.881 1.00 17.60 694 SER B CA 1
ATOM 10949 C C . SER B 1 714 ? -54.946 157.667 381.110 1.00 17.31 694 SER B C 1
ATOM 10950 O O . SER B 1 714 ? -55.688 158.399 381.745 1.00 18.18 694 SER B O 1
ATOM 10953 N N . GLY B 1 715 ? -53.680 157.482 381.447 1.00 17.06 695 GLY B N 1
ATOM 10954 C CA . GLY B 1 715 ? -53.159 157.995 382.702 1.00 16.12 695 GLY B CA 1
ATOM 10955 C C . GLY B 1 715 ? -53.457 157.044 383.862 1.00 16.25 695 GLY B C 1
ATOM 10956 O O . GLY B 1 715 ? -53.537 155.834 383.677 1.00 16.71 695 GLY B O 1
ATOM 10957 N N . LEU B 1 716 ? -53.610 157.590 385.060 1.00 14.89 696 LEU B N 1
ATOM 10958 C CA . LEU B 1 716 ? -53.852 156.767 386.246 1.00 17.44 696 LEU B CA 1
ATOM 10959 C C . LEU B 1 716 ? -55.291 156.303 386.280 1.00 18.58 696 LEU B C 1
ATOM 10960 O O . LEU B 1 716 ? -56.207 157.109 386.269 1.00 18.57 696 LEU B O 1
ATOM 10965 N N . VAL B 1 717 ? -55.480 154.994 386.310 1.00 17.30 697 VAL B N 1
ATOM 10966 C CA . VAL B 1 717 ? -56.808 154.413 386.395 1.00 15.06 697 VAL B CA 1
ATOM 10967 C C . VAL B 1 717 ? -56.927 153.494 387.605 1.00 16.20 697 VAL B C 1
ATOM 10968 O O . VAL B 1 717 ? -56.125 152.589 387.778 1.00 18.59 697 VAL B O 1
ATOM 10972 N N . THR B 1 718 ? -57.951 153.720 388.419 1.00 18.95 698 THR B N 1
ATOM 10973 C CA . THR B 1 718 ? -58.170 152.921 389.615 1.00 15.41 698 THR B CA 1
ATOM 10974 C C . THR B 1 718 ? -59.424 152.067 389.479 1.00 17.47 698 THR B C 1
ATOM 10975 O O . THR B 1 718 ? -60.485 152.562 389.109 1.00 19.35 698 THR B O 1
ATOM 10979 N N . ARG B 1 719 ? -59.291 150.779 389.769 1.00 16.95 699 ARG B N 1
ATOM 10980 C CA . ARG B 1 719 ? -60.425 149.865 389.730 1.00 16.13 699 ARG B CA 1
ATOM 10981 C C . ARG B 1 719 ? -60.417 148.912 390.919 1.00 17.52 699 ARG B C 1
ATOM 10982 O O . ARG B 1 719 ? -59.372 148.646 391.504 1.00 17.55 699 ARG B O 1
ATOM 10990 N N . ASP B 1 720 ? -61.593 148.408 391.274 1.00 18.06 700 ASP B N 1
ATOM 10991 C CA . ASP B 1 720 ? -61.711 147.447 392.359 1.00 16.43 700 ASP B CA 1
ATOM 10992 C C . ASP B 1 720 ? -60.984 146.166 391.985 1.00 13.19 700 ASP B C 1
ATOM 10993 O O . ASP B 1 720 ? -61.060 145.717 390.848 1.00 13.71 700 ASP B O 1
ATOM 10998 N N . VAL B 1 721 ? -60.291 145.572 392.947 1.00 16.22 701 VAL B N 1
ATOM 10999 C CA . VAL B 1 721 ? -59.640 144.302 392.708 1.00 14.89 701 VAL B CA 1
ATOM 11000 C C . VAL B 1 721 ? -60.038 143.205 393.707 1.00 14.06 701 VAL B C 1
ATOM 11001 O O . VAL B 1 721 ? -59.250 142.820 394.555 1.00 16.99 701 VAL B O 1
ATOM 11005 N N . PRO B 1 722 ? -61.260 142.665 393.559 1.00 13.88 702 PRO B N 1
ATOM 11006 C CA . PRO B 1 722 ? -61.558 141.403 394.237 1.00 16.21 702 PRO B CA 1
ATOM 11007 C C . PRO B 1 722 ? -60.659 140.321 393.642 1.00 15.06 702 PRO B C 1
ATOM 11008 O O . PRO B 1 722 ? -60.060 140.549 392.595 1.00 14.68 702 PRO B O 1
ATOM 11012 N N . LEU B 1 723 ? -60.555 139.179 394.307 1.00 16.78 703 LEU B N 1
ATOM 11013 C CA . LEU B 1 723 ? -59.577 138.165 393.931 1.00 15.29 703 LEU B CA 1
ATOM 11014 C C . LEU B 1 723 ? -59.797 137.592 392.531 1.00 16.64 703 LEU B C 1
ATOM 11015 O O . LEU B 1 723 ? -58.883 137.024 391.953 1.00 16.82 703 LEU B O 1
ATOM 11020 N N . GLU B 1 724 ? -60.998 137.738 391.981 1.00 17.11 704 GLU B N 1
ATOM 11021 C CA . GLU B 1 724 ? -61.248 137.234 390.632 1.00 17.09 704 GLU B CA 1
ATOM 11022 C C . GLU B 1 724 ? -60.662 138.163 389.552 1.00 15.65 704 GLU B C 1
ATOM 11023 O O . GLU B 1 724 ? -60.676 137.838 388.378 1.00 15.01 704 GLU B O 1
ATOM 11029 N N . VAL B 1 725 ? -60.149 139.310 389.974 1.00 15.81 705 VAL B N 1
ATOM 11030 C CA . VAL B 1 725 ? -59.634 140.322 389.058 1.00 17.11 705 VAL B CA 1
ATOM 11031 C C . VAL B 1 725 ? -58.155 140.656 389.242 1.00 14.67 705 VAL B C 1
ATOM 11032 O O . VAL B 1 725 ? -57.717 140.940 390.347 1.00 16.31 705 VAL B O 1
ATOM 11036 N N . VAL B 1 726 ? -57.387 140.585 388.157 1.00 15.48 706 VAL B N 1
ATOM 11037 C CA . VAL B 1 726 ? -56.128 141.319 388.032 1.00 14.34 706 VAL B CA 1
ATOM 11038 C C . VAL B 1 726 ? -56.307 142.409 386.945 1.00 14.26 706 VAL B C 1
ATOM 11039 O O . VAL B 1 726 ? -56.841 142.112 385.885 1.00 13.79 706 VAL B O 1
ATOM 11043 N N . PRO B 1 727 ? -55.941 143.676 387.238 1.00 11.40 707 PRO B N 1
ATOM 11044 C CA . PRO B 1 727 ? -56.213 144.696 386.220 1.00 12.17 707 PRO B CA 1
ATOM 11045 C C . PRO B 1 727 ? -55.455 144.418 384.913 1.00 13.30 707 PRO B C 1
ATOM 11046 O O . PRO B 1 727 ? -54.241 144.275 384.916 1.00 12.96 707 PRO B O 1
ATOM 11050 N N . VAL B 1 728 ? -56.206 144.351 383.823 1.00 11.37 708 VAL B N 1
ATOM 11051 C CA . VAL B 1 728 ? -55.683 144.064 382.491 1.00 13.66 708 VAL B CA 1
ATOM 11052 C C . VAL B 1 728 ? -56.408 144.982 381.518 1.00 13.57 708 VAL B C 1
ATOM 11053 O O . VAL B 1 728 ? -57.629 145.117 381.589 1.00 16.31 708 VAL B O 1
ATOM 11057 N N . TYR B 1 729 ? -55.658 145.614 380.626 1.00 15.35 709 TYR B N 1
ATOM 11058 C CA . TYR B 1 729 ? -56.216 146.575 379.690 1.00 13.43 709 TYR B CA 1
ATOM 11059 C C . TYR B 1 729 ? -55.775 146.262 378.266 1.00 14.08 709 TYR B C 1
ATOM 11060 O O . TYR B 1 729 ? -54.611 145.958 378.019 1.00 17.11 709 TYR B O 1
ATOM 11069 N N . CYS B 1 730 ? -56.723 146.322 377.343 1.00 14.36 710 CYS B N 1
ATOM 11070 C CA . CYS B 1 730 ? -56.462 145.976 375.958 1.00 13.89 710 CYS B CA 1
ATOM 11071 C C . CYS B 1 730 ? -56.463 147.233 375.109 1.00 15.79 710 CYS B C 1
ATOM 11072 O O . CYS B 1 730 ? -57.312 148.096 375.273 1.00 14.07 710 CYS B O 1
ATOM 11075 N N . ARG B 1 731 ? -55.495 147.333 374.214 1.00 16.22 711 ARG B N 1
ATOM 11076 C CA . ARG B 1 731 ? -55.479 148.428 373.262 1.00 16.81 711 ARG B CA 1
ATOM 11077 C C . ARG B 1 731 ? -56.797 148.398 372.495 1.00 16.70 711 ARG B C 1
ATOM 11078 O O . ARG B 1 731 ? -57.233 147.350 372.030 1.00 17.47 711 ARG B O 1
ATOM 11086 N N . ALA B 1 732 ? -57.451 149.545 372.430 1.00 17.86 712 ALA B N 1
ATOM 11087 C CA . ALA B 1 732 ? -58.792 149.633 371.871 1.00 18.24 712 ALA B CA 1
ATOM 11088 C C . ALA B 1 732 ? -58.872 149.079 370.457 1.00 16.97 712 ALA B C 1
ATOM 11089 O O . ALA B 1 732 ? -59.838 148.419 370.104 1.00 19.99 712 ALA B O 1
ATOM 11091 N N . SER B 1 733 ? -57.838 149.312 369.661 1.00 15.71 713 SER B N 1
ATOM 11092 C CA . SER B 1 733 ? -57.893 148.904 368.268 1.00 16.18 713 SER B CA 1
ATOM 11093 C C . SER B 1 733 ? -57.829 147.384 368.088 1.00 19.16 713 SER B C 1
ATOM 11094 O O . SER B 1 733 ? -58.130 146.885 367.010 1.00 17.85 713 SER B O 1
ATOM 11097 N N . ARG B 1 734 ? -57.377 146.644 369.098 1.00 19.30 714 ARG B N 1
ATOM 11098 C CA . ARG B 1 734 ? -57.486 145.183 369.029 1.00 18.49 714 ARG B CA 1
ATOM 11099 C C . ARG B 1 734 ? -58.597 144.556 369.884 1.00 15.65 714 ARG B C 1
ATOM 11100 O O . ARG B 1 734 ? -58.733 143.337 369.901 1.00 17.58 714 ARG B O 1
ATOM 11108 N N . TRP B 1 735 ? -59.372 145.370 370.597 1.00 12.83 715 TRP B N 1
ATOM 11109 C CA . TRP B 1 735 ? -60.415 144.832 371.459 1.00 16.29 715 TRP B CA 1
ATOM 11110 C C . TRP B 1 735 ? -61.433 143.983 370.698 1.00 16.33 715 TRP B C 1
ATOM 11111 O O . TRP B 1 735 ? -61.870 142.957 371.203 1.00 16.44 715 TRP B O 1
ATOM 11122 N N . SER B 1 736 ? -61.803 144.360 369.484 1.00 14.90 716 SER B N 1
ATOM 11123 C CA . SER B 1 736 ? -62.751 143.601 368.700 1.00 14.25 716 SER B CA 1
ATOM 11124 C C . SER B 1 736 ? -62.226 142.200 368.442 1.00 19.06 716 SER B C 1
ATOM 11125 O O . SER B 1 736 ? -62.934 141.279 368.483 1.00 21.22 716 SER B O 1
ATOM 11128 N N . GLU B 1 737 ? -60.948 142.103 368.159 1.00 17.55 717 GLU B N 1
ATOM 11129 C CA . GLU B 1 737 ? -60.285 140.840 368.073 1.00 16.02 717 GLU B CA 1
ATOM 11130 C C . GLU B 1 737 ? -60.120 140.017 369.361 1.00 18.01 717 GLU B C 1
ATOM 11131 O O . GLU B 1 737 ? -60.317 138.857 369.348 1.00 19.04 717 GLU B O 1
ATOM 11137 N N . LEU B 1 738 ? -59.749 140.644 370.443 1.00 15.60 718 LEU B N 1
ATOM 11138 C CA . LEU B 1 738 ? -59.442 139.964 371.684 1.00 18.92 718 LEU B CA 1
ATOM 11139 C C . LEU B 1 738 ? -60.613 139.733 372.671 1.00 16.66 718 LEU B C 1
ATOM 11140 O O . LEU B 1 738 ? -60.573 138.887 373.520 1.00 19.44 718 LEU B O 1
ATOM 11145 N N . GLN B 1 739 ? -61.660 140.501 372.479 1.00 16.58 719 GLN B N 1
ATOM 11146 C CA . GLN B 1 739 ? -62.841 140.439 373.341 1.00 15.46 719 GLN B CA 1
ATOM 11147 C C . GLN B 1 739 ? -63.332 139.016 373.698 1.00 17.01 719 GLN B C 1
ATOM 11148 O O . GLN B 1 739 ? -63.588 138.752 374.862 1.00 16.47 719 GLN B O 1
ATOM 11154 N N . PRO B 1 740 ? -63.452 138.105 372.713 1.00 16.12 720 PRO B N 1
ATOM 11155 C CA . PRO B 1 740 ? -63.978 136.770 373.038 1.00 15.56 720 PRO B CA 1
ATOM 11156 C C . PRO B 1 740 ? -63.108 135.955 374.005 1.00 19.06 720 PRO B C 1
ATOM 11157 O O . PRO B 1 740 ? -63.582 134.992 374.586 1.00 18.81 720 PRO B O 1
ATOM 11161 N N . VAL B 1 741 ? -61.851 136.336 374.160 1.00 17.13 721 VAL B N 1
ATOM 11162 C CA . VAL B 1 741 ? -60.962 135.640 375.070 1.00 15.36 721 VAL B CA 1
ATOM 11163 C C . VAL B 1 741 ? -61.449 135.766 376.521 1.00 21.69 721 VAL B C 1
ATOM 11164 O O . VAL B 1 741 ? -61.299 134.840 377.313 1.00 20.22 721 VAL B O 1
ATOM 11168 N N . PHE B 1 742 ? -62.057 136.906 376.839 1.00 19.83 722 PHE B N 1
ATOM 11169 C CA . PHE B 1 742 ? -62.354 137.264 378.220 1.00 17.59 722 PHE B CA 1
ATOM 11170 C C . PHE B 1 742 ? -63.790 137.020 378.691 1.00 18.39 722 PHE B C 1
ATOM 11171 O O . PHE B 1 742 ? -64.092 137.275 379.839 1.00 20.81 722 PHE B O 1
ATOM 11179 N N . SER B 1 743 ? -64.673 136.538 377.828 1.00 19.99 723 SER B N 1
ATOM 11180 C CA . SER B 1 743 ? -66.089 136.513 378.195 1.00 20.82 723 SER B CA 1
ATOM 11181 C C . SER B 1 743 ? -66.462 135.277 379.020 1.00 24.34 723 SER B C 1
ATOM 11182 O O . SER B 1 743 ? -65.649 134.365 379.172 1.00 27.08 723 SER B O 1
#